Protein AF-A0A935KMX3-F1 (afdb_monomer_lite)

Sequence (953 aa):
MEAPGGARLGEPLRPPSVDHSTFFERPFADGPSVTRACLECHPDAAKELMATVHWRWQGDPVAVPGHPGRHRLGKKNTINNYCIGISSNWSACTSCHAGYGWDGPSFDFNNPTLVDCLVCHDRSGSYVKQPKGAGRPDPSVDLRAVARSVGRPQRSNCGTCHFAGGGGDAVKHGDLDRSLLFPSERVDVHMGRLNLQCVDCHRAQRHRLLGRAMSVGVESAGQVTCLDCHKAPPHRDSRLNAHLARVACQACHIPSMSVTEGTKLSWDWSQAGQDLPIKEPHAYLKIKGRFTWAKGALPEYRWYNGRSTRYLLGDKIDPAKVTAINTPLGDRRDPTAQLWPFKRHLGKQLYDQQHRHLLLPNTAGPQGYWTKFDWDLAARTGAKAAGLAYSGSYGFAETEMFWPLSHMVPPKDAALTCRDCHGERGRLDWKALGYPRDPLARPAIEHPRVALKDASGRAVVESGEPLSTTQTCGECHDLTEARFAATHRLHGDLALEALPPERRALLRWGPRPAGASGEESNCLLCHLAAADHAARGRALASAQPAWSIAATLAALGVVEPLGEGFGWRAAAFDGEGAVALPLDRTREASCGACHGLVDNGTAPLRVAFGGPQWVTETTGQVFSWQPVRLSALNLLRKDEQRQPWDLHAQRLVTCGDCHYTAGRPRQLEGRAPATLEAQSGERRRCQSCHSLKGLHRWLPAQATHFAQVACEACHVARVALAARSLVDRTVVRADGAPRVLYRGIAAGNVAQPAALFLAGYQPALVRLRGGDGATRLTPANLVADYGWVVGQQPVAAALVQRAFRDARGYHAEVLAALDSDGDGQLADRELRLDTPAKVALVAKRLAALGAPGATIRGELRPYPIHHGVGLGSAANQDCTRCHPSADATRPRFSVAPFLPGAVWPTLAATSGAEIIKLDGELVRAADGSLIYRSARPLARAEQRTPRPPSGKE

Foldseek 3Di:
DADPPRADPQADDDDFDDQLLPPDPDFDPWQLSLLVVVCVPVVLLLVLQLQECLLVQWDDWDDFPPDPDTDIWGLQFAADQQLGHCQLPQLQLQQSGQFADRPAPPDDSPDSSRGRPLLFFFPVLQWGADRSRNNITDPPDRVSNRSSRGDHGFQSSVLNRPQQDSHGGQAPDQLHGPCLNAPDLQQFVCCHVNVDGPCVQQPDDSNHTADDWQLTFFAQPRHGAPCVPQPDQNDPDVVSSVLVQAAGPQLQQVQFTQAPHKYWQEFEQQQACDPDPDPPVQQADNLTGGTDIDHRHGFDKDWALSGKHADGFLDADDLVDAAERMDHDDAPPRSSIHIFTKRKHKYKAKDAPPSRGGFNFNSDDCQHCSNVVDRLSRRVSRCVSSVHDHPSHMDIGMYMYIGTHDGRRHPPLSTDFPLCADDPPHPDPCVVRPHPDGPQDDDWDQDDFWQFADPVLDRCQVVQDATDPCSTVVVPDVLVPPLNCLQQVLLAVFPLVQDDPLLSLVSVQAAHRPDDPNHHHLPCLFFAPQFDPVQLSLCCVAPHNSNSSVSRCVVVVQKDDDPSRIGGDPVQADPVNTHDTSTGGGFQVSCCQNAAAEDSDPQAADDAAPDSRQLCQAFVQHHYLDQQLSHPAAEDVSVVSSWGLFVCSSLVNGPCQFSGDDDHDPSADDDQPPPPTDDRNDTDAPSSRDDLPPPPPLDPPSVVCVLAAGQCVQQVQWRRGKHWLEFALLFAAQVLGTQTDIPQWPDDDSVCRVGTYGHTGGFFWFFWQDPVRGTYTFGWRKYKYKAKDQPNHGDDSVLLSQLQDDPVTGDPVLCVQQVPPPPSHHDSVSRAQQDPVNQVSSQVSSVVSPRHPIDMAMAIEIGTDDGSGTDPVSGPSDPCLVQPDQPDDFDKDFSFQADHVLHDHYYDARRPMGRPGTQFDWDQDPSRTTMTTHHHPDDPPPPPDDDDDDDDD

pLDDT: mean 86.47, std 13.53, range [25.67, 98.62]

Structure (mmCIF, N/CA/C/O backbone):
data_AF-A0A935KMX3-F1
#
_entry.id   AF-A0A935KMX3-F1
#
loop_
_atom_site.group_PDB
_atom_site.id
_atom_site.type_symbol
_atom_site.label_atom_id
_atom_site.label_alt_id
_atom_site.label_comp_id
_atom_site.label_asym_id
_atom_site.label_entity_id
_atom_site.label_seq_id
_atom_site.pdbx_PDB_ins_code
_atom_site.Cartn_x
_atom_site.Cartn_y
_atom_site.Cartn_z
_atom_site.occupancy
_atom_site.B_iso_or_equiv
_atom_site.auth_seq_id
_atom_site.auth_comp_id
_atom_site.auth_asym_id
_atom_site.auth_atom_id
_atom_site.pdbx_PDB_model_num
ATOM 1 N N . MET A 1 1 ? -25.517 -4.727 -22.231 1.00 32.97 1 MET A N 1
ATOM 2 C CA . MET A 1 1 ? -25.770 -3.949 -23.459 1.00 32.97 1 MET A CA 1
ATOM 3 C C . MET A 1 1 ? -24.444 -3.827 -24.187 1.00 32.97 1 MET A C 1
ATOM 5 O O . MET A 1 1 ? -23.586 -3.080 -23.732 1.00 32.97 1 MET A O 1
ATOM 9 N N . GLU A 1 2 ? -24.230 -4.665 -25.199 1.00 25.67 2 GLU A N 1
ATOM 10 C CA . GLU A 1 2 ? -23.052 -4.614 -26.074 1.00 25.67 2 GLU A CA 1
ATOM 11 C C . GLU A 1 2 ? -23.234 -3.482 -27.092 1.00 25.67 2 GLU A C 1
ATOM 13 O O . GLU A 1 2 ? -24.335 -3.289 -27.608 1.00 25.67 2 GLU A O 1
ATOM 18 N N . ALA A 1 3 ? -22.183 -2.697 -27.336 1.00 30.08 3 ALA A N 1
ATOM 19 C CA . ALA A 1 3 ? -22.177 -1.721 -28.421 1.00 30.08 3 ALA A CA 1
ATOM 20 C C . ALA A 1 3 ? -22.013 -2.452 -29.773 1.00 30.08 3 ALA A C 1
ATOM 22 O O . ALA A 1 3 ? -21.441 -3.547 -29.801 1.00 30.08 3 ALA A O 1
ATOM 23 N N . PRO A 1 4 ? -22.466 -1.879 -30.904 1.00 30.69 4 PRO A N 1
ATOM 24 C CA . PRO A 1 4 ? -22.278 -2.500 -32.213 1.00 30.69 4 PRO A CA 1
ATOM 25 C C . PRO A 1 4 ? -20.775 -2.649 -32.501 1.00 30.69 4 PRO A C 1
ATOM 27 O O . PRO A 1 4 ? -20.029 -1.679 -32.377 1.00 30.69 4 PRO A O 1
ATOM 30 N N . GLY A 1 5 ? -20.326 -3.857 -32.861 1.00 45.50 5 GLY A N 1
ATOM 31 C CA . GLY A 1 5 ? -18.917 -4.153 -33.172 1.00 45.50 5 GLY A CA 1
ATOM 32 C C . GLY A 1 5 ? -18.128 -4.910 -32.093 1.00 45.50 5 GLY A C 1
ATOM 33 O O . GLY A 1 5 ? -16.904 -4.954 -32.170 1.00 45.50 5 GLY A O 1
ATOM 34 N N . GLY A 1 6 ? -18.789 -5.496 -31.086 1.00 47.84 6 GLY A N 1
ATOM 35 C CA . GLY A 1 6 ? -18.137 -6.349 -30.076 1.00 47.84 6 GLY A CA 1
ATOM 36 C C . GLY A 1 6 ? -17.276 -5.596 -29.051 1.00 47.84 6 GLY A C 1
ATOM 37 O O . GLY A 1 6 ? -16.625 -6.224 -28.217 1.00 47.84 6 GLY A O 1
ATOM 38 N N . ALA A 1 7 ? -17.280 -4.261 -29.088 1.00 48.69 7 ALA A N 1
ATOM 39 C CA . ALA A 1 7 ? -16.583 -3.426 -28.120 1.00 48.69 7 ALA A CA 1
ATOM 40 C C . ALA A 1 7 ? -17.378 -3.326 -26.809 1.00 48.69 7 ALA A C 1
ATOM 42 O O . ALA A 1 7 ? -18.591 -3.075 -26.801 1.00 48.69 7 ALA A O 1
ATOM 43 N N . ARG A 1 8 ? -16.694 -3.484 -25.673 1.00 53.84 8 ARG A N 1
ATOM 44 C CA . ARG A 1 8 ? -17.302 -3.255 -24.352 1.00 53.84 8 ARG A CA 1
ATOM 45 C C . ARG A 1 8 ? -17.543 -1.754 -24.147 1.00 53.84 8 ARG A C 1
ATOM 47 O O . ARG A 1 8 ? -16.762 -0.921 -24.602 1.00 53.84 8 ARG A O 1
ATOM 54 N N . LEU A 1 9 ? -18.608 -1.397 -23.421 1.00 46.75 9 LEU A N 1
ATOM 55 C CA . LEU A 1 9 ? -18.896 -0.009 -23.023 1.00 46.75 9 LEU A CA 1
ATOM 56 C C . LEU A 1 9 ? -17.653 0.646 -22.383 1.00 46.75 9 LEU A C 1
ATOM 58 O O . LEU A 1 9 ? -17.243 0.257 -21.289 1.00 46.75 9 LEU A O 1
ATOM 62 N N . GLY A 1 10 ? -17.078 1.648 -23.060 1.00 58.88 10 GLY A N 1
ATOM 63 C CA . GLY A 1 10 ? -15.906 2.406 -22.602 1.00 58.88 10 GLY A CA 1
ATOM 64 C C . GLY A 1 10 ? -14.570 2.059 -23.274 1.00 58.88 10 GLY A C 1
ATOM 65 O O . GLY A 1 10 ? -13.578 2.723 -22.976 1.00 58.88 10 GLY A O 1
ATOM 66 N N . GLU A 1 11 ? -14.516 1.071 -24.174 1.00 69.31 11 GLU A N 1
ATOM 67 C CA . GLU A 1 11 ? -13.326 0.830 -25.003 1.00 69.31 11 GLU A CA 1
ATOM 68 C C . GLU A 1 11 ? -13.145 1.939 -26.064 1.00 69.31 11 GLU A C 1
ATOM 70 O O . GLU A 1 11 ? -14.135 2.424 -26.621 1.00 69.31 11 GLU A O 1
ATOM 75 N N . PRO A 1 12 ? -11.903 2.357 -26.386 1.00 71.19 12 PRO A N 1
ATOM 76 C CA . PRO A 1 12 ? -11.669 3.318 -27.458 1.00 71.19 12 PRO A CA 1
ATOM 77 C C . PRO A 1 12 ? -12.077 2.742 -28.818 1.00 71.19 12 PRO A C 1
ATOM 79 O O . PRO A 1 12 ? -11.639 1.649 -29.186 1.00 71.19 12 PRO A O 1
ATOM 82 N N . LEU A 1 13 ? -12.837 3.510 -29.604 1.00 68.38 13 LEU A N 1
ATOM 83 C CA . LEU A 1 13 ? -13.061 3.207 -31.018 1.00 68.38 13 LEU A CA 1
ATOM 84 C C . LEU A 1 13 ? -11.729 3.324 -31.768 1.00 68.38 13 LEU A C 1
ATOM 86 O O . LEU A 1 13 ? -11.067 4.364 -31.726 1.00 68.38 13 LEU A O 1
ATOM 90 N N . ARG A 1 14 ? -11.320 2.244 -32.437 1.00 78.19 14 ARG A N 1
ATOM 91 C CA . ARG A 1 14 ? -10.078 2.188 -33.216 1.00 78.19 14 ARG A CA 1
ATOM 92 C C . ARG A 1 14 ? -10.429 2.230 -34.705 1.00 78.19 14 ARG A C 1
ATOM 94 O O . ARG A 1 14 ? -11.346 1.518 -35.107 1.00 78.19 14 ARG A O 1
ATOM 101 N N . PRO A 1 15 ? -9.728 3.037 -35.519 1.00 73.12 15 PRO A N 1
ATOM 102 C CA . PRO A 1 15 ? -9.980 3.070 -36.951 1.00 73.12 15 PRO A CA 1
ATOM 103 C C . PRO A 1 15 ? -9.688 1.693 -37.576 1.00 73.12 15 PRO A C 1
ATOM 105 O O . PRO A 1 15 ? -8.731 1.032 -37.150 1.00 73.12 15 PRO A O 1
ATOM 108 N N . PRO A 1 16 ? -10.496 1.253 -38.556 1.00 72.38 16 PRO A N 1
ATOM 109 C CA . PRO A 1 16 ? -10.274 -0.006 -39.257 1.00 72.38 16 PRO A CA 1
ATOM 110 C C . PRO A 1 16 ? -8.947 0.024 -40.031 1.00 72.38 16 PRO A C 1
ATOM 112 O O . PRO A 1 16 ? -8.552 1.061 -40.565 1.00 72.38 16 PRO A O 1
ATOM 115 N N . SER A 1 17 ? -8.249 -1.113 -40.071 1.00 80.94 17 SER A N 1
ATOM 116 C CA . SER A 1 17 ? -7.077 -1.331 -40.927 1.00 80.94 17 SER A CA 1
ATOM 117 C C . SER A 1 17 ? -7.477 -2.072 -42.201 1.00 80.94 17 SER A C 1
ATOM 119 O O . SER A 1 17 ? -8.491 -2.767 -42.209 1.00 80.94 17 SER A O 1
ATOM 121 N N . VAL A 1 18 ? -6.665 -1.953 -43.254 1.00 88.44 18 VAL A N 1
ATOM 122 C CA . VAL A 1 18 ? -6.796 -2.784 -44.462 1.00 88.44 18 VAL A CA 1
ATOM 123 C C . VAL A 1 18 ? -6.752 -4.263 -44.069 1.00 88.44 18 VAL A C 1
ATOM 125 O O . VAL A 1 18 ? -5.903 -4.662 -43.265 1.00 88.44 18 VAL A O 1
ATOM 128 N N . ASP A 1 19 ? -7.674 -5.054 -44.617 1.00 90.31 19 ASP A N 1
ATOM 129 C CA . ASP A 1 19 ? -7.683 -6.503 -44.442 1.00 90.31 19 ASP A CA 1
ATOM 130 C C . ASP A 1 19 ? -6.709 -7.154 -45.428 1.00 90.31 19 ASP A C 1
ATOM 132 O O . ASP A 1 19 ? -6.873 -7.035 -46.640 1.00 90.31 19 ASP A O 1
ATOM 136 N N . HIS A 1 20 ? -5.695 -7.836 -44.895 1.00 94.31 20 HIS A N 1
ATOM 137 C CA . HIS A 1 20 ? -4.661 -8.511 -45.678 1.00 94.31 20 HIS A CA 1
ATOM 138 C C . HIS A 1 20 ? -4.955 -10.005 -45.895 1.00 94.31 20 HIS A C 1
ATOM 140 O O . HIS A 1 20 ? -4.149 -10.700 -46.516 1.00 94.31 20 HIS A O 1
ATOM 146 N N . SER A 1 21 ? -6.100 -10.517 -45.423 1.00 92.69 21 SER A N 1
ATOM 147 C CA . SER A 1 21 ? -6.433 -11.950 -45.428 1.00 92.69 21 SER A CA 1
ATOM 148 C C . SER A 1 21 ? -6.390 -12.601 -46.819 1.00 92.69 21 SER A C 1
ATOM 150 O O . SER A 1 21 ? -6.044 -13.779 -46.952 1.00 92.69 21 SER A O 1
ATOM 152 N N . THR A 1 22 ? -6.681 -11.823 -47.863 1.00 91.62 22 THR A N 1
ATOM 153 C CA . THR A 1 22 ? -6.705 -12.250 -49.269 1.00 91.62 22 THR A CA 1
ATOM 154 C C . THR A 1 22 ? -5.389 -12.006 -50.018 1.00 91.62 22 THR A C 1
ATOM 156 O O . THR A 1 22 ? -5.227 -12.494 -51.134 1.00 91.62 22 THR A O 1
ATOM 159 N N . PHE A 1 23 ? -4.419 -11.311 -49.417 1.00 90.44 23 PHE A N 1
ATOM 160 C CA . PHE A 1 23 ? -3.152 -10.945 -50.058 1.00 90.44 23 PHE A CA 1
ATOM 161 C C . PHE A 1 23 ? -2.142 -12.107 -50.042 1.00 90.44 23 PHE A C 1
ATOM 163 O O . PHE A 1 23 ? -2.259 -13.042 -49.256 1.00 90.44 23 PHE A O 1
ATOM 170 N N . PHE A 1 24 ? -1.127 -12.066 -50.910 1.00 92.38 24 PHE A N 1
ATOM 171 C CA . PHE A 1 24 ? -0.004 -13.023 -50.981 1.00 92.38 24 PHE A CA 1
ATOM 172 C C . PHE A 1 24 ? -0.409 -14.492 -51.218 1.00 92.38 24 PHE A C 1
ATOM 174 O O . PHE A 1 24 ? -0.709 -15.251 -50.295 1.00 92.38 24 PHE A O 1
ATOM 181 N N . GLU A 1 25 ? -0.398 -14.939 -52.473 1.00 87.75 25 GLU A N 1
ATOM 182 C CA . GLU A 1 25 ? -0.767 -16.319 -52.827 1.00 87.75 25 GLU A CA 1
ATOM 183 C C . GLU A 1 25 ? 0.353 -17.339 -52.590 1.00 87.75 25 GLU A C 1
ATOM 185 O O . GLU A 1 25 ? 0.074 -18.492 -52.266 1.00 87.75 25 GLU A O 1
ATOM 190 N N . ARG A 1 26 ? 1.614 -16.910 -52.705 1.00 91.38 26 ARG A N 1
ATOM 191 C CA . ARG A 1 26 ? 2.805 -17.767 -52.604 1.00 91.38 26 ARG A CA 1
ATOM 192 C C . ARG A 1 26 ? 3.473 -17.657 -51.226 1.00 91.38 26 ARG A C 1
ATOM 194 O O . ARG A 1 26 ? 3.347 -16.615 -50.582 1.00 91.38 26 ARG A O 1
ATOM 201 N N . PRO A 1 27 ? 4.170 -18.709 -50.758 1.00 94.00 27 PRO A N 1
ATOM 202 C CA . PRO A 1 27 ? 4.943 -18.651 -49.521 1.00 94.00 27 PRO A CA 1
ATOM 203 C C . PRO A 1 27 ? 6.151 -17.711 -49.648 1.00 94.00 27 PRO A C 1
ATOM 205 O O . PRO A 1 27 ? 6.682 -17.502 -50.740 1.00 94.00 27 PRO A O 1
ATOM 208 N N . PHE A 1 28 ? 6.600 -17.181 -48.512 1.00 97.38 28 PHE A N 1
ATOM 209 C CA . PHE A 1 28 ? 7.797 -16.347 -48.405 1.00 97.38 28 PHE A CA 1
ATOM 210 C C . PHE A 1 28 ? 8.992 -17.179 -47.938 1.00 97.38 28 PHE A C 1
ATOM 212 O O . PHE A 1 28 ? 8.854 -18.001 -47.036 1.00 97.38 28 PHE A O 1
ATOM 219 N N . ALA A 1 29 ? 10.163 -16.954 -48.539 1.00 95.31 29 ALA A N 1
ATOM 220 C CA . ALA A 1 29 ? 11.379 -17.700 -48.208 1.00 95.31 29 ALA A CA 1
ATOM 221 C C . ALA A 1 29 ? 12.036 -17.217 -46.903 1.00 95.31 29 ALA A C 1
ATOM 223 O O . ALA A 1 29 ? 12.647 -18.002 -46.185 1.00 95.31 29 ALA A O 1
ATOM 224 N N . ASP A 1 30 ? 11.928 -15.920 -46.606 1.00 96.81 30 ASP A N 1
ATOM 225 C CA . ASP A 1 30 ? 12.535 -15.285 -45.437 1.00 96.81 30 ASP A CA 1
ATOM 226 C C . ASP A 1 30 ? 11.815 -13.985 -45.033 1.00 96.81 30 ASP A C 1
ATOM 228 O O . ASP A 1 30 ? 10.965 -13.462 -45.757 1.00 96.81 30 ASP A O 1
ATOM 232 N N . GLY A 1 31 ? 12.171 -13.433 -43.868 1.00 96.81 31 GLY A N 1
ATOM 233 C CA . GLY A 1 31 ? 11.640 -12.152 -43.388 1.00 96.81 31 GLY A CA 1
ATOM 234 C C . GLY A 1 31 ? 11.801 -10.992 -44.390 1.00 96.81 31 GLY A C 1
ATOM 235 O O . GLY A 1 31 ? 10.809 -10.325 -44.685 1.00 96.81 31 GLY A O 1
ATOM 236 N N . PRO A 1 32 ? 12.998 -10.758 -44.968 1.00 98.19 32 PRO A N 1
ATOM 237 C CA . PRO A 1 32 ? 13.199 -9.715 -45.976 1.00 98.19 32 PRO A CA 1
ATOM 238 C C . PRO A 1 32 ? 12.305 -9.834 -47.218 1.00 98.19 32 PRO A C 1
ATOM 240 O O . PRO A 1 32 ? 11.921 -8.812 -47.788 1.00 98.19 32 PRO A O 1
ATOM 243 N N . SER A 1 33 ? 11.954 -11.049 -47.653 1.00 97.88 33 SER A N 1
ATOM 244 C CA . SER A 1 33 ? 11.020 -11.264 -48.765 1.00 97.88 33 SER A CA 1
ATOM 245 C C . SER A 1 33 ? 9.605 -10.793 -48.444 1.00 97.88 33 SER A C 1
ATOM 247 O O . SER A 1 33 ? 8.967 -10.202 -49.313 1.00 97.88 33 SER A O 1
ATOM 249 N N . VAL A 1 34 ? 9.164 -10.941 -47.190 1.00 97.94 34 VAL A N 1
ATOM 250 C CA . VAL A 1 34 ? 7.898 -10.364 -46.718 1.00 97.94 34 VAL A CA 1
ATOM 251 C C . VAL A 1 34 ? 7.973 -8.841 -46.748 1.00 97.94 34 VAL A C 1
ATOM 253 O O . VAL A 1 34 ? 7.095 -8.189 -47.303 1.00 97.94 34 VAL A O 1
ATOM 256 N N . THR A 1 35 ? 9.046 -8.257 -46.207 1.00 98.25 35 THR A N 1
ATOM 257 C CA . THR A 1 35 ? 9.211 -6.798 -46.167 1.00 98.25 35 THR A CA 1
ATOM 258 C C . THR A 1 35 ? 9.228 -6.190 -47.564 1.00 98.25 35 THR A C 1
ATOM 260 O O . THR A 1 35 ? 8.579 -5.171 -47.776 1.00 98.25 35 THR A O 1
ATOM 263 N N . ARG A 1 36 ? 9.896 -6.818 -48.542 1.00 98.00 36 ARG A N 1
ATOM 264 C CA . ARG A 1 36 ? 9.846 -6.368 -49.944 1.00 98.00 36 ARG A CA 1
ATOM 265 C C . ARG A 1 36 ? 8.412 -6.300 -50.471 1.00 98.00 36 ARG A C 1
ATOM 267 O O . ARG A 1 36 ? 8.049 -5.269 -51.021 1.00 98.00 36 ARG A O 1
ATOM 274 N N . ALA A 1 37 ? 7.604 -7.331 -50.223 1.00 97.25 37 ALA A N 1
ATOM 275 C CA . ALA A 1 37 ? 6.202 -7.348 -50.635 1.00 97.25 37 ALA A CA 1
ATOM 276 C C . ALA A 1 37 ? 5.367 -6.267 -49.920 1.00 97.25 37 ALA A C 1
ATOM 278 O O . ALA A 1 37 ? 4.570 -5.581 -50.550 1.00 97.25 37 ALA A O 1
ATOM 279 N N . CYS A 1 38 ? 5.590 -6.034 -48.621 1.00 97.19 38 CYS A N 1
ATOM 280 C CA . CYS A 1 38 ? 4.923 -4.950 -47.889 1.00 97.19 38 CYS A CA 1
ATOM 281 C C . CYS A 1 38 ? 5.239 -3.561 -48.474 1.00 97.19 38 CYS A C 1
ATOM 283 O O . CYS A 1 38 ? 4.376 -2.681 -48.495 1.00 97.19 38 CYS A O 1
ATOM 285 N N . LEU A 1 39 ? 6.476 -3.345 -48.932 1.00 97.38 39 LEU A N 1
ATOM 286 C CA . LEU A 1 39 ? 6.936 -2.053 -49.450 1.00 97.38 39 LEU A CA 1
ATOM 287 C C . LEU A 1 39 ? 6.353 -1.695 -50.823 1.00 97.38 39 LEU A C 1
ATOM 289 O O . LEU A 1 39 ? 6.400 -0.523 -51.187 1.00 97.38 39 LEU A O 1
ATOM 293 N N . GLU A 1 40 ? 5.750 -2.646 -51.540 1.00 96.19 40 GLU A N 1
ATOM 294 C CA . GLU A 1 40 ? 5.018 -2.375 -52.787 1.00 96.19 40 GLU A CA 1
ATOM 295 C C . GLU A 1 40 ? 3.798 -1.470 -52.547 1.00 96.19 40 GLU A C 1
ATOM 297 O O . GLU A 1 40 ? 3.479 -0.624 -53.379 1.00 96.19 40 GLU A O 1
ATOM 302 N N . CYS A 1 41 ? 3.146 -1.596 -51.384 1.00 95.88 41 CYS A N 1
ATOM 303 C CA . CYS A 1 41 ? 1.990 -0.775 -51.000 1.00 95.88 41 CYS A CA 1
ATOM 304 C C . CYS A 1 41 ? 2.294 0.238 -49.883 1.00 95.88 41 CYS A C 1
ATOM 306 O O . CYS A 1 41 ? 1.575 1.227 -49.732 1.00 95.88 41 CYS A O 1
ATOM 308 N N . HIS A 1 42 ? 3.352 0.019 -49.095 1.00 95.56 42 HIS A N 1
ATOM 309 C CA . HIS A 1 42 ? 3.746 0.878 -47.972 1.00 95.56 42 HIS A CA 1
ATOM 310 C C . HIS A 1 42 ? 5.166 1.451 -48.135 1.00 95.56 42 HIS A C 1
ATOM 312 O O . HIS A 1 42 ? 6.010 1.249 -47.255 1.00 95.56 42 HIS A O 1
ATOM 318 N N . PRO A 1 43 ? 5.454 2.191 -49.222 1.00 94.69 43 PRO A N 1
ATOM 319 C CA . PRO A 1 43 ? 6.820 2.584 -49.582 1.00 94.69 43 PRO A CA 1
ATOM 320 C C . PRO A 1 43 ? 7.515 3.449 -48.517 1.00 94.69 43 PRO A C 1
ATOM 322 O O . PRO A 1 43 ? 8.733 3.374 -48.349 1.00 94.69 43 PRO A O 1
ATOM 325 N N . ASP A 1 44 ? 6.753 4.227 -47.744 1.00 96.44 44 ASP A N 1
ATOM 326 C CA . ASP A 1 44 ? 7.298 5.096 -46.698 1.00 96.44 44 ASP A CA 1
ATOM 327 C C . ASP A 1 44 ? 7.474 4.402 -45.338 1.00 96.44 44 ASP A C 1
ATOM 329 O O . ASP A 1 44 ? 8.249 4.877 -44.506 1.00 96.44 44 ASP A O 1
ATOM 333 N N . ALA A 1 45 ? 6.803 3.274 -45.084 1.00 96.06 45 ALA A N 1
ATOM 334 C CA . ALA A 1 45 ? 6.718 2.698 -43.738 1.00 96.06 45 ALA A CA 1
ATOM 335 C C . ALA A 1 45 ? 8.087 2.271 -43.183 1.00 96.06 45 ALA A C 1
ATOM 337 O O . ALA A 1 45 ? 8.413 2.571 -42.030 1.00 96.06 45 ALA A O 1
ATOM 338 N N . ALA A 1 46 ? 8.930 1.632 -44.006 1.00 97.00 46 ALA A N 1
ATOM 339 C CA . ALA A 1 46 ? 10.293 1.297 -43.591 1.00 97.00 46 ALA A CA 1
ATOM 340 C C . ALA A 1 46 ? 11.117 2.559 -43.321 1.00 97.00 46 ALA A C 1
ATOM 342 O O . ALA A 1 46 ? 11.753 2.656 -42.275 1.00 97.00 46 ALA A O 1
ATOM 343 N N . LYS A 1 47 ? 11.054 3.563 -44.204 1.00 97.00 47 LYS A N 1
ATOM 344 C CA . LYS A 1 47 ? 11.777 4.834 -44.039 1.00 97.00 47 LYS A CA 1
ATOM 345 C C . LYS A 1 47 ? 11.386 5.547 -42.742 1.00 97.00 47 LYS A C 1
ATOM 347 O O . LYS A 1 47 ? 12.257 6.036 -42.020 1.00 97.00 47 LYS A O 1
ATOM 352 N N . GLU A 1 48 ? 10.094 5.575 -42.429 1.00 97.12 48 GLU A N 1
ATOM 353 C CA . GLU A 1 48 ? 9.563 6.123 -41.184 1.00 97.12 48 GLU A CA 1
ATOM 354 C C . GLU A 1 48 ? 10.118 5.388 -39.959 1.00 97.12 48 GLU A C 1
ATOM 356 O O . GLU A 1 48 ? 10.688 6.026 -39.071 1.00 97.12 48 GLU A O 1
ATOM 361 N N . LEU A 1 49 ? 10.035 4.051 -39.921 1.00 97.06 49 LEU A N 1
ATOM 362 C CA . LEU A 1 49 ? 10.562 3.256 -38.808 1.00 97.06 49 LEU A CA 1
ATOM 363 C C . LEU A 1 49 ? 12.084 3.400 -38.668 1.00 97.06 49 LEU A C 1
ATOM 365 O O . LEU A 1 49 ? 12.591 3.520 -37.546 1.00 97.06 49 LEU A O 1
ATOM 369 N N . MET A 1 50 ? 12.811 3.440 -39.786 1.00 97.31 50 MET A N 1
ATOM 370 C CA . MET A 1 50 ? 14.270 3.573 -39.833 1.00 97.31 50 MET A CA 1
ATOM 371 C C . MET A 1 50 ? 14.777 4.911 -39.281 1.00 97.31 50 MET A C 1
ATOM 373 O O . MET A 1 50 ? 15.939 5.030 -38.875 1.00 97.31 50 MET A O 1
ATOM 377 N N . ALA A 1 51 ? 13.909 5.922 -39.203 1.00 95.44 51 ALA A N 1
ATOM 378 C CA . ALA A 1 51 ? 14.196 7.191 -38.542 1.00 95.44 51 ALA A CA 1
ATOM 379 C C . ALA A 1 51 ? 14.043 7.132 -37.007 1.00 95.44 51 ALA A C 1
ATOM 381 O O . ALA A 1 51 ? 14.381 8.095 -36.318 1.00 95.44 51 ALA A O 1
ATOM 382 N N . THR A 1 52 ? 13.549 6.023 -36.447 1.00 94.25 52 THR A N 1
ATOM 383 C CA . THR A 1 52 ? 13.223 5.905 -35.020 1.00 94.25 52 THR A CA 1
ATOM 384 C C . THR A 1 52 ? 14.275 5.152 -34.205 1.00 94.25 52 THR A C 1
ATOM 386 O O . THR A 1 52 ? 15.149 4.449 -34.719 1.00 94.25 52 THR A O 1
ATOM 389 N N . VAL A 1 53 ? 14.135 5.245 -32.880 1.00 93.00 53 VAL A N 1
ATOM 390 C CA . VAL A 1 53 ? 14.952 4.495 -31.919 1.00 93.00 53 VAL A CA 1
ATOM 391 C C . VAL A 1 53 ? 14.702 2.985 -31.955 1.00 93.00 53 VAL A C 1
ATOM 393 O O . VAL A 1 53 ? 15.581 2.250 -31.521 1.00 93.00 53 VAL A O 1
ATOM 396 N N . HIS A 1 54 ? 13.565 2.500 -32.469 1.00 94.88 54 HIS A N 1
ATOM 397 C CA . HIS A 1 54 ? 13.300 1.057 -32.570 1.00 94.88 54 HIS A CA 1
ATOM 398 C C . HIS A 1 54 ? 14.182 0.391 -33.633 1.00 94.88 54 HIS A C 1
ATOM 400 O O . HIS A 1 54 ? 14.637 -0.733 -33.423 1.00 94.88 54 HIS A O 1
ATOM 406 N N . TRP A 1 55 ? 14.494 1.118 -34.711 1.00 96.94 55 TRP A N 1
ATOM 407 C CA . TRP A 1 55 ? 15.447 0.692 -35.734 1.00 96.94 55 TRP A CA 1
ATOM 408 C C . TRP A 1 55 ? 16.891 1.008 -35.351 1.00 96.94 55 TRP A C 1
ATOM 410 O O . TRP A 1 55 ? 17.743 0.129 -35.320 1.00 96.94 55 TRP A O 1
ATOM 420 N N . ARG A 1 56 ? 17.194 2.265 -35.017 1.00 95.25 56 ARG A N 1
ATOM 421 C CA . ARG A 1 56 ? 18.586 2.692 -34.796 1.00 95.25 56 ARG A CA 1
ATOM 422 C C . ARG A 1 56 ? 19.161 2.202 -33.468 1.00 95.25 56 ARG A C 1
ATOM 424 O O . ARG A 1 56 ? 20.378 2.208 -33.289 1.00 95.25 56 ARG A O 1
ATOM 431 N N . TRP A 1 57 ? 18.289 1.860 -32.510 1.00 94.88 57 TRP A N 1
ATOM 432 C CA . TRP A 1 57 ? 18.631 1.661 -31.094 1.00 94.88 57 TRP A CA 1
ATOM 433 C C . TRP A 1 57 ? 19.460 2.808 -30.513 1.00 94.88 57 TRP A C 1
ATOM 435 O O . TRP A 1 57 ? 20.245 2.624 -29.583 1.00 94.88 57 TRP A O 1
ATOM 445 N N . GLN A 1 58 ? 19.275 3.999 -31.073 1.00 92.38 58 GLN A N 1
ATOM 446 C CA . GLN A 1 58 ? 20.028 5.202 -30.783 1.00 92.38 58 GLN A CA 1
ATOM 447 C C . GLN A 1 58 ? 19.177 6.411 -31.177 1.00 92.38 58 GLN A C 1
ATOM 449 O O . GLN A 1 58 ? 18.561 6.421 -32.244 1.00 92.38 58 GLN A O 1
ATOM 454 N N . GLY A 1 59 ? 19.105 7.401 -30.295 1.00 89.88 59 GLY A N 1
ATOM 455 C CA . GLY A 1 59 ? 18.372 8.641 -30.513 1.00 89.88 59 GLY A CA 1
ATOM 456 C C . GLY A 1 59 ? 19.204 9.749 -31.154 1.00 89.88 59 GLY A C 1
ATOM 457 O O . GLY A 1 59 ? 20.346 9.568 -31.600 1.00 89.88 59 GLY A O 1
ATOM 458 N N . ASP A 1 60 ? 18.599 10.931 -31.169 1.00 90.06 60 ASP A N 1
ATOM 459 C CA . ASP A 1 60 ? 19.263 12.177 -31.535 1.00 90.06 60 ASP A CA 1
ATOM 460 C C . ASP A 1 60 ? 20.355 12.536 -30.502 1.00 90.06 60 ASP A C 1
ATOM 462 O O . ASP A 1 60 ? 20.311 12.040 -29.372 1.00 90.06 60 ASP A O 1
ATOM 466 N N . PRO A 1 61 ? 21.370 13.348 -30.855 1.00 93.56 61 PRO A N 1
ATOM 467 C CA . PRO A 1 61 ? 22.394 13.769 -29.903 1.00 93.56 61 PRO A CA 1
ATOM 468 C C . PRO A 1 61 ? 21.793 14.655 -28.806 1.00 93.56 61 PRO A C 1
ATOM 470 O O . PRO A 1 61 ? 21.100 15.625 -29.110 1.00 93.56 61 PRO A O 1
ATOM 473 N N . VAL A 1 62 ? 22.117 14.388 -27.545 1.00 93.31 62 VAL A N 1
ATOM 474 C CA . VAL A 1 62 ? 21.585 15.094 -26.367 1.00 93.31 62 VAL A CA 1
ATOM 475 C C . VAL A 1 62 ? 22.711 15.530 -25.438 1.00 93.31 62 VAL A C 1
ATOM 477 O O . VAL A 1 62 ? 23.784 14.928 -25.433 1.00 93.31 62 VAL A O 1
ATOM 480 N N . ALA A 1 63 ? 22.487 16.580 -24.651 1.00 94.44 63 ALA A N 1
ATOM 481 C CA . ALA A 1 63 ? 23.424 16.955 -23.596 1.00 94.44 63 ALA A CA 1
ATOM 482 C C . ALA A 1 63 ? 23.286 15.973 -22.426 1.00 94.44 63 ALA A C 1
ATOM 484 O O . ALA A 1 63 ? 22.198 15.821 -21.864 1.00 94.44 63 ALA A O 1
ATOM 485 N N . VAL A 1 64 ? 24.381 15.307 -22.057 1.00 95.06 64 VAL A N 1
ATOM 486 C CA . VAL A 1 64 ? 24.395 14.365 -20.933 1.00 95.06 64 VAL A CA 1
ATOM 487 C C . VAL A 1 64 ? 24.920 15.100 -19.704 1.00 95.06 64 VAL A C 1
ATOM 489 O O . VAL A 1 64 ? 26.050 15.584 -19.736 1.00 95.06 64 VAL A O 1
ATOM 492 N N . PRO A 1 65 ? 24.133 15.215 -18.620 1.00 93.75 65 PRO A N 1
ATOM 493 C CA . PRO A 1 65 ? 24.594 15.857 -17.395 1.00 93.75 65 PRO A CA 1
ATOM 494 C C . PRO A 1 65 ? 25.937 15.279 -16.924 1.00 93.75 65 PRO A C 1
ATOM 496 O O . PRO A 1 65 ? 26.113 14.061 -16.901 1.00 93.75 65 PRO A O 1
ATOM 499 N N . GLY A 1 66 ? 26.881 16.160 -16.584 1.00 91.69 66 GLY A N 1
ATOM 500 C CA . GLY A 1 66 ? 28.240 15.784 -16.176 1.00 91.69 66 GLY A CA 1
ATOM 501 C C . GLY A 1 66 ? 29.234 15.544 -17.319 1.00 91.69 66 GLY A C 1
ATOM 502 O O . GLY A 1 66 ? 30.396 15.284 -17.032 1.00 91.69 66 GLY A O 1
ATOM 503 N N . HIS A 1 67 ? 28.823 15.666 -18.588 1.00 94.75 67 HIS A N 1
ATOM 504 C CA . HIS A 1 67 ? 29.683 15.397 -19.745 1.00 94.75 67 HIS A CA 1
ATOM 505 C C . HIS A 1 67 ? 29.728 16.582 -20.721 1.00 94.75 67 HIS A C 1
ATOM 507 O O . HIS A 1 67 ? 28.692 17.202 -20.980 1.00 94.75 67 HIS A O 1
ATOM 513 N N . PRO A 1 68 ? 30.898 16.893 -21.312 1.00 93.38 68 PRO A N 1
ATOM 514 C CA . PRO A 1 68 ? 31.003 17.910 -22.349 1.00 93.38 68 PRO A CA 1
ATOM 515 C C . PRO A 1 68 ? 30.381 17.426 -23.667 1.00 93.38 68 PRO A C 1
ATOM 517 O O . PRO A 1 68 ? 30.420 16.239 -23.994 1.00 93.38 68 PRO A O 1
ATOM 520 N N . GLY A 1 69 ? 29.847 18.358 -24.458 1.00 94.19 69 GLY A N 1
ATOM 521 C CA . GLY A 1 69 ? 29.309 18.076 -25.791 1.00 94.19 69 GLY A CA 1
ATOM 522 C C . GLY A 1 69 ? 27.952 17.358 -25.806 1.00 94.19 69 GLY A C 1
ATOM 523 O O . GLY A 1 69 ? 27.262 17.228 -24.794 1.00 94.19 69 GLY A O 1
ATOM 524 N N . ARG A 1 70 ? 27.539 16.922 -27.002 1.00 95.31 70 ARG A N 1
ATOM 525 C CA . ARG A 1 70 ? 26.288 16.180 -27.222 1.00 95.31 70 ARG A CA 1
ATOM 526 C C . ARG A 1 70 ? 26.596 14.736 -27.581 1.00 95.31 70 ARG A C 1
ATOM 528 O O . ARG A 1 70 ? 27.402 14.474 -28.467 1.00 95.31 70 ARG A O 1
ATOM 535 N N . HIS A 1 71 ? 25.878 13.814 -26.957 1.00 94.31 71 HIS A N 1
ATOM 536 C CA . HIS A 1 71 ? 26.075 12.377 -27.106 1.00 94.31 71 HIS A CA 1
ATOM 537 C C . HIS A 1 71 ? 24.808 11.739 -27.640 1.00 94.31 71 HIS A C 1
ATOM 539 O O . HIS A 1 71 ? 23.702 12.065 -27.214 1.00 94.31 71 HIS A O 1
ATOM 545 N N . ARG A 1 72 ? 24.943 10.803 -28.573 1.00 93.50 72 ARG A N 1
ATOM 546 C CA . ARG A 1 72 ? 23.811 9.963 -28.967 1.00 93.50 72 ARG A CA 1
ATOM 547 C C . ARG A 1 72 ? 23.647 8.873 -27.924 1.00 93.50 72 ARG A C 1
ATOM 549 O O . ARG A 1 72 ? 24.628 8.221 -27.603 1.00 93.50 72 ARG A O 1
ATOM 556 N N . LEU A 1 73 ? 22.440 8.634 -27.430 1.00 93.19 73 LEU A N 1
ATOM 557 C CA . LEU A 1 73 ? 22.178 7.573 -26.454 1.00 93.19 73 LEU A CA 1
ATOM 558 C C . LEU A 1 73 ? 21.185 6.556 -27.004 1.00 93.19 73 LEU A C 1
ATOM 560 O O . LEU A 1 73 ? 20.302 6.894 -27.792 1.00 93.19 73 LEU A O 1
ATOM 564 N N . GLY A 1 74 ? 21.324 5.308 -26.574 1.00 92.62 74 GLY A N 1
ATOM 565 C CA . GLY A 1 74 ? 20.364 4.251 -26.843 1.00 92.62 74 GLY A CA 1
ATOM 566 C C . GLY A 1 74 ? 20.897 2.872 -26.473 1.00 92.62 74 GLY A C 1
ATOM 567 O O . GLY A 1 74 ? 22.011 2.725 -25.968 1.00 92.62 74 GLY A O 1
ATOM 568 N N . LYS A 1 75 ? 20.106 1.825 -26.725 1.00 93.19 75 LYS A N 1
ATOM 569 C CA . LYS A 1 75 ? 20.518 0.435 -26.459 1.00 93.19 75 LYS A CA 1
ATOM 570 C C . LYS A 1 75 ? 21.780 0.035 -27.242 1.00 93.19 75 LYS A C 1
ATOM 572 O O . LYS A 1 75 ? 22.514 -0.830 -26.778 1.00 93.19 75 LYS A O 1
ATOM 577 N N . LYS A 1 76 ? 22.051 0.675 -28.389 1.00 92.69 76 LYS A N 1
ATOM 578 C CA . LYS A 1 76 ? 23.230 0.419 -29.230 1.00 92.69 76 LYS A CA 1
ATOM 579 C C . LYS A 1 76 ? 24.551 0.732 -28.521 1.00 92.69 76 LYS A C 1
ATOM 581 O O . LYS A 1 76 ? 25.541 0.065 -28.785 1.00 92.69 76 LYS A O 1
ATOM 586 N N . ASN A 1 77 ? 24.578 1.748 -27.661 1.00 88.81 77 ASN A N 1
ATOM 587 C CA . ASN A 1 77 ? 25.826 2.325 -27.160 1.00 88.81 77 ASN A CA 1
ATOM 588 C C . ASN A 1 77 ? 25.799 2.692 -25.670 1.00 88.81 77 ASN A C 1
ATOM 590 O O . ASN A 1 77 ? 26.626 3.472 -25.211 1.00 88.81 77 ASN A O 1
ATOM 594 N N . THR A 1 78 ? 24.851 2.144 -24.912 1.00 91.31 78 THR A N 1
ATOM 595 C CA . THR A 1 78 ? 24.808 2.305 -23.458 1.00 91.31 78 THR A CA 1
ATOM 596 C C . THR A 1 78 ? 24.928 0.962 -22.754 1.00 91.31 78 THR A C 1
ATOM 598 O O . THR A 1 78 ? 24.527 -0.074 -23.288 1.00 91.31 78 THR A O 1
ATOM 601 N N . ILE A 1 79 ? 25.456 1.001 -21.534 1.00 92.94 79 ILE A N 1
ATOM 602 C CA . ILE A 1 79 ? 25.589 -0.156 -20.650 1.00 92.94 79 ILE A CA 1
ATOM 603 C C . ILE A 1 79 ? 24.431 -0.196 -19.635 1.00 92.94 79 ILE A C 1
ATOM 605 O O . ILE A 1 79 ? 23.807 0.825 -19.338 1.00 92.94 79 ILE A O 1
ATOM 609 N N . ASN A 1 80 ? 24.115 -1.381 -19.119 1.00 94.50 80 ASN A N 1
ATOM 610 C CA . ASN A 1 80 ? 23.241 -1.598 -17.965 1.00 94.50 80 ASN A CA 1
ATOM 611 C C . ASN A 1 80 ? 23.906 -2.569 -16.980 1.00 94.50 80 ASN A C 1
ATOM 613 O O . ASN A 1 80 ? 24.928 -3.158 -17.302 1.00 94.50 80 ASN A O 1
ATOM 617 N N . ASN A 1 81 ? 23.299 -2.784 -15.817 1.00 95.62 81 ASN A N 1
ATOM 618 C CA . ASN A 1 81 ? 23.784 -3.745 -14.825 1.00 95.62 81 ASN A CA 1
ATOM 619 C C . ASN A 1 81 ? 23.015 -5.080 -14.823 1.00 95.62 81 ASN A C 1
ATOM 621 O O . ASN A 1 81 ? 22.944 -5.765 -13.810 1.00 95.62 81 ASN A O 1
ATOM 625 N N . TYR A 1 82 ? 22.444 -5.455 -15.973 1.00 94.69 82 TYR A N 1
ATOM 626 C CA . TYR A 1 82 ? 21.848 -6.770 -16.234 1.00 94.69 82 TYR A CA 1
ATOM 627 C C . TYR A 1 82 ? 22.777 -7.587 -17.145 1.00 94.69 82 TYR A C 1
ATOM 629 O O . TYR A 1 82 ? 23.760 -8.159 -16.690 1.00 94.69 82 TYR A O 1
ATOM 637 N N . CYS A 1 83 ? 22.497 -7.598 -18.455 1.00 92.62 83 CYS A N 1
ATOM 638 C CA . CYS A 1 83 ? 23.315 -8.250 -19.484 1.00 92.62 83 CYS A CA 1
ATOM 639 C C . CYS A 1 83 ? 24.451 -7.356 -20.007 1.00 92.62 83 CYS A C 1
ATOM 641 O O . CYS A 1 83 ? 25.059 -7.675 -21.022 1.00 92.62 83 CYS A O 1
ATOM 643 N N . ILE A 1 84 ? 24.718 -6.237 -19.334 1.00 94.44 84 ILE A N 1
ATOM 644 C CA . ILE A 1 84 ? 25.834 -5.331 -19.596 1.00 94.44 84 ILE A CA 1
ATOM 645 C C . ILE A 1 84 ? 25.654 -4.525 -20.888 1.00 94.44 84 ILE A C 1
ATOM 647 O O . ILE A 1 84 ? 25.200 -3.385 -20.812 1.00 94.44 84 ILE A O 1
ATOM 651 N N . GLY A 1 85 ? 25.908 -5.076 -22.074 1.00 92.50 85 GLY A N 1
ATOM 652 C CA . GLY A 1 85 ? 25.813 -4.311 -23.322 1.00 92.50 85 GLY A CA 1
ATOM 653 C C . GLY A 1 85 ? 25.753 -5.164 -24.589 1.00 92.50 85 GLY A C 1
ATOM 654 O O . GLY A 1 85 ? 25.966 -6.372 -24.559 1.00 92.50 85 GLY A O 1
ATOM 655 N N . ILE A 1 86 ? 25.422 -4.521 -25.713 1.00 93.44 86 ILE A N 1
ATOM 656 C CA . ILE A 1 86 ? 25.174 -5.206 -26.993 1.00 93.44 86 ILE A CA 1
ATOM 657 C C . ILE A 1 86 ? 26.451 -5.567 -27.760 1.00 93.44 86 ILE A C 1
ATOM 659 O O . ILE A 1 86 ? 26.461 -6.598 -28.425 1.00 93.44 86 ILE A O 1
ATOM 663 N N . SER A 1 87 ? 27.507 -4.748 -27.708 1.00 91.88 87 SER A N 1
ATOM 664 C CA . SER A 1 87 ? 28.724 -4.978 -28.499 1.00 91.88 87 SER A CA 1
ATOM 665 C C . SER A 1 87 ? 29.301 -6.360 -28.191 1.00 91.88 87 SER A C 1
ATOM 667 O O . SER A 1 87 ? 29.329 -6.755 -27.032 1.00 91.88 87 SER A O 1
ATOM 669 N N . SER A 1 88 ? 29.707 -7.120 -29.212 1.00 92.88 88 SER A N 1
ATOM 670 C CA . SER A 1 88 ? 30.061 -8.559 -29.164 1.00 92.88 88 SER A CA 1
ATOM 671 C C . SER A 1 88 ? 28.921 -9.548 -28.862 1.00 92.88 88 SER A C 1
ATOM 673 O O . SER A 1 88 ? 29.071 -10.735 -29.122 1.00 92.88 88 SER A O 1
ATOM 675 N N . ASN A 1 89 ? 27.750 -9.078 -28.421 1.00 93.62 89 ASN A N 1
ATOM 676 C CA . ASN A 1 89 ? 26.594 -9.889 -28.015 1.00 93.62 89 ASN A CA 1
ATOM 677 C C . ASN A 1 89 ? 25.365 -9.724 -28.945 1.00 93.62 89 ASN A C 1
ATOM 679 O O . ASN A 1 89 ? 24.235 -10.013 -28.527 1.00 93.62 89 ASN A O 1
ATOM 683 N N . TRP A 1 90 ? 25.550 -9.231 -30.179 1.00 93.25 90 TRP A N 1
ATOM 684 C CA . TRP A 1 90 ? 24.464 -8.810 -31.079 1.00 93.25 90 TRP A CA 1
ATOM 685 C C . TRP A 1 90 ? 23.392 -9.874 -31.271 1.00 93.25 90 TRP A C 1
ATOM 687 O O . TRP A 1 90 ? 22.258 -9.626 -30.875 1.00 93.25 90 TRP A O 1
ATOM 697 N N . SER A 1 91 ? 23.738 -11.063 -31.771 1.00 88.94 91 SER A N 1
ATOM 698 C CA . SER A 1 91 ? 22.749 -12.068 -32.186 1.00 88.94 91 SER A CA 1
ATOM 699 C C . SER A 1 91 ? 21.776 -12.462 -31.075 1.00 88.94 91 SER A C 1
ATOM 701 O O . SER A 1 91 ? 20.590 -12.654 -31.335 1.00 88.94 91 SER A O 1
ATOM 703 N N . ALA A 1 92 ? 22.243 -12.513 -29.821 1.00 87.81 92 ALA A N 1
ATOM 704 C CA . ALA A 1 92 ? 21.390 -12.737 -28.656 1.00 87.81 92 ALA A CA 1
ATOM 705 C C . ALA A 1 92 ? 20.463 -11.541 -28.390 1.00 87.81 92 ALA A C 1
ATOM 707 O O . ALA A 1 92 ? 19.255 -11.708 -28.213 1.00 87.81 92 ALA A O 1
ATOM 708 N N . CYS A 1 93 ? 21.018 -10.329 -28.389 1.00 90.25 93 CYS A N 1
ATOM 709 C CA . CYS A 1 93 ? 20.313 -9.100 -28.044 1.00 90.25 93 CYS A CA 1
ATOM 710 C C . CYS A 1 93 ? 19.288 -8.667 -29.103 1.00 90.25 93 CYS A C 1
ATOM 712 O O . CYS A 1 93 ? 18.210 -8.181 -28.745 1.00 90.25 93 CYS A O 1
ATOM 714 N N . THR A 1 94 ? 19.629 -8.807 -30.386 1.00 93.94 94 THR A N 1
ATOM 715 C CA . THR A 1 94 ? 18.857 -8.341 -31.551 1.00 93.94 94 THR A CA 1
ATOM 716 C C . THR A 1 94 ? 17.709 -9.273 -31.917 1.00 93.94 94 THR A C 1
ATOM 718 O O . THR A 1 94 ? 16.881 -8.913 -32.743 1.00 93.94 94 THR A O 1
ATOM 721 N N . SER A 1 95 ? 17.521 -10.365 -31.167 1.00 90.75 95 SER A N 1
ATOM 722 C CA . SER A 1 95 ? 16.232 -11.072 -31.085 1.00 90.75 95 SER A CA 1
ATOM 723 C C . SER A 1 95 ? 15.070 -10.127 -30.713 1.00 90.75 95 SER A C 1
ATOM 725 O O . SER A 1 95 ? 13.922 -10.415 -31.017 1.00 90.75 95 SER A O 1
ATOM 727 N N . CYS A 1 96 ? 15.360 -8.977 -30.085 1.00 91.88 96 CYS A N 1
ATOM 728 C CA . CYS A 1 96 ? 14.381 -7.924 -29.792 1.00 91.88 96 CYS A CA 1
ATOM 729 C C . CYS A 1 96 ? 14.496 -6.678 -30.696 1.00 91.88 96 CYS A C 1
ATOM 731 O O . CYS A 1 96 ? 13.896 -5.647 -30.391 1.00 91.88 96 CYS A O 1
ATOM 733 N N . HIS A 1 97 ? 15.340 -6.690 -31.731 1.00 95.88 97 HIS A N 1
ATOM 734 C CA . HIS A 1 97 ? 15.482 -5.567 -32.668 1.00 95.88 97 HIS A CA 1
ATOM 735 C C . HIS A 1 97 ? 14.370 -5.618 -33.719 1.00 95.88 97 HIS A C 1
ATOM 737 O O . HIS A 1 97 ? 13.917 -6.703 -34.073 1.00 95.88 97 HIS A O 1
ATOM 743 N N . ALA A 1 98 ? 13.906 -4.467 -34.207 1.00 96.50 98 ALA A N 1
ATOM 744 C CA . ALA A 1 98 ? 12.854 -4.382 -35.227 1.00 96.50 98 ALA A CA 1
ATOM 745 C C . ALA A 1 98 ? 13.409 -4.594 -36.653 1.00 96.50 98 ALA A C 1
ATOM 747 O O . ALA A 1 98 ? 13.054 -3.874 -37.585 1.00 96.50 98 ALA A O 1
ATOM 748 N N . GLY A 1 99 ? 14.322 -5.552 -36.806 1.00 97.19 99 GLY A N 1
ATOM 749 C CA . GLY A 1 99 ? 14.995 -5.846 -38.059 1.00 97.19 99 GLY A CA 1
ATOM 750 C C . GLY A 1 99 ? 15.578 -7.250 -38.116 1.00 97.19 99 GLY A C 1
ATOM 751 O O . GLY A 1 99 ? 15.639 -7.961 -37.110 1.00 97.19 99 GLY A O 1
ATOM 752 N N . TYR A 1 100 ? 16.009 -7.627 -39.316 1.00 97.94 100 TYR A N 1
ATOM 753 C CA . TYR A 1 100 ? 16.525 -8.947 -39.651 1.00 97.94 100 TYR A CA 1
ATOM 754 C C . TYR A 1 100 ? 18.032 -8.924 -39.881 1.00 97.94 100 TYR A C 1
ATOM 756 O O . TYR A 1 100 ? 18.511 -8.262 -40.793 1.00 97.94 100 TYR A O 1
ATOM 764 N N . GLY A 1 101 ? 18.778 -9.719 -39.118 1.00 96.12 101 GLY A N 1
ATOM 765 C CA . GLY A 1 101 ? 20.179 -10.021 -39.404 1.00 96.12 101 GLY A CA 1
ATOM 766 C C . GLY A 1 101 ? 21.207 -9.084 -38.782 1.00 96.12 101 GLY A C 1
ATOM 767 O O . GLY A 1 101 ? 22.333 -9.031 -39.261 1.00 96.12 101 GLY A O 1
ATOM 768 N N . TRP A 1 102 ? 20.870 -8.367 -37.707 1.00 96.06 102 TRP A N 1
ATOM 769 C CA . TRP A 1 102 ? 21.865 -7.577 -36.978 1.00 96.06 102 TRP A CA 1
ATOM 770 C C . TRP A 1 102 ? 22.703 -8.470 -36.049 1.00 96.06 102 TRP A C 1
ATOM 772 O O . TRP A 1 102 ? 22.396 -8.619 -34.865 1.00 96.06 102 TRP A O 1
ATOM 782 N N . ASP A 1 103 ? 23.751 -9.089 -36.593 1.00 93.38 103 ASP A N 1
ATOM 783 C CA . ASP A 1 103 ? 24.674 -10.006 -35.899 1.00 93.38 103 ASP A CA 1
ATOM 784 C C . ASP A 1 103 ? 26.068 -9.405 -35.626 1.00 93.38 103 ASP A C 1
ATOM 786 O O . ASP A 1 103 ? 26.855 -9.986 -34.876 1.00 93.38 103 ASP A O 1
ATOM 790 N N . GLY A 1 104 ? 26.351 -8.210 -36.150 1.00 92.44 104 GLY A N 1
ATOM 791 C CA . GLY A 1 104 ? 27.642 -7.548 -35.989 1.00 92.44 104 GLY A CA 1
ATOM 792 C C . GLY A 1 104 ? 27.629 -6.038 -36.262 1.00 92.44 104 GLY A C 1
ATOM 793 O O . GLY A 1 104 ? 26.571 -5.430 -36.452 1.00 92.44 104 GLY A O 1
ATOM 794 N N . PRO A 1 105 ? 28.810 -5.394 -36.273 1.00 90.19 105 PRO A N 1
ATOM 795 C CA . PRO A 1 105 ? 28.942 -3.958 -36.525 1.00 90.19 105 PRO A CA 1
ATOM 796 C C . PRO A 1 105 ? 28.687 -3.559 -37.990 1.00 90.19 105 PRO A C 1
ATOM 798 O O . PRO A 1 105 ? 28.410 -2.391 -38.244 1.00 90.19 105 PRO A O 1
ATOM 801 N N . SER A 1 106 ? 28.743 -4.506 -38.931 1.00 92.69 106 SER A N 1
ATOM 802 C CA . SER A 1 106 ? 28.554 -4.304 -40.377 1.00 92.69 106 SER A CA 1
ATOM 803 C C . SER A 1 106 ? 27.089 -4.304 -40.836 1.00 92.69 106 SER A C 1
ATOM 805 O O . SER A 1 106 ? 26.828 -4.329 -42.035 1.00 92.69 106 SER A O 1
ATOM 807 N N . PHE A 1 107 ? 26.125 -4.295 -39.911 1.00 96.00 107 PHE A N 1
ATOM 808 C CA . PHE A 1 107 ? 24.701 -4.267 -40.250 1.00 96.00 107 PHE A CA 1
ATOM 809 C C . PHE A 1 107 ? 24.315 -2.992 -41.013 1.00 96.00 107 PHE A C 1
ATOM 811 O O . PHE A 1 107 ? 24.585 -1.878 -40.552 1.00 96.00 107 PHE A O 1
ATOM 818 N N . ASP A 1 108 ? 23.640 -3.155 -42.152 1.00 96.56 108 ASP A N 1
ATOM 819 C CA . ASP A 1 108 ? 23.222 -2.040 -42.999 1.00 96.56 108 ASP A CA 1
ATOM 820 C C . ASP A 1 108 ? 21.921 -1.394 -42.495 1.00 96.56 108 ASP A C 1
ATOM 822 O O . ASP A 1 108 ? 20.807 -1.813 -42.812 1.00 96.56 108 ASP A O 1
ATOM 826 N N . PHE A 1 109 ? 22.068 -0.315 -41.724 1.00 96.44 109 PHE A N 1
ATOM 827 C CA . PHE A 1 109 ? 20.946 0.485 -41.225 1.00 96.44 109 PHE A CA 1
ATOM 828 C C . PHE A 1 109 ? 20.218 1.297 -42.311 1.00 96.44 109 PHE A C 1
ATOM 830 O O . PHE A 1 109 ? 19.213 1.936 -41.984 1.00 96.44 109 PHE A O 1
ATOM 837 N N . ASN A 1 110 ? 20.699 1.306 -43.558 1.00 97.19 110 ASN A N 1
ATOM 838 C CA . ASN A 1 110 ? 20.087 2.020 -44.678 1.00 97.19 110 ASN A CA 1
ATOM 839 C C . ASN A 1 110 ? 19.287 1.101 -45.611 1.00 97.19 110 ASN A C 1
ATOM 841 O O . ASN A 1 110 ? 18.593 1.614 -46.485 1.00 97.19 110 ASN A O 1
ATOM 845 N N . ASN A 1 111 ? 19.327 -0.221 -45.418 1.00 97.62 111 ASN A N 1
ATOM 846 C CA . ASN A 1 111 ? 18.558 -1.157 -46.231 1.00 97.62 111 ASN A CA 1
ATOM 847 C C . ASN A 1 111 ? 17.119 -1.321 -45.691 1.00 97.62 111 ASN A C 1
ATOM 849 O O . ASN A 1 111 ? 16.927 -1.961 -44.652 1.00 97.62 111 ASN A O 1
ATOM 853 N N . PRO A 1 112 ? 16.087 -0.812 -46.394 1.00 97.62 112 PRO A N 1
ATOM 854 C CA . PRO A 1 112 ? 14.703 -0.886 -45.926 1.00 97.62 112 PRO A CA 1
ATOM 855 C C . PRO A 1 112 ? 14.136 -2.308 -45.926 1.00 97.62 112 PRO A C 1
ATOM 857 O O . PRO A 1 112 ? 13.211 -2.594 -45.173 1.00 97.62 112 PRO A O 1
ATOM 860 N N . THR A 1 113 ? 14.704 -3.225 -46.715 1.00 97.75 113 THR A N 1
ATOM 861 C CA . THR A 1 113 ? 14.235 -4.620 -46.785 1.00 97.75 113 THR A CA 1
ATOM 862 C C . THR A 1 113 ? 14.565 -5.425 -45.527 1.00 97.75 113 THR A C 1
ATOM 864 O O . THR A 1 113 ? 13.995 -6.490 -45.313 1.00 97.75 113 THR A O 1
ATOM 867 N N . LEU A 1 114 ? 15.455 -4.911 -44.672 1.00 98.25 114 LEU A N 1
ATOM 868 C CA . LEU A 1 114 ? 15.824 -5.535 -43.403 1.00 98.25 114 LEU A CA 1
ATOM 869 C C . LEU A 1 114 ? 14.914 -5.115 -42.240 1.00 98.25 114 LEU A C 1
ATOM 871 O O . LEU A 1 114 ? 15.106 -5.604 -41.128 1.00 98.25 114 LEU A O 1
ATOM 875 N N . VAL A 1 115 ? 13.939 -4.227 -42.463 1.00 98.50 115 VAL A N 1
ATOM 876 C CA . VAL A 1 115 ? 12.915 -3.883 -41.466 1.00 98.50 115 VAL A CA 1
ATOM 877 C C . VAL A 1 115 ? 12.023 -5.087 -41.198 1.00 98.50 115 VAL A C 1
ATOM 879 O O . VAL A 1 115 ? 11.539 -5.720 -42.129 1.00 98.50 115 VAL A O 1
ATOM 882 N N . ASP A 1 116 ? 11.757 -5.376 -39.927 1.00 98.44 116 ASP A N 1
ATOM 883 C CA . ASP A 1 116 ? 10.768 -6.377 -39.539 1.00 98.44 116 ASP A CA 1
ATOM 884 C C . ASP A 1 116 ? 9.408 -5.714 -39.286 1.00 98.44 116 ASP A C 1
ATOM 886 O O . ASP A 1 116 ? 9.172 -5.124 -38.229 1.00 98.44 116 ASP A O 1
ATOM 890 N N . CYS A 1 117 ? 8.508 -5.825 -40.264 1.00 97.94 117 CYS A N 1
ATOM 891 C CA . CYS A 1 117 ? 7.127 -5.360 -40.140 1.00 97.94 117 CYS A CA 1
ATOM 892 C C . CYS A 1 117 ? 6.279 -6.271 -39.231 1.00 97.94 117 CYS A C 1
ATOM 894 O O . CYS A 1 117 ? 5.359 -5.800 -38.564 1.00 97.94 117 CYS A O 1
ATOM 896 N N . LEU A 1 118 ? 6.574 -7.572 -39.192 1.00 98.06 118 LEU A N 1
ATOM 897 C CA . LEU A 1 118 ? 5.708 -8.594 -38.605 1.00 98.06 118 LEU A CA 1
ATOM 898 C C . LEU A 1 118 ? 5.743 -8.580 -37.076 1.00 98.06 118 LEU A C 1
ATOM 900 O O . LEU A 1 118 ? 4.699 -8.733 -36.448 1.00 98.06 118 LEU A O 1
ATOM 904 N N . VAL A 1 119 ? 6.898 -8.300 -36.461 1.00 97.12 119 VAL A N 1
ATOM 905 C CA . VAL A 1 119 ? 7.038 -8.286 -34.989 1.00 97.12 119 VAL A CA 1
ATOM 906 C C . VAL A 1 119 ? 6.038 -7.358 -34.297 1.00 97.12 119 VAL A C 1
ATOM 908 O O . VAL A 1 119 ? 5.575 -7.653 -33.196 1.00 97.12 119 VAL A O 1
ATOM 911 N N . CYS A 1 120 ? 5.685 -6.247 -34.943 1.00 96.62 120 CYS A N 1
ATOM 912 C CA . CYS A 1 120 ? 4.739 -5.271 -34.411 1.00 96.62 120 CYS A CA 1
ATOM 913 C C . CYS A 1 120 ? 3.303 -5.501 -34.894 1.00 96.62 120 CYS A C 1
ATOM 915 O O . CYS A 1 120 ? 2.376 -5.092 -34.197 1.00 96.62 120 CYS A O 1
ATOM 917 N N . HIS A 1 121 ? 3.121 -6.103 -36.070 1.00 96.62 121 HIS A N 1
ATOM 918 C CA . HIS A 1 121 ? 1.837 -6.112 -36.772 1.00 96.62 121 HIS A CA 1
ATOM 919 C C . HIS A 1 121 ? 1.162 -7.480 -36.865 1.00 96.62 121 HIS A C 1
ATOM 921 O O . HIS A 1 121 ? -0.012 -7.512 -37.216 1.00 96.62 121 HIS A O 1
ATOM 927 N N . ASP A 1 122 ? 1.836 -8.582 -36.529 1.00 97.12 122 ASP A N 1
ATOM 928 C CA . ASP A 1 122 ? 1.231 -9.918 -36.504 1.00 97.12 122 ASP A CA 1
ATOM 929 C C . ASP A 1 122 ? -0.046 -9.964 -35.643 1.00 97.12 122 ASP A C 1
ATOM 931 O O . ASP A 1 122 ? -0.069 -9.462 -34.515 1.00 97.12 122 ASP A O 1
ATOM 935 N N . ARG A 1 123 ? -1.107 -10.596 -36.156 1.00 94.94 123 ARG A N 1
ATOM 936 C CA . ARG A 1 123 ? -2.353 -10.855 -35.413 1.00 94.94 123 ARG A CA 1
ATOM 937 C C . ARG A 1 123 ? -2.675 -12.334 -35.275 1.00 94.94 123 ARG A C 1
ATOM 939 O O . ARG A 1 123 ? -3.625 -12.663 -34.570 1.00 94.94 123 ARG A O 1
ATOM 946 N N . SER A 1 124 ? -1.913 -13.203 -35.929 1.00 94.69 124 SER A N 1
ATOM 947 C CA . SER A 1 124 ? -2.055 -14.651 -35.797 1.00 94.69 124 SER A CA 1
ATOM 948 C C . SER A 1 124 ? -1.595 -15.140 -34.422 1.00 94.69 124 SER A C 1
ATOM 950 O O . SER A 1 124 ? -2.137 -16.111 -33.900 1.00 94.69 124 SER A O 1
ATOM 952 N N . GLY A 1 125 ? -0.614 -14.454 -33.821 1.00 93.19 125 GLY A N 1
ATOM 953 C CA . GLY A 1 125 ? 0.035 -14.872 -32.583 1.00 93.19 125 GLY A CA 1
ATOM 954 C C . GLY A 1 125 ? 1.098 -15.954 -32.788 1.00 93.19 125 GLY A C 1
ATOM 955 O O . GLY A 1 125 ? 1.656 -16.429 -31.800 1.00 93.19 125 GLY A O 1
ATOM 956 N N . SER A 1 126 ? 1.389 -16.344 -34.035 1.00 95.50 126 SER A N 1
ATOM 957 C CA . SER A 1 126 ? 2.388 -17.367 -34.361 1.00 95.50 126 SER A CA 1
ATOM 958 C C . SER A 1 126 ? 3.740 -16.794 -34.784 1.00 95.50 126 SER A C 1
ATOM 960 O O . SER A 1 126 ? 4.683 -17.563 -34.961 1.00 95.50 126 SER A O 1
ATOM 962 N N . TYR A 1 127 ? 3.878 -15.473 -34.957 1.00 97.19 127 TYR A N 1
ATOM 963 C CA . TYR A 1 127 ? 5.168 -14.890 -35.315 1.00 97.19 127 TYR A CA 1
ATOM 964 C C . TYR A 1 127 ? 6.135 -14.897 -34.129 1.00 97.19 127 TYR A C 1
ATOM 966 O O . TYR A 1 127 ? 5.929 -14.218 -33.121 1.00 97.19 127 TYR A O 1
ATOM 974 N N . VAL A 1 128 ? 7.239 -15.627 -34.273 1.00 95.06 128 VAL A N 1
ATOM 975 C CA . VAL A 1 128 ? 8.304 -15.695 -33.272 1.00 95.06 128 VAL A CA 1
ATOM 976 C C . VAL A 1 128 ? 9.653 -15.516 -33.958 1.00 95.06 128 VAL A C 1
ATOM 978 O O . VAL A 1 128 ? 9.908 -16.050 -35.036 1.00 95.06 128 VAL A O 1
ATOM 981 N N . LYS A 1 129 ? 10.539 -14.754 -33.317 1.00 94.75 129 LYS A N 1
ATOM 982 C CA . LYS A 1 129 ? 11.937 -14.635 -33.734 1.00 94.75 129 LYS A CA 1
ATOM 983 C C . LYS A 1 129 ? 12.754 -15.787 -33.187 1.00 94.75 129 LYS A C 1
ATOM 985 O O . LYS A 1 129 ? 12.638 -16.119 -32.007 1.00 94.75 129 LYS A O 1
ATOM 990 N N . GLN A 1 130 ? 13.654 -16.307 -34.010 1.00 93.31 130 GLN A N 1
ATOM 991 C CA . GLN A 1 130 ? 14.599 -17.328 -33.597 1.00 93.31 130 GLN A CA 1
ATOM 992 C C . GLN A 1 130 ? 15.453 -16.800 -32.427 1.00 93.31 130 GLN A C 1
ATOM 994 O O . GLN A 1 130 ? 16.142 -15.777 -32.569 1.00 93.31 130 GLN A O 1
ATOM 999 N N . PRO A 1 131 ? 15.464 -17.477 -31.264 1.00 88.69 131 PRO A N 1
ATOM 1000 C CA . PRO A 1 131 ? 16.318 -17.089 -30.151 1.00 88.69 131 PRO A CA 1
ATOM 1001 C C . PRO A 1 131 ? 17.787 -17.070 -30.572 1.00 88.69 131 PRO A C 1
ATOM 1003 O O . PRO A 1 131 ? 18.305 -18.049 -31.101 1.00 88.69 131 PRO A O 1
ATOM 1006 N N . LYS A 1 132 ? 18.479 -15.955 -30.312 1.00 88.06 132 LYS A N 1
ATOM 1007 C CA . LYS A 1 132 ? 19.878 -15.742 -30.726 1.00 88.06 132 LYS A CA 1
ATOM 1008 C C . LYS A 1 132 ? 20.106 -15.751 -32.252 1.00 88.06 132 LYS A C 1
ATOM 1010 O O . LYS A 1 132 ? 21.257 -15.762 -32.674 1.00 88.06 132 LYS A O 1
ATOM 1015 N N . GLY A 1 133 ? 19.051 -15.684 -33.070 1.00 91.56 133 GLY A N 1
ATOM 1016 C CA . GLY A 1 133 ? 19.109 -15.689 -34.541 1.00 91.56 133 GLY A CA 1
ATOM 1017 C C . GLY A 1 133 ? 19.288 -14.308 -35.184 1.00 91.56 133 GLY A C 1
ATOM 1018 O O . GLY A 1 133 ? 19.020 -14.132 -36.373 1.00 91.56 133 GLY A O 1
ATOM 1019 N N . ALA A 1 134 ? 19.706 -13.305 -34.404 1.00 94.38 134 ALA A N 1
ATOM 1020 C CA . ALA A 1 134 ? 19.888 -11.925 -34.853 1.00 94.38 134 ALA A CA 1
ATOM 1021 C C . ALA A 1 134 ? 18.627 -11.283 -35.464 1.00 94.38 134 ALA A C 1
ATOM 1023 O O . ALA A 1 134 ? 18.689 -10.576 -36.468 1.00 94.38 134 ALA A O 1
ATOM 1024 N N . GLY A 1 135 ? 17.466 -11.560 -34.868 1.00 94.56 135 GLY A N 1
ATOM 1025 C CA . GLY A 1 135 ? 16.182 -10.993 -35.284 1.00 94.56 135 GLY A CA 1
ATOM 1026 C C . GLY A 1 135 ? 15.482 -11.742 -36.419 1.00 94.56 135 GLY A C 1
ATOM 1027 O O . GLY A 1 135 ? 14.360 -11.386 -36.754 1.00 94.56 135 GLY A O 1
ATOM 1028 N N . ARG A 1 136 ? 16.091 -12.786 -36.994 1.00 96.69 136 ARG A N 1
ATOM 1029 C CA . ARG A 1 136 ? 15.453 -13.600 -38.041 1.00 96.69 136 ARG A CA 1
ATOM 1030 C C . ARG A 1 136 ? 14.222 -14.352 -37.498 1.00 96.69 136 ARG A C 1
ATOM 1032 O O . ARG A 1 136 ? 14.230 -14.723 -36.319 1.00 96.69 136 ARG A O 1
ATOM 1039 N N . PRO A 1 137 ? 13.180 -14.577 -38.320 1.00 96.62 137 PRO A N 1
ATOM 1040 C CA . PRO A 1 137 ? 12.048 -15.412 -37.929 1.00 96.62 137 PRO A CA 1
ATOM 1041 C C . PRO A 1 137 ? 12.505 -16.834 -37.602 1.00 96.62 137 PRO A C 1
ATOM 1043 O O . PRO A 1 137 ? 13.488 -17.318 -38.167 1.00 96.62 137 PRO A O 1
ATOM 1046 N N . ASP A 1 138 ? 11.805 -17.497 -36.689 1.00 95.94 138 ASP A N 1
ATOM 1047 C CA . ASP A 1 138 ? 12.012 -18.924 -36.468 1.00 95.94 138 ASP A CA 1
ATOM 1048 C C . ASP A 1 138 ? 11.609 -19.723 -37.729 1.00 95.94 138 ASP A C 1
ATOM 1050 O O . ASP A 1 138 ? 10.581 -19.402 -38.331 1.00 95.94 138 ASP A O 1
ATOM 1054 N N . PRO A 1 139 ? 12.376 -20.749 -38.152 1.00 94.81 139 PRO A N 1
ATOM 1055 C CA . PRO A 1 139 ? 12.060 -21.530 -39.352 1.00 94.81 139 PRO A CA 1
ATOM 1056 C C . PRO A 1 139 ? 10.689 -22.219 -39.334 1.00 94.81 139 PRO A C 1
ATOM 1058 O O . PRO A 1 139 ? 10.181 -22.579 -40.391 1.00 94.81 139 PRO A O 1
ATOM 1061 N N . SER A 1 140 ? 10.093 -22.419 -38.154 1.00 95.25 140 SER A N 1
ATOM 1062 C CA . SER A 1 140 ? 8.753 -23.005 -38.011 1.00 95.25 140 SER A CA 1
ATOM 1063 C C . SER A 1 140 ? 7.604 -22.042 -38.338 1.00 95.25 140 SER A C 1
ATOM 1065 O O . SER A 1 140 ? 6.452 -22.468 -38.412 1.00 95.25 140 SER A O 1
ATOM 1067 N N . VAL A 1 141 ? 7.884 -20.749 -38.528 1.00 97.25 141 VAL A N 1
ATOM 1068 C CA . VAL A 1 141 ? 6.859 -19.729 -38.771 1.00 97.25 141 VAL A CA 1
ATOM 1069 C C . VAL A 1 141 ? 6.360 -19.790 -40.215 1.00 97.25 141 VAL A C 1
ATOM 1071 O O . VAL A 1 141 ? 7.121 -19.570 -41.156 1.00 97.25 141 VAL A O 1
ATOM 1074 N N . ASP A 1 142 ? 5.048 -19.966 -40.397 1.00 97.31 142 ASP A N 1
ATOM 1075 C CA . ASP A 1 142 ? 4.394 -19.713 -41.686 1.00 97.31 142 ASP A CA 1
ATOM 1076 C C . ASP A 1 142 ? 4.304 -18.198 -41.934 1.00 97.31 142 ASP A C 1
ATOM 1078 O O . ASP A 1 142 ? 3.363 -17.510 -41.526 1.00 97.31 142 ASP A O 1
ATOM 1082 N N . LEU A 1 143 ? 5.319 -17.665 -42.616 1.00 98.06 143 LEU A N 1
ATOM 1083 C CA . LEU A 1 143 ? 5.430 -16.238 -42.910 1.00 98.06 143 LEU A CA 1
ATOM 1084 C C . LEU A 1 143 ? 4.286 -15.712 -43.782 1.00 98.06 143 LEU A C 1
ATOM 1086 O O . LEU A 1 143 ? 3.940 -14.537 -43.669 1.00 98.06 143 LEU A O 1
ATOM 1090 N N . ARG A 1 144 ? 3.668 -16.551 -44.623 1.00 96.94 144 ARG A N 1
ATOM 1091 C CA . ARG A 1 144 ? 2.518 -16.141 -45.437 1.00 96.94 144 ARG A CA 1
ATOM 1092 C C . ARG A 1 144 ? 1.279 -15.989 -44.568 1.00 96.94 144 ARG A C 1
ATOM 1094 O O . ARG A 1 144 ? 0.586 -14.980 -44.686 1.00 96.94 144 ARG A O 1
ATOM 1101 N N . ALA A 1 145 ? 1.006 -16.957 -43.694 1.00 96.75 145 ALA A N 1
ATOM 1102 C CA . ALA A 1 145 ? -0.114 -16.870 -42.761 1.00 96.75 145 ALA A CA 1
ATOM 1103 C C . ALA A 1 145 ? 0.020 -15.646 -41.842 1.00 96.75 145 ALA A C 1
ATOM 1105 O O . ALA A 1 145 ? -0.935 -14.886 -41.678 1.00 96.75 145 ALA A O 1
ATOM 1106 N N . VAL A 1 146 ? 1.227 -15.395 -41.323 1.00 97.69 146 VAL A N 1
ATOM 1107 C CA . VAL A 1 146 ? 1.517 -14.203 -40.515 1.00 97.69 146 VAL A CA 1
ATOM 1108 C C . VAL A 1 146 ? 1.299 -12.920 -41.323 1.00 97.69 146 VAL A C 1
ATOM 1110 O O . VAL A 1 146 ? 0.585 -12.033 -40.852 1.00 97.69 146 VAL A O 1
ATOM 1113 N N . ALA A 1 147 ? 1.849 -12.824 -42.540 1.00 97.62 147 ALA A N 1
ATOM 1114 C CA . ALA A 1 147 ? 1.705 -11.646 -43.400 1.00 97.62 147 ALA A CA 1
ATOM 1115 C C . ALA A 1 147 ? 0.238 -11.340 -43.748 1.00 97.62 147 ALA A C 1
ATOM 1117 O O . ALA A 1 147 ? -0.154 -10.178 -43.779 1.00 97.62 147 ALA A O 1
ATOM 1118 N N . ARG A 1 148 ? -0.599 -12.366 -43.939 1.00 96.50 148 ARG A N 1
ATOM 1119 C CA . ARG A 1 148 ? -2.050 -12.214 -44.158 1.00 96.50 148 ARG A CA 1
ATOM 1120 C C . ARG A 1 148 ? -2.815 -11.745 -42.925 1.00 96.50 148 ARG A C 1
ATOM 1122 O O . ARG A 1 148 ? -3.906 -11.201 -43.053 1.00 96.50 148 ARG A O 1
ATOM 1129 N N . SER A 1 149 ? -2.262 -11.959 -41.734 1.00 96.38 149 SER A N 1
ATOM 1130 C CA . SER A 1 149 ? -2.907 -11.578 -40.477 1.00 96.38 149 SER A CA 1
ATOM 1131 C C . SER A 1 149 ? -2.621 -10.136 -40.053 1.00 96.38 149 SER A C 1
ATOM 1133 O O . SER A 1 149 ? -3.226 -9.667 -39.095 1.00 96.38 149 SER A O 1
ATOM 1135 N N . VAL A 1 150 ? -1.690 -9.430 -40.705 1.00 96.56 150 VAL A N 1
ATOM 1136 C CA . VAL A 1 150 ? -1.165 -8.162 -40.178 1.00 96.56 150 VAL A CA 1
ATOM 1137 C C . VAL A 1 150 ? -2.259 -7.130 -39.890 1.00 96.56 150 VAL A C 1
ATOM 1139 O O . VAL A 1 150 ? -3.224 -6.966 -40.634 1.00 96.56 150 VAL A O 1
ATOM 1142 N N . GLY A 1 151 ? -2.095 -6.394 -38.795 1.00 93.62 151 GLY A N 1
ATOM 1143 C CA . GLY A 1 151 ? -3.059 -5.389 -38.367 1.00 93.62 151 GLY A CA 1
ATOM 1144 C C . GLY A 1 151 ? -2.497 -4.419 -37.337 1.00 93.62 151 GLY A C 1
ATOM 1145 O O . GLY A 1 151 ? -1.286 -4.261 -37.173 1.00 93.62 151 GLY A O 1
ATOM 1146 N N . ARG A 1 152 ? -3.388 -3.723 -36.624 1.00 92.38 152 ARG A N 1
ATOM 1147 C CA . ARG A 1 152 ? -2.978 -2.789 -35.565 1.00 92.38 152 ARG A CA 1
ATOM 1148 C C . ARG A 1 152 ? -2.274 -3.547 -34.419 1.00 92.38 152 ARG A C 1
ATOM 1150 O O . ARG A 1 152 ? -2.853 -4.533 -33.941 1.00 92.38 152 ARG A O 1
ATOM 1157 N N . PRO A 1 153 ? -1.115 -3.055 -33.927 1.00 94.56 153 PRO A N 1
ATOM 1158 C CA . PRO A 1 153 ? -0.372 -3.703 -32.850 1.00 94.56 153 PRO A CA 1
ATOM 1159 C C . PRO A 1 153 ? -1.208 -3.932 -31.590 1.00 94.56 153 PRO A C 1
ATOM 1161 O O . PRO A 1 153 ? -1.971 -3.059 -31.158 1.00 94.56 153 PRO A O 1
ATOM 1164 N N . GLN A 1 154 ? -1.021 -5.096 -30.982 1.00 94.19 154 GLN A N 1
ATOM 1165 C CA . GLN A 1 154 ? -1.560 -5.484 -29.686 1.00 94.19 154 GLN A CA 1
ATOM 1166 C C . GLN A 1 154 ? -0.462 -5.537 -28.617 1.00 94.19 154 GLN A C 1
ATOM 1168 O O . GLN A 1 154 ? 0.735 -5.488 -28.904 1.00 94.19 154 GLN A O 1
ATOM 1173 N N . ARG A 1 155 ? -0.874 -5.698 -27.354 1.00 96.25 155 ARG A N 1
ATOM 1174 C CA . ARG A 1 155 ? 0.044 -5.929 -26.226 1.00 96.25 155 ARG A CA 1
ATOM 1175 C C . ARG A 1 155 ? 0.955 -7.143 -26.444 1.00 96.25 155 ARG A C 1
ATOM 1177 O O . ARG A 1 155 ? 2.103 -7.094 -26.019 1.00 96.25 155 ARG A O 1
ATOM 1184 N N . SER A 1 156 ? 0.488 -8.189 -27.128 1.00 95.00 156 SER A N 1
ATOM 1185 C CA . SER A 1 156 ? 1.289 -9.373 -27.490 1.00 95.00 156 SER A CA 1
ATOM 1186 C C . SER A 1 156 ? 2.488 -9.033 -28.375 1.00 95.00 156 SER A C 1
ATOM 1188 O O . SER A 1 156 ? 3.601 -9.489 -28.103 1.00 95.00 156 SER A O 1
ATOM 1190 N N . ASN A 1 157 ? 2.303 -8.158 -29.364 1.00 95.88 157 ASN A N 1
ATOM 1191 C CA . ASN A 1 157 ? 3.381 -7.705 -30.240 1.00 95.88 157 ASN A CA 1
ATOM 1192 C C . ASN A 1 157 ? 4.459 -6.955 -29.444 1.00 95.88 157 ASN A C 1
ATOM 1194 O O . ASN A 1 157 ? 5.631 -7.329 -29.450 1.00 95.88 157 ASN A O 1
ATOM 1198 N N . CYS A 1 158 ? 4.057 -5.935 -28.676 1.00 95.12 158 CYS A N 1
ATOM 1199 C CA . CYS A 1 158 ? 4.982 -5.144 -27.858 1.00 95.12 158 CYS A CA 1
ATOM 1200 C C . CYS A 1 158 ? 5.658 -6.002 -26.771 1.00 95.12 158 CYS A C 1
ATOM 1202 O O . CYS A 1 158 ? 6.863 -5.893 -26.520 1.00 95.12 158 CYS A O 1
ATOM 1204 N N . GLY A 1 159 ? 4.881 -6.885 -26.144 1.00 93.44 159 GLY A N 1
ATOM 1205 C CA . GLY A 1 159 ? 5.290 -7.748 -25.043 1.00 93.44 159 GLY A CA 1
ATOM 1206 C C . GLY A 1 159 ? 6.384 -8.748 -25.400 1.00 93.44 159 GLY A C 1
ATOM 1207 O O . GLY A 1 159 ? 7.204 -9.066 -24.539 1.00 93.44 159 GLY A O 1
ATOM 1208 N N . THR A 1 160 ? 6.473 -9.153 -26.672 1.00 90.25 160 THR A N 1
ATOM 1209 C CA . THR A 1 160 ? 7.543 -10.028 -27.189 1.00 90.25 160 THR A CA 1
ATOM 1210 C C . THR A 1 160 ? 8.937 -9.514 -26.818 1.00 90.25 160 THR A C 1
ATOM 1212 O O . THR A 1 160 ? 9.821 -10.301 -26.482 1.00 90.25 160 THR A O 1
ATOM 1215 N N . CYS A 1 161 ? 9.119 -8.190 -26.801 1.00 90.69 161 CYS A N 1
ATOM 1216 C CA . CYS A 1 161 ? 10.388 -7.545 -26.462 1.00 90.69 161 CYS A CA 1
ATOM 1217 C C . CYS A 1 161 ? 10.364 -6.818 -25.109 1.00 90.69 161 CYS A C 1
ATOM 1219 O O . CYS A 1 161 ? 11.394 -6.728 -24.441 1.00 90.69 161 CYS A O 1
ATOM 1221 N N . HIS A 1 162 ? 9.223 -6.240 -24.719 1.00 93.19 162 HIS A N 1
ATOM 1222 C CA . HIS A 1 162 ? 9.150 -5.356 -23.551 1.00 93.19 162 HIS A CA 1
ATOM 1223 C C . HIS A 1 162 ? 8.886 -6.090 -22.228 1.00 93.19 162 HIS A C 1
ATOM 1225 O O . HIS A 1 162 ? 9.324 -5.593 -21.187 1.00 93.19 162 HIS A O 1
ATOM 1231 N N . PHE A 1 163 ? 8.238 -7.262 -22.260 1.00 92.94 163 PHE A N 1
ATOM 1232 C CA . PHE A 1 163 ? 7.966 -8.069 -21.059 1.00 92.94 163 PHE A CA 1
ATOM 1233 C C . PHE A 1 163 ? 9.159 -8.973 -20.717 1.00 92.94 163 PHE A C 1
ATOM 1235 O O . PHE A 1 163 ? 9.524 -9.130 -19.556 1.00 92.94 163 PHE A O 1
ATOM 1242 N N . ALA A 1 164 ? 9.852 -9.479 -21.744 1.00 81.81 164 ALA A N 1
ATOM 1243 C CA . ALA A 1 164 ? 11.018 -10.343 -21.595 1.00 81.81 164 ALA A CA 1
ATOM 1244 C C . ALA A 1 164 ? 12.329 -9.595 -21.902 1.00 81.81 164 ALA A C 1
ATOM 1246 O O . ALA A 1 164 ? 12.740 -9.451 -23.052 1.00 81.81 164 ALA A O 1
ATOM 1247 N N . GLY A 1 165 ? 13.030 -9.133 -20.864 1.00 77.56 165 GLY A N 1
ATOM 1248 C CA . GLY A 1 165 ? 14.308 -8.427 -20.996 1.00 77.56 165 GLY A CA 1
ATOM 1249 C C . GLY A 1 165 ? 15.269 -8.790 -19.870 1.00 77.56 165 GLY A C 1
ATOM 1250 O O . GLY A 1 165 ? 14.856 -8.905 -18.730 1.00 77.56 165 GLY A O 1
ATOM 1251 N N . GLY A 1 166 ? 16.563 -8.965 -20.158 1.00 74.69 166 GLY A N 1
ATOM 1252 C CA . GLY A 1 166 ? 17.534 -9.427 -19.147 1.00 74.69 166 GLY A CA 1
ATOM 1253 C C . GLY A 1 166 ? 17.573 -10.952 -18.957 1.00 74.69 166 GLY A C 1
ATOM 1254 O O . GLY A 1 166 ? 18.150 -11.441 -17.987 1.00 74.69 166 GLY A O 1
ATOM 1255 N N . GLY A 1 167 ? 16.991 -11.706 -19.897 1.00 76.50 167 GLY A N 1
ATOM 1256 C CA . GLY A 1 167 ? 17.053 -13.169 -19.941 1.00 76.50 167 GLY A CA 1
ATOM 1257 C C . GLY A 1 167 ? 15.802 -13.900 -19.452 1.00 76.50 167 GLY A C 1
ATOM 1258 O O . GLY A 1 167 ? 15.901 -15.101 -19.227 1.00 76.50 167 GLY A O 1
ATOM 1259 N N . GLY A 1 168 ? 14.671 -13.207 -19.285 1.00 85.88 168 GLY A N 1
ATOM 1260 C CA . GLY A 1 168 ? 13.387 -13.798 -18.899 1.00 85.88 168 GLY A CA 1
ATOM 1261 C C . GLY A 1 168 ? 12.275 -12.754 -18.775 1.00 85.88 168 GLY A C 1
ATOM 1262 O O . GLY A 1 168 ? 12.547 -11.553 -18.868 1.00 85.88 168 GLY A O 1
ATOM 1263 N N . ASP A 1 169 ? 11.044 -13.231 -18.585 1.00 91.25 169 ASP A N 1
ATOM 1264 C CA . ASP A 1 169 ? 9.871 -12.403 -18.276 1.00 91.25 169 ASP A CA 1
ATOM 1265 C C . ASP A 1 169 ? 10.043 -11.692 -16.926 1.00 91.25 169 ASP A C 1
ATOM 1267 O O . ASP A 1 169 ? 10.691 -12.235 -16.032 1.00 91.25 169 ASP A O 1
ATOM 1271 N N . ALA A 1 170 ? 9.531 -10.465 -16.804 1.00 90.38 170 ALA A N 1
ATOM 1272 C CA . ALA A 1 170 ? 9.557 -9.626 -15.595 1.00 90.38 170 ALA A CA 1
ATOM 1273 C C . ALA A 1 170 ? 10.941 -9.343 -14.965 1.00 90.38 170 ALA A C 1
ATOM 1275 O O . ALA A 1 170 ? 11.044 -8.591 -13.997 1.00 90.38 170 ALA A O 1
ATOM 1276 N N . VAL A 1 171 ? 12.048 -9.874 -15.504 1.00 88.88 171 VAL A N 1
ATOM 1277 C CA . VAL A 1 171 ? 13.400 -9.734 -14.925 1.00 88.88 171 VAL A CA 1
ATOM 1278 C C . VAL A 1 171 ? 13.786 -8.262 -14.754 1.00 88.88 171 VAL A C 1
ATOM 1280 O O . VAL A 1 171 ? 14.387 -7.884 -13.747 1.00 88.88 171 VAL A O 1
ATOM 1283 N N . LYS A 1 172 ? 13.477 -7.431 -15.754 1.00 88.19 172 LYS A N 1
ATOM 1284 C CA . LYS A 1 172 ? 14.026 -6.079 -15.891 1.00 88.19 172 LYS A CA 1
ATOM 1285 C C . LYS A 1 172 ? 13.061 -4.975 -15.469 1.00 88.19 172 LYS A C 1
ATOM 1287 O O . LYS A 1 172 ? 13.428 -4.178 -14.608 1.00 88.19 172 LYS A O 1
ATOM 1292 N N . HIS A 1 173 ? 11.867 -4.922 -16.052 1.00 88.19 173 HIS A N 1
ATOM 1293 C CA . HIS A 1 173 ? 10.827 -3.985 -15.629 1.00 88.19 173 HIS A CA 1
ATOM 1294 C C . HIS A 1 173 ? 10.108 -4.545 -14.402 1.00 88.19 173 HIS A C 1
ATOM 1296 O O . HIS A 1 173 ? 9.841 -5.739 -14.341 1.00 88.19 173 HIS A O 1
ATOM 1302 N N . GLY A 1 174 ? 9.815 -3.688 -13.424 1.00 89.62 174 GLY A N 1
ATOM 1303 C CA . GLY A 1 174 ? 8.982 -4.064 -12.279 1.00 89.62 174 GLY A CA 1
ATOM 1304 C C . GLY A 1 174 ? 7.482 -3.962 -12.576 1.00 89.62 174 GLY A C 1
ATOM 1305 O O . GLY A 1 174 ? 6.677 -4.417 -11.781 1.00 89.62 174 GLY A O 1
ATOM 1306 N N . ASP A 1 175 ? 7.097 -3.351 -13.693 1.00 94.44 175 ASP A N 1
ATOM 1307 C CA . ASP A 1 175 ? 5.714 -3.012 -14.042 1.00 94.44 175 ASP A CA 1
ATOM 1308 C C . ASP A 1 175 ? 5.290 -3.538 -15.424 1.00 94.44 175 ASP A C 1
ATOM 1310 O O . ASP A 1 175 ? 4.218 -3.194 -15.907 1.00 94.44 175 ASP A O 1
ATOM 1314 N N . LEU A 1 176 ? 6.107 -4.368 -16.078 1.00 94.75 176 LEU A N 1
ATOM 1315 C CA . LEU A 1 176 ? 5.795 -4.959 -17.381 1.00 94.75 176 LEU A CA 1
ATOM 1316 C C . LEU A 1 176 ? 6.169 -6.445 -17.401 1.00 94.75 176 LEU A C 1
ATOM 1318 O O . LEU A 1 176 ? 7.353 -6.782 -17.381 1.00 94.75 176 LEU A O 1
ATOM 1322 N N . ASP A 1 177 ? 5.157 -7.309 -17.477 1.00 94.62 177 ASP A N 1
ATOM 1323 C CA . ASP A 1 177 ? 5.288 -8.766 -17.577 1.00 94.62 177 ASP A CA 1
ATOM 1324 C C . ASP A 1 177 ? 4.182 -9.363 -18.475 1.00 94.62 177 ASP A C 1
ATOM 1326 O O . ASP A 1 177 ? 3.276 -8.653 -18.932 1.00 94.62 177 ASP A O 1
ATOM 1330 N N . ARG A 1 178 ? 4.232 -10.675 -18.741 1.00 94.88 178 ARG A N 1
ATOM 1331 C CA . ARG A 1 178 ? 3.242 -11.352 -19.599 1.00 94.88 178 ARG A CA 1
ATOM 1332 C C . ARG A 1 178 ? 1.822 -11.399 -19.034 1.00 94.88 178 ARG A C 1
ATOM 1334 O O . ARG A 1 178 ? 0.897 -11.633 -19.813 1.00 94.88 178 ARG A O 1
ATOM 1341 N N . SER A 1 179 ? 1.591 -11.117 -17.751 1.00 94.62 179 SER A N 1
ATOM 1342 C CA . SER A 1 179 ? 0.224 -10.991 -17.221 1.00 94.62 179 SER A CA 1
ATOM 1343 C C . SER A 1 179 ? -0.548 -9.842 -17.884 1.00 94.62 179 SER A C 1
ATOM 1345 O O . SER A 1 179 ? -1.776 -9.874 -17.960 1.00 94.62 179 SER A O 1
ATOM 1347 N N . LEU A 1 180 ? 0.165 -8.860 -18.449 1.00 96.50 180 LEU A N 1
ATOM 1348 C CA . LEU A 1 180 ? -0.413 -7.728 -19.171 1.00 96.50 180 LEU A CA 1
ATOM 1349 C C . LEU A 1 180 ? -0.940 -8.085 -20.566 1.00 96.50 180 LEU A C 1
ATOM 1351 O O . LEU A 1 180 ? -1.536 -7.236 -21.227 1.00 96.50 180 LEU A O 1
ATOM 1355 N N . LEU A 1 181 ? -0.788 -9.329 -21.026 1.00 95.25 181 LEU A N 1
ATOM 1356 C CA . LEU A 1 181 ? -1.470 -9.792 -22.237 1.00 95.25 181 LEU A CA 1
ATOM 1357 C C . LEU A 1 181 ? -2.994 -9.758 -22.042 1.00 95.25 181 LEU A C 1
ATOM 1359 O O . LEU A 1 181 ? -3.709 -9.172 -22.862 1.00 95.25 181 LEU A O 1
ATOM 1363 N N . PHE A 1 182 ? -3.469 -10.285 -20.908 1.00 94.56 182 PHE A N 1
ATOM 1364 C CA . PHE A 1 182 ? -4.888 -10.370 -20.546 1.00 94.56 182 PHE A CA 1
ATOM 1365 C C . PHE A 1 182 ? -5.110 -10.054 -19.051 1.00 94.56 182 PHE A C 1
ATOM 1367 O O . PHE A 1 182 ? -5.553 -10.920 -18.294 1.00 94.56 182 PHE A O 1
ATOM 1374 N N . PRO A 1 183 ? -4.783 -8.832 -18.588 1.00 95.00 183 PRO A N 1
ATOM 1375 C CA . PRO A 1 183 ? -4.815 -8.518 -17.168 1.00 95.00 183 PRO A CA 1
ATOM 1376 C C . PRO A 1 183 ? -6.252 -8.330 -16.676 1.00 95.00 183 PRO A C 1
ATOM 1378 O O . PRO A 1 183 ? -7.128 -7.866 -17.405 1.00 95.00 183 PRO A O 1
ATOM 1381 N N . SER A 1 184 ? -6.493 -8.616 -15.397 1.00 93.50 184 SER A N 1
ATOM 1382 C CA . SER A 1 184 ? -7.679 -8.088 -14.713 1.00 93.50 184 SER A CA 1
ATOM 1383 C C . SER A 1 184 ? -7.457 -6.625 -14.319 1.00 93.50 184 SER A C 1
ATOM 1385 O O . SER A 1 184 ? -6.317 -6.167 -14.223 1.00 93.50 184 SER A O 1
ATOM 1387 N N . GLU A 1 185 ? -8.529 -5.898 -13.986 1.00 89.81 185 GLU A N 1
ATOM 1388 C CA . GLU A 1 185 ? -8.407 -4.521 -13.481 1.00 89.81 185 GLU A CA 1
ATOM 1389 C C . GLU A 1 185 ? -7.571 -4.411 -12.195 1.00 89.81 185 GLU A C 1
ATOM 1391 O O . GLU A 1 185 ? -7.097 -3.326 -11.879 1.00 89.81 185 GLU A O 1
ATOM 1396 N N . ARG A 1 186 ? -7.391 -5.518 -11.452 1.00 88.56 186 ARG A N 1
ATOM 1397 C CA . ARG A 1 186 ? -6.550 -5.565 -10.245 1.00 88.56 186 ARG A CA 1
ATOM 1398 C C . ARG A 1 186 ? -5.061 -5.431 -10.570 1.00 88.56 186 ARG A C 1
ATOM 1400 O O . ARG A 1 186 ? -4.321 -4.970 -9.709 1.00 88.56 186 ARG A O 1
ATOM 1407 N N . VAL A 1 187 ? -4.644 -5.853 -11.766 1.00 92.25 187 VAL A N 1
ATOM 1408 C CA . VAL A 1 187 ? -3.254 -5.755 -12.237 1.00 92.25 187 VAL A CA 1
ATOM 1409 C C . VAL A 1 187 ? -3.034 -4.413 -12.921 1.00 92.25 187 VAL A C 1
ATOM 1411 O O . VAL A 1 187 ? -2.107 -3.699 -12.566 1.00 92.25 187 VAL A O 1
ATOM 1414 N N . ASP A 1 188 ? -3.903 -4.044 -13.865 1.00 96.19 188 ASP A N 1
ATOM 1415 C CA . ASP A 1 188 ? -3.863 -2.738 -14.522 1.00 96.19 188 ASP A CA 1
ATOM 1416 C C . ASP A 1 188 ? -5.273 -2.323 -14.969 1.00 96.19 188 ASP A C 1
ATOM 1418 O O . ASP A 1 188 ? -5.934 -3.034 -15.727 1.00 96.19 188 ASP A O 1
ATOM 1422 N N . VAL A 1 189 ? -5.765 -1.168 -14.523 1.00 95.75 189 VAL A N 1
ATOM 1423 C CA . VAL A 1 189 ? -7.107 -0.684 -14.889 1.00 95.75 189 VAL A CA 1
ATOM 1424 C C . VAL A 1 189 ? -7.205 -0.264 -16.351 1.00 95.75 189 VAL A C 1
ATOM 1426 O O . VAL A 1 189 ? -8.257 -0.423 -16.968 1.00 95.75 189 VAL A O 1
ATOM 1429 N N . HIS A 1 190 ? -6.133 0.248 -16.942 1.00 96.44 190 HIS A N 1
ATOM 1430 C CA . HIS A 1 190 ? -6.149 0.720 -18.320 1.00 96.44 190 HIS A CA 1
ATOM 1431 C C . HIS A 1 190 ? -6.166 -0.469 -19.284 1.00 96.44 190 HIS A C 1
ATOM 1433 O O . HIS A 1 190 ? -6.999 -0.541 -20.185 1.00 96.44 190 HIS A O 1
ATOM 1439 N N . MET A 1 191 ? -5.296 -1.449 -19.065 1.00 96.62 191 MET A N 1
ATOM 1440 C CA . MET A 1 191 ? -5.210 -2.637 -19.913 1.00 96.62 191 MET A CA 1
ATOM 1441 C C . MET A 1 191 ? -6.253 -3.699 -19.555 1.00 96.62 191 MET A C 1
ATOM 1443 O O . MET A 1 191 ? -6.698 -4.414 -20.445 1.00 96.62 191 MET A O 1
ATOM 1447 N N . GLY A 1 192 ? -6.672 -3.802 -18.291 1.00 94.12 192 GLY A N 1
ATOM 1448 C CA . GLY A 1 192 ? -7.573 -4.861 -17.828 1.00 94.12 192 GLY A CA 1
ATOM 1449 C C . GLY A 1 192 ? -9.052 -4.487 -17.815 1.00 94.12 192 GLY A C 1
ATOM 1450 O O . GLY A 1 192 ? -9.897 -5.311 -18.158 1.00 94.12 192 GLY A O 1
ATOM 1451 N N . ARG A 1 193 ? -9.394 -3.238 -17.464 1.00 92.50 193 ARG A N 1
ATOM 1452 C CA . ARG A 1 193 ? -10.789 -2.759 -17.505 1.00 92.50 193 ARG A CA 1
ATOM 1453 C C . ARG A 1 193 ? -11.141 -2.111 -18.839 1.00 92.50 193 ARG A C 1
ATOM 1455 O O . ARG A 1 193 ? -12.210 -2.388 -19.371 1.00 92.50 193 ARG A O 1
ATOM 1462 N N . LEU A 1 194 ? -10.275 -1.231 -19.346 1.00 92.69 194 LEU A N 1
ATOM 1463 C CA . LEU A 1 194 ? -10.515 -0.471 -20.584 1.00 92.69 194 LEU A CA 1
ATOM 1464 C C . LEU A 1 194 ? -9.917 -1.141 -21.830 1.00 92.69 194 LEU A C 1
ATOM 1466 O O . LEU A 1 194 ? -10.059 -0.611 -22.931 1.00 92.69 194 LEU A O 1
ATOM 1470 N N . ASN A 1 195 ? -9.235 -2.280 -21.655 1.00 93.62 195 ASN A N 1
ATOM 1471 C CA . ASN A 1 195 ? -8.609 -3.050 -22.729 1.00 93.62 195 ASN A CA 1
ATOM 1472 C C . ASN A 1 195 ? -7.710 -2.203 -23.653 1.00 93.62 195 ASN A C 1
ATOM 1474 O O . ASN A 1 195 ? -7.657 -2.415 -24.873 1.00 93.62 195 ASN A O 1
ATOM 1478 N N . LEU A 1 196 ? -6.999 -1.223 -23.083 1.00 95.25 196 LEU A N 1
ATOM 1479 C CA . LEU A 1 196 ? -6.058 -0.406 -23.843 1.00 95.25 196 LEU A CA 1
ATOM 1480 C C . LEU A 1 196 ? -4.921 -1.272 -24.391 1.00 95.25 196 LEU A C 1
ATOM 1482 O O . LEU A 1 196 ? -4.352 -2.107 -23.685 1.00 95.25 196 LEU A O 1
ATOM 1486 N N . GLN A 1 197 ? -4.578 -1.067 -25.658 1.00 95.12 197 GLN A N 1
ATOM 1487 C CA . GLN A 1 197 ? -3.329 -1.551 -26.240 1.00 95.12 197 GLN A CA 1
ATOM 1488 C C . GLN A 1 197 ? -2.215 -0.541 -25.948 1.00 95.12 197 GLN A C 1
ATOM 1490 O O . GLN A 1 197 ? -2.488 0.635 -25.707 1.00 95.12 197 GLN A O 1
ATOM 1495 N N . CYS A 1 198 ? -0.948 -0.961 -26.029 1.00 95.38 198 CYS A N 1
ATOM 1496 C CA . CYS A 1 198 ? 0.195 -0.076 -25.767 1.00 95.38 198 CYS A CA 1
ATOM 1497 C C . CYS A 1 198 ? 0.123 1.213 -26.605 1.00 95.38 198 CYS A C 1
ATOM 1499 O O . CYS A 1 198 ? 0.323 2.307 -26.085 1.00 95.38 198 CYS A O 1
ATOM 1501 N N . VAL A 1 199 ? -0.254 1.082 -27.882 1.00 93.94 199 VAL A N 1
ATOM 1502 C CA . VAL A 1 199 ? -0.368 2.178 -28.863 1.00 93.94 199 VAL A CA 1
ATOM 1503 C C . VAL A 1 199 ? -1.540 3.139 -28.626 1.00 93.94 199 VAL A C 1
ATOM 1505 O O . VAL A 1 199 ? -1.629 4.165 -29.300 1.00 93.94 199 VAL A O 1
ATOM 1508 N N . ASP A 1 200 ? -2.444 2.838 -27.691 1.00 93.56 200 ASP A N 1
ATOM 1509 C CA . ASP A 1 200 ? -3.533 3.753 -27.333 1.00 93.56 200 ASP A CA 1
ATOM 1510 C C . ASP A 1 200 ? -3.013 4.899 -26.432 1.00 93.56 200 ASP A C 1
ATOM 1512 O O . ASP A 1 200 ? -3.460 6.045 -26.566 1.00 93.56 200 ASP A O 1
ATOM 1516 N N . CYS A 1 201 ? -1.994 4.612 -25.605 1.00 93.56 201 CYS A N 1
ATOM 1517 C CA . CYS A 1 201 ? -1.227 5.596 -24.826 1.00 93.56 201 CYS A CA 1
ATOM 1518 C C . CYS A 1 201 ? 0.053 6.032 -25.560 1.00 93.56 201 CYS A C 1
ATOM 1520 O O . CYS A 1 201 ? 0.278 7.221 -25.781 1.00 93.56 201 CYS A O 1
ATOM 1522 N N . HIS A 1 202 ? 0.868 5.072 -26.007 1.00 94.56 202 HIS A N 1
ATOM 1523 C CA . HIS A 1 202 ? 2.085 5.290 -26.798 1.00 94.56 202 HIS A CA 1
ATOM 1524 C C . HIS A 1 202 ? 1.744 5.539 -28.266 1.00 94.56 202 HIS A C 1
ATOM 1526 O O . HIS A 1 202 ? 2.123 4.779 -29.161 1.00 94.56 202 HIS A O 1
ATOM 1532 N N . ARG A 1 203 ? 0.978 6.604 -28.510 1.00 90.81 203 ARG A N 1
ATOM 1533 C CA . ARG A 1 203 ? 0.509 6.962 -29.847 1.00 90.81 203 ARG A CA 1
ATOM 1534 C C . ARG A 1 203 ? 1.698 7.155 -30.780 1.00 90.81 203 ARG A C 1
ATOM 1536 O O . ARG A 1 203 ? 2.717 7.731 -30.395 1.00 90.81 203 ARG A O 1
ATOM 1543 N N . ALA A 1 204 ? 1.547 6.668 -32.003 1.00 90.06 204 ALA A N 1
ATOM 1544 C CA . ALA A 1 204 ? 2.548 6.799 -33.045 1.00 90.06 204 ALA A CA 1
ATOM 1545 C C . ALA A 1 204 ? 2.074 7.789 -34.108 1.00 90.06 204 ALA A C 1
ATOM 1547 O O . ALA A 1 204 ? 0.910 7.767 -34.508 1.00 90.06 204 ALA A O 1
ATOM 1548 N N . GLN A 1 205 ? 2.990 8.618 -34.596 1.00 90.44 205 GLN A N 1
ATOM 1549 C CA . GLN A 1 205 ? 2.821 9.371 -35.838 1.00 90.44 205 GLN A CA 1
ATOM 1550 C C . GLN A 1 205 ? 4.015 9.059 -36.730 1.00 90.44 205 GLN A C 1
ATOM 1552 O O . GLN A 1 205 ? 5.151 9.178 -36.269 1.00 90.44 205 GLN A O 1
ATOM 1557 N N . ARG A 1 206 ? 3.768 8.630 -37.974 1.00 92.88 206 ARG A N 1
ATOM 1558 C CA . ARG A 1 206 ? 4.824 8.204 -38.912 1.00 92.88 206 ARG A CA 1
ATOM 1559 C C . ARG A 1 206 ? 5.806 7.215 -38.266 1.00 92.88 206 ARG A C 1
ATOM 1561 O O . ARG A 1 206 ? 6.996 7.494 -38.132 1.00 92.88 206 ARG A O 1
ATOM 1568 N N . HIS A 1 207 ? 5.257 6.143 -37.687 1.00 94.62 207 HIS A N 1
ATOM 1569 C CA . HIS A 1 207 ? 5.957 5.125 -36.882 1.00 94.62 207 HIS A CA 1
ATOM 1570 C C . HIS A 1 207 ? 6.786 5.628 -35.680 1.00 94.62 207 HIS A C 1
ATOM 1572 O O . HIS A 1 207 ? 7.408 4.827 -34.981 1.00 94.62 207 HIS A O 1
ATOM 1578 N N . ARG A 1 208 ? 6.769 6.925 -35.349 1.00 91.81 208 ARG A N 1
ATOM 1579 C CA . ARG A 1 208 ? 7.446 7.478 -34.172 1.00 91.81 208 ARG A CA 1
ATOM 1580 C C . ARG A 1 208 ? 6.547 7.358 -32.944 1.00 91.81 208 ARG A C 1
ATOM 1582 O O . ARG A 1 208 ? 5.639 8.164 -32.757 1.00 91.81 208 ARG A O 1
ATOM 1589 N N . LEU A 1 209 ? 6.813 6.350 -32.114 1.00 92.00 209 LEU A N 1
ATOM 1590 C CA . LEU A 1 209 ? 6.109 6.133 -30.847 1.00 92.00 209 LEU A CA 1
ATOM 1591 C C . LEU A 1 209 ? 6.534 7.154 -29.779 1.00 92.00 209 LEU A C 1
ATOM 1593 O O . LEU A 1 209 ? 7.722 7.462 -29.636 1.00 92.00 209 LEU A O 1
ATOM 1597 N N . LEU A 1 210 ? 5.559 7.636 -29.005 1.00 91.50 210 LEU A N 1
ATOM 1598 C CA . LEU A 1 210 ? 5.791 8.377 -27.762 1.00 91.50 210 LEU A CA 1
ATOM 1599 C C . LEU A 1 210 ? 6.273 7.455 -26.629 1.00 91.50 210 LEU A C 1
ATOM 1601 O O . LEU A 1 210 ? 6.132 6.234 -26.692 1.00 91.50 210 LEU A O 1
ATOM 1605 N N . GLY A 1 211 ? 6.799 8.047 -25.555 1.00 87.25 211 GLY A N 1
ATOM 1606 C CA . GLY A 1 211 ? 7.254 7.341 -24.355 1.00 87.25 211 GLY A CA 1
ATOM 1607 C C . GLY A 1 211 ? 8.740 6.999 -24.404 1.00 87.25 211 GLY A C 1
ATOM 1608 O O . GLY A 1 211 ? 9.131 5.869 -24.690 1.00 87.25 211 GLY A O 1
ATOM 1609 N N . ARG A 1 212 ? 9.591 7.986 -24.108 1.00 82.69 212 ARG A N 1
ATOM 1610 C CA . ARG A 1 212 ? 11.040 7.774 -23.983 1.00 82.69 212 ARG A CA 1
ATOM 1611 C C . ARG A 1 212 ? 11.394 7.170 -22.624 1.00 82.69 212 ARG A C 1
ATOM 1613 O O . ARG A 1 212 ? 11.049 7.728 -21.588 1.00 82.69 212 ARG A O 1
ATOM 1620 N N . ALA A 1 213 ? 12.140 6.067 -22.630 1.00 85.75 213 ALA A N 1
ATOM 1621 C CA . ALA A 1 213 ? 12.597 5.416 -21.406 1.00 85.75 213 ALA A CA 1
ATOM 1622 C C . ALA A 1 213 ? 13.897 6.044 -20.863 1.00 85.75 213 ALA A C 1
ATOM 1624 O O . ALA A 1 213 ? 14.907 6.114 -21.567 1.00 85.75 213 ALA A O 1
ATOM 1625 N N . MET A 1 214 ? 13.904 6.390 -19.569 1.00 90.62 214 MET A N 1
ATOM 1626 C CA . MET A 1 214 ? 15.083 6.868 -18.814 1.00 90.62 214 MET A CA 1
ATOM 1627 C C . MET A 1 214 ? 16.267 5.883 -18.850 1.00 90.62 214 MET A C 1
ATOM 1629 O O . MET A 1 214 ? 17.430 6.220 -18.638 1.00 90.62 214 MET A O 1
ATOM 1633 N N . SER A 1 215 ? 15.988 4.615 -19.123 1.00 85.25 215 SER A N 1
ATOM 1634 C CA . SER A 1 215 ? 17.008 3.583 -19.193 1.00 85.25 215 SER A CA 1
ATOM 1635 C C . SER A 1 215 ? 17.861 3.612 -20.454 1.00 85.25 215 SER A C 1
ATOM 1637 O O . SER A 1 215 ? 18.827 2.853 -20.513 1.00 85.25 215 SER A O 1
ATOM 1639 N N . VAL A 1 216 ? 17.521 4.434 -21.448 1.00 84.38 216 VAL A N 1
ATOM 1640 C CA . VAL A 1 216 ? 18.255 4.572 -22.718 1.00 84.38 216 VAL A CA 1
ATOM 1641 C C . VAL A 1 216 ? 18.354 6.029 -23.197 1.00 84.38 216 VAL A C 1
ATOM 1643 O O . VAL A 1 216 ? 18.893 6.277 -24.272 1.00 84.38 216 VAL A O 1
ATOM 1646 N N . GLY A 1 217 ? 17.867 6.991 -22.409 1.00 87.38 217 GLY A N 1
ATOM 1647 C CA . GLY A 1 217 ? 17.917 8.427 -22.690 1.00 87.38 217 GLY A CA 1
ATOM 1648 C C . GLY A 1 217 ? 17.888 9.255 -21.401 1.00 87.38 217 GLY A C 1
ATOM 1649 O O . GLY A 1 217 ? 17.653 8.708 -20.329 1.00 87.38 217 GLY A O 1
ATOM 1650 N N . VAL A 1 218 ? 18.144 10.563 -21.512 1.00 91.06 218 VAL A N 1
ATOM 1651 C CA . VAL A 1 218 ? 18.330 11.480 -20.361 1.00 91.06 218 VAL A CA 1
ATOM 1652 C C . VAL A 1 218 ? 17.404 12.700 -20.368 1.00 91.06 218 VAL A C 1
ATOM 1654 O O . VAL A 1 218 ? 17.488 13.545 -19.480 1.00 91.06 218 VAL A O 1
ATOM 1657 N N . GLU A 1 219 ? 16.537 12.815 -21.373 1.00 88.19 219 GLU A N 1
ATOM 1658 C CA . GLU A 1 219 ? 15.638 13.956 -21.575 1.00 88.19 219 GLU A CA 1
ATOM 1659 C C . GLU A 1 219 ? 14.169 13.550 -21.420 1.00 88.19 219 GLU A C 1
ATOM 1661 O O . GLU A 1 219 ? 13.801 12.399 -21.660 1.00 88.19 219 GLU A O 1
ATOM 1666 N N . SER A 1 220 ? 13.322 14.531 -21.108 1.00 83.69 220 SER A N 1
ATOM 1667 C CA . SER A 1 220 ? 11.884 14.359 -20.870 1.00 83.69 220 SER A CA 1
ATOM 1668 C C . SER A 1 220 ? 10.998 14.556 -22.108 1.00 83.69 220 SER A C 1
ATOM 1670 O O . SER A 1 220 ? 9.802 14.275 -22.064 1.00 83.69 220 SER A O 1
ATOM 1672 N N . ALA A 1 221 ? 11.550 15.030 -23.229 1.00 83.69 221 ALA A N 1
ATOM 1673 C CA . ALA A 1 221 ? 10.767 15.330 -24.427 1.00 83.69 221 ALA A CA 1
ATOM 1674 C C . ALA A 1 221 ? 10.088 14.076 -25.017 1.00 83.69 221 ALA A C 1
ATOM 1676 O O . ALA A 1 221 ? 10.738 13.056 -25.257 1.00 83.69 221 ALA A O 1
ATOM 1677 N N . GLY A 1 222 ? 8.787 14.168 -25.314 1.00 81.69 222 GLY A N 1
ATOM 1678 C CA . GLY A 1 222 ? 8.009 13.072 -25.908 1.00 81.69 222 GLY A CA 1
ATOM 1679 C C . GLY A 1 222 ? 7.617 11.960 -24.927 1.00 81.69 222 GLY A C 1
ATOM 1680 O O . GLY A 1 222 ? 7.422 10.819 -25.352 1.00 81.69 222 GLY A O 1
ATOM 1681 N N . GLN A 1 223 ? 7.545 12.256 -23.626 1.00 86.31 223 GLN A N 1
ATOM 1682 C CA . GLN A 1 223 ? 6.957 11.361 -22.624 1.00 86.31 223 GLN A CA 1
ATOM 1683 C C . GLN A 1 223 ? 5.429 11.271 -22.764 1.00 86.31 223 GLN A C 1
ATOM 1685 O O . GLN A 1 223 ? 4.784 12.198 -23.243 1.00 86.31 223 GLN A O 1
ATOM 1690 N N . VAL A 1 224 ? 4.875 10.136 -22.334 1.00 90.75 224 VAL A N 1
ATOM 1691 C CA . VAL A 1 224 ? 3.430 9.934 -22.155 1.00 90.75 224 VAL A CA 1
ATOM 1692 C C . VAL A 1 224 ? 3.097 10.272 -20.708 1.00 90.75 224 VAL A C 1
ATOM 1694 O O . VAL A 1 224 ? 3.828 9.862 -19.803 1.00 90.75 224 VAL A O 1
ATOM 1697 N N . THR A 1 225 ? 2.010 11.006 -20.477 1.00 89.38 225 THR A N 1
ATOM 1698 C CA . THR A 1 225 ? 1.622 11.439 -19.131 1.00 89.38 225 THR A CA 1
ATOM 1699 C C . THR A 1 225 ? 0.188 11.047 -18.800 1.00 89.38 225 THR A C 1
ATOM 1701 O O . THR A 1 225 ? -0.666 10.906 -19.673 1.00 89.38 225 THR A O 1
ATOM 1704 N N . CYS A 1 226 ? -0.121 10.921 -17.508 1.00 91.94 226 CYS A N 1
ATOM 1705 C CA . CYS A 1 226 ? -1.493 10.675 -17.057 1.00 91.94 226 CYS A CA 1
ATOM 1706 C C . CYS A 1 226 ? -2.449 11.804 -17.492 1.00 91.94 226 CYS A C 1
ATOM 1708 O O . CYS A 1 226 ? -3.634 11.566 -17.724 1.00 91.94 226 CYS A O 1
ATOM 1710 N N . LEU A 1 227 ? -1.930 13.028 -17.638 1.00 88.56 227 LEU A N 1
ATOM 1711 C CA . LEU A 1 227 ? -2.701 14.225 -17.977 1.00 88.56 227 LEU A CA 1
ATOM 1712 C C . LEU A 1 227 ? -3.151 14.262 -19.445 1.00 88.56 227 LEU A C 1
ATOM 1714 O O . LEU A 1 227 ? -4.062 15.021 -19.777 1.00 88.56 227 LEU A O 1
ATOM 1718 N N . ASP A 1 228 ? -2.594 13.399 -20.303 1.00 89.00 228 ASP A N 1
ATOM 1719 C CA . ASP A 1 228 ? -3.026 13.261 -21.699 1.00 89.00 228 ASP A CA 1
ATOM 1720 C C . ASP A 1 228 ? -4.499 12.806 -21.787 1.00 89.00 228 ASP A C 1
ATOM 1722 O O . ASP A 1 228 ? -5.215 13.163 -22.728 1.00 89.00 228 ASP A O 1
ATOM 1726 N N . CYS A 1 229 ? -4.971 12.063 -20.774 1.00 90.06 229 CYS A N 1
ATOM 1727 C CA . CYS A 1 229 ? -6.361 11.613 -20.640 1.00 90.06 229 CYS A CA 1
ATOM 1728 C C . CYS A 1 229 ? -7.074 12.191 -19.401 1.00 90.06 229 CYS A C 1
ATOM 1730 O O . CYS A 1 229 ? -8.259 12.521 -19.476 1.00 90.06 229 CYS A O 1
ATOM 1732 N N . HIS A 1 230 ? -6.384 12.343 -18.266 1.00 90.69 230 HIS A N 1
ATOM 1733 C CA . HIS A 1 230 ? -6.968 12.819 -17.006 1.00 90.69 230 HIS A CA 1
ATOM 1734 C C . HIS A 1 230 ? -6.855 14.346 -16.868 1.00 90.69 230 HIS A C 1
ATOM 1736 O O . HIS A 1 230 ? -5.952 14.862 -16.213 1.00 90.69 230 HIS A O 1
ATOM 1742 N N . LYS A 1 231 ? -7.785 15.071 -17.504 1.00 79.62 231 LYS A N 1
ATOM 1743 C CA . LYS A 1 231 ? -7.859 16.545 -17.488 1.00 79.62 231 LYS A CA 1
ATOM 1744 C C . LYS A 1 231 ? -8.595 17.069 -16.236 1.00 79.62 231 LYS A C 1
ATOM 1746 O O . LYS A 1 231 ? -9.514 16.410 -15.758 1.00 79.62 231 LYS A O 1
ATOM 1751 N N . ALA A 1 232 ? -8.243 18.281 -15.778 1.00 65.88 232 ALA A N 1
ATOM 1752 C CA . ALA A 1 232 ? -8.663 18.915 -14.507 1.00 65.88 232 ALA A CA 1
ATOM 1753 C C . ALA A 1 232 ? -8.149 18.184 -13.243 1.00 65.88 232 ALA A C 1
ATOM 1755 O O . ALA A 1 232 ? -7.782 17.015 -13.336 1.00 65.88 232 ALA A O 1
ATOM 1756 N N . PRO A 1 233 ? -8.080 18.833 -12.058 1.00 74.69 233 PRO A N 1
ATOM 1757 C CA . PRO A 1 233 ? -7.655 18.154 -10.835 1.00 74.69 233 PRO A CA 1
ATOM 1758 C C . PRO A 1 233 ? -8.578 16.948 -10.564 1.00 74.69 233 PRO A C 1
ATOM 1760 O O . PRO A 1 233 ? -9.766 17.145 -10.295 1.00 74.69 233 PRO A O 1
ATOM 1763 N N . PRO A 1 234 ? -8.085 15.699 -10.673 1.00 81.00 234 PRO A N 1
ATOM 1764 C CA . PRO A 1 234 ? -8.943 14.520 -10.800 1.00 81.00 234 PRO A CA 1
ATOM 1765 C C . PRO A 1 234 ? -9.566 14.089 -9.466 1.00 81.00 234 PRO A C 1
ATOM 1767 O O . PRO A 1 234 ? -10.449 13.227 -9.433 1.00 81.00 234 PRO A O 1
ATOM 1770 N N . HIS A 1 235 ? -9.122 14.674 -8.351 1.00 87.00 235 HIS A N 1
ATOM 1771 C CA . HIS A 1 235 ? -9.575 14.307 -7.019 1.00 87.00 235 HIS A CA 1
ATOM 1772 C C . HIS A 1 235 ? -10.637 15.276 -6.508 1.00 87.00 235 HIS A C 1
ATOM 1774 O O . HIS A 1 235 ? -10.530 16.491 -6.653 1.00 87.00 235 HIS A O 1
ATOM 1780 N N . ARG A 1 236 ? -11.641 14.735 -5.811 1.00 78.81 236 ARG A N 1
ATOM 1781 C CA . ARG A 1 236 ? -12.602 15.552 -5.049 1.00 78.81 236 ARG A CA 1
ATOM 1782 C C . ARG A 1 236 ? -11.969 16.227 -3.829 1.00 78.81 236 ARG A C 1
ATOM 1784 O O . ARG A 1 236 ? -12.507 17.210 -3.345 1.00 78.81 236 ARG A O 1
ATOM 1791 N N . ASP A 1 237 ? -10.870 15.664 -3.333 1.00 78.56 237 ASP A N 1
ATOM 1792 C CA . ASP A 1 237 ? -10.112 16.164 -2.190 1.00 78.56 237 ASP A CA 1
ATOM 1793 C C . ASP A 1 237 ? -9.006 17.096 -2.687 1.00 78.56 237 ASP A C 1
ATOM 1795 O O . ASP A 1 237 ? -8.090 16.660 -3.395 1.00 78.56 237 ASP A O 1
ATOM 1799 N N . SER A 1 238 ? -9.089 18.380 -2.355 1.00 82.44 238 SER A N 1
ATOM 1800 C CA . SER A 1 238 ? -8.116 19.361 -2.836 1.00 82.44 238 SER A CA 1
ATOM 1801 C C . SER A 1 238 ? -6.712 19.174 -2.242 1.00 82.44 238 SER A C 1
ATOM 1803 O O . SER A 1 238 ? -5.753 19.588 -2.883 1.00 82.44 238 SER A O 1
ATOM 1805 N N . ARG A 1 239 ? -6.536 18.464 -1.116 1.00 83.62 239 ARG A N 1
ATOM 1806 C CA . ARG A 1 239 ? -5.229 18.100 -0.551 1.00 83.62 239 ARG A CA 1
ATOM 1807 C C . ARG A 1 239 ? -4.534 17.134 -1.487 1.00 83.62 239 ARG A C 1
ATOM 1809 O O . ARG A 1 239 ? -3.356 17.321 -1.765 1.00 83.62 239 ARG A O 1
ATOM 1816 N N . LEU A 1 240 ? -5.250 16.141 -2.019 1.00 88.31 240 LEU A N 1
ATOM 1817 C CA . LEU A 1 240 ? -4.694 15.234 -3.029 1.00 88.31 240 LEU A CA 1
ATOM 1818 C C . LEU A 1 240 ? -4.332 16.000 -4.306 1.00 88.31 240 LEU A C 1
ATOM 1820 O O . LEU A 1 240 ? -3.275 15.767 -4.881 1.00 88.31 240 LEU A O 1
ATOM 1824 N N . ASN A 1 241 ? -5.149 16.978 -4.708 1.00 89.25 241 ASN A N 1
ATOM 1825 C CA . ASN A 1 241 ? -4.798 17.855 -5.828 1.00 89.25 241 ASN A CA 1
ATOM 1826 C C . ASN A 1 241 ? -3.570 18.732 -5.529 1.00 89.25 241 ASN A C 1
ATOM 1828 O O . ASN A 1 241 ? -2.746 18.926 -6.414 1.00 89.25 241 ASN A O 1
ATOM 1832 N N . ALA A 1 242 ? -3.392 19.207 -4.293 1.00 89.38 242 ALA A N 1
ATOM 1833 C CA . ALA A 1 242 ? -2.211 19.966 -3.884 1.00 89.38 242 ALA A CA 1
ATOM 1834 C C . ALA A 1 242 ? -0.929 19.116 -3.931 1.00 89.38 242 ALA A C 1
ATOM 1836 O O . ALA A 1 242 ? 0.140 19.638 -4.248 1.00 89.38 242 ALA A O 1
ATOM 1837 N N . HIS A 1 243 ? -1.025 17.801 -3.697 1.00 93.19 243 HIS A N 1
ATOM 1838 C CA . HIS A 1 243 ? 0.114 16.891 -3.854 1.00 93.19 243 HIS A CA 1
ATOM 1839 C C . HIS A 1 243 ? 0.606 16.816 -5.301 1.00 93.19 243 HIS A C 1
ATOM 1841 O O . HIS A 1 243 ? 1.801 16.621 -5.499 1.00 93.19 243 HIS A O 1
ATOM 1847 N N . LEU A 1 244 ? -0.249 17.047 -6.306 1.00 90.94 244 LEU A N 1
ATOM 1848 C CA . LEU A 1 244 ? 0.144 16.996 -7.722 1.00 90.94 244 LEU A CA 1
ATOM 1849 C C . LEU A 1 244 ? 1.245 18.002 -8.079 1.00 90.94 244 LEU A C 1
ATOM 1851 O O . LEU A 1 244 ? 1.944 17.813 -9.069 1.00 90.94 244 LEU A O 1
ATOM 1855 N N . ALA A 1 245 ? 1.458 19.039 -7.264 1.00 90.81 245 ALA A N 1
ATOM 1856 C CA . ALA A 1 245 ? 2.581 19.953 -7.447 1.00 90.81 245 ALA A CA 1
ATOM 1857 C C . ALA A 1 245 ? 3.945 19.277 -7.216 1.00 90.81 245 ALA A C 1
ATOM 1859 O O . ALA A 1 245 ? 4.937 19.692 -7.807 1.00 90.81 245 ALA A O 1
ATOM 1860 N N . ARG A 1 246 ? 4.016 18.256 -6.348 1.00 94.56 246 ARG A N 1
ATOM 1861 C CA . ARG A 1 246 ? 5.277 17.657 -5.868 1.00 94.56 246 ARG A CA 1
ATOM 1862 C C . ARG A 1 246 ? 5.313 16.128 -5.910 1.00 94.56 246 ARG A C 1
ATOM 1864 O O . ARG A 1 246 ? 6.369 15.556 -5.675 1.00 94.56 246 ARG A O 1
ATOM 1871 N N . VAL A 1 247 ? 4.204 15.454 -6.197 1.00 95.75 247 VAL A N 1
ATOM 1872 C CA . VAL A 1 247 ? 4.070 13.991 -6.201 1.00 95.75 247 VAL A CA 1
ATOM 1873 C C . VAL A 1 247 ? 3.459 13.560 -7.526 1.00 95.75 247 VAL A C 1
ATOM 1875 O O . VAL A 1 247 ? 2.388 14.033 -7.905 1.00 95.75 247 VAL A O 1
ATOM 1878 N N . ALA A 1 248 ? 4.144 12.667 -8.237 1.00 95.69 248 ALA A N 1
ATOM 1879 C CA . ALA A 1 248 ? 3.664 12.139 -9.504 1.00 95.69 248 ALA A CA 1
ATOM 1880 C C . ALA A 1 248 ? 2.454 11.224 -9.290 1.00 95.69 248 ALA A C 1
ATOM 1882 O O . ALA A 1 248 ? 2.368 10.525 -8.278 1.00 95.69 248 ALA A O 1
ATOM 1883 N N . CYS A 1 249 ? 1.550 11.162 -10.271 1.00 95.56 249 CYS A N 1
ATOM 1884 C CA . CYS A 1 249 ? 0.372 10.289 -10.213 1.00 95.56 249 CYS A CA 1
ATOM 1885 C C . CYS A 1 249 ? 0.781 8.838 -9.912 1.00 95.56 249 CYS A C 1
ATOM 1887 O O . CYS A 1 249 ? 0.200 8.183 -9.050 1.00 95.56 249 CYS A O 1
ATOM 1889 N N . GLN A 1 250 ? 1.844 8.381 -10.574 1.00 96.50 250 GLN A N 1
ATOM 1890 C CA . GLN A 1 250 ? 2.445 7.061 -10.438 1.00 96.50 250 GLN A CA 1
ATOM 1891 C C . GLN A 1 250 ? 2.822 6.737 -8.990 1.00 96.50 250 GLN A C 1
ATOM 1893 O O . GLN A 1 250 ? 2.621 5.609 -8.561 1.00 96.50 250 GLN A O 1
ATOM 1898 N N . ALA A 1 251 ? 3.325 7.703 -8.214 1.00 96.62 251 ALA A N 1
ATOM 1899 C CA . ALA A 1 251 ? 3.782 7.443 -6.850 1.00 96.62 251 ALA A CA 1
ATOM 1900 C C . ALA A 1 251 ? 2.640 6.971 -5.940 1.00 96.62 251 ALA A C 1
ATOM 1902 O O . ALA A 1 251 ? 2.843 6.090 -5.113 1.00 96.62 251 ALA A O 1
ATOM 1903 N N . CYS A 1 252 ? 1.431 7.512 -6.120 1.00 95.75 252 CYS A N 1
ATOM 1904 C CA . CYS A 1 252 ? 0.249 7.066 -5.381 1.00 95.75 252 CYS A CA 1
ATOM 1905 C C . CYS A 1 252 ? -0.482 5.912 -6.079 1.00 95.75 252 CYS A C 1
ATOM 1907 O O . CYS A 1 252 ? -1.086 5.074 -5.411 1.00 95.75 252 CYS A O 1
ATOM 1909 N N . HIS A 1 253 ? -0.457 5.878 -7.411 1.00 96.62 253 HIS A N 1
ATOM 1910 C CA . HIS A 1 253 ? -1.230 4.942 -8.224 1.00 96.62 253 HIS A CA 1
ATOM 1911 C C . HIS A 1 253 ? -0.455 3.698 -8.674 1.00 96.62 253 HIS A C 1
ATOM 1913 O O . HIS A 1 253 ? -1.012 2.897 -9.406 1.00 96.62 253 HIS A O 1
ATOM 1919 N N . ILE A 1 254 ? 0.788 3.495 -8.238 1.00 96.75 254 ILE A N 1
ATOM 1920 C CA . ILE A 1 254 ? 1.556 2.256 -8.440 1.00 96.75 254 ILE A CA 1
ATOM 1921 C C . ILE A 1 254 ? 2.160 1.874 -7.078 1.00 96.75 254 ILE A C 1
ATOM 1923 O O . ILE A 1 254 ? 3.328 2.150 -6.802 1.00 96.75 254 ILE A O 1
ATOM 1927 N N . PRO A 1 255 ? 1.343 1.315 -6.165 1.00 93.12 255 PRO A N 1
ATOM 1928 C CA . PRO A 1 255 ? 1.717 1.126 -4.761 1.00 93.12 255 PRO A CA 1
ATOM 1929 C C . PRO A 1 255 ? 2.757 0.015 -4.548 1.00 93.12 255 PRO A C 1
ATOM 1931 O O . PRO A 1 255 ? 3.397 -0.028 -3.494 1.00 93.12 255 PRO A O 1
ATOM 1934 N N . SER A 1 256 ? 2.898 -0.890 -5.514 1.00 93.00 256 SER A N 1
ATOM 1935 C CA . SER A 1 256 ? 3.869 -1.980 -5.543 1.00 93.00 256 SER A CA 1
ATOM 1936 C C . SER A 1 256 ? 4.250 -2.308 -6.986 1.00 93.00 256 SER A C 1
ATOM 1938 O O . SER A 1 256 ? 3.495 -2.040 -7.919 1.00 93.00 256 SER A O 1
ATOM 1940 N N . MET A 1 257 ? 5.430 -2.893 -7.156 1.00 93.25 257 MET A N 1
ATOM 1941 C CA . MET A 1 257 ? 5.891 -3.494 -8.406 1.00 93.25 257 MET A CA 1
ATOM 1942 C C . MET A 1 257 ? 5.823 -5.021 -8.323 1.00 93.25 257 MET A C 1
ATOM 1944 O O . MET A 1 257 ? 5.697 -5.592 -7.235 1.00 93.25 257 MET A O 1
ATOM 1948 N N . SER A 1 258 ? 5.946 -5.688 -9.468 1.00 92.00 258 SER A N 1
ATOM 1949 C CA . SER A 1 258 ? 5.965 -7.147 -9.582 1.00 92.00 258 SER A CA 1
ATOM 1950 C C . SER A 1 258 ? 4.706 -7.774 -8.997 1.00 92.00 258 SER A C 1
ATOM 1952 O O . SER A 1 258 ? 4.775 -8.658 -8.146 1.00 92.00 258 SER A O 1
ATOM 1954 N N . VAL A 1 259 ? 3.543 -7.247 -9.393 1.00 89.38 259 VAL A N 1
ATOM 1955 C CA . VAL A 1 259 ? 2.235 -7.627 -8.836 1.00 89.38 259 VAL A CA 1
ATOM 1956 C C . VAL A 1 259 ? 1.954 -9.116 -9.072 1.00 89.38 259 VAL A C 1
ATOM 1958 O O . VAL A 1 259 ? 1.490 -9.821 -8.175 1.00 89.38 259 VAL A O 1
ATOM 1961 N N . THR A 1 260 ? 2.277 -9.597 -10.268 1.00 89.31 260 THR A N 1
ATOM 1962 C CA . THR A 1 260 ? 1.986 -10.949 -10.763 1.00 89.31 260 THR A CA 1
ATOM 1963 C C . THR A 1 260 ? 3.238 -11.792 -10.912 1.00 89.31 260 THR A C 1
ATOM 1965 O O . THR A 1 260 ? 3.265 -12.898 -10.378 1.00 89.31 260 THR A O 1
ATOM 1968 N N . GLU A 1 261 ? 4.292 -11.269 -11.533 1.00 91.06 261 GLU A N 1
ATOM 1969 C CA . GLU A 1 261 ? 5.567 -11.971 -11.692 1.00 91.06 261 GLU A CA 1
ATOM 1970 C C . GLU A 1 261 ? 6.693 -11.278 -10.925 1.00 91.06 261 GLU A C 1
ATOM 1972 O O . GLU A 1 261 ? 6.732 -10.051 -10.803 1.00 91.06 261 GLU A O 1
ATOM 1977 N N . GLY A 1 262 ? 7.609 -12.074 -10.368 1.00 91.06 262 GLY A N 1
ATOM 1978 C CA . GLY A 1 262 ? 8.752 -11.558 -9.618 1.00 91.06 262 GLY A CA 1
ATOM 1979 C C . GLY A 1 262 ? 9.746 -10.826 -10.521 1.00 91.06 262 GLY A C 1
ATOM 1980 O O . GLY A 1 262 ? 9.925 -11.189 -11.678 1.00 91.06 262 GLY A O 1
ATOM 1981 N N . THR A 1 263 ? 10.441 -9.821 -9.989 1.00 93.69 263 THR A N 1
ATOM 1982 C CA . THR A 1 263 ? 11.513 -9.113 -10.702 1.00 93.69 263 THR A CA 1
ATOM 1983 C C . THR A 1 263 ? 12.845 -9.242 -9.980 1.00 93.69 263 THR A C 1
ATOM 1985 O O . THR A 1 263 ? 12.899 -9.362 -8.753 1.00 93.69 263 THR A O 1
ATOM 1988 N N . LYS A 1 264 ? 13.941 -9.182 -10.740 1.00 94.94 264 LYS A N 1
ATOM 1989 C CA . LYS A 1 264 ? 15.295 -9.200 -10.186 1.00 94.94 264 LYS A CA 1
ATOM 1990 C C . LYS A 1 264 ? 15.621 -7.839 -9.577 1.00 94.94 264 LYS A C 1
ATOM 1992 O O . LYS A 1 264 ? 15.454 -6.824 -10.253 1.00 94.94 264 LYS A O 1
ATOM 1997 N N . LEU A 1 265 ? 16.094 -7.811 -8.334 1.00 95.94 265 LEU A N 1
ATOM 1998 C CA . LEU A 1 265 ? 16.524 -6.595 -7.631 1.00 95.94 265 LEU A CA 1
ATOM 1999 C C . LEU A 1 265 ? 18.043 -6.450 -7.585 1.00 95.94 265 LEU A C 1
ATOM 2001 O O . LEU A 1 265 ? 18.541 -5.325 -7.526 1.00 95.94 265 LEU A O 1
ATOM 2005 N N . SER A 1 266 ? 18.777 -7.561 -7.662 1.00 97.19 266 SER A N 1
ATOM 2006 C CA . SER A 1 266 ? 20.224 -7.512 -7.819 1.00 97.19 266 SER A CA 1
ATOM 2007 C C . SER A 1 266 ? 20.798 -8.601 -8.713 1.00 97.19 266 SER A C 1
ATOM 2009 O O . SER A 1 266 ? 20.224 -9.686 -8.843 1.00 97.19 266 SER A O 1
ATOM 2011 N N . TRP A 1 267 ? 21.959 -8.309 -9.302 1.00 97.88 267 TRP A N 1
ATOM 2012 C CA . TRP A 1 267 ? 22.740 -9.250 -10.099 1.00 97.88 267 TRP A CA 1
ATOM 2013 C C . TRP A 1 267 ? 24.245 -9.123 -9.812 1.00 97.88 267 TRP A C 1
ATOM 2015 O O . TRP A 1 267 ? 24.895 -8.166 -10.229 1.00 97.88 267 TRP A O 1
ATOM 2025 N N . ASP A 1 268 ? 24.816 -10.121 -9.138 1.00 98.12 268 ASP A N 1
ATOM 2026 C CA . ASP A 1 268 ? 26.246 -10.216 -8.832 1.00 98.12 268 ASP A CA 1
ATOM 2027 C C . ASP A 1 268 ? 26.959 -11.168 -9.808 1.00 98.12 268 ASP A C 1
ATOM 2029 O O . ASP A 1 268 ? 26.894 -12.392 -9.659 1.00 98.12 268 ASP A O 1
ATOM 2033 N N . TRP A 1 269 ? 27.650 -10.600 -10.803 1.00 98.19 269 TRP A N 1
ATOM 2034 C CA . TRP A 1 269 ? 28.440 -11.350 -11.784 1.00 98.19 269 TRP A CA 1
ATOM 2035 C C . TRP A 1 269 ? 29.755 -11.898 -11.220 1.00 98.19 269 TRP A C 1
ATOM 2037 O O . TRP A 1 269 ? 30.326 -12.801 -11.828 1.00 98.19 269 TRP A O 1
ATOM 2047 N N . SER A 1 270 ? 30.230 -11.416 -10.065 1.00 97.44 270 SER A N 1
ATOM 2048 C CA . SER A 1 270 ? 31.498 -11.878 -9.472 1.00 97.44 270 SER A CA 1
ATOM 2049 C C . SER A 1 270 ? 31.452 -13.335 -9.011 1.00 97.44 270 SER A C 1
ATOM 2051 O O . SER A 1 270 ? 32.485 -13.987 -8.886 1.00 97.44 270 SER A O 1
ATOM 2053 N N . GLN A 1 271 ? 30.242 -13.869 -8.827 1.00 97.62 271 GLN A N 1
ATOM 2054 C CA . GLN A 1 271 ? 30.001 -15.267 -8.473 1.00 97.62 271 GLN A CA 1
ATOM 2055 C C . GLN A 1 271 ? 29.762 -16.180 -9.684 1.00 97.62 271 GLN A C 1
ATOM 2057 O O . GLN A 1 271 ? 29.521 -17.378 -9.518 1.00 97.62 271 GLN A O 1
ATOM 2062 N N . ALA A 1 272 ? 29.765 -15.642 -10.905 1.00 97.50 272 ALA A N 1
ATOM 2063 C CA . ALA A 1 272 ? 29.597 -16.459 -12.100 1.00 97.50 272 ALA A CA 1
ATOM 2064 C C . ALA A 1 272 ? 30.804 -17.400 -12.296 1.00 97.50 272 ALA A C 1
ATOM 2066 O O . ALA A 1 272 ? 31.919 -17.098 -11.874 1.00 97.50 272 ALA A O 1
ATOM 2067 N N . GLY A 1 273 ? 30.566 -18.559 -12.908 1.00 96.50 273 GLY A N 1
ATOM 2068 C CA . GLY A 1 273 ? 31.569 -19.595 -13.175 1.00 96.50 273 GLY A CA 1
ATOM 2069 C C . GLY A 1 273 ? 31.847 -20.546 -12.009 1.00 96.50 273 GLY A C 1
ATOM 2070 O O . GLY A 1 273 ? 32.445 -21.594 -12.230 1.00 96.50 273 GLY A O 1
ATOM 2071 N N . GLN A 1 274 ? 31.371 -20.236 -10.803 1.00 95.56 274 GLN A N 1
ATOM 2072 C CA . GLN A 1 274 ? 31.570 -21.060 -9.609 1.00 95.56 274 GLN A CA 1
ATOM 2073 C C . GLN A 1 274 ? 30.587 -22.244 -9.551 1.00 95.56 274 GLN A C 1
ATOM 2075 O O . GLN A 1 274 ? 29.431 -22.141 -9.954 1.00 95.56 274 GLN A O 1
ATOM 2080 N N . ASP A 1 275 ? 31.018 -23.374 -8.998 1.00 95.38 275 ASP A N 1
ATOM 2081 C CA . ASP A 1 275 ? 30.146 -24.526 -8.744 1.00 95.38 275 ASP A CA 1
ATOM 2082 C C . ASP A 1 275 ? 29.545 -24.434 -7.333 1.00 95.38 275 ASP A C 1
ATOM 2084 O O . ASP A 1 275 ? 29.962 -25.113 -6.398 1.00 95.38 275 ASP A O 1
ATOM 2088 N N . LEU A 1 276 ? 28.576 -23.527 -7.164 1.00 92.75 276 LEU A N 1
ATOM 2089 C CA . LEU A 1 276 ? 27.881 -23.324 -5.890 1.00 92.75 276 LEU A CA 1
ATOM 2090 C C . LEU A 1 276 ? 26.729 -24.332 -5.709 1.00 92.75 276 LEU A C 1
ATOM 2092 O O . LEU A 1 276 ? 25.989 -24.582 -6.663 1.00 92.75 276 LEU A O 1
ATOM 2096 N N . PRO A 1 277 ? 26.473 -24.839 -4.485 1.00 92.88 277 PRO A N 1
ATOM 2097 C CA . PRO A 1 277 ? 25.381 -25.777 -4.200 1.00 92.88 277 PRO A CA 1
ATOM 2098 C C . PRO A 1 277 ? 24.002 -25.084 -4.121 1.00 92.88 277 PRO A C 1
ATOM 2100 O O . PRO A 1 277 ? 23.200 -25.358 -3.231 1.00 92.88 277 PRO A O 1
ATOM 2103 N N . ILE A 1 278 ? 23.707 -24.160 -5.040 1.00 92.19 278 ILE A N 1
ATOM 2104 C CA . ILE A 1 278 ? 22.449 -23.406 -5.110 1.00 92.19 278 ILE A CA 1
ATOM 2105 C C . ILE A 1 278 ? 21.686 -23.860 -6.354 1.00 92.19 278 ILE A C 1
ATOM 2107 O O . ILE A 1 278 ? 22.107 -23.592 -7.477 1.00 92.19 278 ILE A O 1
ATOM 2111 N N . LYS A 1 279 ? 20.557 -24.547 -6.149 1.00 91.25 279 LYS A N 1
ATOM 2112 C CA . LYS A 1 279 ? 19.740 -25.112 -7.239 1.00 91.25 279 LYS A CA 1
ATOM 2113 C C . LYS A 1 279 ? 18.612 -24.197 -7.717 1.00 91.25 279 LYS A C 1
ATOM 2115 O O . LYS A 1 279 ? 18.113 -24.407 -8.814 1.00 91.25 279 LYS A O 1
ATOM 2120 N N . GLU A 1 280 ? 18.210 -23.215 -6.908 1.00 92.62 280 GLU A N 1
ATOM 2121 C CA . GLU A 1 280 ? 17.141 -22.264 -7.239 1.00 92.62 280 GLU A CA 1
ATOM 2122 C C . GLU A 1 280 ? 17.605 -21.309 -8.360 1.00 92.62 280 GLU A C 1
ATOM 2124 O O . GLU A 1 280 ? 18.478 -20.468 -8.107 1.00 92.62 280 GLU A O 1
ATOM 2129 N N . PRO A 1 281 ? 17.046 -21.392 -9.586 1.00 87.31 281 PRO A N 1
ATOM 2130 C CA . PRO A 1 281 ? 17.494 -20.589 -10.729 1.00 87.31 281 PRO A CA 1
ATOM 2131 C C . PRO A 1 281 ? 17.293 -19.080 -10.548 1.00 87.31 281 PRO A C 1
ATOM 2133 O O . PRO A 1 281 ? 17.979 -18.276 -11.189 1.00 87.31 281 PRO A O 1
ATOM 2136 N N . HIS A 1 282 ? 16.372 -18.669 -9.670 1.00 89.25 282 HIS A N 1
ATOM 2137 C CA . HIS A 1 282 ? 16.225 -17.271 -9.279 1.00 89.25 282 HIS A CA 1
ATOM 2138 C C . HIS A 1 282 ? 17.263 -16.830 -8.244 1.00 89.25 282 HIS A C 1
ATOM 2140 O O . HIS A 1 282 ? 17.501 -15.639 -8.117 1.00 89.25 282 HIS A O 1
ATOM 2146 N N . ALA A 1 283 ? 17.957 -17.727 -7.553 1.00 93.69 283 ALA A N 1
ATOM 2147 C CA . ALA A 1 283 ? 19.028 -17.354 -6.633 1.00 93.69 283 ALA A CA 1
ATOM 2148 C C . ALA A 1 283 ? 20.400 -17.354 -7.320 1.00 93.69 283 ALA A C 1
ATOM 2150 O O . ALA A 1 283 ? 21.220 -16.474 -7.051 1.00 93.69 283 ALA A O 1
ATOM 2151 N N . TYR A 1 284 ? 20.661 -18.313 -8.212 1.00 96.12 284 TYR A N 1
ATOM 2152 C CA . TYR A 1 284 ? 21.967 -18.474 -8.846 1.00 96.12 284 TYR A CA 1
ATOM 2153 C C . TYR A 1 284 ? 21.880 -19.160 -10.211 1.00 96.12 284 TYR A C 1
ATOM 2155 O O . TYR A 1 284 ? 21.120 -20.104 -10.406 1.00 96.12 284 TYR A O 1
ATOM 2163 N N . LEU A 1 285 ? 22.724 -18.729 -11.147 1.00 95.56 285 LEU A N 1
ATOM 2164 C CA . LEU A 1 285 ? 23.012 -19.459 -12.380 1.00 95.56 285 LEU A CA 1
ATOM 2165 C C . LEU A 1 285 ? 24.515 -19.405 -12.644 1.00 95.56 285 LEU A C 1
ATOM 2167 O O . LEU A 1 285 ? 25.055 -18.307 -12.744 1.00 95.56 285 LEU A O 1
ATOM 2171 N N . LYS A 1 286 ? 25.179 -20.548 -12.872 1.00 95.94 286 LYS A N 1
ATOM 2172 C CA . LYS A 1 286 ? 26.636 -20.599 -13.131 1.00 95.94 286 LYS A CA 1
ATOM 2173 C C . LYS A 1 286 ? 27.078 -19.609 -14.211 1.00 95.94 286 LYS A C 1
ATOM 2175 O O . LYS A 1 286 ? 28.040 -18.875 -14.043 1.00 95.94 286 LYS A O 1
ATOM 2180 N N . ILE A 1 287 ? 26.313 -19.504 -15.293 1.00 94.88 287 ILE A N 1
ATOM 2181 C CA . ILE A 1 287 ? 26.585 -18.593 -16.418 1.00 94.88 287 ILE A CA 1
ATOM 2182 C C . ILE A 1 287 ? 26.406 -17.097 -16.108 1.00 94.88 287 ILE A C 1
ATOM 2184 O O . ILE A 1 287 ? 26.738 -16.261 -16.943 1.00 94.88 287 ILE A O 1
ATOM 2188 N N . LYS A 1 288 ? 25.826 -16.728 -14.965 1.00 95.06 288 LYS A N 1
ATOM 2189 C CA . LYS A 1 288 ? 25.382 -15.354 -14.687 1.00 95.06 288 LYS A CA 1
ATOM 2190 C C . LYS A 1 288 ? 25.721 -14.866 -13.274 1.00 95.06 288 LYS A C 1
ATOM 2192 O O . LYS A 1 288 ? 25.766 -13.662 -13.074 1.00 95.06 288 LYS A O 1
ATOM 2197 N N . GLY A 1 289 ? 25.976 -15.749 -12.317 1.00 96.75 289 GLY A N 1
ATOM 2198 C CA . GLY A 1 289 ? 26.222 -15.401 -10.921 1.00 96.75 289 GLY A CA 1
ATOM 2199 C C . GLY A 1 289 ? 24.949 -15.406 -10.071 1.00 96.75 289 GLY A C 1
ATOM 2200 O O . GLY A 1 289 ? 24.002 -16.143 -10.361 1.00 96.75 289 GLY A O 1
ATOM 2201 N N . ARG A 1 290 ? 24.945 -14.616 -8.993 1.00 97.38 290 ARG A N 1
ATOM 2202 C CA . ARG A 1 290 ? 23.896 -14.617 -7.957 1.00 97.38 290 ARG A CA 1
ATOM 2203 C C . ARG A 1 290 ? 22.878 -13.503 -8.181 1.00 97.38 290 ARG A C 1
ATOM 2205 O O . ARG A 1 290 ? 23.234 -12.419 -8.644 1.00 97.38 290 ARG A O 1
ATOM 2212 N N . PHE A 1 291 ? 21.623 -13.741 -7.804 1.00 96.25 291 PHE A N 1
ATOM 2213 C CA . PHE A 1 291 ? 20.555 -12.747 -7.874 1.00 96.25 291 PHE A CA 1
ATOM 2214 C C . PHE A 1 291 ? 19.780 -12.612 -6.564 1.00 96.25 291 PHE A C 1
ATOM 2216 O O . PHE A 1 291 ? 19.750 -13.522 -5.738 1.00 96.25 291 PHE A O 1
ATOM 2223 N N . THR A 1 292 ? 19.077 -11.491 -6.428 1.00 95.62 292 THR A N 1
ATOM 2224 C CA . THR A 1 292 ? 17.934 -11.357 -5.515 1.00 95.62 292 THR A CA 1
ATOM 2225 C C . THR A 1 292 ? 16.680 -11.063 -6.325 1.00 95.62 292 THR A C 1
ATOM 2227 O O . THR A 1 292 ? 16.742 -10.376 -7.348 1.00 95.62 292 THR A O 1
ATOM 2230 N N . TRP A 1 293 ? 15.543 -11.589 -5.877 1.00 92.81 293 TRP A N 1
ATOM 2231 C CA . TRP A 1 293 ? 14.251 -11.426 -6.537 1.00 92.81 293 TRP A CA 1
ATOM 2232 C C . TRP A 1 293 ? 13.178 -11.055 -5.534 1.00 92.81 293 TRP A C 1
ATOM 2234 O O . TRP A 1 293 ? 13.237 -11.460 -4.374 1.00 92.81 293 TRP A O 1
ATOM 2244 N N . ALA A 1 294 ? 12.182 -10.310 -5.998 1.00 91.25 294 ALA A N 1
ATOM 2245 C CA . ALA A 1 294 ? 11.019 -9.985 -5.196 1.00 91.25 294 ALA A CA 1
ATOM 2246 C C . ALA A 1 294 ? 9.747 -9.950 -6.045 1.00 91.25 294 ALA A C 1
ATOM 2248 O O . ALA A 1 294 ? 9.767 -9.551 -7.209 1.00 91.25 294 ALA A O 1
ATOM 2249 N N . LYS A 1 295 ? 8.634 -10.340 -5.424 1.00 92.56 295 LYS A N 1
ATOM 2250 C CA . LYS A 1 295 ? 7.271 -10.218 -5.947 1.00 92.56 295 LYS A CA 1
ATOM 2251 C C . LYS A 1 295 ? 6.470 -9.345 -4.980 1.00 92.56 295 LYS A C 1
ATOM 2253 O O . LYS A 1 295 ? 6.618 -9.494 -3.770 1.00 92.56 295 LYS A O 1
ATOM 2258 N N . GLY A 1 296 ? 5.671 -8.416 -5.500 1.00 90.44 296 GLY A N 1
ATOM 2259 C CA . GLY A 1 296 ? 4.921 -7.441 -4.701 1.00 90.44 296 GLY A CA 1
ATOM 2260 C C . GLY A 1 296 ? 5.800 -6.437 -3.946 1.00 90.44 296 GLY A C 1
ATOM 2261 O O . GLY A 1 296 ? 5.418 -5.981 -2.870 1.00 90.44 296 GLY A O 1
ATOM 2262 N N . ALA A 1 297 ? 6.988 -6.118 -4.467 1.00 90.50 297 ALA A N 1
ATOM 2263 C CA . ALA A 1 297 ? 7.949 -5.244 -3.797 1.00 90.50 297 ALA A CA 1
ATOM 2264 C C . ALA A 1 297 ? 7.499 -3.775 -3.787 1.00 90.50 297 ALA A C 1
ATOM 2266 O O . ALA A 1 297 ? 6.832 -3.303 -4.710 1.00 90.50 297 ALA A O 1
ATOM 2267 N N . LEU A 1 298 ? 7.903 -3.032 -2.755 1.00 92.50 298 LEU A N 1
ATOM 2268 C CA . LEU A 1 298 ? 7.678 -1.589 -2.690 1.00 92.50 298 LEU A CA 1
ATOM 2269 C C . LEU A 1 298 ? 8.632 -0.849 -3.644 1.00 92.50 298 LEU A C 1
ATOM 2271 O O . LEU A 1 298 ? 9.812 -1.205 -3.704 1.00 92.50 298 LEU A O 1
ATOM 2275 N N . PRO A 1 299 ? 8.164 0.187 -4.360 1.00 95.12 299 PRO A N 1
ATOM 2276 C CA . PRO A 1 299 ? 9.043 1.055 -5.130 1.00 95.12 299 PRO A CA 1
ATOM 2277 C C . PRO A 1 299 ? 9.925 1.914 -4.222 1.00 95.12 299 PRO A C 1
ATOM 2279 O O . PRO A 1 299 ? 9.554 2.248 -3.096 1.00 95.12 299 PRO A O 1
ATOM 2282 N N . GLU A 1 300 ? 11.059 2.348 -4.758 1.00 95.25 300 GLU A N 1
ATOM 2283 C CA . GLU A 1 300 ? 11.872 3.408 -4.174 1.00 95.25 300 GLU A CA 1
ATOM 2284 C C . GLU A 1 300 ? 11.396 4.770 -4.686 1.00 95.25 300 GLU A C 1
ATOM 2286 O O . GLU A 1 300 ? 11.200 4.951 -5.888 1.00 95.25 300 GLU A O 1
ATOM 2291 N N . TYR A 1 301 ? 11.225 5.745 -3.794 1.00 96.69 301 TYR A N 1
ATOM 2292 C CA . TYR A 1 301 ? 10.775 7.085 -4.172 1.00 96.69 301 TYR A CA 1
ATOM 2293 C C . TYR A 1 301 ? 11.960 8.043 -4.307 1.00 96.69 301 TYR A C 1
ATOM 2295 O O . TYR A 1 301 ? 12.795 8.165 -3.403 1.00 96.69 301 TYR A O 1
ATOM 2303 N N . ARG A 1 302 ? 12.035 8.741 -5.443 1.00 97.19 302 ARG A N 1
ATOM 2304 C CA . ARG A 1 302 ? 13.080 9.731 -5.745 1.00 97.19 302 ARG A CA 1
ATOM 2305 C C . ARG A 1 302 ? 12.477 10.970 -6.395 1.00 97.19 302 ARG A C 1
ATOM 2307 O O . ARG A 1 302 ? 11.473 10.876 -7.101 1.00 97.19 302 ARG A O 1
ATOM 2314 N N . TRP A 1 303 ? 13.107 12.120 -6.169 1.00 97.88 303 TRP A N 1
ATOM 2315 C CA . TRP A 1 303 ? 12.821 13.324 -6.943 1.00 97.88 303 TRP A CA 1
ATOM 2316 C C . TRP A 1 303 ? 13.227 13.105 -8.401 1.00 97.88 303 TRP A C 1
ATOM 2318 O O . TRP A 1 303 ? 14.314 12.604 -8.681 1.00 97.88 303 TRP A O 1
ATOM 2328 N N . TYR A 1 304 ? 12.336 13.464 -9.319 1.00 96.75 304 TYR A N 1
ATOM 2329 C CA . TYR A 1 304 ? 12.550 13.315 -10.748 1.00 96.75 304 TYR A CA 1
ATOM 2330 C C . TYR A 1 304 ? 11.898 14.468 -11.512 1.00 96.75 304 TYR A C 1
ATOM 2332 O O . TYR A 1 304 ? 10.686 14.666 -11.436 1.00 96.75 304 TYR A O 1
ATOM 2340 N N . ASN A 1 305 ? 12.706 15.220 -12.257 1.00 94.25 305 ASN A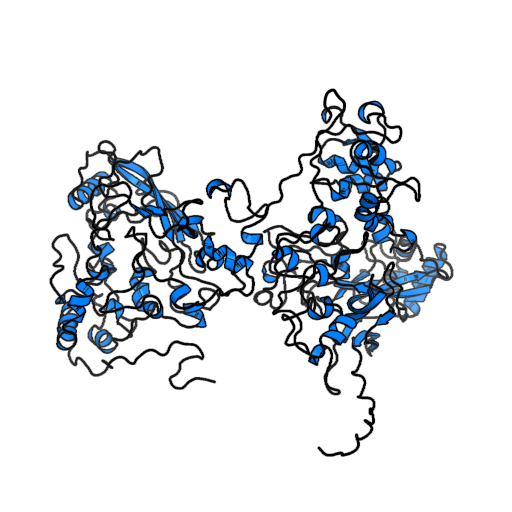 N 1
ATOM 2341 C CA . ASN A 1 305 ? 12.282 16.312 -13.143 1.00 94.25 305 ASN A CA 1
ATOM 2342 C C . ASN A 1 305 ? 12.174 15.880 -14.618 1.00 94.25 305 ASN A C 1
ATOM 2344 O O . ASN A 1 305 ? 12.183 16.706 -15.531 1.00 94.25 305 ASN A O 1
ATOM 2348 N N . GLY A 1 306 ? 12.129 14.569 -14.871 1.00 92.44 306 GLY A N 1
ATOM 2349 C CA . GLY A 1 306 ? 12.105 14.014 -16.221 1.00 92.44 306 GLY A CA 1
ATOM 2350 C C . GLY A 1 306 ? 13.491 13.816 -16.852 1.00 92.44 306 GLY A C 1
ATOM 2351 O O . GLY A 1 306 ? 13.581 13.206 -17.918 1.00 92.44 306 GLY A O 1
ATOM 2352 N N . ARG A 1 307 ? 14.577 14.270 -16.211 1.00 93.94 307 ARG A N 1
ATOM 2353 C CA . ARG A 1 307 ? 15.961 14.107 -16.692 1.00 93.94 307 ARG A CA 1
ATOM 2354 C C . ARG A 1 307 ? 16.764 13.154 -15.815 1.00 93.94 307 ARG A C 1
ATOM 2356 O O . ARG A 1 307 ? 16.448 12.944 -14.646 1.00 93.94 307 ARG A O 1
ATOM 2363 N N . SER A 1 308 ? 17.830 12.584 -16.365 1.00 95.19 308 SER A N 1
ATOM 2364 C CA . SER A 1 308 ? 18.714 11.679 -15.624 1.00 95.19 308 SER A CA 1
ATOM 2365 C C . SER A 1 308 ? 20.182 11.861 -15.983 1.00 95.19 308 SER A C 1
ATOM 2367 O O . SER A 1 308 ? 20.515 12.364 -17.055 1.00 95.19 308 SER A O 1
ATOM 2369 N N . THR A 1 309 ? 21.073 11.406 -15.108 1.00 95.50 309 THR A N 1
ATOM 2370 C CA . THR A 1 309 ? 22.473 11.157 -15.478 1.00 95.50 309 THR A CA 1
ATOM 2371 C C . THR A 1 309 ? 22.591 9.863 -16.283 1.00 95.50 309 THR A C 1
ATOM 2373 O O . THR A 1 309 ? 21.648 9.060 -16.356 1.00 95.50 309 THR A O 1
ATOM 2376 N N . ARG A 1 310 ? 23.757 9.649 -16.896 1.00 95.88 310 ARG A N 1
ATOM 2377 C CA . ARG A 1 310 ? 24.093 8.396 -17.566 1.00 95.88 310 ARG A CA 1
ATOM 2378 C C . ARG A 1 310 ? 25.597 8.153 -17.522 1.00 95.88 310 ARG A C 1
ATOM 2380 O O . ARG A 1 310 ? 26.343 9.058 -17.867 1.00 95.88 310 ARG A O 1
ATOM 2387 N N . TYR A 1 311 ? 25.991 6.932 -17.171 1.00 96.31 311 TYR A N 1
ATOM 2388 C CA . TYR A 1 311 ? 27.337 6.419 -17.412 1.00 96.31 311 TYR A CA 1
ATOM 2389 C C . TYR A 1 311 ? 27.544 6.195 -18.916 1.00 96.31 311 TYR A C 1
ATOM 2391 O O . TYR A 1 311 ? 26.765 5.471 -19.558 1.00 96.31 311 TYR A O 1
ATOM 2399 N N . LEU A 1 312 ? 28.581 6.805 -19.479 1.00 95.00 312 LEU A N 1
ATOM 2400 C CA . LEU A 1 312 ? 29.042 6.603 -20.846 1.00 95.00 312 LEU A CA 1
ATOM 2401 C C . LEU A 1 312 ? 30.195 5.591 -20.859 1.00 95.00 312 LEU A C 1
ATOM 2403 O O . LEU A 1 312 ? 30.992 5.497 -19.929 1.00 95.00 312 LEU A O 1
ATOM 2407 N N . LEU A 1 313 ? 30.273 4.781 -21.917 1.00 93.19 313 LEU A N 1
ATOM 2408 C CA . LEU A 1 313 ? 31.351 3.798 -22.049 1.00 93.19 313 LEU A CA 1
ATOM 2409 C C . LEU A 1 313 ? 32.715 4.502 -22.013 1.00 93.19 313 LEU A C 1
ATOM 2411 O O . LEU A 1 313 ? 32.960 5.407 -22.807 1.00 93.19 313 LEU A O 1
ATOM 2415 N N . GLY A 1 314 ? 33.591 4.051 -21.113 1.00 93.75 314 GLY A N 1
ATOM 2416 C CA . GLY A 1 314 ? 34.918 4.630 -20.899 1.00 93.75 314 GLY A CA 1
ATOM 2417 C C . GLY A 1 314 ? 35.002 5.621 -19.735 1.00 93.75 314 GLY A C 1
ATOM 2418 O O . GLY A 1 314 ? 36.117 5.972 -19.345 1.00 93.75 314 GLY A O 1
ATOM 2419 N N . ASP A 1 315 ? 33.875 6.021 -19.136 1.00 96.38 315 ASP A N 1
ATOM 2420 C CA . ASP A 1 315 ? 33.880 6.851 -17.931 1.00 96.38 315 ASP A CA 1
ATOM 2421 C C . ASP A 1 315 ? 34.638 6.157 -16.797 1.00 96.38 315 ASP A C 1
ATOM 2423 O O . ASP A 1 315 ? 34.494 4.948 -16.561 1.00 96.38 315 ASP A O 1
ATOM 2427 N N . LYS A 1 316 ? 35.427 6.948 -16.065 1.00 96.81 316 LYS A N 1
ATOM 2428 C CA . LYS A 1 316 ? 36.161 6.461 -14.900 1.00 96.81 316 LYS A CA 1
ATOM 2429 C C . LYS A 1 316 ? 35.220 6.212 -13.723 1.00 96.81 316 LYS A C 1
ATOM 2431 O O . LYS A 1 316 ? 34.302 6.990 -13.476 1.00 96.81 316 LYS A O 1
ATOM 2436 N N . ILE A 1 317 ? 35.508 5.165 -12.962 1.00 97.75 317 ILE A N 1
ATOM 2437 C CA . ILE A 1 317 ? 34.796 4.776 -11.748 1.00 97.75 317 ILE A CA 1
ATOM 2438 C C . ILE A 1 317 ? 35.737 4.734 -10.543 1.00 97.75 317 ILE A C 1
ATOM 2440 O O . ILE A 1 317 ? 36.955 4.592 -10.674 1.00 97.75 317 ILE A O 1
ATOM 2444 N N . ASP A 1 318 ? 35.138 4.802 -9.360 1.00 97.50 318 ASP A N 1
ATOM 2445 C CA . ASP A 1 318 ? 35.769 4.465 -8.088 1.00 97.50 318 ASP A CA 1
ATOM 2446 C C . ASP A 1 318 ? 35.200 3.108 -7.631 1.00 97.50 318 ASP A C 1
ATOM 2448 O O . ASP A 1 318 ? 34.036 3.061 -7.233 1.00 97.50 318 ASP A O 1
ATOM 2452 N N . PRO A 1 319 ? 35.960 1.996 -7.707 1.00 95.94 319 PRO A N 1
ATOM 2453 C CA . PRO A 1 319 ? 35.441 0.667 -7.379 1.00 95.94 319 PRO A CA 1
ATOM 2454 C C . PRO A 1 319 ? 35.119 0.487 -5.887 1.00 95.94 319 PRO A C 1
ATOM 2456 O O . PRO A 1 319 ? 34.471 -0.496 -5.534 1.00 95.94 319 PRO A O 1
ATOM 2459 N N . ALA A 1 320 ? 35.538 1.417 -5.018 1.00 96.69 320 ALA A N 1
ATOM 2460 C CA . ALA A 1 320 ? 35.157 1.436 -3.606 1.00 96.69 320 ALA A CA 1
ATOM 2461 C C . ALA A 1 320 ? 33.769 2.062 -3.362 1.00 96.69 320 ALA A C 1
ATOM 2463 O O . ALA A 1 320 ? 33.285 2.065 -2.230 1.00 96.69 320 ALA A O 1
ATOM 2464 N N . LYS A 1 321 ? 33.124 2.609 -4.402 1.00 97.25 321 LYS A N 1
ATOM 2465 C CA . LYS A 1 321 ? 31.793 3.223 -4.339 1.00 97.25 321 LYS A CA 1
ATOM 2466 C C . LYS A 1 321 ? 30.851 2.571 -5.343 1.00 97.25 321 LYS A C 1
ATOM 2468 O O . LYS A 1 321 ? 31.260 2.091 -6.398 1.00 97.25 321 LYS A O 1
ATOM 2473 N N . VAL A 1 322 ? 29.556 2.626 -5.043 1.00 98.25 322 VAL A N 1
ATOM 2474 C CA . VAL A 1 322 ? 28.522 2.210 -5.994 1.00 98.25 322 VAL A CA 1
ATOM 2475 C C . VAL A 1 322 ? 28.522 3.173 -7.183 1.00 98.25 322 VAL A C 1
ATOM 2477 O O . VAL A 1 322 ? 28.302 4.374 -7.032 1.00 98.25 322 VAL A O 1
ATOM 2480 N N . THR A 1 323 ? 28.758 2.647 -8.383 1.00 98.19 323 THR A N 1
ATOM 2481 C CA . THR A 1 323 ? 28.725 3.422 -9.628 1.00 98.19 323 THR A CA 1
ATOM 2482 C C . THR A 1 323 ? 27.290 3.532 -10.145 1.00 98.19 323 THR A C 1
ATOM 2484 O O . THR A 1 323 ? 26.666 2.536 -10.519 1.00 98.19 323 THR A O 1
ATOM 2487 N N . ALA A 1 324 ? 26.756 4.747 -10.227 1.00 96.69 324 ALA A N 1
ATOM 2488 C CA . ALA A 1 324 ? 25.432 4.966 -10.798 1.00 96.69 324 ALA A CA 1
ATOM 2489 C C . ALA A 1 324 ? 25.460 4.859 -12.332 1.00 96.69 324 ALA A C 1
ATOM 2491 O O . ALA A 1 324 ? 26.024 5.708 -13.022 1.00 96.69 324 ALA A O 1
ATOM 2492 N N . ILE A 1 325 ? 24.800 3.838 -12.887 1.00 97.38 325 ILE A N 1
ATOM 2493 C CA . ILE A 1 325 ? 24.622 3.698 -14.341 1.00 97.38 325 ILE A CA 1
ATOM 2494 C C . ILE A 1 325 ? 23.695 4.797 -14.867 1.00 97.38 325 ILE A C 1
ATOM 2496 O O . ILE A 1 325 ? 23.911 5.349 -15.946 1.00 97.38 325 ILE A O 1
ATOM 2500 N N . ASN A 1 326 ? 22.645 5.111 -14.114 1.00 96.06 326 ASN A N 1
ATOM 2501 C CA . ASN A 1 326 ? 21.803 6.287 -14.289 1.00 96.06 326 ASN A CA 1
ATOM 2502 C C . ASN A 1 326 ? 21.253 6.718 -12.925 1.00 96.06 326 ASN A C 1
ATOM 2504 O O . ASN A 1 326 ? 21.105 5.895 -12.028 1.00 96.06 326 ASN A O 1
ATOM 2508 N N . THR A 1 327 ? 20.902 7.992 -12.787 1.00 95.56 327 THR A N 1
ATOM 2509 C CA . THR A 1 327 ? 20.271 8.538 -11.575 1.00 95.56 327 THR A CA 1
ATOM 2510 C C . THR A 1 327 ? 19.168 9.505 -11.990 1.00 95.56 327 THR A C 1
ATOM 2512 O O . THR A 1 327 ? 19.414 10.327 -12.880 1.00 95.56 327 THR A O 1
ATOM 2515 N N . PRO A 1 328 ? 17.956 9.431 -11.408 1.00 96.38 328 PRO A N 1
ATOM 2516 C CA . PRO A 1 328 ? 16.939 10.449 -11.649 1.00 96.38 328 PRO A CA 1
ATOM 2517 C C . PRO A 1 328 ? 17.425 11.793 -11.092 1.00 96.38 328 PRO A C 1
ATOM 2519 O O . PRO A 1 328 ? 17.973 11.848 -9.993 1.00 96.38 328 PRO A O 1
ATOM 2522 N N . LEU A 1 329 ? 17.270 12.869 -11.864 1.00 96.06 329 LEU A N 1
ATOM 2523 C CA . LEU A 1 329 ? 17.667 14.213 -11.446 1.00 96.06 329 LEU A CA 1
ATOM 2524 C C . LEU A 1 329 ? 16.493 14.984 -10.850 1.00 96.06 329 LEU A C 1
ATOM 2526 O O . LEU A 1 329 ? 15.352 14.835 -11.281 1.00 96.06 329 LEU A O 1
ATOM 2530 N N . GLY A 1 330 ? 16.814 15.864 -9.908 1.00 95.25 330 GLY A N 1
ATOM 2531 C CA . GLY A 1 330 ? 15.864 16.702 -9.188 1.00 95.25 330 GLY A CA 1
ATOM 2532 C C . GLY A 1 330 ? 16.083 16.596 -7.684 1.00 95.25 330 GLY A C 1
ATOM 2533 O O . GLY A 1 330 ? 16.663 15.632 -7.187 1.00 95.25 330 GLY A O 1
ATOM 2534 N N . ASP A 1 331 ? 15.614 17.595 -6.949 1.00 95.94 331 ASP A N 1
ATOM 2535 C CA . ASP A 1 331 ? 15.594 17.578 -5.491 1.00 95.94 331 ASP A CA 1
ATOM 2536 C C . ASP A 1 331 ? 14.343 18.299 -4.959 1.00 95.94 331 ASP A C 1
ATOM 2538 O O . ASP A 1 331 ? 13.480 18.749 -5.719 1.00 95.94 331 ASP A O 1
ATOM 2542 N N . ARG A 1 332 ? 14.229 18.426 -3.631 1.00 95.19 332 ARG A N 1
ATOM 2543 C CA . ARG A 1 332 ? 13.089 19.104 -2.995 1.00 95.19 332 ARG A CA 1
ATOM 2544 C C . ARG A 1 332 ? 12.951 20.574 -3.407 1.00 95.19 332 ARG A C 1
ATOM 2546 O O . ARG A 1 332 ? 11.841 21.098 -3.328 1.00 95.19 332 ARG A O 1
ATOM 2553 N N . ARG A 1 333 ? 14.042 21.236 -3.792 1.00 95.44 333 ARG A N 1
ATOM 2554 C CA . ARG A 1 333 ? 14.089 22.657 -4.165 1.00 95.44 333 ARG A CA 1
ATOM 2555 C C . ARG A 1 333 ? 13.862 22.869 -5.661 1.00 95.44 333 ARG A C 1
ATOM 2557 O O . ARG A 1 333 ? 13.443 23.956 -6.034 1.00 95.44 333 ARG A O 1
ATOM 2564 N N . ASP A 1 334 ? 14.078 21.851 -6.491 1.00 96.31 334 ASP A N 1
ATOM 2565 C CA . ASP A 1 334 ? 13.749 21.882 -7.916 1.00 96.31 334 ASP A CA 1
ATOM 2566 C C . ASP A 1 334 ? 12.218 21.952 -8.111 1.00 96.31 334 ASP A C 1
ATOM 2568 O O . ASP A 1 334 ? 11.515 20.978 -7.803 1.00 96.31 334 ASP A O 1
ATOM 2572 N N . PRO A 1 335 ? 11.668 23.071 -8.628 1.00 94.31 335 PRO A N 1
ATOM 2573 C CA . PRO A 1 335 ? 10.226 23.250 -8.795 1.00 94.31 335 PRO A CA 1
ATOM 2574 C C . PRO A 1 335 ? 9.631 22.339 -9.876 1.00 94.31 335 PRO A C 1
ATOM 2576 O O . PRO A 1 335 ? 8.425 22.106 -9.873 1.00 94.31 335 PRO A O 1
ATOM 2579 N N . THR A 1 336 ? 10.459 21.800 -10.774 1.00 93.00 336 THR A N 1
ATOM 2580 C CA . THR A 1 336 ? 10.039 20.897 -11.855 1.00 93.00 336 THR A CA 1
ATOM 2581 C C . THR A 1 336 ? 10.093 19.422 -11.456 1.00 93.00 336 THR A C 1
ATOM 2583 O O . THR A 1 336 ? 9.522 18.577 -12.144 1.00 93.00 336 THR A O 1
ATOM 2586 N N . ALA A 1 337 ? 10.751 19.097 -10.338 1.00 96.31 337 ALA A N 1
ATOM 2587 C CA . ALA A 1 337 ? 10.846 17.733 -9.841 1.00 96.31 337 ALA A CA 1
ATOM 2588 C C . ALA A 1 337 ? 9.584 17.301 -9.084 1.00 96.31 337 ALA A C 1
ATOM 2590 O O . ALA A 1 337 ? 9.045 18.034 -8.258 1.00 96.31 337 ALA A O 1
ATOM 2591 N N . GLN A 1 338 ? 9.160 16.060 -9.294 1.00 96.44 338 GLN A N 1
ATOM 2592 C CA . GLN A 1 338 ? 8.136 15.400 -8.484 1.00 96.44 338 GLN A CA 1
ATOM 2593 C C . GLN A 1 338 ? 8.708 14.129 -7.853 1.00 96.44 338 GLN A C 1
ATOM 2595 O O . GLN A 1 338 ? 9.675 13.561 -8.357 1.00 96.44 338 GLN A O 1
ATOM 2600 N N . LEU A 1 339 ? 8.105 13.654 -6.765 1.00 97.56 339 LEU A N 1
ATOM 2601 C CA . LEU A 1 339 ? 8.375 12.324 -6.230 1.00 97.56 339 LEU A CA 1
ATOM 2602 C C . LEU A 1 339 ? 7.788 11.269 -7.169 1.00 97.56 339 LEU A C 1
ATOM 2604 O O . LEU A 1 339 ? 6.579 11.252 -7.404 1.00 97.56 339 LEU A O 1
ATOM 2608 N N . TRP A 1 340 ? 8.649 10.394 -7.679 1.00 97.19 340 TRP A N 1
ATOM 2609 C CA . TRP A 1 340 ? 8.314 9.305 -8.595 1.00 97.19 340 TRP A CA 1
ATOM 2610 C C . TRP A 1 340 ? 8.696 7.943 -8.001 1.00 97.19 340 TRP A C 1
ATOM 2612 O O . TRP A 1 340 ? 9.691 7.865 -7.275 1.00 97.19 340 TRP A O 1
ATOM 2622 N N . PRO A 1 341 ? 7.942 6.872 -8.314 1.00 97.12 341 PRO A N 1
ATOM 2623 C CA . PRO A 1 341 ? 8.288 5.514 -7.925 1.00 97.12 341 PRO A CA 1
ATOM 2624 C C . PRO A 1 341 ? 9.265 4.890 -8.932 1.00 97.12 341 PRO A C 1
ATOM 2626 O O . PRO A 1 341 ? 9.059 4.934 -10.149 1.00 97.12 341 PRO A O 1
ATOM 2629 N N . PHE A 1 342 ? 10.313 4.257 -8.418 1.00 96.88 342 PHE A N 1
ATOM 2630 C CA . PHE A 1 342 ? 11.336 3.580 -9.200 1.00 96.88 342 PHE A CA 1
ATOM 2631 C C . PHE A 1 342 ? 11.555 2.155 -8.707 1.00 96.88 342 PHE A C 1
ATOM 2633 O O . PHE A 1 342 ? 11.582 1.880 -7.509 1.00 96.88 342 PHE A O 1
ATOM 2640 N N . LYS A 1 343 ? 11.842 1.256 -9.643 1.00 96.44 343 LYS A N 1
ATOM 2641 C CA . LYS A 1 343 ? 12.630 0.066 -9.347 1.00 96.44 343 LYS A CA 1
ATOM 2642 C C . LYS A 1 343 ? 14.109 0.462 -9.330 1.00 96.44 343 LYS A C 1
ATOM 2644 O O . LYS A 1 343 ? 14.637 0.899 -10.358 1.00 96.44 343 LYS A O 1
ATOM 2649 N N . ARG A 1 344 ? 14.788 0.257 -8.198 1.00 96.31 344 ARG A N 1
ATOM 2650 C CA . ARG A 1 344 ? 16.256 0.277 -8.119 1.00 96.31 344 ARG A CA 1
ATOM 2651 C C . ARG A 1 344 ? 16.789 -1.137 -8.330 1.00 96.31 344 ARG A C 1
ATOM 2653 O O . ARG A 1 344 ? 16.343 -2.071 -7.671 1.00 96.31 344 ARG A O 1
ATOM 2660 N N . HIS A 1 345 ? 17.722 -1.296 -9.262 1.00 97.56 345 HIS A N 1
ATOM 2661 C CA . HIS A 1 345 ? 18.436 -2.547 -9.497 1.00 97.56 345 HIS A CA 1
ATOM 2662 C C . HIS A 1 345 ? 19.910 -2.370 -9.145 1.00 97.56 345 HIS A C 1
ATOM 2664 O O . HIS A 1 345 ? 20.577 -1.495 -9.704 1.00 97.56 345 HIS A O 1
ATOM 2670 N N . LEU A 1 346 ? 20.412 -3.210 -8.245 1.00 98.25 346 LEU A N 1
ATOM 2671 C CA . LEU A 1 346 ? 21.819 -3.253 -7.860 1.00 98.25 346 LEU A CA 1
ATOM 2672 C C . LEU A 1 346 ? 22.568 -4.278 -8.713 1.00 98.25 346 LEU A C 1
ATOM 2674 O O . LEU A 1 346 ? 22.027 -5.310 -9.093 1.00 98.25 346 LEU A O 1
ATOM 2678 N N . GLY A 1 347 ? 23.832 -4.039 -9.008 1.00 97.62 347 GLY A N 1
ATOM 2679 C CA . GLY A 1 347 ? 24.644 -5.009 -9.727 1.00 97.62 347 GLY A CA 1
ATOM 2680 C C . GLY A 1 347 ? 26.081 -4.996 -9.261 1.00 97.62 347 GLY A C 1
ATOM 2681 O O . GLY A 1 347 ? 26.550 -3.996 -8.732 1.00 97.62 347 GLY A O 1
ATOM 2682 N N . LYS A 1 348 ? 26.795 -6.089 -9.503 1.00 98.44 348 LYS A N 1
ATOM 2683 C CA . LYS A 1 348 ? 28.248 -6.145 -9.372 1.00 98.44 348 LYS A CA 1
ATOM 2684 C C . LYS A 1 348 ? 28.806 -6.700 -10.675 1.00 98.44 348 LYS A C 1
ATOM 2686 O O . LYS A 1 348 ? 28.488 -7.832 -11.031 1.00 98.44 348 LYS A O 1
ATOM 2691 N N . GLN A 1 349 ? 29.541 -5.887 -11.430 1.00 97.44 349 GLN A N 1
ATOM 2692 C CA . GLN A 1 349 ? 29.926 -6.192 -12.816 1.00 97.44 349 GLN A CA 1
ATOM 2693 C C . GLN A 1 349 ? 31.386 -5.839 -13.103 1.00 97.44 349 GLN A C 1
ATOM 2695 O O . GLN A 1 349 ? 32.024 -5.141 -12.315 1.00 97.44 349 GLN A O 1
ATOM 2700 N N . LEU A 1 350 ? 31.909 -6.344 -14.223 1.00 97.75 350 LEU A N 1
ATOM 2701 C CA . LEU A 1 350 ? 33.323 -6.219 -14.559 1.00 97.75 350 LEU A CA 1
ATOM 2702 C C . LEU A 1 350 ? 33.744 -4.764 -14.766 1.00 97.75 350 LEU A C 1
ATOM 2704 O O . LEU A 1 350 ? 33.029 -3.971 -15.385 1.00 97.75 350 LEU A O 1
ATOM 2708 N N . TYR A 1 351 ? 34.953 -4.459 -14.315 1.00 98.44 351 TYR A N 1
ATOM 2709 C CA . TYR A 1 351 ? 35.660 -3.219 -14.606 1.00 98.44 351 TYR A CA 1
ATOM 2710 C C . TYR A 1 351 ? 37.151 -3.500 -14.823 1.00 98.44 351 TYR A C 1
ATOM 2712 O O . TYR A 1 351 ? 37.672 -4.506 -14.340 1.00 98.44 351 TYR A O 1
ATOM 2720 N N . ASP A 1 352 ? 37.830 -2.617 -15.548 1.00 98.56 352 ASP A N 1
ATOM 2721 C CA . ASP A 1 352 ? 39.276 -2.681 -15.759 1.00 98.56 352 ASP A CA 1
ATOM 2722 C C . ASP A 1 352 ? 40.019 -2.066 -14.565 1.00 98.56 352 ASP A C 1
ATOM 2724 O O . ASP A 1 352 ? 39.757 -0.919 -14.196 1.00 98.56 352 ASP A O 1
ATOM 2728 N N . GLN A 1 353 ? 40.961 -2.794 -13.962 1.00 98.19 353 GLN A N 1
ATOM 2729 C CA . GLN A 1 353 ? 41.623 -2.338 -12.734 1.00 98.19 353 GLN A CA 1
ATOM 2730 C C . GLN A 1 353 ? 42.595 -1.172 -12.943 1.00 98.19 353 GLN A C 1
ATOM 2732 O O . GLN A 1 353 ? 42.792 -0.384 -12.017 1.00 98.19 353 GLN A O 1
ATOM 2737 N N . GLN A 1 354 ? 43.174 -1.027 -14.136 1.00 97.75 354 GLN A N 1
ATOM 2738 C CA . GLN A 1 354 ? 44.149 0.023 -14.433 1.00 97.75 354 GLN A CA 1
ATOM 2739 C C . GLN A 1 354 ? 43.471 1.255 -15.040 1.00 97.75 354 GLN A C 1
ATOM 2741 O O . GLN A 1 354 ? 43.644 2.377 -14.558 1.00 97.75 354 GLN A O 1
ATOM 2746 N N . HIS A 1 355 ? 42.647 1.058 -16.069 1.00 97.56 355 HIS A N 1
ATOM 2747 C CA . HIS A 1 355 ? 41.910 2.132 -16.735 1.00 97.56 355 HIS A CA 1
ATOM 2748 C C . HIS A 1 355 ? 40.736 2.649 -15.898 1.00 97.56 355 HIS A C 1
ATOM 2750 O O . HIS A 1 355 ? 40.308 3.789 -16.092 1.00 97.56 355 HIS A O 1
ATOM 2756 N N . ARG A 1 356 ? 40.259 1.847 -14.935 1.00 97.50 356 ARG A N 1
ATOM 2757 C CA . ARG A 1 356 ? 39.165 2.169 -14.011 1.00 97.50 356 ARG A CA 1
ATOM 2758 C C . ARG A 1 356 ? 37.870 2.551 -14.721 1.00 97.50 356 ARG A C 1
ATOM 2760 O O . ARG A 1 356 ? 37.219 3.492 -14.301 1.00 97.50 356 ARG A O 1
ATOM 2767 N N . HIS A 1 357 ? 37.475 1.833 -15.767 1.00 97.62 357 HIS A N 1
ATOM 2768 C CA . HIS A 1 357 ? 36.143 1.951 -16.378 1.00 97.62 357 HIS A CA 1
ATOM 2769 C C . HIS A 1 357 ? 35.409 0.608 -16.333 1.00 97.62 357 HIS A C 1
ATOM 2771 O O . HIS A 1 357 ? 36.041 -0.441 -16.200 1.00 97.62 357 HIS A O 1
ATOM 2777 N N . LEU A 1 358 ? 34.081 0.617 -16.466 1.00 97.94 358 LEU A N 1
ATOM 2778 C CA . LEU A 1 358 ? 33.299 -0.613 -16.594 1.00 97.94 358 LEU A CA 1
ATOM 2779 C C . LEU A 1 358 ? 33.613 -1.307 -17.924 1.00 97.94 358 LEU A C 1
ATOM 2781 O O . LEU A 1 358 ? 33.718 -0.660 -18.966 1.00 97.94 358 LEU A O 1
ATOM 2785 N N . LEU A 1 359 ? 33.721 -2.633 -17.889 1.00 97.06 359 LEU A N 1
ATOM 2786 C CA . LEU A 1 359 ? 33.968 -3.456 -19.068 1.00 97.06 359 LEU A CA 1
ATOM 2787 C C . LEU A 1 359 ? 32.652 -3.994 -19.631 1.00 97.06 359 LEU A C 1
ATOM 2789 O O . LEU A 1 359 ? 31.721 -4.329 -18.897 1.00 97.06 359 LEU A O 1
ATOM 2793 N N . LEU A 1 360 ? 32.595 -4.115 -20.956 1.00 95.44 360 LEU A N 1
ATOM 2794 C CA . LEU A 1 360 ? 31.518 -4.790 -21.673 1.00 95.44 360 LEU A CA 1
ATOM 2795 C C . LEU A 1 360 ? 32.061 -6.145 -22.144 1.00 95.44 360 LEU A C 1
ATOM 2797 O O . LEU A 1 360 ? 32.779 -6.168 -23.138 1.00 95.44 360 LEU A O 1
ATOM 2801 N N . PRO A 1 361 ? 31.774 -7.262 -21.452 1.00 96.31 361 PRO A N 1
ATOM 2802 C CA . PRO A 1 361 ? 32.294 -8.567 -21.832 1.00 96.31 361 PRO A CA 1
ATOM 2803 C C . PRO A 1 361 ? 31.470 -9.209 -22.955 1.00 96.31 361 PRO A C 1
ATOM 2805 O O . PRO A 1 361 ? 30.249 -9.033 -23.049 1.00 96.31 361 PRO A O 1
ATOM 2808 N N . ASN A 1 362 ? 32.127 -10.038 -23.764 1.00 96.56 362 ASN A N 1
ATOM 2809 C CA . ASN A 1 362 ? 31.439 -10.990 -24.624 1.00 96.56 362 ASN A CA 1
ATOM 2810 C C . ASN A 1 362 ? 30.864 -12.129 -23.771 1.00 96.56 362 ASN A C 1
ATOM 2812 O O . ASN A 1 362 ? 31.591 -12.966 -23.240 1.00 96.56 362 ASN A O 1
ATOM 2816 N N . THR A 1 363 ? 29.546 -12.164 -23.625 1.00 94.75 363 THR A N 1
ATOM 2817 C CA . THR A 1 363 ? 28.846 -13.157 -22.802 1.00 94.75 363 THR A CA 1
ATOM 2818 C C . THR A 1 363 ? 28.321 -14.332 -23.616 1.00 94.75 363 THR A C 1
ATOM 2820 O O . THR A 1 363 ? 28.289 -15.450 -23.108 1.00 94.75 363 THR A O 1
ATOM 2823 N N . ALA A 1 364 ? 27.939 -14.116 -24.876 1.00 90.50 364 ALA A N 1
ATOM 2824 C CA . ALA A 1 364 ? 27.229 -15.096 -25.692 1.00 90.50 364 ALA A CA 1
ATOM 2825 C C . ALA A 1 364 ? 28.083 -15.663 -26.843 1.00 90.50 364 ALA A C 1
ATOM 2827 O O . ALA A 1 364 ? 29.094 -15.102 -27.249 1.00 90.50 364 ALA A O 1
ATOM 2828 N N . GLY A 1 365 ? 27.639 -16.790 -27.404 1.00 88.25 365 GLY A N 1
ATOM 2829 C CA . GLY A 1 365 ? 28.300 -17.443 -28.537 1.00 88.25 365 GLY A CA 1
ATOM 2830 C C . GLY A 1 365 ? 29.467 -18.360 -28.138 1.00 88.25 365 GLY A C 1
ATOM 2831 O O . GLY A 1 365 ? 29.744 -18.533 -26.948 1.00 88.25 365 GLY A O 1
ATOM 2832 N N . PRO A 1 366 ? 30.152 -18.974 -29.121 1.00 89.12 366 PRO A N 1
ATOM 2833 C CA . PRO A 1 366 ? 31.166 -20.004 -28.864 1.00 89.12 366 PRO A CA 1
ATOM 2834 C C . PRO A 1 366 ? 32.361 -19.519 -28.036 1.00 89.12 366 PRO A C 1
ATOM 2836 O O . PRO A 1 366 ? 32.925 -20.295 -27.274 1.00 89.12 366 PRO A O 1
ATOM 2839 N N . GLN A 1 367 ? 32.722 -18.240 -28.167 1.00 89.50 367 GLN A N 1
ATOM 2840 C CA . GLN A 1 367 ? 33.810 -17.591 -27.418 1.00 89.50 367 GLN A CA 1
ATOM 2841 C C . GLN A 1 367 ? 33.302 -16.712 -26.264 1.00 89.50 367 GLN A C 1
ATOM 2843 O O . GLN A 1 367 ? 34.072 -15.974 -25.658 1.00 89.50 367 GLN A O 1
ATOM 2848 N N . GLY A 1 368 ? 31.996 -16.737 -25.990 1.00 94.19 368 GLY A N 1
ATOM 2849 C CA . GLY A 1 368 ? 31.395 -15.953 -24.920 1.00 94.19 368 GLY A CA 1
ATOM 2850 C C . GLY A 1 368 ? 31.576 -16.602 -23.551 1.00 94.19 368 GLY A C 1
ATOM 2851 O O . GLY A 1 368 ? 31.719 -17.824 -23.430 1.00 94.19 368 GLY A O 1
ATOM 2852 N N . TYR A 1 369 ? 31.488 -15.782 -22.506 1.00 97.12 369 TYR A N 1
ATOM 2853 C CA . TYR A 1 369 ? 31.604 -16.224 -21.118 1.00 97.12 369 TYR A CA 1
ATOM 2854 C C . TYR A 1 369 ? 30.649 -17.375 -20.752 1.00 97.12 369 TYR A C 1
ATOM 2856 O O . TYR A 1 369 ? 31.049 -18.296 -20.052 1.00 97.12 369 TYR A O 1
ATOM 2864 N N . TRP A 1 370 ? 29.411 -17.391 -21.263 1.00 94.81 370 TRP A N 1
ATOM 2865 C CA . TRP A 1 370 ? 28.442 -18.463 -20.978 1.00 94.81 370 TRP A CA 1
ATOM 2866 C C . TRP A 1 370 ? 28.868 -19.846 -21.485 1.00 94.81 370 TRP A C 1
ATOM 2868 O O . TRP A 1 370 ? 28.294 -20.843 -21.056 1.00 94.81 370 TRP A O 1
ATOM 2878 N N . THR A 1 371 ? 29.839 -19.894 -22.399 1.00 95.31 371 THR A N 1
ATOM 2879 C CA . THR A 1 371 ? 30.381 -21.126 -22.981 1.00 95.31 371 THR A CA 1
ATOM 2880 C C . THR A 1 371 ? 31.756 -21.450 -22.404 1.00 95.31 371 THR A C 1
ATOM 2882 O O . THR A 1 371 ? 32.039 -22.604 -22.098 1.00 95.31 371 THR A O 1
ATOM 2885 N N . LYS A 1 372 ? 32.625 -20.438 -22.282 1.00 96.88 372 LYS A N 1
ATOM 2886 C CA . LYS A 1 372 ? 34.036 -20.618 -21.911 1.00 96.88 372 LYS A CA 1
ATOM 2887 C C . LYS A 1 372 ? 34.324 -20.437 -20.424 1.00 96.88 372 LYS A C 1
ATOM 2889 O O . LYS A 1 372 ? 35.332 -20.947 -19.962 1.00 96.88 372 LYS A O 1
ATOM 2894 N N . PHE A 1 373 ? 33.464 -19.721 -19.698 1.00 97.06 373 PHE A N 1
ATOM 2895 C CA . PHE A 1 373 ? 33.673 -19.331 -18.299 1.00 97.06 373 PHE A CA 1
ATOM 2896 C C . PHE A 1 373 ? 35.015 -18.620 -18.037 1.00 97.06 373 PHE A C 1
ATOM 2898 O O . PHE A 1 373 ? 35.529 -18.645 -16.923 1.00 97.06 373 PHE A O 1
ATOM 2905 N N . ASP A 1 374 ? 35.550 -17.938 -19.054 1.00 97.75 374 ASP A N 1
ATOM 2906 C CA . ASP A 1 374 ? 36.802 -17.181 -19.004 1.00 97.75 374 ASP A CA 1
ATOM 2907 C C . ASP A 1 374 ? 36.506 -15.678 -19.090 1.00 97.75 374 ASP A C 1
ATOM 2909 O O . ASP A 1 374 ? 36.037 -15.170 -20.116 1.00 97.75 374 ASP A O 1
ATOM 2913 N N . TRP A 1 375 ? 36.742 -14.968 -17.985 1.00 98.12 375 TRP A N 1
ATOM 2914 C CA . TRP A 1 375 ? 36.493 -13.532 -17.897 1.00 98.12 375 TRP A CA 1
ATOM 2915 C C . TRP A 1 375 ? 37.513 -12.687 -18.660 1.00 98.12 375 TRP A C 1
ATOM 2917 O O . TRP A 1 375 ? 37.113 -11.654 -19.198 1.00 98.12 375 TRP A O 1
ATOM 2927 N N . ASP A 1 376 ? 38.778 -13.106 -18.754 1.00 97.94 376 ASP A N 1
ATOM 2928 C CA . ASP A 1 376 ? 39.794 -12.356 -19.501 1.00 97.94 376 ASP A CA 1
ATOM 2929 C C . ASP A 1 376 ? 39.479 -12.389 -20.998 1.00 97.94 376 ASP A C 1
ATOM 2931 O O . ASP A 1 376 ? 39.397 -11.341 -21.645 1.00 97.94 376 ASP A O 1
ATOM 2935 N N . LEU A 1 377 ? 39.187 -13.580 -21.532 1.00 97.88 377 LEU A N 1
ATOM 2936 C CA . LEU A 1 377 ? 38.770 -13.753 -22.923 1.00 97.88 377 LEU A CA 1
ATOM 2937 C C . LEU A 1 377 ? 37.506 -12.942 -23.238 1.00 97.88 377 LEU A C 1
ATOM 2939 O O . LEU A 1 377 ? 37.435 -12.250 -24.264 1.00 97.88 377 LEU A O 1
ATOM 2943 N N . ALA A 1 378 ? 36.509 -13.007 -22.352 1.00 97.88 378 ALA A N 1
ATOM 2944 C CA . ALA A 1 378 ? 35.257 -12.279 -22.502 1.00 97.88 378 ALA A CA 1
ATOM 2945 C C . ALA A 1 378 ? 35.475 -10.757 -22.484 1.00 97.88 378 ALA A C 1
ATOM 2947 O O . ALA A 1 378 ? 34.957 -10.058 -23.360 1.00 97.88 378 ALA A O 1
ATOM 2948 N N . ALA A 1 379 ? 36.259 -10.246 -21.529 1.00 97.88 379 ALA A N 1
ATOM 2949 C CA . ALA A 1 379 ? 36.601 -8.831 -21.411 1.00 97.88 379 ALA A CA 1
ATOM 2950 C C . ALA A 1 379 ? 37.378 -8.334 -22.633 1.00 97.88 379 ALA A C 1
ATOM 2952 O O . ALA A 1 379 ? 36.989 -7.341 -23.240 1.00 97.88 379 ALA A O 1
ATOM 2953 N N . ARG A 1 380 ? 38.415 -9.061 -23.059 1.00 97.56 380 ARG A N 1
ATOM 2954 C CA . ARG A 1 380 ? 39.260 -8.712 -24.209 1.00 97.56 380 ARG A CA 1
ATOM 2955 C C . ARG A 1 380 ? 38.465 -8.641 -25.508 1.00 97.56 380 ARG A C 1
ATOM 2957 O O . ARG A 1 380 ? 38.594 -7.681 -26.268 1.00 97.56 380 ARG A O 1
ATOM 2964 N N . THR A 1 381 ? 37.610 -9.635 -25.746 1.00 96.38 381 THR A N 1
ATOM 2965 C CA . THR A 1 381 ? 36.759 -9.691 -26.943 1.00 96.38 381 THR A CA 1
ATOM 2966 C C . THR A 1 381 ? 35.752 -8.544 -26.958 1.00 96.38 381 THR A C 1
ATOM 2968 O O . THR A 1 381 ? 35.597 -7.856 -27.970 1.00 96.38 381 THR A O 1
ATOM 2971 N N . GLY A 1 382 ? 35.074 -8.320 -25.833 1.00 95.25 382 GLY A N 1
ATOM 2972 C CA . GLY A 1 382 ? 34.036 -7.305 -25.736 1.00 95.25 382 GLY A CA 1
ATOM 2973 C C . GLY A 1 382 ? 34.581 -5.872 -25.715 1.00 95.25 382 GLY A C 1
ATOM 2974 O O . GLY A 1 382 ? 34.032 -5.014 -26.406 1.00 95.25 382 GLY A O 1
ATOM 2975 N N . ALA A 1 383 ? 35.710 -5.620 -25.043 1.00 95.00 383 ALA A N 1
ATOM 2976 C CA . ALA A 1 383 ? 36.395 -4.325 -25.044 1.00 95.00 383 ALA A CA 1
ATOM 2977 C C . ALA A 1 383 ? 36.857 -3.937 -26.455 1.00 95.00 383 ALA A C 1
ATOM 2979 O O . ALA A 1 383 ? 36.546 -2.838 -26.916 1.00 95.00 383 ALA A O 1
ATOM 2980 N N . LYS A 1 384 ? 37.473 -4.873 -27.197 1.00 95.00 384 LYS A N 1
ATOM 2981 C CA . LYS A 1 384 ? 37.833 -4.665 -28.609 1.00 95.00 384 LYS A CA 1
ATOM 2982 C C . LYS A 1 384 ? 36.609 -4.305 -29.455 1.00 95.00 384 LYS A C 1
ATOM 2984 O O . LYS A 1 384 ? 36.658 -3.352 -30.225 1.00 95.00 384 LYS A O 1
ATOM 2989 N N . ALA A 1 385 ? 35.502 -5.031 -29.293 1.00 93.00 385 ALA A N 1
ATOM 2990 C CA . ALA A 1 385 ? 34.261 -4.763 -30.023 1.00 93.00 385 ALA A CA 1
ATOM 2991 C C . ALA A 1 385 ? 33.593 -3.430 -29.631 1.00 93.00 385 ALA A C 1
ATOM 2993 O O . ALA A 1 385 ? 32.873 -2.844 -30.437 1.00 93.00 385 ALA A O 1
ATOM 2994 N N . ALA A 1 386 ? 33.799 -2.962 -28.399 1.00 92.00 386 ALA A N 1
ATOM 2995 C CA . ALA A 1 386 ? 33.284 -1.692 -27.893 1.00 92.00 386 ALA A CA 1
ATOM 2996 C C . ALA A 1 386 ? 34.214 -0.495 -28.169 1.00 92.00 386 ALA A C 1
ATOM 2998 O O . ALA A 1 386 ? 33.810 0.636 -27.912 1.00 92.00 386 ALA A O 1
ATOM 2999 N N . GLY A 1 387 ? 35.430 -0.726 -28.680 1.00 93.06 387 GLY A N 1
ATOM 3000 C CA . GLY A 1 387 ? 36.443 0.317 -28.861 1.00 93.06 387 GLY A CA 1
ATOM 3001 C C . GLY A 1 387 ? 37.045 0.823 -27.545 1.00 93.06 387 GLY A C 1
ATOM 3002 O O . GLY A 1 387 ? 37.461 1.974 -27.470 1.00 93.06 387 GLY A O 1
ATOM 3003 N N . LEU A 1 388 ? 37.061 -0.012 -26.501 1.00 93.81 388 LEU A N 1
ATOM 3004 C CA . LEU A 1 388 ? 37.629 0.302 -25.190 1.00 93.81 388 LEU A CA 1
ATOM 3005 C C . LEU A 1 388 ? 38.997 -0.364 -25.015 1.00 93.81 388 LEU A C 1
ATOM 3007 O O . LEU A 1 388 ? 39.216 -1.490 -25.465 1.00 93.81 388 LEU A O 1
ATOM 3011 N N . ALA A 1 389 ? 39.906 0.325 -24.325 1.00 95.00 389 ALA A N 1
ATOM 3012 C CA . ALA A 1 389 ? 41.168 -0.264 -23.891 1.00 95.00 389 ALA A CA 1
ATOM 3013 C C . ALA A 1 389 ? 40.920 -1.279 -22.766 1.00 95.00 389 ALA A C 1
ATOM 3015 O O . ALA A 1 389 ? 40.135 -1.012 -21.863 1.00 95.00 389 ALA A O 1
ATOM 3016 N N . TYR A 1 390 ? 41.606 -2.420 -22.810 1.00 98.00 390 TYR A N 1
ATOM 3017 C CA . TYR A 1 390 ? 41.614 -3.407 -21.734 1.00 98.00 390 TYR A CA 1
ATOM 3018 C C . TYR A 1 390 ? 43.062 -3.724 -21.373 1.00 98.00 390 TYR A C 1
ATOM 3020 O O . TYR A 1 390 ? 43.843 -4.137 -22.231 1.00 98.00 390 TYR A O 1
ATOM 3028 N N . SER A 1 391 ? 43.406 -3.535 -20.104 1.00 97.69 391 SER A N 1
ATOM 3029 C CA . SER A 1 391 ? 44.756 -3.689 -19.563 1.00 97.69 391 SER A CA 1
ATOM 3030 C C . SER A 1 391 ? 45.201 -5.145 -19.426 1.00 97.69 391 SER A C 1
ATOM 3032 O O . SER A 1 391 ? 46.383 -5.406 -19.222 1.00 97.69 391 SER A O 1
ATOM 3034 N N . GLY A 1 392 ? 44.271 -6.101 -19.526 1.00 97.38 392 GLY A N 1
ATOM 3035 C CA . GLY A 1 392 ? 44.511 -7.496 -19.149 1.00 97.38 392 GLY A CA 1
ATOM 3036 C C . GLY A 1 392 ? 44.215 -7.795 -17.677 1.00 97.38 392 GLY A C 1
ATOM 3037 O O . GLY A 1 392 ? 44.379 -8.936 -17.261 1.00 97.38 392 GLY A O 1
ATOM 3038 N N . SER A 1 393 ? 43.771 -6.802 -16.896 1.00 98.00 393 SER A N 1
ATOM 3039 C CA . SER A 1 393 ? 43.411 -6.970 -15.485 1.00 98.00 393 SER A CA 1
ATOM 3040 C C . SER A 1 393 ? 41.993 -6.478 -15.220 1.00 98.00 393 SER A C 1
ATOM 3042 O O . SER A 1 393 ? 41.655 -5.326 -15.510 1.00 98.00 393 SER A O 1
ATOM 3044 N N . TYR A 1 394 ? 41.158 -7.331 -14.629 1.00 98.19 394 TYR A N 1
ATOM 3045 C CA . TYR A 1 394 ? 39.767 -7.012 -14.314 1.00 98.19 394 TYR A CA 1
ATOM 3046 C C . TYR A 1 394 ? 39.453 -7.213 -12.829 1.00 98.19 394 TYR A C 1
ATOM 3048 O O . TYR A 1 394 ? 40.084 -7.993 -12.122 1.00 98.19 394 TYR A O 1
ATOM 3056 N N . GLY A 1 395 ? 38.437 -6.499 -12.361 1.00 98.12 395 GLY A N 1
ATOM 3057 C CA . GLY A 1 395 ? 37.795 -6.720 -11.072 1.00 98.12 395 GLY A CA 1
ATOM 3058 C C . GLY A 1 395 ? 36.281 -6.600 -11.207 1.00 98.12 395 GLY A C 1
ATOM 3059 O O . GLY A 1 395 ? 35.754 -6.487 -12.314 1.00 98.12 395 GLY A O 1
ATOM 3060 N N . PHE A 1 396 ? 35.573 -6.583 -10.079 1.00 98.50 396 PHE A N 1
ATOM 3061 C CA . PHE A 1 396 ? 34.124 -6.385 -10.051 1.00 98.50 396 PHE A CA 1
ATOM 3062 C C . PHE A 1 396 ? 33.750 -5.204 -9.161 1.00 98.50 396 PHE A C 1
ATOM 3064 O O . PHE A 1 396 ? 34.110 -5.186 -7.986 1.00 98.50 396 PHE A O 1
ATOM 3071 N N . ALA A 1 397 ? 32.999 -4.254 -9.713 1.00 98.44 397 ALA A N 1
ATOM 3072 C CA . ALA A 1 397 ? 32.555 -3.047 -9.024 1.00 98.44 397 ALA A CA 1
ATOM 3073 C C . ALA A 1 397 ? 31.033 -3.042 -8.853 1.00 98.44 397 ALA A C 1
ATOM 3075 O O . ALA A 1 397 ? 30.296 -3.564 -9.699 1.00 98.44 397 ALA A O 1
ATOM 3076 N N . GLU A 1 398 ? 30.568 -2.454 -7.753 1.00 98.56 398 GLU A N 1
ATOM 3077 C CA . GLU A 1 398 ? 29.144 -2.286 -7.481 1.00 98.56 398 GLU A CA 1
ATOM 3078 C C . GLU A 1 398 ? 28.541 -1.178 -8.346 1.00 98.56 398 GLU A C 1
ATOM 3080 O O . GLU A 1 398 ? 29.166 -0.159 -8.638 1.00 98.56 398 GLU A O 1
ATOM 3085 N N . THR A 1 399 ? 27.296 -1.380 -8.759 1.00 98.62 399 THR A N 1
ATOM 3086 C CA . THR A 1 399 ? 26.556 -0.485 -9.642 1.00 98.62 399 THR A CA 1
ATOM 3087 C C . THR A 1 399 ? 25.098 -0.393 -9.226 1.00 98.62 399 THR A C 1
ATOM 3089 O O . THR A 1 399 ? 24.533 -1.334 -8.667 1.00 98.62 399 THR A O 1
ATOM 3092 N N . GLU A 1 400 ? 24.449 0.707 -9.582 1.00 98.12 400 GLU A N 1
ATOM 3093 C CA . GLU A 1 400 ? 23.004 0.857 -9.437 1.00 98.12 400 GLU A CA 1
ATOM 3094 C C . GLU A 1 400 ? 22.358 1.433 -10.696 1.00 98.12 400 GLU A C 1
ATOM 3096 O O . GLU A 1 400 ? 22.981 2.165 -11.469 1.00 98.12 400 GLU A O 1
ATOM 3101 N N . MET A 1 401 ? 21.097 1.072 -10.922 1.00 97.25 401 MET A N 1
ATOM 3102 C CA . MET A 1 401 ? 20.314 1.536 -12.059 1.00 97.25 401 MET A CA 1
ATOM 3103 C C . MET A 1 401 ? 18.849 1.714 -11.662 1.00 97.25 401 MET A C 1
ATOM 3105 O O . MET A 1 401 ? 18.248 0.828 -11.053 1.00 97.25 401 MET A O 1
ATOM 3109 N N . PHE A 1 402 ? 18.255 2.832 -12.068 1.00 96.69 402 PHE A N 1
ATOM 3110 C CA . PHE A 1 402 ? 16.870 3.191 -11.784 1.00 96.69 402 PHE A CA 1
ATOM 3111 C C . PHE A 1 402 ? 15.974 3.027 -13.014 1.00 96.69 402 PHE A C 1
ATOM 3113 O O . PHE A 1 402 ? 16.334 3.402 -14.138 1.00 96.69 402 PHE A O 1
ATOM 3120 N N . TRP A 1 403 ? 14.782 2.487 -12.767 1.00 95.06 403 TRP A N 1
ATOM 3121 C CA . TRP A 1 403 ? 13.720 2.247 -13.740 1.00 95.06 403 TRP A CA 1
ATOM 3122 C C . TRP A 1 403 ? 12.417 2.875 -13.235 1.00 95.06 403 TRP A C 1
ATOM 3124 O O . TRP A 1 403 ? 11.903 2.404 -12.220 1.00 95.06 403 TRP A O 1
ATOM 3134 N N . PRO A 1 404 ? 11.892 3.935 -13.876 1.00 94.62 404 PRO A N 1
ATOM 3135 C CA . PRO A 1 404 ? 10.621 4.522 -13.463 1.00 94.62 404 PRO A CA 1
ATOM 3136 C C . PRO A 1 404 ? 9.486 3.522 -13.691 1.00 94.62 404 PRO A C 1
ATOM 3138 O O . PRO A 1 404 ? 9.485 2.815 -14.699 1.00 94.62 404 PRO A O 1
ATOM 3141 N N . LEU A 1 405 ? 8.527 3.484 -12.769 1.00 95.50 405 LEU A N 1
ATOM 3142 C CA . LEU A 1 405 ? 7.320 2.667 -12.900 1.00 95.50 405 LEU A CA 1
ATOM 3143 C C . LEU A 1 405 ? 6.190 3.520 -13.482 1.00 95.50 405 LEU A C 1
ATOM 3145 O O . LEU A 1 405 ? 6.002 4.670 -13.081 1.00 95.50 405 LEU A O 1
ATOM 3149 N N . SER A 1 406 ? 5.461 3.002 -14.467 1.00 94.81 406 SER A N 1
ATOM 3150 C CA . SER A 1 406 ? 4.393 3.735 -15.171 1.00 94.81 406 SER A CA 1
ATOM 3151 C C . SER A 1 406 ? 3.206 2.872 -15.611 1.00 94.81 406 SER A C 1
ATOM 3153 O O . SER A 1 406 ? 2.218 3.421 -16.094 1.00 94.81 406 SER A O 1
ATOM 3155 N N . HIS A 1 407 ? 3.272 1.558 -15.415 1.00 95.62 407 HIS A N 1
ATOM 3156 C CA . HIS A 1 407 ? 2.205 0.600 -15.706 1.00 95.62 407 HIS A CA 1
ATOM 3157 C C . HIS A 1 407 ? 1.770 -0.128 -14.425 1.00 95.62 407 HIS A C 1
ATOM 3159 O O . HIS A 1 407 ? 2.264 0.167 -13.338 1.00 95.62 407 HIS A O 1
ATOM 3165 N N . MET A 1 408 ? 0.839 -1.077 -14.553 1.00 96.00 408 MET A N 1
ATOM 3166 C CA . MET A 1 408 ? 0.233 -1.808 -13.435 1.00 96.00 408 MET A CA 1
ATOM 3167 C C . MET A 1 408 ? -0.494 -0.883 -12.450 1.00 96.00 408 MET A C 1
ATOM 3169 O O . MET A 1 408 ? -0.410 -1.038 -11.232 1.00 96.00 408 MET A O 1
ATOM 3173 N N . VAL A 1 409 ? -1.214 0.110 -12.986 1.00 96.69 409 VAL A N 1
ATOM 3174 C CA . VAL A 1 409 ? -2.037 1.014 -12.171 1.00 96.69 409 VAL A CA 1
ATOM 3175 C C . VAL A 1 409 ? -3.267 0.242 -11.676 1.00 96.69 409 VAL A C 1
ATOM 3177 O O . VAL A 1 409 ? -4.117 -0.100 -12.501 1.00 96.69 409 VAL A O 1
ATOM 3180 N N . PRO A 1 410 ? -3.422 -0.031 -10.366 1.00 92.50 410 PRO A N 1
ATOM 3181 C CA . PRO A 1 410 ? -4.554 -0.778 -9.848 1.00 92.50 410 PRO A CA 1
ATOM 3182 C C . PRO A 1 410 ? -5.782 0.142 -9.692 1.00 92.50 410 PRO A C 1
ATOM 3184 O O . PRO A 1 410 ? -5.712 1.355 -9.932 1.00 92.50 410 PRO A O 1
ATOM 3187 N N . PRO A 1 411 ? -6.942 -0.393 -9.269 1.00 90.88 411 PRO A N 1
ATOM 3188 C CA . PRO A 1 411 ? -8.127 0.416 -9.023 1.00 90.88 411 PRO A CA 1
ATOM 3189 C C . PRO A 1 411 ? -7.859 1.505 -7.980 1.00 90.88 411 PRO A C 1
ATOM 3191 O O . PRO A 1 411 ? -7.059 1.335 -7.065 1.00 90.88 411 PRO A O 1
ATOM 3194 N N . LYS A 1 412 ? -8.567 2.635 -8.094 1.00 87.75 412 LYS A N 1
ATOM 3195 C CA . LYS A 1 412 ? -8.354 3.841 -7.266 1.00 87.75 412 LYS A CA 1
ATOM 3196 C C . LYS A 1 412 ? -8.400 3.622 -5.746 1.00 87.75 412 LYS A C 1
ATOM 3198 O O . LYS A 1 412 ? -7.897 4.450 -5.004 1.00 87.75 412 LYS A O 1
ATOM 3203 N N . ASP A 1 413 ? -9.031 2.550 -5.282 1.00 81.88 413 ASP A N 1
ATOM 3204 C CA . ASP A 1 413 ? -9.123 2.174 -3.863 1.00 81.88 413 ASP A CA 1
ATOM 3205 C C . ASP A 1 413 ? -7.926 1.352 -3.357 1.00 81.88 413 ASP A C 1
ATOM 3207 O O . ASP A 1 413 ? -7.827 1.074 -2.164 1.00 81.88 413 ASP A O 1
ATOM 3211 N N . ALA A 1 414 ? -7.018 0.965 -4.251 1.00 85.69 414 ALA A N 1
ATOM 3212 C CA . ALA A 1 414 ? -5.706 0.423 -3.929 1.00 85.69 414 ALA A CA 1
ATOM 3213 C C . ALA A 1 414 ? -4.597 1.489 -4.007 1.00 85.69 414 ALA A C 1
ATOM 3215 O O . ALA A 1 414 ? -3.446 1.179 -3.712 1.00 85.69 414 ALA A O 1
ATOM 3216 N N . ALA A 1 415 ? -4.928 2.723 -4.407 1.00 91.25 415 ALA A N 1
ATOM 3217 C CA . ALA A 1 415 ? -3.984 3.833 -4.397 1.00 91.25 415 ALA A CA 1
ATOM 3218 C C . ALA A 1 415 ? -3.529 4.152 -2.966 1.00 91.25 415 ALA A C 1
ATOM 3220 O O . ALA A 1 415 ? -4.278 3.947 -2.006 1.00 91.25 415 ALA A O 1
ATOM 3221 N N . LEU A 1 416 ? -2.315 4.689 -2.836 1.00 91.69 416 LEU A N 1
ATOM 3222 C CA . LEU A 1 416 ? -1.781 5.108 -1.546 1.00 91.69 416 LEU A CA 1
ATOM 3223 C C . LEU A 1 416 ? -2.678 6.162 -0.896 1.00 91.69 416 LEU A C 1
ATOM 3225 O O . LEU A 1 416 ? -3.156 7.105 -1.531 1.00 91.69 416 LEU A O 1
ATOM 3229 N N . THR A 1 417 ? -2.871 6.000 0.402 1.00 88.25 417 THR A N 1
ATOM 3230 C CA . THR A 1 417 ? -3.627 6.893 1.273 1.00 88.25 417 THR A CA 1
ATOM 3231 C C . THR A 1 417 ? -2.678 7.703 2.152 1.00 88.25 417 THR A C 1
ATOM 3233 O O . THR A 1 417 ? -1.468 7.496 2.147 1.00 88.25 417 THR A O 1
ATOM 3236 N N . CYS A 1 418 ? -3.207 8.645 2.938 1.00 88.50 418 CYS A N 1
ATOM 3237 C CA . CYS A 1 418 ? -2.378 9.534 3.756 1.00 88.50 418 CYS A CA 1
ATOM 3238 C C . CYS A 1 418 ? -1.426 8.750 4.681 1.00 88.50 418 CYS A C 1
ATOM 3240 O O . CYS A 1 418 ? -0.247 9.080 4.756 1.00 88.50 418 CYS A O 1
ATOM 3242 N N . ARG A 1 419 ? -1.922 7.687 5.329 1.00 87.06 419 ARG A N 1
ATOM 3243 C CA . ARG A 1 419 ? -1.162 6.836 6.264 1.00 87.06 419 ARG A CA 1
ATOM 3244 C C . ARG A 1 419 ? -0.133 5.922 5.591 1.00 87.06 419 ARG A C 1
ATOM 3246 O O . ARG A 1 419 ? 0.754 5.429 6.277 1.00 87.06 419 ARG A O 1
ATOM 3253 N N . ASP A 1 420 ? -0.199 5.729 4.272 1.00 89.12 420 ASP A N 1
ATOM 3254 C CA . ASP A 1 420 ? 0.863 5.019 3.551 1.00 89.12 420 ASP A CA 1
ATOM 3255 C C . ASP A 1 420 ? 2.163 5.835 3.512 1.00 89.12 420 ASP A C 1
ATOM 3257 O O . ASP A 1 420 ? 3.243 5.255 3.469 1.00 89.12 420 ASP A O 1
ATOM 3261 N N . CYS A 1 421 ? 2.082 7.168 3.545 1.00 91.06 421 CYS A N 1
ATOM 3262 C CA . CYS A 1 421 ? 3.251 8.054 3.481 1.00 91.06 421 CYS A CA 1
ATOM 3263 C C . CYS A 1 421 ? 3.542 8.760 4.811 1.00 91.06 421 CYS A C 1
ATOM 3265 O O . CYS A 1 421 ? 4.706 8.958 5.152 1.00 91.06 421 CYS A O 1
ATOM 3267 N N . HIS A 1 422 ? 2.498 9.145 5.547 1.00 89.44 422 HIS A N 1
ATOM 3268 C CA . HIS A 1 422 ? 2.590 9.964 6.752 1.00 89.44 422 HIS A CA 1
ATOM 3269 C C . HIS A 1 422 ? 2.362 9.148 8.032 1.00 89.44 422 HIS A C 1
ATOM 3271 O O . HIS A 1 422 ? 1.485 8.284 8.095 1.00 89.44 422 HIS A O 1
ATOM 3277 N N . GLY A 1 423 ? 3.101 9.491 9.085 1.00 80.31 423 GLY A N 1
ATOM 3278 C CA . GLY A 1 423 ? 3.140 8.799 10.370 1.00 80.31 423 GLY A CA 1
ATOM 3279 C C . GLY A 1 423 ? 4.407 7.962 10.569 1.00 80.31 423 GLY A C 1
ATOM 3280 O O . GLY A 1 423 ? 5.251 7.843 9.685 1.00 80.31 423 GLY A O 1
ATOM 3281 N N . GLU A 1 424 ? 4.527 7.358 11.751 1.00 70.12 424 GLU A N 1
ATOM 3282 C CA . GLU A 1 424 ? 5.744 6.675 12.229 1.00 70.12 424 GLU A CA 1
ATOM 3283 C C . GLU A 1 424 ? 6.234 5.523 11.337 1.00 70.12 424 GLU A C 1
ATOM 3285 O O . GLU A 1 424 ? 7.406 5.163 11.387 1.00 70.12 424 GLU A O 1
ATOM 3290 N N . ARG A 1 425 ? 5.351 4.934 10.521 1.00 71.25 425 ARG A N 1
ATOM 3291 C CA . ARG A 1 425 ? 5.658 3.794 9.638 1.00 71.25 425 ARG A CA 1
ATOM 3292 C C . ARG A 1 425 ? 5.357 4.087 8.166 1.00 71.25 425 ARG A C 1
ATOM 3294 O O . ARG A 1 425 ? 5.014 3.177 7.413 1.00 71.25 425 ARG A O 1
ATOM 3301 N N . GLY A 1 426 ? 5.430 5.360 7.777 1.00 82.12 426 GLY A N 1
ATOM 3302 C CA . GLY A 1 426 ? 5.254 5.786 6.392 1.00 82.12 426 GLY A CA 1
ATOM 3303 C C . GLY A 1 426 ? 6.314 5.192 5.458 1.00 82.12 426 GLY A C 1
ATOM 3304 O O . GLY A 1 426 ? 7.442 4.919 5.857 1.00 82.12 426 GLY A O 1
ATOM 3305 N N . ARG A 1 427 ? 5.958 5.009 4.185 1.00 87.25 427 ARG A N 1
ATOM 3306 C CA . ARG A 1 427 ? 6.832 4.442 3.139 1.00 87.25 427 ARG A CA 1
ATOM 3307 C C . ARG A 1 427 ? 7.943 5.392 2.671 1.00 87.25 427 ARG A C 1
ATOM 3309 O O . ARG A 1 427 ? 8.800 4.974 1.897 1.00 87.25 427 ARG A O 1
ATOM 3316 N N . LEU A 1 428 ? 7.899 6.668 3.060 1.00 91.88 428 LEU A N 1
ATOM 3317 C CA . LEU A 1 428 ? 8.825 7.697 2.587 1.00 91.88 428 LEU A CA 1
ATOM 3318 C C . LEU A 1 428 ? 9.954 7.938 3.589 1.00 91.88 428 LEU A C 1
ATOM 3320 O O . LEU A 1 428 ? 9.713 8.302 4.738 1.00 91.88 428 LEU A O 1
ATOM 3324 N N . ASP A 1 429 ? 11.196 7.832 3.117 1.00 91.94 429 ASP A N 1
ATOM 3325 C CA . ASP A 1 429 ? 12.358 8.343 3.842 1.00 91.94 429 ASP A CA 1
ATOM 3326 C C . ASP A 1 429 ? 12.425 9.867 3.676 1.00 91.94 429 ASP A C 1
ATOM 3328 O O . ASP A 1 429 ? 13.047 10.409 2.757 1.00 91.94 429 ASP A O 1
ATOM 3332 N N . TRP A 1 430 ? 11.722 10.575 4.559 1.00 93.25 430 TRP A N 1
ATOM 3333 C CA . TRP A 1 430 ? 11.617 12.031 4.524 1.00 93.25 430 TRP A CA 1
ATOM 3334 C C . TRP A 1 430 ? 12.983 12.723 4.562 1.00 93.25 430 TRP A C 1
ATOM 3336 O O . TRP A 1 430 ? 13.184 13.697 3.833 1.00 93.25 430 TRP A O 1
ATOM 3346 N N . LYS A 1 431 ? 13.931 12.195 5.349 1.00 92.50 431 LYS A N 1
ATOM 3347 C CA . LYS A 1 431 ? 15.276 12.765 5.486 1.00 92.50 431 LYS A CA 1
ATOM 3348 C C . LYS A 1 431 ? 16.071 12.608 4.195 1.00 92.50 431 LYS A C 1
ATOM 3350 O O . LYS A 1 431 ? 16.623 13.597 3.712 1.00 92.50 431 LYS A O 1
ATOM 3355 N N . ALA A 1 432 ? 16.063 11.420 3.587 1.00 93.31 432 ALA A N 1
ATOM 3356 C CA . ALA A 1 432 ? 16.697 11.200 2.286 1.00 93.31 432 ALA A CA 1
ATOM 3357 C C . ALA A 1 432 ? 16.057 12.036 1.163 1.00 93.31 432 ALA A C 1
ATOM 3359 O O . ALA A 1 432 ? 16.735 12.428 0.217 1.00 93.31 432 ALA A O 1
ATOM 3360 N N . LEU A 1 433 ? 14.765 12.364 1.276 1.00 95.56 433 LEU A N 1
ATOM 3361 C CA . LEU A 1 433 ? 14.055 13.249 0.345 1.00 95.56 433 LEU A CA 1
ATOM 3362 C C . LEU A 1 433 ? 14.276 14.750 0.617 1.00 95.56 433 LEU A C 1
ATOM 3364 O O . LEU A 1 433 ? 13.708 15.589 -0.088 1.00 95.56 433 LEU A O 1
ATOM 3368 N N . GLY A 1 434 ? 15.096 15.105 1.611 1.00 94.88 434 GLY A N 1
ATOM 3369 C CA . GLY A 1 434 ? 15.460 16.484 1.938 1.00 94.88 434 GLY A CA 1
ATOM 3370 C C . GLY A 1 434 ? 14.462 17.221 2.836 1.00 94.88 434 GLY A C 1
ATOM 3371 O O . GLY A 1 434 ? 14.518 18.452 2.919 1.00 94.88 434 GLY A O 1
ATOM 3372 N N . TYR A 1 435 ? 13.539 16.510 3.488 1.00 92.88 435 TYR A N 1
ATOM 3373 C CA . TYR A 1 435 ? 12.688 17.043 4.552 1.00 92.88 435 TYR A CA 1
ATOM 3374 C C . TYR A 1 435 ? 13.320 16.785 5.930 1.00 92.88 435 TYR A C 1
ATOM 3376 O O . TYR A 1 435 ? 13.949 15.752 6.129 1.00 92.88 435 TYR A O 1
ATOM 3384 N N . PRO A 1 436 ? 13.136 17.674 6.921 1.00 89.62 436 PRO A N 1
ATOM 3385 C CA . PRO A 1 436 ? 13.649 17.435 8.274 1.00 89.62 436 PRO A CA 1
ATOM 3386 C C . PRO A 1 436 ? 12.914 16.295 9.000 1.00 89.62 436 PRO A C 1
ATOM 3388 O O . PRO A 1 436 ? 13.479 15.652 9.878 1.00 89.62 436 PRO A O 1
ATOM 3391 N N . ARG A 1 437 ? 11.644 16.067 8.646 1.00 87.31 437 ARG A N 1
ATOM 3392 C CA . ARG A 1 437 ? 10.739 15.031 9.162 1.00 87.31 437 ARG A CA 1
ATOM 3393 C C . ARG A 1 437 ? 9.521 14.928 8.242 1.00 87.31 437 ARG A C 1
ATOM 3395 O O . ARG A 1 437 ? 9.412 15.707 7.294 1.00 87.31 437 ARG A O 1
ATOM 3402 N N . ASP A 1 438 ? 8.596 14.026 8.555 1.00 90.31 438 ASP A N 1
ATOM 3403 C CA . ASP A 1 438 ? 7.271 14.000 7.929 1.00 90.31 438 ASP A CA 1
ATOM 3404 C C . ASP A 1 438 ? 6.631 15.413 7.944 1.00 90.31 438 ASP A C 1
ATOM 3406 O O . ASP A 1 438 ? 6.478 16.000 9.022 1.00 90.31 438 ASP A O 1
ATOM 3410 N N . PRO A 1 439 ? 6.242 15.975 6.780 1.00 88.06 439 PRO A N 1
ATOM 3411 C CA . PRO A 1 439 ? 5.619 17.296 6.679 1.00 88.06 439 PRO A CA 1
ATOM 3412 C C . PRO A 1 439 ? 4.317 17.465 7.473 1.00 88.06 439 PRO A C 1
ATOM 3414 O O . PRO A 1 439 ? 3.936 18.597 7.774 1.00 88.06 439 PRO A O 1
ATOM 3417 N N . LEU A 1 440 ? 3.619 16.370 7.792 1.00 83.00 440 LEU A N 1
ATOM 3418 C CA . LEU A 1 440 ? 2.399 16.371 8.601 1.00 83.00 440 LEU A CA 1
ATOM 3419 C C . LEU A 1 440 ? 2.635 15.993 10.067 1.00 83.00 440 LEU A C 1
ATOM 3421 O O . LEU A 1 440 ? 1.707 16.137 10.870 1.00 83.00 440 LEU A O 1
ATOM 3425 N N . ALA A 1 441 ? 3.841 15.548 10.438 1.00 77.06 441 ALA A N 1
ATOM 3426 C CA . ALA A 1 441 ? 4.147 15.251 11.829 1.00 77.06 441 ALA A CA 1
ATOM 3427 C C . ALA A 1 441 ? 4.126 16.528 12.672 1.00 77.06 441 ALA A C 1
ATOM 3429 O O . ALA A 1 441 ? 4.714 17.562 12.328 1.00 77.06 441 ALA A O 1
ATOM 3430 N N . ARG A 1 442 ? 3.452 16.439 13.820 1.00 70.50 442 ARG A N 1
ATOM 3431 C CA . ARG A 1 442 ? 3.516 17.483 14.840 1.00 70.50 442 ARG A CA 1
ATOM 3432 C C . ARG A 1 442 ? 4.921 17.472 15.451 1.00 70.50 442 ARG A C 1
ATOM 3434 O O . ARG A 1 442 ? 5.494 16.395 15.606 1.00 70.50 442 ARG A O 1
ATOM 3441 N N . PRO A 1 443 ? 5.493 18.640 15.785 1.00 68.12 443 PRO A N 1
ATOM 3442 C CA . PRO A 1 443 ? 6.681 18.661 16.622 1.00 68.12 443 PRO A CA 1
ATOM 3443 C C . PRO A 1 443 ? 6.397 17.908 17.922 1.00 68.12 443 PRO A C 1
ATOM 3445 O O . PRO A 1 443 ? 5.332 18.117 18.510 1.00 68.12 443 PRO A O 1
ATOM 3448 N N . ALA A 1 444 ? 7.333 17.051 18.335 1.00 68.62 444 ALA A N 1
ATOM 3449 C CA . ALA A 1 444 ? 7.315 16.485 19.675 1.00 68.62 444 ALA A CA 1
ATOM 3450 C C . ALA A 1 444 ? 7.321 17.634 20.690 1.00 68.62 444 ALA A C 1
ATOM 3452 O O . ALA A 1 444 ? 7.955 18.667 20.457 1.00 68.62 444 ALA A O 1
ATOM 3453 N N . ILE A 1 445 ? 6.575 17.468 21.778 1.00 73.25 445 ILE A N 1
ATOM 3454 C CA . ILE A 1 445 ? 6.669 18.379 22.913 1.00 73.25 445 ILE A CA 1
ATOM 3455 C C . ILE A 1 445 ? 7.896 17.939 23.707 1.00 73.25 445 ILE A C 1
ATOM 3457 O O . ILE A 1 445 ? 7.941 16.816 24.197 1.00 73.25 445 ILE A O 1
ATOM 3461 N N . GLU A 1 446 ? 8.903 18.802 23.799 1.00 76.62 446 GLU A N 1
ATOM 3462 C CA . GLU A 1 446 ? 10.015 18.581 24.720 1.00 76.62 446 GLU A CA 1
ATOM 3463 C C . GLU A 1 446 ? 9.536 18.950 26.126 1.00 76.62 446 GLU A C 1
ATOM 3465 O O . GLU A 1 446 ? 9.232 20.111 26.399 1.00 76.62 446 GLU A O 1
ATOM 3470 N N . HIS A 1 447 ? 9.399 17.945 26.994 1.00 85.69 447 HIS A N 1
ATOM 3471 C CA . HIS A 1 447 ? 9.075 18.145 28.403 1.00 85.69 447 HIS A CA 1
ATOM 3472 C C . HIS A 1 447 ? 10.377 18.168 29.218 1.00 85.69 447 HIS A C 1
ATOM 3474 O O . HIS A 1 447 ? 11.202 17.266 29.037 1.00 85.69 447 HIS A O 1
ATOM 3480 N N . PRO A 1 448 ? 10.591 19.151 30.113 1.00 86.00 448 PRO A N 1
ATOM 3481 C CA . PRO A 1 448 ? 11.741 19.130 31.011 1.00 86.00 448 PRO A CA 1
ATOM 3482 C C . PRO A 1 448 ? 11.684 17.918 31.951 1.00 86.00 448 PRO A C 1
ATOM 3484 O O . PRO A 1 448 ? 10.638 17.278 32.109 1.00 86.00 448 PRO A O 1
ATOM 3487 N N . ARG A 1 449 ? 12.812 17.604 32.595 1.00 90.12 449 ARG A N 1
ATOM 3488 C CA . ARG A 1 449 ? 12.818 16.644 33.704 1.00 90.12 449 ARG A CA 1
ATOM 3489 C C . ARG A 1 449 ? 11.904 17.153 34.819 1.00 90.12 449 ARG A C 1
ATOM 3491 O O . ARG A 1 449 ? 11.835 18.355 35.053 1.00 90.12 449 ARG A O 1
ATOM 3498 N N . VAL A 1 450 ? 11.184 16.241 35.464 1.00 90.38 450 VAL A N 1
ATOM 3499 C CA . VAL A 1 450 ? 10.142 16.570 36.444 1.00 90.38 450 VAL A CA 1
ATOM 3500 C C . VAL A 1 450 ? 10.543 16.036 37.806 1.00 90.38 450 VAL A C 1
ATOM 3502 O O . VAL A 1 450 ? 10.838 14.846 37.927 1.00 90.38 450 VAL A O 1
ATOM 3505 N N . ALA A 1 451 ? 10.525 16.894 38.823 1.00 91.88 451 ALA A N 1
ATOM 3506 C CA . ALA A 1 451 ? 10.626 16.467 40.211 1.00 91.88 451 ALA A CA 1
ATOM 3507 C C . ALA A 1 451 ? 9.306 15.799 40.612 1.00 91.88 451 ALA A C 1
ATOM 3509 O O . ALA A 1 451 ? 8.263 16.445 40.677 1.00 91.88 451 ALA A O 1
ATOM 3510 N N . LEU A 1 452 ? 9.331 14.485 40.832 1.00 93.25 452 LEU A N 1
ATOM 3511 C CA . LEU A 1 452 ? 8.139 13.753 41.255 1.00 93.25 452 LEU A CA 1
ATOM 3512 C C . LEU A 1 452 ? 7.893 13.990 42.745 1.00 93.25 452 LEU A C 1
ATOM 3514 O O . LEU A 1 452 ? 8.792 13.773 43.560 1.00 93.25 452 LEU A O 1
ATOM 3518 N N . LYS A 1 453 ? 6.673 14.399 43.099 1.00 92.62 453 LYS A N 1
ATOM 3519 C CA . LYS A 1 453 ? 6.280 14.779 44.459 1.00 92.62 453 LYS A CA 1
ATOM 3520 C C . LYS A 1 453 ? 5.121 13.951 44.995 1.00 92.62 453 LYS A C 1
ATOM 3522 O O . LYS A 1 453 ? 4.221 13.572 44.248 1.00 92.62 453 LYS A O 1
ATOM 3527 N N . ASP A 1 454 ? 5.137 13.680 46.292 1.00 92.56 454 ASP A N 1
ATOM 3528 C CA . ASP A 1 454 ? 4.020 13.057 47.002 1.00 92.56 454 ASP A CA 1
ATOM 3529 C C . ASP A 1 454 ? 2.925 14.078 47.364 1.00 92.56 454 ASP A C 1
ATOM 3531 O O . ASP A 1 454 ? 3.024 15.267 47.055 1.00 92.56 454 ASP A O 1
ATOM 3535 N N . ALA A 1 455 ? 1.858 13.620 48.025 1.00 89.25 455 ALA A N 1
ATOM 3536 C CA . ALA A 1 455 ? 0.726 14.468 48.413 1.00 89.25 455 ALA A CA 1
ATOM 3537 C C . ALA A 1 455 ? 1.090 15.599 49.399 1.00 89.25 455 ALA A C 1
ATOM 3539 O O . ALA A 1 455 ? 0.350 16.578 49.497 1.00 89.25 455 ALA A O 1
ATOM 3540 N N . SER A 1 456 ? 2.221 15.486 50.106 1.00 90.31 456 SER A N 1
ATOM 3541 C CA . SER A 1 456 ? 2.755 16.519 51.004 1.00 90.31 456 SER A CA 1
ATOM 3542 C C . SER A 1 456 ? 3.675 17.523 50.297 1.00 90.31 456 SER A C 1
ATOM 3544 O O . SER A 1 456 ? 4.138 18.475 50.923 1.00 90.31 456 SER A O 1
ATOM 3546 N N . GLY A 1 457 ? 3.938 17.331 48.999 1.00 88.88 457 GLY A N 1
ATOM 3547 C CA . GLY A 1 457 ? 4.819 18.181 48.199 1.00 88.88 457 GLY A CA 1
ATOM 3548 C C . GLY A 1 457 ? 6.310 17.849 48.336 1.00 88.88 457 GLY A C 1
ATOM 3549 O O . GLY A 1 457 ? 7.145 18.596 47.818 1.00 88.88 457 GLY A O 1
ATOM 3550 N N . ARG A 1 458 ? 6.659 16.743 49.007 1.00 92.12 458 ARG A N 1
ATOM 3551 C CA . ARG A 1 458 ? 8.041 16.259 49.149 1.00 92.12 458 ARG A CA 1
ATOM 3552 C C . ARG A 1 458 ? 8.452 15.396 47.960 1.00 92.12 458 ARG A C 1
ATOM 3554 O O . ARG A 1 458 ? 7.609 14.732 47.362 1.00 92.12 458 ARG A O 1
ATOM 3561 N N . ALA A 1 459 ? 9.747 15.373 47.641 1.00 91.38 459 ALA A N 1
ATOM 3562 C CA . ALA A 1 459 ? 10.279 14.522 46.582 1.00 91.38 459 ALA A CA 1
ATOM 3563 C C . ALA A 1 459 ? 10.062 13.036 46.914 1.00 91.38 459 ALA A C 1
ATOM 3565 O O . ALA A 1 459 ? 10.426 12.566 47.994 1.00 91.38 459 ALA A O 1
ATOM 3566 N N . VAL A 1 460 ? 9.507 12.277 45.967 1.00 92.69 460 VAL A N 1
ATOM 3567 C CA . VAL A 1 460 ? 9.130 10.869 46.192 1.00 92.69 460 VAL A CA 1
ATOM 3568 C C . VAL A 1 460 ? 10.329 9.958 46.470 1.00 92.69 460 VAL A C 1
ATOM 3570 O O . VAL A 1 460 ? 10.200 8.955 47.166 1.00 92.69 460 VAL A O 1
ATOM 3573 N N . VAL A 1 461 ? 11.512 10.319 45.963 1.00 90.06 461 VAL A N 1
ATOM 3574 C CA . VAL A 1 461 ? 12.768 9.601 46.233 1.00 90.06 461 VAL A CA 1
ATOM 3575 C C . VAL A 1 461 ? 13.254 9.764 47.672 1.00 90.06 461 VAL A C 1
ATOM 3577 O O . VAL A 1 461 ? 13.993 8.914 48.157 1.00 90.06 461 VAL A O 1
ATOM 3580 N N . GLU A 1 462 ? 12.827 10.825 48.358 1.00 89.06 462 GLU A N 1
ATOM 3581 C CA . GLU A 1 462 ? 13.169 11.092 49.757 1.00 89.06 462 GLU A CA 1
ATOM 3582 C C . GLU A 1 462 ? 12.089 10.586 50.714 1.00 89.06 462 GLU A C 1
ATOM 3584 O O . GLU A 1 462 ? 12.392 10.160 51.827 1.00 89.06 462 GLU A O 1
ATOM 3589 N N . SER A 1 463 ? 10.814 10.671 50.324 1.00 91.31 463 SER A N 1
ATOM 3590 C CA . SER A 1 463 ? 9.707 10.215 51.166 1.00 91.31 463 SER A CA 1
ATOM 3591 C C . SER A 1 463 ? 9.412 8.730 51.053 1.00 91.31 463 SER A C 1
ATOM 3593 O O . SER A 1 463 ? 8.956 8.142 52.026 1.00 91.31 463 SER A O 1
ATOM 3595 N N . GLY A 1 464 ? 9.675 8.117 49.898 1.00 90.00 464 GLY A N 1
ATOM 3596 C CA . GLY A 1 464 ? 9.241 6.751 49.616 1.00 90.00 464 GLY A CA 1
ATOM 3597 C C . GLY A 1 464 ? 7.729 6.623 49.396 1.00 90.00 464 GLY A C 1
ATOM 3598 O O . GLY A 1 464 ? 7.246 5.515 49.183 1.00 90.00 464 GLY A O 1
ATOM 3599 N N . GLU A 1 465 ? 6.987 7.733 49.421 1.00 92.69 465 GLU A N 1
ATOM 3600 C CA . GLU A 1 465 ? 5.526 7.758 49.358 1.00 92.69 465 GLU A CA 1
ATOM 3601 C C . GLU A 1 465 ? 4.996 7.738 47.906 1.00 92.69 465 GLU A C 1
ATOM 3603 O O . GLU A 1 465 ? 5.738 8.025 46.955 1.00 92.69 465 GLU A O 1
ATOM 3608 N N . PRO A 1 466 ? 3.706 7.404 47.692 1.00 90.94 466 PRO A N 1
ATOM 3609 C CA . PRO A 1 466 ? 3.082 7.435 46.372 1.00 90.94 466 PRO A CA 1
ATOM 3610 C C . PRO A 1 466 ? 3.070 8.826 45.715 1.00 90.94 466 PRO A C 1
ATOM 3612 O O . PRO A 1 466 ? 2.926 9.857 46.368 1.00 90.94 466 PRO A O 1
ATOM 3615 N N . LEU A 1 467 ? 3.130 8.832 44.380 1.00 91.75 467 LEU A N 1
ATOM 3616 C CA . LEU A 1 467 ? 3.086 10.036 43.543 1.00 91.75 467 LEU A CA 1
ATOM 3617 C C . LEU A 1 467 ? 1.759 10.797 43.666 1.00 91.75 467 LEU A C 1
ATOM 3619 O O . LEU A 1 467 ? 0.698 10.227 43.407 1.00 91.75 467 LEU A O 1
ATOM 3623 N N . SER A 1 468 ? 1.844 12.107 43.903 1.00 89.12 468 SER A N 1
ATOM 3624 C CA . SER A 1 468 ? 0.764 13.067 43.671 1.00 89.12 468 SER A CA 1
ATOM 3625 C C . SER A 1 468 ? 0.969 13.765 42.330 1.00 89.12 468 SER A C 1
ATOM 3627 O O . SER A 1 468 ? 1.904 14.541 42.131 1.00 89.12 468 SER A O 1
ATOM 3629 N N . THR A 1 469 ? 0.064 13.518 41.391 1.00 86.56 469 THR A N 1
ATOM 3630 C CA . THR A 1 469 ? -0.013 14.279 40.137 1.00 86.56 469 THR A CA 1
ATOM 3631 C C . THR A 1 469 ? -0.369 15.740 40.356 1.00 86.56 469 THR A C 1
ATOM 3633 O O . THR A 1 469 ? 0.097 16.585 39.596 1.00 86.56 469 THR A O 1
ATOM 3636 N N . THR A 1 470 ? -1.163 16.047 41.385 1.00 84.31 470 THR A N 1
ATOM 3637 C CA . THR A 1 470 ? -1.555 17.427 41.685 1.00 84.31 470 THR A CA 1
ATOM 3638 C C . THR A 1 470 ? -0.337 18.236 42.106 1.00 84.31 470 THR A C 1
ATOM 3640 O O . THR A 1 470 ? -0.104 19.300 41.546 1.00 84.31 470 THR A O 1
ATOM 3643 N N . GLN A 1 471 ? 0.476 17.708 43.025 1.00 89.25 471 GLN A N 1
ATOM 3644 C CA . GLN A 1 471 ? 1.692 18.384 43.481 1.00 89.25 471 GLN A CA 1
ATOM 3645 C C . GLN A 1 471 ? 2.798 18.353 42.428 1.00 89.25 471 GLN A C 1
ATOM 3647 O O . GLN A 1 471 ? 3.507 19.332 42.267 1.00 89.25 471 GLN A O 1
ATOM 3652 N N . THR A 1 472 ? 2.932 17.256 41.680 1.00 90.31 472 THR A N 1
ATOM 3653 C CA . THR A 1 472 ? 3.987 17.112 40.664 1.00 90.31 472 THR A CA 1
ATOM 3654 C C . THR A 1 472 ? 3.722 17.971 39.430 1.00 90.31 472 THR A C 1
ATOM 3656 O O . THR A 1 472 ? 4.571 18.736 38.991 1.00 90.31 472 THR A O 1
ATOM 3659 N N . CYS A 1 473 ? 2.544 17.833 38.818 1.00 88.00 473 CYS A N 1
ATOM 3660 C CA . CYS A 1 473 ? 2.225 18.538 37.578 1.00 88.00 473 CYS A CA 1
ATOM 3661 C C . CYS A 1 473 ? 1.741 19.971 37.844 1.00 88.00 473 CYS A C 1
ATOM 3663 O O . CYS A 1 473 ? 1.887 20.823 36.968 1.00 88.00 473 CYS A O 1
ATOM 3665 N N . GLY A 1 474 ? 1.193 20.240 39.035 1.00 86.31 474 GLY A N 1
ATOM 3666 C CA . GLY A 1 474 ? 0.685 21.551 39.446 1.00 86.31 474 GLY A CA 1
ATOM 3667 C C . GLY A 1 474 ? 1.745 22.646 39.558 1.00 86.31 474 GLY A C 1
ATOM 3668 O O . GLY A 1 474 ? 1.402 23.821 39.512 1.00 86.31 474 GLY A O 1
ATOM 3669 N N . GLU A 1 475 ? 3.032 22.291 39.633 1.00 85.00 475 GLU A N 1
ATOM 3670 C CA . GLU A 1 475 ? 4.126 23.276 39.639 1.00 85.00 475 GLU A CA 1
ATOM 3671 C C . GLU A 1 475 ? 4.257 24.030 38.316 1.00 85.00 475 GLU A C 1
ATOM 3673 O O . GLU A 1 475 ? 4.710 25.171 38.286 1.00 85.00 475 GLU A O 1
ATOM 3678 N N . CYS A 1 476 ? 3.886 23.380 37.211 1.00 85.88 476 CYS A N 1
ATOM 3679 C CA . CYS A 1 476 ? 4.014 23.930 35.861 1.00 85.88 476 CYS A CA 1
ATOM 3680 C C . CYS A 1 476 ? 2.662 24.101 35.156 1.00 85.88 476 CYS A C 1
ATOM 3682 O O . CYS A 1 476 ? 2.558 24.885 34.212 1.00 85.88 476 CYS A O 1
ATOM 3684 N N . HIS A 1 477 ? 1.629 23.373 35.582 1.00 84.38 477 HIS A N 1
ATOM 36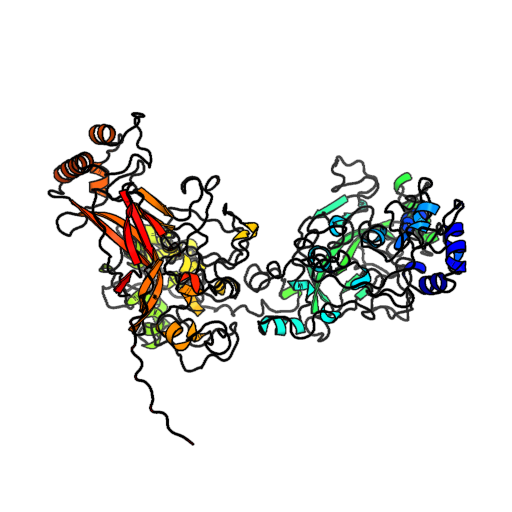85 C CA . HIS A 1 477 ? 0.288 23.432 35.012 1.00 84.38 477 HIS A CA 1
ATOM 3686 C C . HIS A 1 477 ? -0.706 23.977 36.034 1.00 84.38 477 HIS A C 1
ATOM 3688 O O . HIS A 1 477 ? -0.874 23.395 37.099 1.00 84.38 477 HIS A O 1
ATOM 3694 N N . ASP A 1 478 ? -1.437 25.036 35.684 1.00 82.25 478 ASP A N 1
ATOM 3695 C CA . ASP A 1 478 ? -2.548 25.503 36.515 1.00 82.25 478 ASP A CA 1
ATOM 3696 C C . ASP A 1 478 ? -3.743 24.543 36.387 1.00 82.25 478 ASP A C 1
ATOM 3698 O O . ASP A 1 478 ? -4.610 24.676 35.520 1.00 82.25 478 ASP A O 1
ATOM 3702 N N . LEU A 1 479 ? -3.768 23.538 37.266 1.00 76.56 479 LEU A N 1
ATOM 3703 C CA . LEU A 1 479 ? -4.816 22.516 37.312 1.00 76.56 479 LEU A CA 1
ATOM 3704 C C . LEU A 1 479 ? -6.165 23.076 37.792 1.00 76.56 479 LEU A C 1
ATOM 3706 O O . LEU A 1 479 ? -7.194 22.406 37.664 1.00 76.56 479 LEU A O 1
ATOM 3710 N N . THR A 1 480 ? -6.164 24.293 38.343 1.00 71.75 480 THR A N 1
ATOM 3711 C CA . THR A 1 480 ? -7.351 24.992 38.843 1.00 71.75 480 THR A CA 1
ATOM 3712 C C . THR A 1 480 ? -7.958 25.936 37.807 1.00 71.75 480 THR A C 1
ATOM 3714 O O . THR A 1 480 ? -9.122 26.324 37.940 1.00 71.75 480 THR A O 1
ATOM 3717 N N . GLU A 1 481 ? -7.222 26.248 36.733 1.00 75.19 481 GLU A N 1
ATOM 3718 C CA . GLU A 1 481 ? -7.698 27.092 35.644 1.00 75.19 481 GLU A CA 1
ATOM 3719 C C . GLU A 1 481 ? -8.994 26.515 35.052 1.00 75.19 481 GLU A C 1
ATOM 3721 O O . GLU A 1 481 ? -9.076 25.346 34.655 1.00 75.19 481 GLU A O 1
ATOM 3726 N N . ALA A 1 482 ? -10.021 27.357 34.905 1.00 67.19 482 ALA A N 1
ATOM 3727 C CA . ALA A 1 482 ? -11.306 26.949 34.336 1.00 67.19 482 ALA A CA 1
ATOM 3728 C C . ALA A 1 482 ? -11.159 26.307 32.942 1.00 67.19 482 ALA A C 1
ATOM 3730 O O . ALA A 1 482 ? -11.917 25.399 32.589 1.00 67.19 482 ALA A O 1
ATOM 3731 N N . ARG A 1 483 ? -10.164 26.744 32.158 1.00 66.56 483 ARG A N 1
ATOM 3732 C CA . ARG A 1 483 ? -9.833 26.188 30.841 1.00 66.56 483 ARG A CA 1
ATOM 3733 C C . ARG A 1 483 ? -9.178 24.806 30.930 1.00 66.56 483 ARG A C 1
ATOM 3735 O O . ARG A 1 483 ? -9.519 23.926 30.132 1.00 66.56 483 ARG A O 1
ATOM 3742 N N . PHE A 1 484 ? -8.277 24.594 31.888 1.00 71.44 484 PHE A N 1
ATOM 3743 C CA . PHE A 1 484 ? -7.686 23.284 32.154 1.00 71.44 484 PHE A CA 1
ATOM 3744 C C . PHE A 1 484 ? -8.769 22.291 32.585 1.00 71.44 484 PHE A C 1
ATOM 3746 O O . PHE A 1 484 ? -8.944 21.251 31.943 1.00 71.44 484 PHE A O 1
ATOM 3753 N N . ALA A 1 485 ? -9.587 22.669 33.573 1.00 65.38 485 ALA A N 1
ATOM 3754 C CA . ALA A 1 485 ? -10.721 21.872 34.024 1.00 65.38 485 ALA A CA 1
ATOM 3755 C C . ALA A 1 485 ? -11.667 21.546 32.855 1.00 65.38 485 ALA A C 1
ATOM 3757 O O . ALA A 1 485 ? -11.986 20.386 32.615 1.00 65.38 485 ALA A O 1
ATOM 3758 N N . ALA A 1 486 ? -12.048 22.535 32.045 1.00 62.62 486 ALA A N 1
ATOM 3759 C CA . ALA A 1 486 ? -12.917 22.342 30.883 1.00 62.62 486 ALA A CA 1
ATOM 3760 C C . ALA A 1 486 ? -12.380 21.351 29.832 1.00 62.62 486 ALA A C 1
ATOM 3762 O O . ALA A 1 486 ? -13.164 20.651 29.188 1.00 62.62 486 ALA A O 1
ATOM 3763 N N . THR A 1 487 ? -11.063 21.295 29.632 1.00 64.62 487 THR A N 1
ATOM 3764 C CA . THR A 1 487 ? -10.428 20.399 28.650 1.00 64.62 487 THR A CA 1
ATOM 3765 C C . THR A 1 487 ? -10.168 18.993 29.191 1.00 64.62 487 THR A C 1
ATOM 3767 O O . THR A 1 487 ? -10.002 18.070 28.400 1.00 64.62 487 THR A O 1
ATOM 3770 N N . HIS A 1 488 ? -10.217 18.807 30.513 1.00 73.12 488 HIS A N 1
ATOM 3771 C CA . HIS A 1 488 ? -9.985 17.520 31.180 1.00 73.12 488 HIS A CA 1
ATOM 3772 C C . HIS A 1 488 ? -11.252 16.940 31.855 1.00 73.12 488 HIS A C 1
ATOM 3774 O O . HIS A 1 488 ? -11.228 15.821 32.368 1.00 73.12 488 HIS A O 1
ATOM 3780 N N . ARG A 1 489 ? -12.395 17.646 31.789 1.00 61.47 489 ARG A N 1
ATOM 3781 C CA . ARG A 1 489 ? -13.680 17.280 32.424 1.00 61.47 489 ARG A CA 1
ATOM 3782 C C . ARG A 1 489 ? -14.384 16.021 31.884 1.00 61.47 489 ARG A C 1
ATOM 3784 O O . ARG A 1 489 ? -15.157 15.448 32.645 1.00 61.47 489 ARG A O 1
ATOM 3791 N N . LEU A 1 490 ? -14.120 15.513 30.659 1.00 61.31 490 LEU A N 1
ATOM 3792 C CA . LEU A 1 490 ? -14.877 14.352 30.093 1.00 61.31 490 LEU A CA 1
ATOM 3793 C C . LEU A 1 490 ? -14.934 13.157 31.029 1.00 61.31 490 LEU A C 1
ATOM 3795 O O . LEU A 1 490 ? -15.923 12.431 31.066 1.00 61.31 490 LEU A O 1
ATOM 3799 N N . HIS A 1 491 ? -13.789 12.886 31.651 1.00 64.94 491 HIS A N 1
ATOM 3800 C CA . HIS A 1 491 ? -13.578 11.733 32.508 1.00 64.94 491 HIS A CA 1
ATOM 3801 C C . HIS A 1 491 ? -13.845 12.084 33.971 1.00 64.94 491 HIS A C 1
ATOM 3803 O O . HIS A 1 491 ? -14.197 11.202 34.751 1.00 64.94 491 HIS A O 1
ATOM 3809 N N . GLY A 1 492 ? -13.749 13.374 34.295 1.00 56.94 492 GLY A N 1
ATOM 3810 C CA . GLY A 1 492 ? -13.934 13.933 35.618 1.00 56.94 492 GLY A CA 1
ATOM 3811 C C . GLY A 1 492 ? -15.367 14.010 36.111 1.00 56.94 492 GLY A C 1
ATOM 3812 O O . GLY A 1 492 ? -15.610 13.714 37.275 1.00 56.94 492 GLY A O 1
ATOM 3813 N N . ASP A 1 493 ? -16.306 14.328 35.222 1.00 57.38 493 ASP A N 1
ATOM 3814 C CA . ASP A 1 493 ? -17.718 14.527 35.580 1.00 57.38 493 ASP A CA 1
ATOM 3815 C C . ASP A 1 493 ? -18.536 13.218 35.508 1.00 57.38 493 ASP A C 1
ATOM 3817 O O . ASP A 1 493 ? -19.759 13.205 35.666 1.00 57.38 493 ASP A O 1
ATOM 3821 N N . LEU A 1 494 ? -17.878 12.080 35.249 1.00 60.50 494 LEU A N 1
ATOM 3822 C CA . LEU A 1 494 ? -18.540 10.778 35.181 1.00 60.50 494 LEU A CA 1
ATOM 3823 C C . LEU A 1 494 ? -18.877 10.269 36.586 1.00 60.50 494 LEU A C 1
ATOM 3825 O O . LEU A 1 494 ? -17.999 9.833 37.330 1.00 60.50 494 LEU A O 1
ATOM 3829 N N . ALA A 1 495 ? -20.171 10.215 36.908 1.00 61.56 495 ALA A N 1
ATOM 3830 C CA . ALA A 1 495 ? -20.665 9.519 38.091 1.00 61.56 495 ALA A CA 1
ATOM 3831 C C . ALA A 1 495 ? -20.363 8.011 37.984 1.00 61.56 495 ALA A C 1
ATOM 3833 O O . ALA A 1 495 ? -21.056 7.277 37.276 1.00 61.56 495 ALA A O 1
ATOM 3834 N N . LEU A 1 496 ? -19.327 7.540 38.689 1.00 62.22 496 LEU A N 1
ATOM 3835 C CA . LEU A 1 496 ? -18.888 6.137 38.682 1.00 62.22 496 LEU A CA 1
ATOM 3836 C C . LEU A 1 496 ? -20.017 5.143 38.957 1.00 62.22 496 LEU A C 1
ATOM 3838 O O . LEU A 1 496 ? -20.069 4.074 38.345 1.00 62.22 496 LEU A O 1
ATOM 3842 N N . GLU A 1 497 ? -20.907 5.492 39.882 1.00 62.34 497 GLU A N 1
ATOM 3843 C CA . GLU A 1 497 ? -22.012 4.629 40.293 1.00 62.34 497 GLU A CA 1
ATOM 3844 C C . GLU A 1 497 ? -23.074 4.471 39.202 1.00 62.34 497 GLU A C 1
ATOM 3846 O O . GLU A 1 49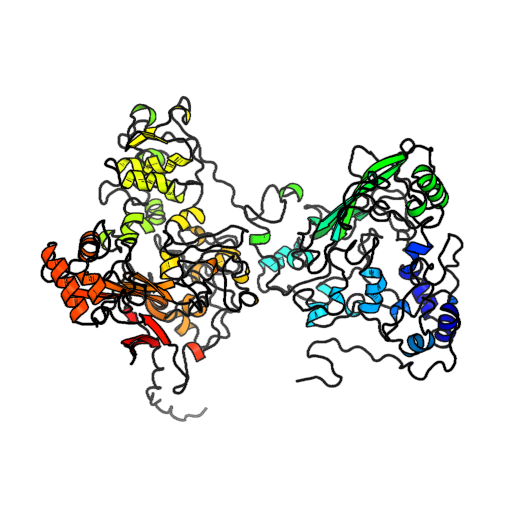7 ? -23.732 3.437 39.130 1.00 62.34 497 GLU A O 1
ATOM 3851 N N . ALA A 1 498 ? -23.161 5.432 38.278 1.00 56.78 498 ALA A N 1
ATOM 3852 C CA . ALA A 1 498 ? -24.008 5.332 37.096 1.00 56.78 498 ALA A CA 1
ATOM 3853 C C . ALA A 1 498 ? -23.376 4.480 35.980 1.00 56.78 498 ALA A C 1
ATOM 3855 O O . ALA A 1 498 ? -24.053 4.134 35.013 1.00 56.78 498 ALA A O 1
ATOM 3856 N N . LEU A 1 499 ? -22.084 4.143 36.073 1.00 60.53 499 LEU A N 1
ATOM 3857 C CA . LEU A 1 499 ? -21.414 3.320 35.072 1.00 60.53 499 LEU A CA 1
ATOM 3858 C C . LEU A 1 499 ? -21.649 1.824 35.332 1.00 60.53 499 LEU A C 1
ATOM 3860 O O . LEU A 1 499 ? -21.640 1.395 36.493 1.00 60.53 499 LEU A O 1
ATOM 3864 N N . PRO A 1 500 ? -21.750 1.006 34.263 1.00 56.62 500 PRO A N 1
ATOM 3865 C CA . PRO A 1 500 ? -21.697 -0.446 34.384 1.00 56.62 500 PRO A CA 1
ATOM 3866 C C . PRO A 1 500 ? -20.448 -0.890 35.167 1.00 56.62 500 PRO A C 1
ATOM 3868 O O . PRO A 1 500 ? -19.391 -0.264 34.996 1.00 56.62 500 PRO A O 1
ATOM 3871 N N . PRO A 1 501 ? -20.528 -1.956 35.987 1.00 60.22 501 PRO A N 1
ATOM 3872 C CA . PRO A 1 501 ? -19.424 -2.413 36.837 1.00 60.22 501 PRO A CA 1
ATOM 3873 C C . PRO A 1 501 ? -18.087 -2.560 36.098 1.00 60.22 501 PRO A C 1
ATOM 3875 O O . PRO A 1 501 ? -17.039 -2.154 36.600 1.00 60.22 501 PRO A O 1
ATOM 3878 N N . GLU A 1 502 ? -18.122 -3.055 34.861 1.00 58.78 502 GLU A N 1
ATOM 3879 C CA . GLU A 1 502 ? -16.945 -3.255 34.016 1.00 58.78 502 GLU A CA 1
ATOM 3880 C C . GLU A 1 502 ? -16.266 -1.931 33.634 1.00 58.78 502 GLU A C 1
ATOM 3882 O O . GLU A 1 502 ? -15.041 -1.840 33.576 1.00 58.78 502 GLU A O 1
ATOM 3887 N N . ARG A 1 503 ? -17.052 -0.872 33.407 1.00 64.06 503 ARG A N 1
ATOM 3888 C CA . ARG A 1 503 ? -16.543 0.462 33.058 1.00 64.06 503 ARG A CA 1
ATOM 3889 C C . ARG A 1 503 ? -16.074 1.226 34.295 1.00 64.06 503 ARG A C 1
ATOM 3891 O O . ARG A 1 503 ? -15.129 2.011 34.211 1.00 64.06 503 ARG A O 1
ATOM 3898 N N . ARG A 1 504 ? -16.702 0.967 35.444 1.00 67.56 504 ARG A N 1
ATOM 3899 C CA . ARG A 1 504 ? -16.305 1.523 36.738 1.00 67.56 504 ARG A CA 1
ATOM 3900 C C . ARG A 1 504 ? -14.881 1.118 37.102 1.00 67.56 504 ARG A C 1
ATOM 3902 O O . ARG A 1 504 ? -14.109 1.982 37.489 1.00 67.56 504 ARG A O 1
ATOM 3909 N N . ALA A 1 505 ? -14.506 -0.146 36.905 1.00 62.41 505 ALA A N 1
ATOM 3910 C CA . ALA A 1 505 ? -13.153 -0.631 37.195 1.00 62.41 505 ALA A CA 1
ATOM 3911 C C . ALA A 1 505 ? -12.056 0.125 36.415 1.00 62.41 505 ALA A C 1
ATOM 3913 O O . ALA A 1 505 ? -11.005 0.442 36.967 1.00 62.41 505 ALA A O 1
ATOM 3914 N N . LEU A 1 506 ? -12.318 0.480 35.152 1.00 62.56 506 LEU A N 1
ATOM 3915 C CA . LEU A 1 506 ? -11.374 1.230 34.315 1.00 62.56 506 LEU A CA 1
ATOM 3916 C C . LEU A 1 506 ? -11.247 2.700 34.750 1.00 62.56 506 LEU A C 1
ATOM 3918 O O . LEU A 1 506 ? -10.143 3.250 34.782 1.00 62.56 506 LEU A O 1
ATOM 3922 N N . LEU A 1 507 ? -12.376 3.325 35.105 1.00 63.84 507 LEU A N 1
ATOM 3923 C CA . LEU A 1 507 ? -12.485 4.766 35.360 1.00 63.84 507 LEU A CA 1
ATOM 3924 C C . LEU A 1 507 ? -12.431 5.160 36.844 1.00 63.84 507 LEU A C 1
ATOM 3926 O O . LEU A 1 507 ? -12.389 6.355 37.143 1.00 63.84 507 LEU A O 1
ATOM 3930 N N . ARG A 1 508 ? -12.392 4.191 37.773 1.00 59.97 508 ARG A N 1
ATOM 3931 C CA . ARG A 1 508 ? -12.344 4.444 39.225 1.00 59.97 508 ARG A CA 1
ATOM 3932 C C . ARG A 1 508 ? -11.173 5.347 39.624 1.00 59.97 508 ARG A C 1
ATOM 3934 O O . ARG A 1 508 ? -11.366 6.197 40.474 1.00 59.97 508 ARG A O 1
ATOM 3941 N N . TRP A 1 509 ? -10.044 5.243 38.925 1.00 54.28 509 TRP A N 1
ATOM 3942 C CA . TRP A 1 509 ? -8.833 6.051 39.145 1.00 54.28 509 TRP A CA 1
ATOM 3943 C C . TRP A 1 509 ? -8.293 6.630 37.826 1.00 54.28 509 TRP A C 1
ATOM 3945 O O . TRP A 1 509 ? -7.093 6.581 37.545 1.00 54.28 509 TRP A O 1
ATOM 3955 N N . GLY A 1 510 ? -9.203 6.986 36.912 1.00 56.16 510 GLY A N 1
ATOM 3956 C CA . GLY A 1 510 ? -8.883 7.727 35.684 1.00 56.16 510 GLY A CA 1
ATOM 3957 C C . GLY A 1 510 ? -8.750 9.233 35.960 1.00 56.16 510 GLY A C 1
ATOM 3958 O O . GLY A 1 510 ? -8.883 9.641 37.110 1.00 56.16 510 GLY A O 1
ATOM 3959 N N . PRO A 1 511 ? -8.510 10.078 34.941 1.00 51.56 511 PRO A N 1
ATOM 3960 C CA . PRO A 1 511 ? -8.410 11.522 35.143 1.00 51.56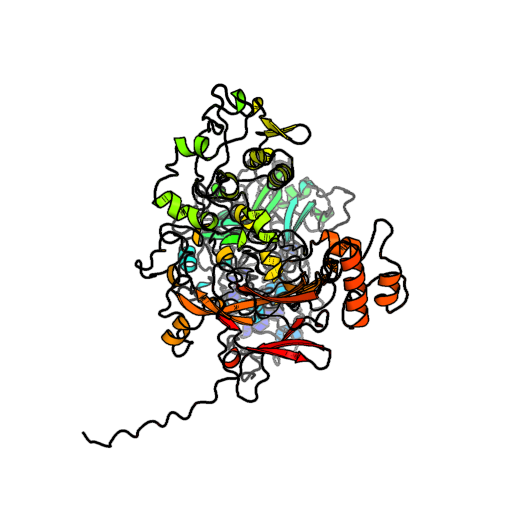 511 PRO A CA 1
ATOM 3961 C C . PRO A 1 511 ? -9.716 12.084 35.742 1.00 51.56 511 PRO A C 1
ATOM 3963 O O . PRO A 1 511 ? -10.760 12.030 35.089 1.00 51.56 511 PRO A O 1
ATOM 3966 N N . ARG A 1 512 ? -9.665 12.606 36.976 1.00 53.78 512 ARG A N 1
ATOM 3967 C CA . ARG A 1 512 ? -10.711 13.415 37.619 1.00 53.78 512 ARG A CA 1
ATOM 3968 C C . ARG A 1 512 ? -10.190 14.755 38.149 1.00 53.78 512 ARG A C 1
ATOM 3970 O O . ARG A 1 512 ? -9.082 14.794 38.683 1.00 53.78 512 ARG A O 1
ATOM 3977 N N . PRO A 1 513 ? -10.964 15.848 38.069 1.00 45.09 513 PRO A N 1
ATOM 3978 C CA . PRO A 1 513 ? -10.625 17.065 38.784 1.00 45.09 513 PRO A CA 1
ATOM 3979 C C . PRO A 1 513 ? -10.555 16.757 40.282 1.00 45.09 513 PRO A C 1
ATOM 3981 O O . PRO A 1 513 ? -11.388 16.019 40.816 1.00 45.09 513 PRO A O 1
ATOM 3984 N N . ALA A 1 514 ? -9.536 17.304 40.939 1.00 47.09 514 ALA A N 1
ATOM 3985 C CA . ALA A 1 514 ? -9.387 17.208 42.381 1.00 47.09 514 ALA A CA 1
ATOM 3986 C C . ALA A 1 514 ? -10.655 17.763 43.054 1.00 47.09 514 ALA A C 1
ATOM 3988 O O . ALA A 1 514 ? -11.056 18.891 42.767 1.00 47.09 514 ALA A O 1
ATOM 3989 N N . GLY A 1 515 ? -11.304 16.974 43.919 1.00 47.19 515 GLY A N 1
ATOM 3990 C CA . GLY A 1 515 ? -12.324 17.516 44.828 1.00 47.19 515 GLY A CA 1
ATOM 3991 C C . GLY A 1 515 ? -13.597 16.706 45.087 1.00 47.19 515 GLY A C 1
ATOM 3992 O O . GLY A 1 515 ? -14.357 17.115 45.954 1.00 47.19 515 GLY A O 1
ATOM 3993 N N . ALA A 1 516 ? -13.859 15.574 44.422 1.00 42.22 516 ALA A N 1
ATOM 3994 C CA . ALA A 1 516 ? -15.108 14.827 44.679 1.00 42.22 516 ALA A CA 1
ATOM 3995 C C . ALA A 1 516 ? -14.984 13.662 45.689 1.00 42.22 516 ALA A C 1
ATOM 3997 O O . ALA A 1 516 ? -15.997 13.223 46.228 1.00 42.22 516 ALA A O 1
ATOM 3998 N N . SER A 1 517 ? -13.775 13.152 45.960 1.00 49.22 517 SER A N 1
ATOM 3999 C CA . SER A 1 517 ? -13.575 11.979 46.841 1.00 49.22 517 SER A CA 1
ATOM 4000 C C . SER A 1 517 ? -12.186 11.858 47.498 1.00 49.22 517 SER A C 1
ATOM 4002 O O . SER A 1 517 ? -11.900 10.835 48.109 1.00 49.22 517 SER A O 1
ATOM 4004 N N . GLY A 1 518 ? -11.303 12.861 47.374 1.00 53.78 518 GLY A N 1
ATOM 4005 C CA . GLY A 1 518 ? -9.892 12.747 47.796 1.00 53.78 518 GLY A CA 1
ATOM 4006 C C . GLY A 1 518 ? -8.994 11.943 46.835 1.00 53.78 518 GLY A C 1
ATOM 4007 O O . GLY A 1 518 ? -7.824 11.732 47.131 1.00 53.78 518 GLY A O 1
ATOM 4008 N N . GLU A 1 519 ? -9.517 11.508 45.682 1.00 62.38 519 GLU A N 1
ATOM 4009 C CA . GLU A 1 519 ? -8.784 10.753 44.651 1.00 62.38 519 GLU A CA 1
ATOM 4010 C C . GLU A 1 519 ? -8.203 11.690 43.564 1.00 62.38 519 GLU A C 1
ATOM 4012 O O . GLU A 1 519 ? -8.900 12.588 43.084 1.00 62.38 519 GLU A O 1
ATOM 4017 N N . GLU A 1 520 ? -6.947 11.478 43.144 1.00 69.75 520 GLU A N 1
ATOM 4018 C CA . GLU A 1 520 ? -6.254 12.312 42.141 1.00 69.75 520 GLU A CA 1
ATOM 4019 C C . GLU A 1 520 ? -6.376 11.823 40.681 1.00 69.75 520 GLU A C 1
ATOM 4021 O O . GLU A 1 520 ? -6.534 10.632 40.399 1.00 69.75 520 GLU A O 1
ATOM 4026 N N . SER A 1 521 ? -6.227 12.756 39.728 1.00 74.38 521 SER A N 1
ATOM 4027 C CA . SER A 1 521 ? -6.147 12.484 38.284 1.00 74.38 521 SER A CA 1
ATOM 4028 C C . SER A 1 521 ? -4.870 11.758 37.883 1.00 74.38 521 SER A C 1
ATOM 4030 O O . SER A 1 521 ? -3.794 12.336 37.901 1.00 74.38 521 SER A O 1
ATOM 4032 N N . ASN A 1 522 ? -4.967 10.562 37.309 1.00 81.88 522 ASN A N 1
ATOM 4033 C CA . ASN A 1 522 ? -3.796 9.968 36.662 1.00 81.88 522 ASN A CA 1
ATOM 4034 C C . ASN A 1 522 ? -3.580 10.515 35.230 1.00 81.88 522 ASN A C 1
ATOM 4036 O O . ASN A 1 522 ? -3.980 9.887 34.245 1.00 81.88 522 ASN A O 1
ATOM 4040 N N . CYS A 1 523 ? -2.926 11.677 35.110 1.00 82.38 523 CYS A N 1
ATOM 4041 C CA . CYS A 1 523 ? -2.570 12.315 33.829 1.00 82.38 523 CYS A CA 1
ATOM 4042 C C . CYS A 1 523 ? -1.660 11.439 32.946 1.00 82.38 523 CYS A C 1
ATOM 4044 O O . CYS A 1 523 ? -1.716 11.508 31.713 1.00 82.38 523 CYS A O 1
ATOM 4046 N N . LEU A 1 524 ? -0.846 10.578 33.566 1.00 87.44 524 LEU A N 1
ATOM 4047 C CA . LEU A 1 524 ? 0.136 9.731 32.884 1.00 87.44 524 LEU A CA 1
ATOM 4048 C C . LEU A 1 524 ? -0.527 8.690 31.972 1.00 87.44 524 LEU A C 1
ATOM 4050 O O . LEU A 1 524 ? 0.064 8.295 30.973 1.00 87.44 524 LEU A O 1
ATOM 4054 N N . LEU A 1 525 ? -1.778 8.300 32.241 1.00 83.50 525 LEU A N 1
ATOM 4055 C CA . LEU A 1 525 ? -2.528 7.379 31.376 1.00 83.50 525 LEU A CA 1
ATOM 4056 C C . LEU A 1 525 ? -2.697 7.895 29.944 1.00 83.50 525 LEU A C 1
ATOM 4058 O O . LEU A 1 525 ? -2.762 7.104 29.007 1.00 83.50 525 LEU A O 1
ATOM 4062 N N . CYS A 1 526 ? -2.798 9.214 29.783 1.00 81.25 526 CYS A N 1
ATOM 4063 C CA . CYS A 1 526 ? -3.089 9.851 28.503 1.00 81.25 526 CYS A CA 1
ATOM 4064 C C . CYS A 1 526 ? -1.843 10.469 27.860 1.00 81.25 526 CYS A C 1
ATOM 4066 O O . CYS A 1 526 ? -1.760 10.517 26.633 1.00 81.25 526 CYS A O 1
ATOM 4068 N N . HIS A 1 527 ? -0.906 10.947 28.683 1.00 85.81 527 HIS A N 1
ATOM 4069 C CA . HIS A 1 527 ? 0.252 11.719 28.234 1.00 85.81 527 HIS A CA 1
ATOM 4070 C C . HIS A 1 527 ? 1.546 10.915 28.148 1.00 85.81 527 HIS A C 1
ATOM 4072 O O . HIS A 1 527 ? 2.461 11.336 27.446 1.00 85.81 527 HIS A O 1
ATOM 4078 N N . LEU A 1 528 ? 1.642 9.760 28.811 1.00 87.88 528 LEU A N 1
ATOM 4079 C CA . LEU A 1 528 ? 2.832 8.925 28.712 1.00 87.88 528 LEU A CA 1
ATOM 4080 C C . LEU A 1 528 ? 2.835 8.149 27.393 1.00 87.88 528 LEU A C 1
ATOM 4082 O O . LEU A 1 528 ? 1.833 7.540 27.014 1.00 87.88 528 LEU A O 1
ATOM 4086 N N . ALA A 1 529 ? 3.989 8.111 26.725 1.00 78.94 529 ALA A N 1
ATOM 4087 C CA . ALA A 1 529 ? 4.162 7.335 25.498 1.00 78.94 529 ALA A CA 1
ATOM 4088 C C . ALA A 1 529 ? 3.822 5.837 25.666 1.00 78.94 529 ALA A C 1
ATOM 4090 O O . ALA A 1 529 ? 3.349 5.216 24.715 1.00 78.94 529 ALA A O 1
ATOM 4091 N N . ALA A 1 530 ? 4.057 5.273 26.858 1.00 80.88 530 ALA A N 1
ATOM 4092 C CA . ALA A 1 530 ? 3.789 3.875 27.190 1.00 80.88 530 ALA A CA 1
ATOM 4093 C C . ALA A 1 530 ? 3.415 3.713 28.677 1.00 80.88 530 ALA A C 1
ATOM 4095 O O . ALA A 1 530 ? 4.251 3.369 29.508 1.00 80.88 530 ALA A O 1
ATOM 4096 N N . ALA A 1 531 ? 2.154 3.986 29.017 1.00 89.00 531 ALA A N 1
ATOM 4097 C CA . ALA A 1 531 ? 1.608 3.766 30.358 1.00 89.00 531 ALA A CA 1
ATOM 4098 C C . ALA A 1 531 ? 1.509 2.266 30.703 1.00 89.00 531 ALA A C 1
ATOM 4100 O O . ALA A 1 531 ? 0.921 1.488 29.947 1.00 89.00 531 ALA A O 1
ATOM 4101 N N . ASP A 1 532 ? 2.024 1.856 31.868 1.00 90.56 532 ASP A N 1
ATOM 4102 C CA . ASP A 1 532 ? 1.894 0.472 32.342 1.00 90.56 532 ASP A CA 1
ATOM 4103 C C . ASP A 1 532 ? 0.530 0.234 33.011 1.00 90.56 532 ASP A C 1
ATOM 4105 O O . ASP A 1 532 ? 0.348 0.323 34.230 1.00 90.56 532 ASP A O 1
ATOM 4109 N N . HIS A 1 533 ? -0.466 -0.087 32.184 1.00 84.75 533 HIS A N 1
ATOM 4110 C CA . HIS A 1 533 ? -1.816 -0.397 32.652 1.00 84.75 533 HIS A CA 1
ATOM 4111 C C . HIS A 1 533 ? -1.883 -1.670 33.511 1.00 84.75 533 HIS A C 1
ATOM 4113 O O . HIS A 1 533 ? -2.770 -1.775 34.361 1.00 84.75 533 HIS A O 1
ATOM 4119 N N . ALA A 1 534 ? -0.968 -2.626 33.318 1.00 86.00 534 ALA A N 1
ATOM 4120 C CA . ALA A 1 534 ? -0.956 -3.879 34.068 1.00 86.00 534 ALA A CA 1
ATOM 4121 C C . ALA A 1 534 ? -0.424 -3.665 35.490 1.00 86.00 534 ALA A C 1
ATOM 4123 O O . ALA A 1 534 ? -1.044 -4.126 36.449 1.00 86.00 534 ALA A O 1
ATOM 4124 N N . ALA A 1 535 ? 0.679 -2.927 35.642 1.00 88.75 535 ALA A N 1
ATOM 4125 C CA . ALA A 1 535 ? 1.204 -2.525 36.944 1.00 88.75 535 ALA A CA 1
ATOM 4126 C C . ALA A 1 535 ? 0.195 -1.669 37.714 1.00 88.75 535 ALA A C 1
ATOM 4128 O O . ALA A 1 535 ? -0.089 -1.962 38.876 1.00 88.75 535 ALA A O 1
ATOM 4129 N N . ARG A 1 536 ? -0.446 -0.701 37.044 1.00 86.62 536 ARG A N 1
ATOM 4130 C CA . ARG A 1 536 ? -1.566 0.049 37.627 1.00 86.62 536 ARG A CA 1
ATOM 4131 C C . ARG A 1 536 ? -2.691 -0.874 38.098 1.00 86.62 536 ARG A C 1
ATOM 4133 O O . ARG A 1 536 ? -3.187 -0.705 39.205 1.00 86.62 536 ARG A O 1
ATOM 4140 N N . GLY A 1 537 ? -3.105 -1.837 37.274 1.00 81.69 537 GLY A N 1
ATOM 4141 C CA . GLY A 1 537 ? -4.154 -2.797 37.625 1.00 81.69 537 GLY A CA 1
ATOM 4142 C C . GLY A 1 537 ? -3.818 -3.621 38.871 1.00 81.69 537 GLY A C 1
ATOM 4143 O O . GLY A 1 537 ? -4.680 -3.788 39.729 1.00 81.69 537 GLY A O 1
ATOM 4144 N N . ARG A 1 538 ? -2.561 -4.067 39.010 1.00 84.38 538 ARG A N 1
ATOM 4145 C CA . ARG A 1 538 ? -2.080 -4.766 40.215 1.00 84.38 538 ARG A CA 1
ATOM 4146 C C . ARG A 1 538 ? -2.125 -3.874 41.452 1.00 84.38 538 ARG A C 1
ATOM 4148 O O . ARG A 1 538 ? -2.646 -4.307 42.470 1.00 84.38 538 ARG A O 1
ATOM 4155 N N . ALA A 1 539 ? -1.660 -2.628 41.347 1.00 86.00 539 ALA A N 1
ATOM 4156 C CA . ALA A 1 539 ? -1.729 -1.667 42.450 1.00 86.00 539 ALA A CA 1
ATOM 4157 C C . ALA A 1 539 ? -3.173 -1.431 42.919 1.00 86.00 539 ALA A C 1
ATOM 4159 O O . ALA A 1 539 ? -3.447 -1.406 44.109 1.00 86.00 539 ALA A O 1
ATOM 4160 N N . LEU A 1 540 ? -4.118 -1.314 41.981 1.00 80.50 540 LEU A N 1
ATOM 4161 C CA . LEU A 1 540 ? -5.537 -1.129 42.300 1.00 80.50 540 LEU A CA 1
ATOM 4162 C C . LEU A 1 540 ? -6.191 -2.331 42.986 1.00 80.50 540 LEU A C 1
ATOM 4164 O O . LEU A 1 540 ? -7.207 -2.158 43.655 1.00 80.50 540 LEU A O 1
ATOM 4168 N N . ALA A 1 541 ? -5.647 -3.529 42.778 1.00 78.94 541 ALA A N 1
ATOM 4169 C CA . ALA A 1 541 ? -6.132 -4.762 43.383 1.00 78.94 541 ALA A CA 1
ATOM 4170 C C . ALA A 1 541 ? -5.415 -5.112 44.699 1.00 78.94 541 ALA A C 1
ATOM 4172 O O . ALA A 1 541 ? -5.845 -6.043 45.378 1.00 78.94 541 ALA A O 1
ATOM 4173 N N . SER A 1 542 ? -4.338 -4.402 45.053 1.00 82.62 542 SER A N 1
ATOM 4174 C CA . SER A 1 542 ? -3.566 -4.661 46.268 1.00 82.62 542 SER A CA 1
ATOM 4175 C C . SER A 1 542 ? -4.115 -3.895 47.475 1.00 82.62 542 SER A C 1
ATOM 4177 O O . SER A 1 542 ? -5.037 -3.083 47.370 1.00 82.62 542 SER A O 1
ATOM 4179 N N . ALA A 1 543 ? -3.512 -4.124 48.643 1.00 82.31 543 ALA A N 1
ATOM 4180 C CA . ALA A 1 543 ? -3.801 -3.359 49.855 1.00 82.31 543 ALA A CA 1
ATOM 4181 C C . ALA A 1 543 ? -3.327 -1.888 49.785 1.00 82.31 543 ALA A C 1
ATOM 4183 O O . ALA A 1 543 ? -3.584 -1.129 50.716 1.00 82.31 543 ALA A O 1
ATOM 4184 N N . GLN A 1 544 ? -2.644 -1.472 48.706 1.00 82.81 544 GLN A N 1
ATOM 4185 C CA . GLN A 1 544 ? -2.068 -0.131 48.552 1.00 82.81 544 GLN A CA 1
ATOM 4186 C C . GLN A 1 544 ? -2.494 0.560 47.233 1.00 82.81 544 GLN A C 1
ATOM 4188 O O . GLN A 1 544 ? -1.649 0.898 46.397 1.00 82.81 544 GLN A O 1
ATOM 4193 N N . PRO A 1 545 ? -3.795 0.842 47.029 1.00 81.56 545 PRO A N 1
ATOM 4194 C CA . PRO A 1 545 ? -4.313 1.416 45.780 1.00 81.56 545 PRO A CA 1
ATOM 4195 C C . PRO A 1 545 ? -3.767 2.816 45.444 1.00 81.56 545 PRO A C 1
ATOM 4197 O O . PRO A 1 545 ? -3.790 3.218 44.275 1.00 81.56 545 PRO A O 1
ATOM 4200 N N . ALA A 1 546 ? -3.225 3.536 46.432 1.00 84.31 546 ALA A N 1
ATOM 4201 C CA . ALA A 1 546 ? -2.577 4.837 46.248 1.00 84.31 546 ALA A CA 1
ATOM 4202 C C . ALA A 1 546 ? -1.370 4.780 45.288 1.00 84.31 546 ALA A C 1
ATOM 4204 O O . ALA A 1 546 ? -1.117 5.733 44.555 1.00 84.31 546 ALA A O 1
ATOM 4205 N N . TRP A 1 547 ? -0.679 3.637 45.191 1.00 89.12 547 TRP A N 1
ATOM 4206 C CA . TRP A 1 547 ? 0.445 3.450 44.263 1.00 89.12 547 TRP A CA 1
ATOM 4207 C C . TRP A 1 547 ? 0.036 3.352 42.793 1.00 89.12 547 TRP A C 1
ATOM 4209 O O . TRP A 1 547 ? 0.895 3.346 41.917 1.00 89.12 547 TRP A O 1
ATOM 4219 N N . SER A 1 548 ? -1.258 3.287 42.480 1.00 86.69 548 SER A N 1
ATOM 4220 C CA . SER A 1 548 ? -1.741 3.079 41.110 1.00 86.69 548 SER A CA 1
ATOM 4221 C C . SER A 1 548 ? -1.288 4.146 40.109 1.00 86.69 548 SER A C 1
ATOM 4223 O O . SER A 1 548 ? -1.090 3.834 38.930 1.00 86.69 548 SER A O 1
ATOM 4225 N N . ILE A 1 549 ? -1.071 5.384 40.560 1.00 89.00 549 ILE A N 1
ATOM 4226 C CA . ILE A 1 549 ? -0.516 6.460 39.733 1.00 89.00 549 ILE A CA 1
ATOM 4227 C C . ILE A 1 549 ? 0.960 6.181 39.439 1.00 89.00 549 ILE A C 1
ATOM 4229 O O . ILE A 1 549 ? 1.330 6.026 38.276 1.00 89.00 549 ILE A O 1
ATOM 4233 N N . ALA A 1 550 ? 1.781 6.026 40.479 1.00 92.00 550 ALA A N 1
ATOM 4234 C CA . ALA A 1 550 ? 3.213 5.748 40.360 1.00 92.00 550 ALA A CA 1
ATOM 4235 C C . ALA A 1 550 ? 3.501 4.451 39.580 1.00 92.00 550 ALA A C 1
ATOM 4237 O O . ALA A 1 550 ? 4.350 4.434 38.692 1.00 92.00 550 ALA A O 1
ATOM 4238 N N . ALA A 1 551 ? 2.727 3.387 39.812 1.00 92.06 551 ALA A N 1
ATOM 4239 C CA . ALA A 1 551 ? 2.841 2.107 39.112 1.00 92.06 551 ALA A CA 1
ATOM 4240 C C . ALA A 1 551 ? 2.668 2.232 37.587 1.00 92.06 551 ALA A C 1
ATOM 4242 O O . ALA A 1 551 ? 3.175 1.398 36.842 1.00 92.06 551 ALA A O 1
ATOM 4243 N N . THR A 1 552 ? 2.019 3.296 37.100 1.00 91.44 552 THR A N 1
ATOM 4244 C CA . THR A 1 552 ? 1.903 3.588 35.659 1.00 91.44 552 THR A CA 1
ATOM 4245 C C . THR A 1 552 ? 3.274 3.839 35.008 1.00 91.44 552 THR A C 1
ATOM 4247 O O . THR A 1 552 ? 3.428 3.635 33.804 1.00 91.44 552 THR A O 1
ATOM 4250 N N . LEU A 1 553 ? 4.278 4.240 35.798 1.00 93.81 553 LEU A N 1
ATOM 4251 C CA . LEU A 1 553 ? 5.657 4.498 35.372 1.00 93.81 553 LEU A CA 1
ATOM 4252 C C . LEU A 1 553 ? 6.554 3.246 35.395 1.00 93.81 553 LEU A C 1
ATOM 4254 O O . LEU A 1 553 ? 7.730 3.339 35.044 1.00 93.81 553 LEU A O 1
ATOM 4258 N N . ALA A 1 554 ? 6.039 2.078 35.797 1.00 92.88 554 ALA A N 1
ATOM 4259 C CA . ALA A 1 554 ? 6.848 0.868 35.968 1.00 92.88 554 ALA A CA 1
ATOM 4260 C C . ALA A 1 554 ? 7.571 0.442 34.676 1.00 92.88 554 ALA A C 1
ATOM 4262 O O . ALA A 1 554 ? 8.752 0.100 34.715 1.00 92.88 554 ALA A O 1
ATOM 4263 N N . ALA A 1 555 ? 6.911 0.557 33.517 1.00 91.12 555 ALA A N 1
ATOM 4264 C CA . ALA A 1 555 ? 7.503 0.236 32.214 1.00 91.12 555 ALA A CA 1
ATOM 4265 C C . ALA A 1 555 ? 8.689 1.140 31.823 1.00 91.12 555 ALA A C 1
ATOM 4267 O O . ALA A 1 555 ? 9.485 0.765 30.966 1.00 91.12 555 ALA A O 1
ATOM 4268 N N . LEU A 1 556 ? 8.822 2.315 32.447 1.00 91.69 556 LEU A N 1
ATOM 4269 C CA . LEU A 1 556 ? 9.956 3.221 32.247 1.00 91.69 556 LEU A CA 1
ATOM 4270 C C . LEU A 1 556 ? 11.123 2.934 33.198 1.00 91.69 556 LEU A C 1
ATOM 4272 O O . LEU A 1 556 ? 12.143 3.610 33.121 1.00 91.69 556 LEU A O 1
ATOM 4276 N N . GLY A 1 557 ? 10.980 1.968 34.111 1.00 92.12 557 GLY A N 1
ATOM 4277 C CA . GLY A 1 557 ? 11.995 1.689 35.122 1.00 92.12 557 GLY A CA 1
ATOM 4278 C C . GLY A 1 557 ? 12.140 2.807 36.157 1.00 92.12 557 GLY A C 1
ATOM 4279 O O . GLY A 1 557 ? 13.210 2.955 36.732 1.00 92.12 557 GLY A O 1
ATOM 4280 N N . VAL A 1 558 ? 11.086 3.592 36.402 1.00 93.81 558 VAL A N 1
ATOM 4281 C CA . VAL A 1 558 ? 11.067 4.613 37.471 1.00 93.81 558 VAL A CA 1
ATOM 4282 C C . VAL A 1 558 ? 10.581 4.015 38.798 1.00 93.81 558 VAL A C 1
ATOM 4284 O O . VAL A 1 558 ? 11.015 4.421 39.875 1.00 93.81 558 VAL A O 1
ATOM 4287 N N . VAL A 1 559 ? 9.706 3.010 38.719 1.00 93.56 559 VAL A N 1
ATOM 4288 C CA . VAL A 1 559 ? 9.107 2.302 39.860 1.00 93.56 559 VAL A CA 1
ATOM 4289 C C . VAL A 1 559 ? 9.329 0.801 39.686 1.00 93.56 559 VAL A C 1
ATOM 4291 O O . VAL A 1 559 ? 9.339 0.300 38.560 1.00 93.56 559 VAL A O 1
ATOM 4294 N N . GLU A 1 560 ? 9.491 0.070 40.785 1.00 90.50 560 GLU A N 1
ATOM 4295 C CA . GLU A 1 560 ? 9.602 -1.388 40.796 1.00 90.50 560 GLU A CA 1
ATOM 4296 C C . GLU A 1 560 ? 8.616 -2.068 41.752 1.00 90.50 560 GLU A C 1
ATOM 4298 O O . GLU A 1 560 ? 8.168 -1.441 42.711 1.00 90.50 560 GLU A O 1
ATOM 4303 N N . PRO A 1 561 ? 8.248 -3.339 41.503 1.00 86.56 561 PRO A N 1
ATOM 4304 C CA . PRO A 1 561 ? 7.459 -4.119 42.451 1.00 86.56 561 PRO A CA 1
ATOM 4305 C C . PRO A 1 561 ? 8.280 -4.438 43.709 1.00 86.56 561 PRO A C 1
ATOM 4307 O O . PRO A 1 561 ? 9.414 -4.902 43.596 1.00 86.56 561 PRO A O 1
ATOM 4310 N N . LEU A 1 562 ? 7.687 -4.264 44.891 1.00 85.44 562 LEU A N 1
ATOM 4311 C CA . LEU A 1 562 ? 8.264 -4.625 46.190 1.00 85.44 562 LEU A CA 1
ATOM 4312 C C . LEU A 1 562 ? 7.242 -5.449 46.988 1.00 85.44 562 LEU A C 1
ATOM 4314 O O . LEU A 1 562 ? 6.336 -4.900 47.615 1.00 85.44 562 LEU A O 1
ATOM 4318 N N . GLY A 1 563 ? 7.360 -6.780 46.945 1.00 79.12 563 GLY A N 1
ATOM 4319 C CA . GLY A 1 563 ? 6.356 -7.680 47.528 1.00 79.12 563 GLY A CA 1
ATOM 4320 C C . GLY A 1 563 ? 4.971 -7.472 46.896 1.00 79.12 563 GLY A C 1
ATOM 4321 O O . GLY A 1 563 ? 4.839 -7.512 45.676 1.00 79.12 563 GLY A O 1
ATOM 4322 N N . GLU A 1 564 ? 3.955 -7.212 47.725 1.00 69.69 564 GLU A N 1
ATOM 4323 C CA . GLU A 1 564 ? 2.581 -6.862 47.301 1.00 69.69 564 GLU A CA 1
ATOM 4324 C C . GLU A 1 564 ? 2.413 -5.364 46.928 1.00 69.69 564 GLU A C 1
ATOM 4326 O O . GLU A 1 564 ? 1.314 -4.916 46.586 1.00 69.69 564 GLU A O 1
ATOM 4331 N N . GLY A 1 565 ? 3.487 -4.568 47.021 1.00 80.31 565 GLY A N 1
ATOM 4332 C CA . GLY A 1 565 ? 3.506 -3.119 46.799 1.00 80.31 565 GLY A CA 1
ATOM 4333 C C . GLY A 1 565 ? 4.491 -2.669 45.714 1.00 80.31 565 GLY A C 1
ATOM 4334 O O . GLY A 1 565 ? 4.911 -3.443 44.852 1.00 80.31 565 GLY A O 1
ATOM 4335 N N . PHE A 1 566 ? 4.848 -1.386 45.746 1.00 89.88 566 PHE A N 1
ATOM 4336 C CA . PHE A 1 566 ? 5.744 -0.742 44.783 1.00 89.88 566 PHE A CA 1
ATOM 4337 C C . PHE A 1 566 ? 6.754 0.157 45.505 1.00 89.88 566 PHE A C 1
ATOM 4339 O O . PHE A 1 566 ? 6.508 0.573 46.633 1.00 89.88 566 PHE A O 1
ATOM 4346 N N . GLY A 1 567 ? 7.879 0.457 44.854 1.00 91.56 567 GLY A N 1
ATOM 4347 C CA . GLY A 1 567 ? 8.878 1.402 45.353 1.00 91.56 567 GLY A CA 1
ATOM 4348 C C . GLY A 1 567 ? 9.635 2.125 44.244 1.00 91.56 567 GLY A C 1
ATOM 4349 O O . GLY A 1 567 ? 9.629 1.709 43.085 1.00 91.56 567 GLY A O 1
ATOM 4350 N N . TRP A 1 568 ? 10.276 3.234 44.603 1.00 94.25 568 TRP A N 1
ATOM 4351 C CA . TRP A 1 568 ? 11.001 4.102 43.675 1.00 94.25 568 TRP A CA 1
ATOM 4352 C C . TRP A 1 568 ? 12.401 3.572 43.363 1.00 94.25 568 TRP A C 1
ATOM 4354 O O . TRP A 1 568 ? 13.160 3.222 44.264 1.00 94.25 568 TRP A O 1
ATOM 4364 N N . ARG A 1 569 ? 12.784 3.577 42.081 1.00 93.06 569 ARG A N 1
ATOM 4365 C CA . ARG A 1 569 ? 14.153 3.262 41.656 1.00 93.06 569 ARG A CA 1
ATOM 4366 C C . ARG A 1 569 ? 15.002 4.530 41.680 1.00 93.06 569 ARG A C 1
ATOM 4368 O O . ARG A 1 569 ? 14.947 5.313 40.737 1.00 93.06 569 ARG A O 1
ATOM 4375 N N . ALA A 1 570 ? 15.835 4.703 42.706 1.00 88.25 570 ALA A N 1
ATOM 4376 C CA . ALA A 1 570 ? 16.691 5.889 42.859 1.00 88.25 570 ALA A CA 1
ATOM 4377 C C . ALA A 1 570 ? 17.542 6.208 41.610 1.00 88.25 570 ALA A C 1
ATOM 4379 O O . ALA A 1 570 ? 17.680 7.366 41.237 1.00 88.25 570 ALA A O 1
ATOM 4380 N N . ALA A 1 571 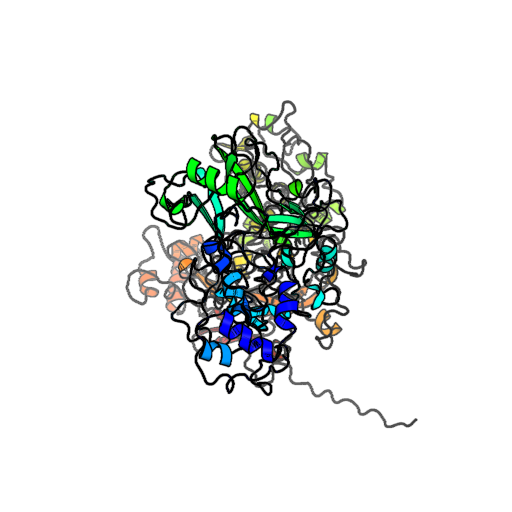? 18.036 5.185 40.902 1.00 91.44 571 ALA A N 1
ATOM 4381 C CA . ALA A 1 571 ? 18.839 5.351 39.686 1.00 91.44 571 ALA A CA 1
ATOM 4382 C C . ALA A 1 571 ? 18.089 5.985 38.492 1.00 91.44 571 ALA A C 1
ATOM 4384 O O . ALA A 1 571 ? 18.723 6.366 37.510 1.00 91.44 571 ALA A O 1
ATOM 4385 N N . ALA A 1 572 ? 16.755 6.076 38.541 1.00 91.31 572 ALA A N 1
ATOM 4386 C CA . ALA A 1 572 ? 15.957 6.727 37.503 1.00 91.31 572 ALA A CA 1
ATOM 4387 C C . ALA A 1 572 ? 15.960 8.264 37.614 1.00 91.31 572 ALA A C 1
ATOM 4389 O O . ALA A 1 572 ? 15.547 8.944 36.672 1.00 91.31 572 ALA A O 1
ATOM 4390 N N . PHE A 1 573 ? 16.417 8.802 38.744 1.00 93.69 573 PHE A N 1
ATOM 4391 C CA . PHE A 1 573 ? 16.410 10.226 39.056 1.00 93.69 573 PHE A CA 1
ATOM 4392 C C . PHE A 1 573 ? 17.822 10.815 38.935 1.00 93.69 573 PHE A C 1
ATOM 4394 O O . PHE A 1 573 ? 18.818 10.105 39.078 1.00 93.69 573 PHE A O 1
ATOM 4401 N N . ASP A 1 574 ? 17.928 12.107 38.625 1.00 89.94 574 ASP A N 1
ATOM 4402 C CA . ASP A 1 574 ? 19.199 12.837 38.729 1.00 89.94 574 ASP A CA 1
ATOM 4403 C C . ASP A 1 574 ? 19.503 13.299 40.161 1.00 89.94 574 ASP A C 1
ATOM 4405 O O . ASP A 1 574 ? 18.756 13.032 41.101 1.00 89.94 574 ASP A O 1
ATOM 4409 N N . GLY A 1 575 ? 20.633 13.999 40.317 1.00 78.69 575 GLY A N 1
ATOM 4410 C CA . GLY A 1 575 ? 21.089 14.555 41.592 1.00 78.69 575 GLY A CA 1
ATOM 4411 C C . GLY A 1 575 ? 20.171 15.620 42.200 1.00 78.69 575 GLY A C 1
ATOM 4412 O O . GLY A 1 575 ? 20.398 15.995 43.344 1.00 78.69 575 GLY A O 1
ATOM 4413 N N . GLU A 1 576 ? 19.144 16.078 41.476 1.00 77.94 576 GLU A N 1
ATOM 4414 C CA . GLU A 1 576 ? 18.104 16.988 41.975 1.00 77.94 576 GLU A CA 1
ATOM 4415 C C . GLU A 1 576 ? 16.772 16.255 42.234 1.00 77.94 576 GLU A C 1
ATOM 4417 O O . GLU A 1 576 ? 15.761 16.880 42.549 1.00 77.94 576 GLU A O 1
ATOM 4422 N N . GLY A 1 577 ? 16.742 14.921 42.107 1.00 81.38 577 GLY A N 1
ATOM 4423 C CA . GLY A 1 577 ? 15.533 14.123 42.312 1.00 81.38 577 GLY A CA 1
ATOM 4424 C C . GLY A 1 577 ? 14.511 14.252 41.177 1.00 81.38 577 GLY A C 1
ATOM 4425 O O . GLY A 1 577 ? 13.334 13.938 41.377 1.00 81.38 577 GLY A O 1
ATOM 4426 N N . ALA A 1 578 ? 14.930 14.694 39.986 1.00 90.62 578 ALA A N 1
ATOM 4427 C CA . ALA A 1 578 ? 14.080 14.828 38.809 1.00 90.62 578 ALA A CA 1
ATOM 4428 C C . ALA A 1 578 ? 14.269 13.668 37.819 1.00 90.62 578 ALA A C 1
ATOM 4430 O O . ALA A 1 578 ? 15.335 13.061 37.703 1.00 90.62 578 ALA A O 1
ATOM 4431 N N . VAL A 1 579 ? 13.212 13.351 37.068 1.00 92.38 579 VAL A N 1
ATOM 4432 C CA . VAL A 1 579 ? 13.194 12.252 36.091 1.00 92.38 579 VAL A CA 1
ATOM 4433 C C . VAL A 1 579 ? 12.734 12.733 34.720 1.00 92.38 579 VAL A C 1
ATOM 4435 O O . VAL A 1 579 ? 11.837 13.567 34.587 1.00 92.38 579 VAL A O 1
ATOM 4438 N N . ALA A 1 580 ? 13.345 12.191 33.668 1.00 90.81 580 ALA A N 1
ATOM 4439 C CA . ALA A 1 580 ? 12.898 12.415 32.300 1.00 90.81 580 ALA A CA 1
ATOM 4440 C C . ALA A 1 580 ? 11.688 11.521 31.994 1.00 90.81 580 ALA A C 1
ATOM 4442 O O . ALA A 1 580 ? 11.810 10.296 31.946 1.00 90.81 580 ALA A O 1
ATOM 4443 N N . LEU A 1 581 ? 10.527 12.129 31.750 1.00 89.75 581 LEU A N 1
ATOM 4444 C CA . LEU A 1 581 ? 9.322 11.411 31.339 1.00 89.75 581 LEU A CA 1
ATOM 4445 C C . LEU A 1 581 ? 9.025 11.675 29.855 1.00 89.75 581 LEU A C 1
ATOM 4447 O O . LEU A 1 581 ? 8.981 12.837 29.447 1.00 89.75 581 LEU A O 1
ATOM 4451 N N . PRO A 1 582 ? 8.771 10.637 29.034 1.00 88.00 582 PRO A N 1
ATOM 4452 C CA . PRO A 1 582 ? 8.387 10.794 27.633 1.00 88.00 582 PRO A CA 1
ATOM 4453 C C . PRO A 1 582 ? 6.910 11.210 27.527 1.00 88.00 582 PRO A C 1
ATOM 4455 O O . PRO A 1 582 ? 6.049 10.417 27.129 1.00 88.00 582 PRO A O 1
ATOM 4458 N N . LEU A 1 583 ? 6.621 12.443 27.947 1.00 87.31 583 LEU A N 1
ATOM 4459 C CA . LEU A 1 583 ? 5.292 13.048 27.927 1.00 87.31 583 LEU A CA 1
ATOM 4460 C C . LEU A 1 583 ? 5.008 13.687 26.567 1.00 87.31 583 LEU A C 1
ATOM 4462 O O . LEU A 1 583 ? 5.853 14.365 25.990 1.00 87.31 583 LEU A O 1
ATOM 4466 N N . ASP A 1 584 ? 3.798 13.483 26.057 1.00 82.19 584 ASP A N 1
ATOM 4467 C CA . ASP A 1 584 ? 3.358 14.027 24.775 1.00 82.19 584 ASP A CA 1
ATOM 4468 C C . ASP A 1 584 ? 1.847 14.313 24.795 1.00 82.19 584 ASP A C 1
ATOM 4470 O O . ASP A 1 584 ? 1.138 14.093 25.781 1.00 82.19 584 ASP A O 1
ATOM 4474 N N . ARG A 1 585 ? 1.322 14.819 23.681 1.00 78.56 585 ARG A N 1
ATOM 4475 C CA . ARG A 1 585 ? -0.119 14.893 23.429 1.00 78.56 585 ARG A CA 1
ATOM 4476 C C . ARG A 1 585 ? -0.736 13.497 23.470 1.00 78.56 585 ARG A C 1
ATOM 4478 O O . ARG A 1 585 ? -0.066 12.500 23.209 1.00 78.56 585 ARG A O 1
ATOM 4485 N N . THR A 1 586 ? -2.043 13.448 23.710 1.00 78.75 586 THR A N 1
ATOM 4486 C CA . THR A 1 586 ? -2.792 12.190 23.737 1.00 78.75 586 THR A CA 1
ATOM 4487 C C . THR A 1 586 ? -2.628 11.403 22.438 1.00 78.75 586 THR A C 1
ATOM 4489 O O . THR A 1 586 ? -2.833 11.923 21.335 1.00 78.75 586 THR A O 1
ATOM 4492 N N . ARG A 1 587 ? -2.240 10.133 22.581 1.00 77.81 587 ARG A N 1
ATOM 4493 C CA . ARG A 1 587 ? -2.026 9.204 21.468 1.00 77.81 587 ARG A CA 1
ATOM 4494 C C . ARG A 1 587 ? -3.190 8.236 21.344 1.00 77.81 587 ARG A C 1
ATOM 4496 O O . ARG A 1 587 ? -3.854 7.889 22.319 1.00 77.81 587 ARG A O 1
ATOM 4503 N N . GLU A 1 588 ? -3.396 7.751 20.130 1.00 83.31 588 GLU A N 1
ATOM 4504 C CA . GLU A 1 588 ? -4.439 6.784 19.800 1.00 83.31 588 GLU A CA 1
ATOM 4505 C C . GLU A 1 588 ? -4.339 5.505 20.648 1.00 83.31 588 GLU A C 1
ATOM 4507 O O . GLU A 1 588 ? -5.352 5.012 21.143 1.00 83.31 588 GLU A O 1
ATOM 4512 N N . ALA A 1 589 ? -3.118 5.013 20.879 1.00 80.69 589 ALA A N 1
ATOM 4513 C CA . ALA A 1 589 ? -2.867 3.837 21.712 1.00 80.69 589 ALA A CA 1
ATOM 4514 C C . ALA A 1 589 ? -3.284 4.053 23.179 1.00 80.69 589 ALA A C 1
ATOM 4516 O O . ALA A 1 589 ? -3.913 3.173 23.767 1.00 80.69 589 ALA A O 1
ATOM 4517 N N . SER A 1 590 ? -3.010 5.236 23.741 1.00 82.88 590 SER A N 1
ATOM 4518 C CA . SER A 1 590 ? -3.399 5.602 25.109 1.00 82.88 590 SER A CA 1
ATOM 4519 C C . SER A 1 590 ? -4.922 5.600 25.268 1.00 82.88 590 SER A C 1
ATOM 4521 O O . SER A 1 590 ? -5.459 5.050 26.226 1.00 82.88 590 SER A O 1
ATOM 4523 N N . CYS A 1 591 ? -5.649 6.138 24.282 1.00 82.88 591 CYS A N 1
ATOM 4524 C CA . CYS A 1 591 ? -7.112 6.082 24.270 1.00 82.88 591 CYS A CA 1
ATOM 4525 C C . CYS A 1 591 ? -7.630 4.639 24.113 1.00 82.88 591 CYS A C 1
ATOM 4527 O O . CYS A 1 591 ? -8.588 4.247 24.786 1.00 82.88 591 CYS A O 1
ATOM 4529 N N . GLY A 1 592 ? -6.991 3.839 23.254 1.00 84.75 592 GLY A N 1
ATOM 4530 C CA . GLY A 1 592 ? -7.371 2.453 22.969 1.00 84.75 592 GLY A CA 1
ATOM 4531 C C . GLY A 1 592 ? -7.229 1.483 24.145 1.00 84.75 592 GLY A C 1
ATOM 4532 O O . GLY A 1 592 ? -7.855 0.427 24.149 1.00 84.75 592 GLY A O 1
ATOM 4533 N N . ALA A 1 593 ? -6.482 1.841 25.192 1.00 79.88 593 ALA A N 1
ATOM 4534 C CA . ALA A 1 593 ? -6.421 1.041 26.415 1.00 79.88 593 ALA A CA 1
ATOM 4535 C C . ALA A 1 593 ? -7.781 0.938 27.136 1.00 79.88 593 ALA A C 1
ATOM 4537 O O . ALA A 1 593 ? -8.047 -0.051 27.817 1.00 79.88 593 ALA A O 1
ATOM 4538 N N . CYS A 1 594 ? -8.655 1.940 26.964 1.00 78.19 594 CYS A N 1
ATOM 4539 C CA . CYS A 1 594 ? -9.958 2.018 27.635 1.00 78.19 594 CYS A CA 1
ATOM 4540 C C . CYS A 1 594 ? -11.147 2.111 26.663 1.00 78.19 594 CYS A C 1
ATOM 4542 O O . CYS A 1 594 ? -12.255 1.691 26.999 1.00 78.19 594 CYS A O 1
ATOM 4544 N N . HIS A 1 595 ? -10.951 2.688 25.472 1.00 80.69 595 HIS A N 1
ATOM 4545 C CA . HIS A 1 595 ? -12.033 3.039 24.544 1.00 80.69 595 HIS A CA 1
ATOM 4546 C C . HIS A 1 595 ? -12.277 2.030 23.420 1.00 80.69 595 HIS A C 1
ATOM 4548 O O . HIS A 1 595 ? -13.135 2.278 22.574 1.00 80.69 595 HIS A O 1
ATOM 4554 N N . GLY A 1 596 ? -11.589 0.890 23.427 1.00 87.69 596 GLY A N 1
ATOM 4555 C CA . GLY A 1 596 ? -11.715 -0.141 22.403 1.00 87.69 596 GLY A CA 1
ATOM 4556 C C . GLY A 1 596 ? -10.478 -0.240 21.520 1.00 87.69 596 GLY A C 1
ATOM 4557 O O . GLY A 1 596 ? -9.485 0.455 21.706 1.00 87.69 596 GLY A O 1
ATOM 4558 N N . LEU A 1 597 ? -10.545 -1.140 20.547 1.00 91.44 597 LEU A N 1
ATOM 4559 C CA . LEU A 1 597 ? -9.435 -1.460 19.675 1.00 91.44 597 LEU A CA 1
ATOM 4560 C C . LEU A 1 597 ? -9.094 -0.268 18.785 1.00 91.44 597 LEU A C 1
ATOM 4562 O O . LEU A 1 597 ? -9.861 0.134 17.902 1.00 91.44 597 LEU A O 1
ATOM 4566 N N . VAL A 1 598 ? -7.890 0.238 19.007 1.00 91.06 598 VAL A N 1
ATOM 4567 C CA . VAL A 1 598 ? -7.261 1.273 18.209 1.00 91.06 598 VAL A CA 1
ATOM 4568 C C . VAL A 1 598 ? -5.981 0.697 17.619 1.00 91.06 598 VAL A C 1
ATOM 4570 O O . VAL A 1 598 ? -5.141 0.179 18.351 1.00 91.06 598 VAL A O 1
ATOM 4573 N N . ASP A 1 599 ? -5.834 0.777 16.300 1.00 88.94 599 ASP A N 1
ATOM 4574 C CA . ASP A 1 599 ? -4.653 0.279 15.597 1.00 88.94 599 ASP A CA 1
ATOM 4575 C C . ASP A 1 599 ? -4.188 1.291 14.550 1.00 88.94 599 ASP A C 1
ATOM 4577 O O . ASP A 1 599 ? -4.882 1.601 13.575 1.00 88.94 599 ASP A O 1
ATOM 4581 N N . ASN A 1 600 ? -2.977 1.796 14.757 1.00 81.56 600 ASN A N 1
ATOM 4582 C CA . ASN A 1 600 ? -2.281 2.691 13.842 1.00 81.56 600 ASN A CA 1
ATOM 4583 C C . ASN A 1 600 ? -1.149 1.979 13.071 1.00 81.56 600 ASN A C 1
ATOM 4585 O O . ASN A 1 600 ? -0.371 2.639 12.382 1.00 81.56 600 ASN A O 1
ATOM 4589 N N . GLY A 1 601 ? -1.048 0.650 13.178 1.00 81.50 601 GLY A N 1
ATOM 4590 C CA . GLY A 1 601 ? 0.019 -0.154 12.596 1.00 81.50 601 GLY A CA 1
ATOM 4591 C C . GLY A 1 601 ? -0.205 -0.486 11.121 1.00 81.50 601 GLY A C 1
ATOM 4592 O O . GLY A 1 601 ? -1.259 -0.229 10.550 1.00 81.50 601 GLY A O 1
ATOM 4593 N N . THR A 1 602 ? 0.822 -1.063 10.497 1.00 78.12 602 THR A N 1
ATOM 4594 C CA . THR A 1 602 ? 0.799 -1.583 9.115 1.00 78.12 602 THR A CA 1
ATOM 4595 C C . THR A 1 602 ? 0.647 -3.103 9.057 1.00 78.12 602 THR A C 1
ATOM 4597 O O . THR A 1 602 ? 0.413 -3.661 7.987 1.00 78.12 602 THR A O 1
ATOM 4600 N N . ALA A 1 603 ? 0.800 -3.786 10.196 1.00 87.25 603 ALA A N 1
ATOM 4601 C CA . ALA A 1 603 ? 0.587 -5.222 10.283 1.00 87.25 603 ALA A CA 1
ATOM 4602 C C . ALA A 1 603 ? -0.910 -5.528 10.124 1.00 87.25 603 ALA A C 1
ATOM 4604 O O . ALA A 1 603 ? -1.716 -4.800 10.705 1.00 87.25 603 ALA A O 1
ATOM 4605 N N . PRO A 1 604 ? -1.292 -6.603 9.406 1.00 90.56 604 PRO A N 1
ATOM 4606 C CA . PRO A 1 604 ? -2.689 -6.998 9.262 1.00 90.56 604 PRO A CA 1
ATOM 4607 C C . PRO A 1 604 ? -3.421 -7.013 10.606 1.00 90.56 604 PRO A C 1
ATOM 4609 O O . PRO A 1 604 ? -3.047 -7.775 11.502 1.00 90.56 604 PRO A O 1
ATOM 4612 N N . LEU A 1 605 ? -4.460 -6.181 10.737 1.00 91.31 605 LEU A N 1
ATOM 4613 C CA . LEU A 1 605 ? -5.215 -6.043 11.982 1.00 91.31 605 LEU A CA 1
ATOM 4614 C C . LEU A 1 605 ? -5.709 -7.404 12.490 1.00 91.31 605 LEU A C 1
ATOM 4616 O O . LEU A 1 605 ? -6.423 -8.120 11.782 1.00 91.31 605 LEU A O 1
ATOM 4620 N N . ARG A 1 606 ? -5.377 -7.726 13.739 1.00 90.25 606 ARG A N 1
ATOM 4621 C CA . ARG A 1 606 ? -5.889 -8.890 14.469 1.00 90.25 606 ARG A CA 1
ATOM 4622 C C . ARG A 1 606 ? -6.876 -8.421 15.528 1.00 90.25 606 ARG A C 1
ATOM 4624 O O . ARG A 1 606 ? -6.689 -7.368 16.127 1.00 90.25 606 ARG A O 1
ATOM 4631 N N . VAL A 1 607 ? -7.906 -9.223 15.770 1.00 88.19 607 VAL A N 1
ATOM 4632 C CA . VAL A 1 607 ? -8.896 -8.963 16.818 1.00 88.19 607 VAL A CA 1
ATOM 4633 C C . VAL A 1 607 ? -9.044 -10.223 17.653 1.00 88.19 607 VAL A C 1
ATOM 4635 O O . VAL A 1 607 ? -9.280 -11.299 17.106 1.00 88.19 607 VAL A O 1
ATOM 4638 N N . ALA A 1 608 ? -8.890 -10.077 18.965 1.00 84.25 608 ALA A N 1
ATOM 4639 C CA . ALA A 1 608 ? -9.196 -11.116 19.935 1.00 84.25 608 ALA A CA 1
ATOM 4640 C C . ALA A 1 608 ? -10.515 -10.769 20.623 1.00 84.25 608 ALA A C 1
ATOM 4642 O O . ALA A 1 608 ? -10.690 -9.637 21.078 1.00 84.25 608 ALA A O 1
ATOM 4643 N N . PHE A 1 609 ? -11.420 -11.742 20.690 1.00 86.25 609 PHE A N 1
ATOM 4644 C CA . PHE A 1 609 ? -12.691 -11.590 21.385 1.00 86.25 609 PHE A CA 1
ATOM 4645 C C . PHE A 1 609 ? -12.579 -12.022 22.848 1.00 86.25 609 PHE A C 1
ATOM 4647 O O . PHE A 1 609 ? -11.730 -12.844 23.190 1.00 86.25 609 PHE A O 1
ATOM 4654 N N . GLY A 1 610 ? -13.431 -11.475 23.717 1.00 78.88 610 GLY A N 1
ATOM 4655 C CA . GLY A 1 610 ? -13.404 -11.778 25.156 1.00 78.88 610 GLY A CA 1
ATOM 4656 C C . GLY A 1 610 ? -12.264 -11.099 25.930 1.00 78.88 610 GLY A C 1
ATOM 4657 O O . GLY A 1 610 ? -12.070 -11.388 27.107 1.00 78.88 610 GLY A O 1
ATOM 4658 N N . GLY A 1 611 ? -11.529 -10.187 25.286 1.00 75.06 611 GLY A N 1
ATOM 4659 C CA . GLY A 1 611 ? -10.480 -9.379 25.908 1.00 75.06 611 GLY A CA 1
ATOM 4660 C C . GLY A 1 611 ? -10.990 -8.078 26.557 1.00 75.06 611 GLY A C 1
ATOM 4661 O O . GLY A 1 611 ? -12.198 -7.842 26.640 1.00 75.06 611 GLY A O 1
ATOM 4662 N N . PRO A 1 612 ? -10.075 -7.179 26.970 1.00 71.75 612 PRO A N 1
ATOM 4663 C CA . PRO A 1 612 ? -10.413 -5.923 27.652 1.00 71.75 612 PRO A CA 1
ATOM 4664 C C . PRO A 1 612 ? -11.031 -4.854 26.730 1.00 71.75 612 PRO A C 1
ATOM 4666 O O . PRO A 1 612 ? -11.445 -3.797 27.201 1.00 71.75 612 PRO A O 1
ATOM 4669 N N . GLN A 1 613 ? -11.119 -5.113 25.419 1.00 82.44 613 GLN A N 1
ATOM 4670 C CA . GLN A 1 613 ? -11.550 -4.159 24.391 1.00 82.44 613 GLN A CA 1
ATOM 4671 C C . GLN A 1 613 ? -13.076 -3.984 24.332 1.00 82.44 613 GLN A C 1
ATOM 4673 O O . GLN A 1 613 ? -13.720 -4.173 23.302 1.00 82.44 613 GLN A O 1
ATOM 4678 N N . TRP A 1 614 ? -13.670 -3.604 25.459 1.00 79.31 614 TRP A N 1
ATOM 4679 C CA . TRP A 1 614 ? -15.113 -3.583 25.700 1.00 79.31 614 TRP A CA 1
ATOM 4680 C C . TRP A 1 614 ? -15.945 -2.830 24.653 1.00 79.31 614 TRP A C 1
ATOM 4682 O O . TRP A 1 614 ? -17.007 -3.305 24.246 1.00 79.31 614 TRP A O 1
ATOM 4692 N N . VAL A 1 615 ? -15.509 -1.642 24.224 1.00 86.62 615 VAL A N 1
ATOM 4693 C CA . VAL A 1 615 ? -16.280 -0.860 23.244 1.00 86.62 615 VAL A CA 1
ATOM 4694 C C . VAL A 1 615 ? -16.327 -1.611 21.919 1.00 86.62 615 VAL A C 1
ATOM 4696 O O . VAL A 1 615 ? -17.400 -1.768 21.341 1.00 86.62 615 VAL A O 1
ATOM 4699 N N . THR A 1 616 ? -15.196 -2.156 21.472 1.00 92.25 616 THR A N 1
ATOM 4700 C CA . THR A 1 616 ? -15.129 -3.012 20.281 1.00 92.25 616 THR A CA 1
ATOM 4701 C C . THR A 1 616 ? -15.977 -4.263 20.449 1.00 92.25 616 THR A C 1
ATOM 4703 O O . THR A 1 616 ? -16.743 -4.599 19.558 1.00 92.25 616 THR A O 1
ATOM 4706 N N . GLU A 1 617 ? -15.943 -4.900 21.613 1.00 90.81 617 GLU A N 1
ATOM 4707 C CA . GLU A 1 617 ? -16.766 -6.069 21.922 1.00 90.81 617 GLU A CA 1
ATOM 4708 C C . GLU A 1 617 ? -18.269 -5.778 21.837 1.00 90.81 617 GLU A C 1
ATOM 4710 O O . GLU A 1 617 ? -19.035 -6.571 21.298 1.00 90.81 617 GLU A O 1
ATOM 4715 N N . THR A 1 618 ? -18.717 -4.635 22.353 1.00 91.06 618 THR A N 1
ATOM 4716 C CA . THR A 1 618 ? -20.146 -4.287 22.424 1.00 91.06 618 THR A CA 1
ATOM 4717 C C . THR A 1 618 ? -20.683 -3.583 21.199 1.00 91.06 618 THR A C 1
ATOM 4719 O O . THR A 1 618 ? -21.896 -3.503 21.049 1.00 91.06 618 THR A O 1
ATOM 4722 N N . THR A 1 619 ? -19.829 -3.084 20.312 1.00 93.31 619 THR A N 1
ATOM 4723 C CA . THR A 1 619 ? -20.271 -2.303 19.146 1.00 93.31 619 THR A CA 1
ATOM 4724 C C . THR A 1 619 ? -19.649 -2.746 17.832 1.00 93.31 619 THR A C 1
ATOM 4726 O O . THR A 1 619 ? -20.114 -2.343 16.772 1.00 93.31 619 THR A O 1
ATOM 4729 N N . GLY A 1 620 ? -18.596 -3.555 17.858 1.00 94.12 620 GLY A N 1
ATOM 4730 C CA . GLY A 1 620 ? -17.796 -3.891 16.684 1.00 94.12 620 GLY A CA 1
ATOM 4731 C C . GLY A 1 620 ? -16.970 -2.717 16.137 1.00 94.12 620 GLY A C 1
ATOM 4732 O O . GLY A 1 620 ? -16.380 -2.842 15.066 1.00 94.12 620 GLY A O 1
ATOM 4733 N N . GLN A 1 621 ? -16.934 -1.572 16.832 1.00 93.56 621 GLN A N 1
ATOM 4734 C CA . GLN A 1 621 ? -16.152 -0.406 16.418 1.00 93.56 621 GLN A CA 1
ATOM 4735 C C . GLN A 1 621 ? -14.655 -0.684 16.538 1.00 93.56 621 GLN A C 1
ATOM 4737 O O . GLN A 1 621 ? -14.184 -1.172 17.566 1.00 93.56 621 GLN A O 1
ATOM 4742 N N . VAL A 1 622 ? -13.914 -0.312 15.500 1.00 94.38 622 VAL A N 1
ATOM 4743 C CA . VAL A 1 622 ? -12.453 -0.373 15.446 1.00 94.38 622 VAL A CA 1
ATOM 4744 C C . VAL A 1 622 ? -11.964 0.947 14.873 1.00 94.38 622 VAL A C 1
ATOM 4746 O O . VAL A 1 622 ? -12.398 1.344 13.791 1.00 94.38 622 VAL A O 1
ATOM 4749 N N . PHE A 1 623 ? -11.046 1.613 15.568 1.00 93.38 623 PHE A N 1
ATOM 4750 C CA . PHE A 1 623 ? -10.400 2.813 15.048 1.00 93.38 623 PHE A CA 1
ATOM 4751 C C . PHE A 1 623 ? -9.075 2.428 14.390 1.00 93.38 623 PHE A C 1
ATOM 4753 O O . PHE A 1 623 ? -8.044 2.303 15.049 1.00 93.38 623 PHE A O 1
ATOM 4760 N N . SER A 1 624 ? -9.110 2.191 13.080 1.00 92.75 624 SER A N 1
ATOM 4761 C CA . SER A 1 624 ? -7.911 1.872 12.306 1.00 92.75 624 SER A CA 1
ATOM 4762 C C . SER A 1 624 ? -7.993 2.430 10.894 1.00 92.75 624 SER A C 1
ATOM 4764 O O . SER A 1 624 ? -9.052 2.474 10.269 1.00 92.75 624 SER A O 1
ATOM 4766 N N . TRP A 1 625 ? -6.848 2.859 10.374 1.00 90.50 625 TRP A N 1
ATOM 4767 C CA . TRP A 1 625 ? -6.742 3.375 9.013 1.00 90.50 625 TRP A CA 1
ATOM 4768 C C . TRP A 1 625 ? -6.733 2.271 7.952 1.00 90.50 625 TRP A C 1
ATOM 4770 O O . TRP A 1 625 ? -6.975 2.553 6.774 1.00 90.50 625 TRP A O 1
ATOM 4780 N N . GLN A 1 626 ? -6.420 1.035 8.356 1.00 90.44 626 GLN A N 1
ATOM 4781 C CA . GLN A 1 626 ? -6.235 -0.077 7.436 1.00 90.44 626 GLN A CA 1
ATOM 4782 C C . GLN A 1 626 ? -7.545 -0.383 6.695 1.00 90.44 626 GLN A C 1
ATOM 4784 O O . GLN A 1 626 ? -8.610 -0.410 7.321 1.00 90.44 626 GLN A O 1
ATOM 4789 N N . PRO A 1 627 ? -7.502 -0.668 5.382 1.00 90.06 627 PRO A N 1
ATOM 4790 C CA . PRO A 1 627 ? -8.622 -1.278 4.682 1.00 90.06 627 PRO A CA 1
ATOM 4791 C C . PRO A 1 627 ? -9.051 -2.577 5.370 1.00 90.06 627 PRO A C 1
ATOM 4793 O O . PRO A 1 627 ? -8.215 -3.431 5.665 1.00 90.06 627 PRO A O 1
ATOM 4796 N N . VAL A 1 628 ? -10.356 -2.767 5.561 1.00 92.56 628 VAL A N 1
ATOM 4797 C CA . VAL A 1 628 ? -10.921 -3.942 6.245 1.00 92.56 628 VAL A CA 1
ATOM 4798 C C . VAL A 1 628 ? -10.435 -5.255 5.612 1.00 92.56 628 VAL A C 1
ATOM 4800 O O . VAL A 1 628 ? -10.061 -6.197 6.319 1.00 92.56 628 VAL A O 1
ATOM 4803 N N . ARG A 1 629 ? -10.335 -5.294 4.276 1.00 90.81 629 ARG A N 1
ATOM 4804 C CA . ARG A 1 629 ? -9.812 -6.437 3.510 1.00 90.81 629 ARG A CA 1
ATOM 4805 C C . ARG A 1 629 ? -8.373 -6.843 3.843 1.00 90.81 629 ARG A C 1
ATOM 4807 O O . ARG A 1 629 ? -8.014 -7.982 3.577 1.00 90.81 629 ARG A O 1
ATOM 4814 N N . LEU A 1 630 ? -7.550 -5.942 4.384 1.00 89.62 630 LEU A N 1
ATOM 4815 C CA . LEU A 1 630 ? -6.147 -6.222 4.724 1.00 89.62 630 LEU A CA 1
ATOM 4816 C C . LEU A 1 630 ? -5.974 -6.754 6.152 1.00 89.62 630 LEU A C 1
ATOM 4818 O O . LEU A 1 630 ? -4.863 -7.096 6.542 1.00 89.62 630 LEU A O 1
ATOM 4822 N N . SER A 1 631 ? -7.057 -6.859 6.926 1.00 92.69 631 SER A N 1
ATOM 4823 C CA . SER A 1 631 ? -7.015 -7.463 8.258 1.00 92.69 631 SER A CA 1
ATOM 4824 C C . SER A 1 631 ? -6.637 -8.949 8.212 1.00 92.69 631 SER A C 1
ATOM 4826 O O . SER A 1 631 ? -6.814 -9.634 7.203 1.00 92.69 631 SER A O 1
ATOM 4828 N N . ALA A 1 632 ? -6.179 -9.487 9.338 1.00 93.06 632 ALA A N 1
ATOM 4829 C CA . ALA A 1 632 ? -5.922 -10.914 9.526 1.00 93.06 632 ALA A CA 1
ATOM 4830 C C . ALA A 1 632 ? -7.206 -11.737 9.780 1.00 93.06 632 ALA A C 1
ATOM 4832 O O . ALA A 1 632 ? -7.121 -12.910 10.127 1.00 93.06 632 ALA A O 1
ATOM 4833 N N . LEU A 1 633 ? -8.391 -11.135 9.636 1.00 92.75 633 LEU A N 1
ATOM 4834 C CA . LEU A 1 633 ? -9.679 -11.764 9.939 1.00 92.75 633 LEU A CA 1
ATOM 4835 C C . LEU A 1 633 ? -10.229 -12.534 8.731 1.00 92.75 633 LEU A C 1
ATOM 4837 O O . LEU A 1 633 ? -10.048 -12.105 7.584 1.00 92.75 633 LEU A O 1
ATOM 4841 N N . ASN A 1 634 ? -10.966 -13.622 8.971 1.00 93.44 634 ASN A N 1
ATOM 4842 C CA . ASN A 1 634 ? -11.745 -14.277 7.920 1.00 93.44 634 ASN A CA 1
ATOM 4843 C C . ASN A 1 634 ? -13.083 -13.547 7.770 1.00 93.44 634 ASN A C 1
ATOM 4845 O O . ASN A 1 634 ? -13.959 -13.619 8.633 1.00 93.44 634 ASN A O 1
ATOM 4849 N N . LEU A 1 635 ? -13.227 -12.808 6.673 1.00 93.88 635 LEU A N 1
ATOM 4850 C CA . LEU A 1 635 ? -14.395 -11.976 6.401 1.00 93.88 635 LEU A CA 1
ATOM 4851 C C . LEU A 1 635 ? -15.144 -12.512 5.184 1.00 93.88 635 LEU A C 1
ATOM 4853 O O . LEU A 1 635 ? -14.541 -12.820 4.154 1.00 93.88 635 LEU A O 1
ATOM 4857 N N . LEU A 1 636 ? -16.471 -12.549 5.264 1.00 92.19 636 LEU A N 1
ATOM 4858 C CA . LEU A 1 636 ? -17.308 -12.810 4.101 1.00 92.19 636 LEU A CA 1
ATOM 4859 C C . LEU A 1 636 ? -17.052 -11.724 3.040 1.00 92.19 636 LEU A C 1
ATOM 4861 O O . LEU A 1 636 ? -17.097 -10.529 3.348 1.00 92.19 636 LEU A O 1
ATOM 4865 N N . ARG A 1 637 ? -16.793 -12.136 1.791 1.00 88.12 637 ARG A N 1
ATOM 4866 C CA . ARG A 1 637 ? -16.477 -11.234 0.663 1.00 88.12 637 ARG A CA 1
ATOM 4867 C C . ARG A 1 637 ? -15.338 -10.251 0.975 1.00 88.12 637 ARG A C 1
ATOM 4869 O O . ARG A 1 637 ? -15.411 -9.073 0.634 1.00 88.12 637 ARG A O 1
ATOM 4876 N N . LYS A 1 638 ? -14.283 -10.730 1.648 1.00 90.50 638 LYS A N 1
ATOM 4877 C CA . LYS A 1 638 ? -13.140 -9.923 2.113 1.00 90.50 638 LYS A CA 1
ATOM 4878 C C . LYS A 1 638 ? -12.584 -8.978 1.043 1.00 90.50 638 LYS A C 1
ATOM 4880 O O . LYS A 1 638 ? -12.408 -7.799 1.323 1.00 90.50 638 LYS A O 1
ATOM 4885 N N . ASP A 1 639 ? -12.400 -9.456 -0.186 1.00 82.81 639 ASP A N 1
ATOM 4886 C CA . ASP A 1 639 ? -11.866 -8.678 -1.315 1.00 82.81 639 ASP A CA 1
ATOM 4887 C C . ASP A 1 639 ? -12.687 -7.427 -1.687 1.00 82.81 639 ASP A C 1
ATOM 4889 O O . ASP A 1 639 ? -12.146 -6.459 -2.237 1.00 82.81 639 ASP A O 1
ATOM 4893 N N . GLU A 1 640 ? -13.990 -7.431 -1.394 1.00 84.56 640 GLU A N 1
ATOM 4894 C CA . GLU A 1 640 ? -14.904 -6.313 -1.650 1.00 84.56 640 GLU A CA 1
ATOM 4895 C C . GLU A 1 640 ? -14.845 -5.251 -0.537 1.00 84.56 640 GLU A C 1
ATOM 4897 O O . GLU A 1 640 ? -15.241 -4.105 -0.755 1.00 84.56 640 GLU A O 1
ATOM 4902 N N . GLN A 1 641 ? -14.305 -5.580 0.644 1.00 87.69 641 GLN A N 1
ATOM 4903 C CA . GLN A 1 641 ? -14.289 -4.702 1.822 1.00 87.69 641 GLN A CA 1
ATOM 4904 C C . GLN A 1 641 ? -13.132 -3.692 1.781 1.00 87.69 641 GLN A C 1
ATOM 4906 O O . GLN A 1 641 ? -12.189 -3.724 2.574 1.00 87.69 641 GLN A O 1
ATOM 4911 N N . ARG A 1 642 ? -13.198 -2.788 0.802 1.00 83.62 642 ARG A N 1
ATOM 4912 C CA . ARG A 1 642 ? -12.135 -1.831 0.454 1.00 83.62 642 ARG A CA 1
ATOM 4913 C C . ARG A 1 642 ? -12.092 -0.582 1.343 1.00 83.62 642 ARG A C 1
ATOM 4915 O O . ARG A 1 642 ? -11.098 0.135 1.319 1.00 83.62 642 ARG A O 1
ATOM 4922 N N . GLN A 1 643 ? -13.144 -0.310 2.116 1.00 87.38 643 GLN A N 1
ATOM 4923 C CA . GLN A 1 643 ? -13.161 0.814 3.058 1.00 87.38 643 GLN A CA 1
ATOM 4924 C C . GLN A 1 643 ? -12.163 0.612 4.212 1.00 87.38 643 GLN A C 1
ATOM 4926 O O . GLN A 1 643 ? -11.907 -0.536 4.589 1.00 87.38 643 GLN A O 1
ATOM 4931 N N . PRO A 1 644 ? -11.613 1.697 4.787 1.00 92.06 644 PRO A N 1
ATOM 4932 C CA . PRO A 1 644 ? -10.897 1.604 6.053 1.00 92.06 644 PRO A CA 1
ATOM 4933 C C . PRO A 1 644 ? -11.838 1.154 7.175 1.00 92.06 644 PRO A C 1
ATOM 4935 O O . PRO A 1 644 ? -13.057 1.301 7.053 1.00 92.06 644 PRO A O 1
ATOM 4938 N N . TRP A 1 645 ? -11.276 0.646 8.273 1.00 93.88 645 TRP A N 1
ATOM 4939 C CA . TRP A 1 645 ? -12.044 0.452 9.506 1.00 93.88 645 TRP A CA 1
ATOM 4940 C C . TRP A 1 645 ? -12.635 1.778 9.995 1.00 93.88 645 TRP A C 1
ATOM 4942 O O . TRP A 1 645 ? -13.812 1.814 10.321 1.00 93.88 645 TRP A O 1
ATOM 4952 N N . ASP A 1 646 ? -11.864 2.869 9.954 1.00 94.00 646 ASP A N 1
ATOM 4953 C CA . ASP A 1 646 ? -12.352 4.231 10.171 1.00 94.00 646 ASP A CA 1
ATOM 4954 C C . ASP A 1 646 ? -11.659 5.235 9.231 1.00 94.00 646 ASP A C 1
ATOM 4956 O O . ASP A 1 646 ? -10.427 5.324 9.154 1.00 94.00 646 ASP A O 1
ATOM 4960 N N . LEU A 1 647 ? -12.451 6.019 8.495 1.00 90.94 647 LEU A N 1
ATOM 4961 C CA . LEU A 1 647 ? -11.946 7.020 7.557 1.00 90.94 647 LEU A CA 1
ATOM 4962 C C . LEU A 1 647 ? -11.139 8.120 8.255 1.00 90.94 647 LEU A C 1
ATOM 4964 O O . LEU A 1 647 ? -10.172 8.613 7.676 1.00 90.94 647 LEU A O 1
ATOM 4968 N N . HIS A 1 648 ? -11.493 8.510 9.477 1.00 90.19 648 HIS A N 1
ATOM 4969 C CA . HIS A 1 648 ? -10.785 9.561 10.208 1.00 90.19 648 HIS A CA 1
ATOM 4970 C C . HIS A 1 648 ? -9.358 9.120 10.539 1.00 90.19 648 HIS A C 1
ATOM 4972 O O . HIS A 1 648 ? -8.414 9.865 10.267 1.00 90.19 648 HIS A O 1
ATOM 4978 N N . ALA A 1 649 ? -9.184 7.868 10.977 1.00 89.94 649 ALA A N 1
ATOM 4979 C CA . ALA A 1 649 ? -7.867 7.273 11.188 1.00 89.94 649 ALA A CA 1
ATOM 4980 C C . ALA A 1 649 ? -7.024 7.279 9.895 1.00 89.94 649 ALA A C 1
ATOM 4982 O O . ALA A 1 649 ? -5.840 7.641 9.918 1.00 89.94 649 ALA A O 1
ATOM 4983 N N . GLN A 1 650 ? -7.642 6.951 8.750 1.00 89.00 650 GLN A N 1
ATOM 4984 C CA . GLN A 1 650 ? -7.005 7.012 7.425 1.00 89.00 650 GLN A CA 1
ATOM 4985 C C . GLN A 1 650 ? -6.616 8.434 7.013 1.00 89.00 650 GLN A C 1
ATOM 4987 O O . GLN A 1 650 ? -5.615 8.622 6.320 1.00 89.00 650 GLN A O 1
ATOM 4992 N N . ARG A 1 651 ? -7.367 9.447 7.453 1.00 86.38 651 ARG A N 1
ATOM 4993 C CA . ARG A 1 651 ? -7.086 10.866 7.187 1.00 86.38 651 ARG A CA 1
ATOM 4994 C C . ARG A 1 651 ? -6.216 11.537 8.250 1.00 86.38 651 ARG A C 1
ATOM 4996 O O . ARG A 1 651 ? -6.149 12.764 8.254 1.00 86.38 651 ARG A O 1
ATOM 5003 N N . LEU A 1 652 ? -5.521 10.753 9.082 1.00 84.94 652 LEU A N 1
ATOM 5004 C CA . LEU A 1 652 ? -4.604 11.234 10.127 1.00 84.94 652 LEU A CA 1
ATOM 5005 C C . LEU A 1 652 ? -5.294 12.102 11.194 1.00 84.94 652 LEU A C 1
ATOM 5007 O O . LEU A 1 652 ? -4.632 12.906 11.844 1.00 84.94 652 LEU A O 1
ATOM 5011 N N . VAL A 1 653 ? -6.609 11.956 11.363 1.00 85.00 653 VAL A N 1
ATOM 5012 C CA . VAL A 1 653 ? -7.337 12.560 12.482 1.00 85.00 653 VAL A CA 1
ATOM 5013 C C . VAL A 1 653 ? -7.078 11.687 13.701 1.00 85.00 653 VAL A C 1
ATOM 5015 O O . VAL A 1 653 ? -7.347 10.484 13.659 1.00 85.00 653 VAL A O 1
ATOM 5018 N N . THR A 1 654 ? -6.529 12.272 14.760 1.00 83.44 654 THR A N 1
ATOM 5019 C CA . THR A 1 654 ? -6.232 11.546 16.002 1.00 83.44 654 THR A CA 1
ATOM 5020 C C . THR A 1 654 ? -7.422 11.595 16.959 1.00 83.44 654 THR A C 1
ATOM 5022 O O . THR A 1 654 ? -8.345 12.394 16.785 1.00 83.44 654 THR A O 1
ATOM 5025 N N . CYS A 1 655 ? -7.411 10.777 18.015 1.00 84.06 655 CYS A N 1
ATOM 5026 C CA . CYS A 1 655 ? -8.456 10.832 19.039 1.00 84.06 655 CYS A CA 1
ATOM 5027 C C . CYS A 1 655 ? -8.592 12.247 19.629 1.00 84.06 655 CYS A C 1
ATOM 5029 O O . CYS A 1 655 ? -9.709 12.748 19.727 1.00 84.06 655 CYS A O 1
ATOM 5031 N N . GLY A 1 656 ? -7.472 12.923 19.920 1.00 78.12 656 GLY A N 1
ATOM 5032 C CA . GLY A 1 656 ? -7.441 14.293 20.451 1.00 78.12 656 GLY A CA 1
ATOM 5033 C C . GLY A 1 656 ? -7.961 15.373 19.492 1.00 78.12 656 GLY A C 1
ATOM 5034 O O . GLY A 1 656 ? -8.358 16.447 19.931 1.00 78.12 656 GLY A O 1
ATOM 5035 N N . ASP A 1 657 ? -8.016 15.103 18.185 1.00 79.75 657 ASP A N 1
ATOM 5036 C CA . ASP A 1 657 ? -8.567 16.039 17.193 1.00 79.75 657 ASP A CA 1
ATOM 5037 C C . ASP A 1 657 ? -10.106 16.106 17.222 1.00 79.75 657 ASP A C 1
ATOM 5039 O O . ASP A 1 657 ? -10.707 17.073 16.744 1.00 79.75 657 ASP A O 1
ATOM 5043 N N . CYS A 1 658 ? -10.753 15.080 17.787 1.00 79.31 658 CYS A N 1
ATOM 5044 C CA . CYS A 1 658 ? -12.202 15.017 18.000 1.00 79.31 658 CYS A CA 1
ATOM 5045 C C . CYS A 1 658 ? -12.568 15.132 19.489 1.00 79.31 658 CYS A C 1
ATOM 5047 O O . CYS A 1 658 ? -13.516 15.835 19.854 1.00 79.31 658 CYS A O 1
ATOM 5049 N N . HIS A 1 659 ? -11.799 14.458 20.343 1.00 77.94 659 HIS A N 1
ATOM 5050 C CA . HIS A 1 659 ? -11.921 14.424 21.794 1.00 77.94 659 HIS A CA 1
ATOM 5051 C C . HIS A 1 659 ? -10.895 15.384 22.418 1.00 77.94 659 HIS A C 1
ATOM 5053 O O . HIS A 1 659 ? -9.838 14.947 22.862 1.00 77.94 659 HIS A O 1
ATOM 5059 N N . TYR A 1 660 ? -11.268 16.672 22.459 1.00 67.81 660 TYR A N 1
ATOM 5060 C CA . TYR A 1 660 ? -10.553 17.837 23.028 1.00 67.81 660 TYR A CA 1
ATOM 5061 C C . TYR A 1 660 ? -9.542 18.567 22.137 1.00 67.81 660 TYR A C 1
ATOM 5063 O O . TYR A 1 660 ? -8.337 18.341 22.197 1.00 67.81 660 TYR A O 1
ATOM 5071 N N . THR A 1 661 ? -10.018 19.586 21.406 1.00 60.31 661 THR A N 1
ATOM 5072 C CA . THR A 1 661 ? -9.140 20.525 20.680 1.00 60.31 661 THR A CA 1
ATOM 5073 C C . THR A 1 661 ? -9.688 21.949 20.672 1.00 60.31 661 THR A C 1
ATOM 5075 O O . THR A 1 661 ? -10.855 22.162 20.331 1.00 60.31 661 THR A O 1
ATOM 5078 N N . ALA A 1 662 ? -8.823 22.933 20.926 1.00 53.47 662 ALA A N 1
ATOM 5079 C CA . ALA A 1 662 ? -9.055 24.330 20.565 1.00 53.47 662 ALA A CA 1
ATOM 5080 C C . ALA A 1 662 ? -8.758 24.515 19.064 1.00 53.47 662 ALA A C 1
ATOM 5082 O O . ALA A 1 662 ? -7.639 24.280 18.613 1.00 53.47 662 ALA A O 1
ATOM 5083 N N . GLY A 1 663 ? -9.762 24.904 18.277 1.00 57.34 663 GLY A N 1
ATOM 5084 C CA . GLY A 1 663 ? -9.618 25.089 16.827 1.00 57.34 663 GLY A CA 1
ATOM 5085 C C . GLY A 1 663 ? -9.625 23.804 15.979 1.00 57.34 663 GLY A C 1
ATOM 5086 O O . GLY A 1 663 ? -9.637 22.678 16.471 1.00 57.34 663 GLY A O 1
ATOM 5087 N N . ARG A 1 664 ? -9.698 23.982 14.658 1.00 62.06 664 ARG A N 1
ATOM 5088 C CA . ARG A 1 664 ? -9.838 22.895 13.678 1.00 62.06 664 ARG A CA 1
ATOM 5089 C C . ARG A 1 664 ? -8.481 22.250 13.335 1.00 62.06 664 ARG A C 1
ATOM 5091 O O . ARG A 1 664 ? -7.518 22.992 13.135 1.00 62.06 664 ARG A O 1
ATOM 5098 N N . PRO A 1 665 ? -8.392 20.912 13.160 1.00 67.88 665 PRO A N 1
ATOM 5099 C CA . PRO A 1 665 ? -7.168 20.262 12.690 1.00 67.88 665 PRO A CA 1
ATOM 5100 C C . PRO A 1 665 ? -6.705 20.820 11.341 1.00 67.88 665 PRO A C 1
ATOM 5102 O O . PRO A 1 665 ? -7.482 20.858 10.381 1.00 67.88 665 PRO A O 1
ATOM 5105 N N . ARG A 1 666 ? -5.423 21.205 11.246 1.00 63.78 666 ARG A N 1
ATOM 5106 C CA . ARG A 1 666 ? -4.816 21.727 10.004 1.00 63.78 666 ARG A CA 1
ATOM 5107 C C . ARG A 1 666 ? -4.937 20.749 8.838 1.00 63.78 666 ARG A C 1
ATOM 5109 O O . ARG A 1 666 ? -4.982 21.177 7.692 1.00 63.78 666 ARG A O 1
ATOM 5116 N N . GLN A 1 667 ? -4.992 19.447 9.122 1.00 65.06 667 GLN A N 1
ATOM 5117 C CA . GLN A 1 667 ? -5.083 18.430 8.087 1.00 65.06 667 GLN A CA 1
ATOM 5118 C C . GLN A 1 667 ? -6.474 18.331 7.441 1.00 65.06 667 GLN A C 1
ATOM 5120 O O . GLN A 1 667 ? -6.572 17.643 6.437 1.00 65.06 667 GLN A O 1
ATOM 5125 N N . LEU A 1 668 ? -7.541 18.974 7.946 1.00 63.03 668 LEU A N 1
ATOM 5126 C CA . LEU A 1 668 ? -8.909 18.867 7.401 1.00 63.03 668 LEU A CA 1
ATOM 5127 C C . LEU A 1 668 ? -9.267 20.013 6.436 1.00 63.03 668 LEU A C 1
ATOM 5129 O O . LEU A 1 668 ? -8.964 21.172 6.685 1.00 63.03 668 LEU A O 1
ATOM 5133 N N . GLU A 1 669 ? -10.013 19.705 5.373 1.00 53.81 669 GLU A N 1
ATOM 5134 C CA . GLU A 1 669 ? -10.240 20.599 4.225 1.00 53.81 669 GLU A CA 1
ATOM 5135 C C . GLU A 1 669 ? -11.578 21.379 4.242 1.00 53.81 669 GLU A C 1
ATOM 5137 O O . GLU A 1 669 ? -12.623 20.807 4.554 1.00 53.81 669 GLU A O 1
ATOM 5142 N N . GLY A 1 670 ? -11.586 22.665 3.855 1.00 53.41 670 GLY A N 1
ATOM 5143 C CA . GLY A 1 670 ? -12.800 23.426 3.483 1.00 53.41 670 GLY A CA 1
ATOM 5144 C C . GLY A 1 670 ? -13.260 24.527 4.457 1.00 53.41 670 GLY A C 1
ATOM 5145 O O . GLY A 1 670 ? -12.777 24.624 5.578 1.00 53.41 670 GLY A O 1
ATOM 5146 N N . ARG A 1 671 ? -14.220 25.370 4.043 1.00 49.94 671 ARG A N 1
ATOM 5147 C CA . ARG A 1 671 ? -14.856 26.419 4.873 1.00 49.94 671 ARG A CA 1
ATOM 5148 C C . ARG A 1 671 ? -15.986 25.813 5.723 1.00 49.94 671 ARG A C 1
ATOM 5150 O O . ARG A 1 671 ? -17.141 25.836 5.310 1.00 49.94 671 ARG A O 1
ATOM 5157 N N . ALA A 1 672 ? -15.667 25.224 6.875 1.00 54.12 672 ALA A N 1
ATOM 5158 C CA . ALA A 1 672 ? -16.684 25.045 7.918 1.00 54.12 672 ALA A CA 1
ATOM 5159 C C . ALA A 1 672 ? -16.922 26.422 8.570 1.00 54.12 672 ALA A C 1
ATOM 5161 O O . ALA A 1 672 ? -15.954 27.181 8.679 1.00 54.12 672 ALA A O 1
ATOM 5162 N N . PRO A 1 673 ? -18.156 26.795 8.954 1.00 51.34 673 PRO A N 1
ATOM 5163 C CA . PRO A 1 673 ? -18.377 28.054 9.654 1.00 51.34 673 PRO A CA 1
ATOM 5164 C C . PRO A 1 673 ? -17.545 28.066 10.941 1.00 51.34 673 PRO A C 1
ATOM 5166 O O . PRO A 1 673 ? -17.640 27.146 11.751 1.00 51.34 673 PRO A O 1
ATOM 5169 N N . ALA A 1 674 ? -16.716 29.101 11.109 1.00 50.53 674 ALA A N 1
ATOM 5170 C CA . ALA A 1 674 ? -15.818 29.268 12.256 1.00 50.53 674 ALA A CA 1
ATOM 5171 C C . ALA A 1 674 ? -16.559 29.366 13.607 1.00 50.53 674 ALA A C 1
ATOM 5173 O O . ALA A 1 674 ? -15.925 29.328 14.651 1.00 50.53 674 ALA A O 1
ATOM 5174 N N . THR A 1 675 ? -17.890 29.475 13.579 1.00 49.28 675 THR A N 1
ATOM 5175 C CA . THR A 1 675 ? -18.755 29.808 14.715 1.00 49.28 675 THR A CA 1
ATOM 5176 C C . THR A 1 675 ? -19.282 28.610 15.505 1.00 49.28 675 THR A C 1
ATOM 5178 O O . THR A 1 675 ? -19.866 28.811 16.564 1.00 49.28 675 THR A O 1
ATOM 5181 N N . LEU A 1 676 ? -19.094 27.365 15.045 1.00 52.50 676 LEU A N 1
ATOM 5182 C CA . LEU A 1 676 ? -19.396 26.175 15.856 1.00 52.50 676 LEU A CA 1
ATOM 5183 C C . LEU A 1 676 ? -18.164 25.794 16.682 1.00 52.50 676 LEU A C 1
ATOM 5185 O O . LEU A 1 676 ? -17.521 24.765 16.444 1.00 52.50 676 LEU A O 1
ATOM 5189 N N . GLU A 1 677 ? -17.812 26.660 17.630 1.00 52.53 677 GLU A N 1
ATOM 5190 C CA . GLU A 1 677 ? -16.843 26.321 18.666 1.00 52.53 677 GLU A CA 1
ATOM 5191 C C . GLU A 1 677 ? -17.403 25.171 19.509 1.00 52.53 677 GLU A C 1
ATOM 5193 O O . GLU A 1 677 ? -18.596 25.121 19.818 1.00 52.53 677 GLU A O 1
ATOM 5198 N N . ALA A 1 678 ? -16.552 24.197 19.835 1.00 51.66 678 ALA A N 1
ATOM 5199 C CA . ALA A 1 678 ? -16.916 23.228 20.856 1.00 51.66 678 ALA A CA 1
ATOM 5200 C C . ALA A 1 678 ? -17.131 24.017 22.151 1.00 51.66 678 ALA A C 1
ATOM 5202 O O . ALA A 1 678 ? -16.212 24.711 22.588 1.00 51.66 678 ALA A O 1
ATOM 5203 N N . GLN A 1 679 ? -18.325 23.936 22.742 1.00 47.75 679 GLN A N 1
ATOM 5204 C CA . GLN A 1 679 ? -18.491 24.415 24.107 1.00 47.75 679 GLN A CA 1
ATOM 5205 C C . GLN A 1 679 ? -17.561 23.583 24.995 1.00 47.75 679 GLN A C 1
ATOM 5207 O O . GLN A 1 679 ? -17.401 22.374 24.797 1.00 47.75 679 GLN A O 1
ATOM 5212 N N . SER A 1 680 ? -16.873 24.256 25.912 1.00 47.94 680 SER A N 1
ATOM 5213 C CA . SER A 1 680 ? -15.949 23.657 26.871 1.00 47.94 680 SER A CA 1
ATOM 5214 C C . SER A 1 680 ? -16.565 22.408 27.513 1.00 47.94 680 SER A C 1
ATOM 5216 O O . SER A 1 680 ? -17.571 22.501 28.205 1.00 47.94 680 SER A O 1
ATOM 5218 N N . GLY A 1 681 ? -15.960 21.237 27.285 1.00 48.44 681 GLY A N 1
ATOM 5219 C CA . GLY A 1 681 ? -16.431 19.964 27.844 1.00 48.44 681 GLY A CA 1
ATOM 5220 C C . GLY A 1 681 ? -17.250 19.071 26.899 1.00 48.44 681 GLY A C 1
ATOM 5221 O O . GLY A 1 681 ? -17.456 17.906 27.233 1.00 48.44 681 GLY A O 1
ATOM 5222 N N . GLU A 1 682 ? -17.647 19.532 25.704 1.00 54.53 682 GLU A N 1
ATOM 5223 C CA . GLU A 1 682 ? -18.371 18.711 24.716 1.00 54.53 682 GLU A CA 1
ATOM 5224 C C . GLU A 1 682 ? -17.461 18.088 23.638 1.00 54.53 682 GLU A C 1
ATOM 5226 O O . GLU A 1 682 ? -16.477 18.677 23.183 1.00 54.53 682 GLU A O 1
ATOM 5231 N N . ARG A 1 683 ? -17.821 16.884 23.161 1.00 64.75 683 ARG A N 1
ATOM 5232 C CA . ARG A 1 683 ? -17.178 16.248 21.994 1.00 64.75 683 ARG A CA 1
ATOM 5233 C C . ARG A 1 683 ? -17.455 17.071 20.730 1.00 64.75 683 ARG A C 1
ATOM 5235 O O . ARG A 1 683 ? -18.597 17.478 20.503 1.00 64.75 683 ARG A O 1
ATOM 5242 N N . ARG A 1 684 ? -16.449 17.257 19.858 1.00 71.12 684 ARG A N 1
ATOM 5243 C CA . ARG A 1 684 ? -16.680 17.867 18.535 1.00 71.12 684 ARG A CA 1
ATOM 5244 C C . ARG A 1 684 ? -17.716 17.051 17.765 1.00 71.12 684 ARG A C 1
ATOM 5246 O O . ARG A 1 684 ? -17.677 15.823 17.757 1.00 71.12 684 ARG A O 1
ATOM 5253 N N . ARG A 1 685 ? -18.623 17.752 17.087 1.00 76.62 685 ARG A N 1
ATOM 5254 C CA . ARG A 1 685 ? -19.639 17.146 16.220 1.00 76.62 685 ARG A CA 1
ATOM 5255 C C . ARG A 1 685 ? -19.117 17.068 14.789 1.00 76.62 685 ARG A C 1
ATOM 5257 O O . ARG A 1 685 ? -18.189 17.789 14.420 1.00 76.62 685 ARG A O 1
ATOM 5264 N N . CYS A 1 686 ? -19.745 16.252 13.944 1.00 81.81 686 CYS A N 1
ATOM 5265 C CA . CYS A 1 686 ? -19.387 16.166 12.525 1.00 81.81 686 CYS A CA 1
ATOM 5266 C C . CYS A 1 686 ? -19.378 17.557 11.860 1.00 81.81 686 CYS A C 1
ATOM 5268 O O . CYS A 1 686 ? -18.458 17.893 11.116 1.00 81.81 686 CYS A O 1
ATOM 5270 N N . GLN A 1 687 ? -20.344 18.414 12.198 1.00 78.50 687 GLN A N 1
ATOM 5271 C CA . GLN A 1 687 ? -20.479 19.777 11.674 1.00 78.50 687 GLN A CA 1
ATOM 5272 C C . GLN A 1 687 ? -19.340 20.721 12.094 1.00 78.50 687 GLN A C 1
ATOM 5274 O O . GLN A 1 687 ? -19.115 21.726 11.425 1.00 78.50 687 GLN A O 1
ATOM 5279 N N . SER A 1 688 ? -18.585 20.397 13.152 1.00 76.19 688 SER A N 1
ATOM 5280 C CA . SER A 1 688 ? -17.410 21.176 13.567 1.00 76.19 688 SER A CA 1
ATOM 5281 C C . SER A 1 688 ? -16.273 21.116 12.537 1.00 76.19 688 SER A C 1
ATOM 5283 O O . SER A 1 688 ? -15.374 21.954 12.568 1.00 76.19 688 SER A O 1
ATOM 5285 N N . CYS A 1 689 ? -16.290 20.129 11.631 1.00 77.75 689 CYS A N 1
ATOM 5286 C CA . CYS A 1 689 ? -15.287 19.971 10.573 1.00 77.75 689 CYS A CA 1
ATOM 5287 C C . CYS A 1 689 ? -15.885 19.806 9.166 1.00 77.75 689 CYS A C 1
ATOM 5289 O O . CYS A 1 689 ? -15.218 20.130 8.182 1.00 77.75 689 CYS A O 1
ATOM 5291 N N . HIS A 1 690 ? -17.120 19.313 9.052 1.00 80.56 690 HIS A N 1
ATOM 5292 C CA . HIS A 1 690 ? -17.775 19.010 7.782 1.00 80.56 690 HIS A CA 1
ATOM 5293 C C . HIS A 1 690 ? -18.861 20.034 7.439 1.00 80.56 690 HIS A C 1
ATOM 5295 O O . HIS A 1 690 ? -19.739 20.334 8.245 1.00 80.56 690 HIS A O 1
ATOM 5301 N N . SER A 1 691 ? -18.842 20.528 6.199 1.00 76.19 691 SER A N 1
ATOM 5302 C CA . SER A 1 691 ? -19.927 21.359 5.670 1.00 76.19 691 SER A CA 1
ATOM 5303 C C . SER A 1 691 ? -21.154 20.504 5.353 1.00 76.19 691 SER A C 1
ATOM 5305 O O . SER A 1 691 ? -21.059 19.507 4.638 1.00 76.19 691 SER A O 1
ATOM 5307 N N . LEU A 1 692 ? -22.328 20.942 5.806 1.00 77.94 692 LEU A N 1
ATOM 5308 C CA . LEU A 1 692 ? -23.602 20.361 5.373 1.00 77.94 692 LEU A CA 1
ATOM 5309 C C . LEU A 1 692 ? -23.968 20.801 3.945 1.00 77.94 692 LEU A C 1
ATOM 5311 O O . LEU A 1 692 ? -24.606 20.055 3.202 1.00 77.94 692 LEU A O 1
ATOM 5315 N N . LYS A 1 693 ? -23.519 21.994 3.530 1.00 72.50 693 LYS A N 1
ATOM 5316 C CA . LYS A 1 693 ? -23.888 22.626 2.259 1.00 72.50 693 LYS A CA 1
ATOM 5317 C C . LYS A 1 693 ? -23.069 22.065 1.096 1.00 72.50 693 LYS A C 1
ATOM 5319 O O . LYS A 1 693 ? -21.843 21.998 1.154 1.00 72.50 693 LYS A O 1
ATOM 5324 N N . GLY A 1 694 ? -23.756 21.719 0.007 1.00 71.06 694 GLY A N 1
ATOM 5325 C CA . GLY A 1 694 ? -23.157 21.376 -1.287 1.00 71.06 694 GLY A CA 1
ATOM 5326 C C . GLY A 1 694 ? -22.693 19.924 -1.450 1.00 71.06 694 GLY A C 1
ATOM 5327 O O . GLY A 1 694 ? -22.642 19.467 -2.589 1.00 71.06 694 GLY A O 1
ATOM 5328 N N . LEU A 1 695 ? -22.431 19.196 -0.357 1.00 73.94 695 LEU A N 1
ATOM 5329 C CA . LEU A 1 695 ? -21.952 17.804 -0.382 1.00 73.94 695 LEU A CA 1
ATOM 5330 C C . LEU A 1 695 ? -23.081 16.755 -0.416 1.00 73.94 695 LEU A C 1
ATOM 5332 O O . LEU A 1 695 ? -22.897 15.682 -0.984 1.00 73.94 695 LEU A O 1
ATOM 5336 N N . HIS A 1 696 ? -24.261 17.074 0.124 1.00 86.50 696 HIS A N 1
ATOM 5337 C CA . HIS A 1 696 ? -25.388 16.138 0.272 1.00 86.50 696 HIS A CA 1
ATOM 5338 C C . HIS A 1 696 ? -26.531 16.390 -0.721 1.00 86.50 696 HIS A C 1
ATOM 5340 O O . HIS A 1 696 ? -27.686 16.140 -0.406 1.00 86.50 696 HIS A O 1
ATOM 5346 N N . ARG A 1 697 ? -26.239 16.892 -1.931 1.00 84.50 697 ARG A N 1
ATOM 5347 C CA . ARG A 1 697 ? -27.272 17.261 -2.931 1.00 84.50 697 ARG A CA 1
ATOM 5348 C C . ARG A 1 697 ? -28.235 16.123 -3.295 1.00 84.50 697 ARG A C 1
ATOM 5350 O O . ARG A 1 697 ? -29.340 16.403 -3.730 1.00 84.50 697 ARG A O 1
ATOM 5357 N N . TRP A 1 698 ? -27.811 14.874 -3.113 1.00 86.94 698 TRP A N 1
ATOM 5358 C CA . TRP A 1 698 ? -28.624 13.678 -3.337 1.00 86.94 698 TRP A CA 1
ATOM 5359 C C . TRP A 1 698 ? -29.719 13.477 -2.276 1.00 86.94 698 TRP A C 1
ATOM 5361 O O . TRP A 1 698 ? -30.699 12.796 -2.552 1.00 86.94 698 TRP A O 1
ATOM 5371 N N . LEU A 1 699 ? -29.553 14.039 -1.072 1.00 89.44 699 LEU A N 1
ATOM 5372 C CA . LEU A 1 699 ? -30.443 13.822 0.065 1.00 89.44 699 LEU A CA 1
ATOM 5373 C C . LEU A 1 699 ? -31.629 14.803 0.006 1.00 89.44 699 LEU A C 1
ATOM 5375 O O . LEU A 1 699 ? -31.406 16.018 0.082 1.00 89.44 699 LEU A O 1
ATOM 5379 N N . PRO A 1 700 ? -32.881 14.321 -0.090 1.00 88.81 700 PRO A N 1
ATOM 5380 C CA . PRO A 1 700 ? -34.067 15.174 -0.021 1.00 88.81 700 PRO A CA 1
ATOM 5381 C C . PRO A 1 700 ? -34.251 15.779 1.376 1.00 88.81 700 PRO A C 1
ATOM 5383 O O . PRO A 1 700 ? -33.825 15.194 2.367 1.00 88.81 700 PRO A O 1
ATOM 5386 N N . ALA A 1 701 ? -34.921 16.934 1.478 1.00 89.75 701 ALA A N 1
ATOM 5387 C CA . ALA A 1 701 ? -35.268 17.569 2.760 1.00 89.75 701 ALA A CA 1
ATOM 5388 C C . ALA A 1 701 ? -34.094 17.606 3.772 1.00 89.75 701 ALA A C 1
ATOM 5390 O O . ALA A 1 701 ? -34.215 17.159 4.915 1.00 89.75 701 ALA A O 1
ATOM 5391 N N . GLN A 1 702 ? -32.932 18.108 3.332 1.00 89.44 702 GLN A N 1
ATOM 5392 C CA . GLN A 1 702 ? -31.673 18.061 4.093 1.00 89.44 702 GLN A CA 1
ATOM 5393 C C . GLN A 1 702 ? -31.800 18.631 5.511 1.00 89.44 702 GLN A C 1
ATOM 5395 O O . GLN A 1 702 ? -31.281 18.040 6.452 1.00 89.44 702 GLN A O 1
ATOM 5400 N N . ALA A 1 703 ? -32.517 19.748 5.678 1.00 86.88 703 ALA A N 1
ATOM 5401 C CA . ALA A 1 703 ? -32.712 20.378 6.984 1.00 86.88 703 ALA A CA 1
ATOM 5402 C C . ALA A 1 703 ? -33.413 19.439 7.982 1.00 86.88 703 ALA A C 1
ATOM 5404 O O . ALA A 1 703 ? -32.943 19.272 9.106 1.00 86.88 703 ALA A O 1
ATOM 5405 N N . THR A 1 704 ? -34.486 18.769 7.554 1.00 90.00 704 THR A N 1
ATOM 5406 C CA . THR A 1 704 ? -35.212 17.794 8.379 1.00 90.00 704 THR A CA 1
ATOM 5407 C C . THR A 1 704 ? -34.335 16.594 8.717 1.00 90.00 704 THR A C 1
ATOM 5409 O O . THR A 1 704 ? -34.287 16.182 9.874 1.00 90.00 704 THR A O 1
ATOM 5412 N N . HIS A 1 705 ? -33.591 16.065 7.741 1.00 91.06 705 HIS A N 1
ATOM 5413 C CA . HIS A 1 705 ? -32.676 14.950 7.982 1.00 91.06 705 HIS A CA 1
ATOM 5414 C C . HIS A 1 705 ? -31.592 15.309 8.997 1.00 91.06 705 HIS A C 1
ATOM 5416 O O . HIS A 1 705 ? -31.414 14.584 9.965 1.00 91.06 705 HIS A O 1
ATOM 5422 N N . PHE A 1 706 ? -30.911 16.445 8.849 1.00 87.38 706 PHE A N 1
ATOM 5423 C CA . PHE A 1 706 ? -29.855 16.841 9.789 1.00 87.38 706 PHE A CA 1
ATOM 5424 C C . PHE A 1 706 ? -30.384 17.196 11.189 1.00 87.38 706 PHE A C 1
ATOM 5426 O O . PHE A 1 706 ? -29.641 17.112 12.171 1.00 87.38 706 PHE A O 1
ATOM 5433 N N . ALA A 1 707 ? -31.667 17.553 11.305 1.00 86.25 707 ALA A N 1
ATOM 5434 C CA . ALA A 1 707 ? -32.326 17.752 12.592 1.00 86.25 707 ALA A CA 1
ATOM 5435 C C . ALA A 1 707 ? -32.700 16.431 13.288 1.00 86.25 707 ALA A C 1
ATOM 5437 O O . ALA A 1 707 ? -32.673 16.377 14.513 1.00 86.25 707 ALA A O 1
ATOM 5438 N N . GLN A 1 708 ? -33.043 15.381 12.531 1.00 88.88 708 GLN A N 1
ATOM 5439 C CA . GLN A 1 708 ? -33.653 14.150 13.061 1.00 88.88 708 GLN A CA 1
ATOM 5440 C C . GLN A 1 708 ? -32.763 12.904 12.972 1.00 88.88 708 GLN A C 1
ATOM 5442 O O . GLN A 1 708 ? -33.041 11.912 13.640 1.00 88.88 708 GLN A O 1
ATOM 5447 N N . VAL A 1 709 ? -31.709 12.920 12.161 1.00 89.88 709 VAL A N 1
ATOM 5448 C CA . VAL A 1 709 ? -30.862 11.760 11.857 1.00 89.88 709 VAL A CA 1
ATOM 5449 C C . VAL A 1 709 ? -29.410 12.121 12.144 1.00 89.88 709 VAL A C 1
ATOM 5451 O O . VAL A 1 709 ? -28.893 13.118 11.638 1.00 89.88 709 VAL A O 1
ATOM 5454 N N . ALA A 1 710 ? -28.747 11.321 12.978 1.00 90.00 710 ALA A N 1
ATOM 5455 C CA . ALA A 1 710 ? -27.323 11.474 13.240 1.00 90.00 710 ALA A CA 1
ATOM 5456 C C . ALA A 1 710 ? -26.521 11.130 11.976 1.00 90.00 710 ALA A C 1
ATOM 5458 O O . ALA A 1 710 ? -26.896 10.232 11.219 1.00 90.00 710 ALA A O 1
ATOM 5459 N N . CYS A 1 711 ? -25.401 11.817 11.742 1.00 90.44 711 CYS A N 1
ATOM 5460 C CA . CYS A 1 711 ? -24.564 11.581 10.563 1.00 90.44 711 CYS A CA 1
ATOM 5461 C C . CYS A 1 711 ? -24.131 10.106 10.476 1.00 90.44 711 CYS A C 1
ATOM 5463 O O . CYS A 1 711 ? -24.139 9.500 9.403 1.00 90.44 711 CYS A O 1
ATOM 5465 N N . GLU A 1 712 ? -23.827 9.504 11.621 1.00 92.00 712 GLU A N 1
ATOM 5466 C CA . GLU A 1 712 ? -23.398 8.118 11.761 1.00 92.00 712 GLU A CA 1
ATOM 5467 C C . GLU A 1 712 ? -24.450 7.116 11.276 1.00 92.00 712 GLU A C 1
ATOM 5469 O O . GLU A 1 712 ? -24.080 6.062 10.770 1.00 92.00 712 GLU A O 1
ATOM 5474 N N . ALA A 1 713 ? -25.747 7.440 11.322 1.00 91.12 713 ALA A N 1
ATOM 5475 C CA . ALA A 1 713 ? -26.791 6.544 10.814 1.00 91.12 713 ALA A CA 1
ATOM 5476 C C . ALA A 1 713 ? -26.635 6.270 9.306 1.00 91.12 713 ALA A C 1
ATOM 5478 O O . ALA A 1 713 ? -26.929 5.170 8.837 1.00 91.12 713 ALA A O 1
ATOM 5479 N N . CYS A 1 714 ? -26.122 7.248 8.550 1.00 90.94 714 CYS A N 1
ATOM 5480 C CA . CYS A 1 714 ? -25.806 7.086 7.131 1.00 90.94 714 CYS A CA 1
ATOM 5481 C C . CYS A 1 714 ? -24.355 6.645 6.908 1.00 90.94 714 CYS A C 1
ATOM 5483 O O . CYS A 1 714 ? -24.078 5.874 5.990 1.00 90.94 714 CYS A O 1
ATOM 5485 N N . HIS A 1 715 ? -23.422 7.136 7.726 1.00 92.88 715 HIS A N 1
ATOM 5486 C CA . HIS A 1 715 ? -21.983 6.955 7.523 1.00 92.88 715 HIS A CA 1
ATOM 5487 C C . HIS A 1 715 ? -21.387 5.700 8.191 1.00 92.88 715 HIS A C 1
ATOM 5489 O O . HIS A 1 715 ? -20.277 5.305 7.834 1.00 92.88 715 HIS A O 1
ATOM 5495 N N . VAL A 1 716 ? -22.137 5.043 9.082 1.00 92.62 716 VAL A N 1
ATOM 5496 C CA . VAL A 1 716 ? -21.819 3.759 9.736 1.00 92.62 716 VAL A CA 1
ATOM 5497 C C . VAL A 1 716 ? -22.954 2.754 9.485 1.00 92.62 716 VAL A C 1
ATOM 5499 O O . VAL A 1 716 ? -23.479 2.093 10.379 1.00 92.62 716 VAL A O 1
ATOM 5502 N N . ALA A 1 717 ? -23.377 2.645 8.223 1.00 84.88 717 ALA A N 1
ATOM 5503 C CA . ALA A 1 717 ? -24.523 1.822 7.828 1.00 84.88 717 ALA A CA 1
ATOM 5504 C C . ALA A 1 717 ? -24.308 0.305 8.021 1.00 84.88 717 ALA A C 1
ATOM 5506 O O . ALA A 1 717 ? -25.267 -0.468 8.025 1.00 84.88 717 ALA A O 1
ATOM 5507 N N . ARG A 1 718 ? -23.053 -0.140 8.147 1.00 89.50 718 ARG A N 1
ATOM 5508 C CA . ARG A 1 718 ? -22.677 -1.530 8.420 1.00 89.50 718 ARG A CA 1
ATOM 5509 C C . ARG A 1 718 ? -21.382 -1.556 9.221 1.00 89.50 718 ARG A C 1
ATOM 5511 O O . ARG A 1 718 ? -20.447 -0.833 8.895 1.00 89.50 718 ARG A O 1
ATOM 5518 N N . VAL A 1 719 ? -21.313 -2.445 10.203 1.00 93.56 719 VAL A N 1
ATOM 5519 C CA . VAL A 1 719 ? -20.104 -2.726 10.979 1.00 93.56 719 VAL A CA 1
ATOM 5520 C C . VAL A 1 719 ? -19.506 -4.041 10.490 1.00 93.56 719 VAL A C 1
ATOM 5522 O O . VAL A 1 719 ? -20.225 -5.029 10.345 1.00 93.56 719 VAL A O 1
ATOM 5525 N N . ALA A 1 720 ? -18.205 -4.053 10.191 1.00 94.44 720 ALA A N 1
ATOM 5526 C CA . ALA A 1 720 ? -17.530 -5.229 9.637 1.00 94.44 720 ALA A CA 1
ATOM 5527 C C . ALA A 1 720 ? -17.210 -6.303 10.692 1.00 94.44 720 ALA A C 1
ATOM 5529 O O . ALA A 1 720 ? -17.204 -7.491 10.371 1.00 94.44 720 ALA A O 1
ATOM 5530 N N . LEU A 1 721 ? -16.966 -5.897 11.941 1.00 95.31 721 LEU A N 1
ATOM 5531 C CA . LEU A 1 721 ? -16.681 -6.811 13.045 1.00 95.31 721 LEU A CA 1
ATOM 5532 C C . LEU A 1 721 ? -17.975 -7.369 13.659 1.00 95.31 721 LEU A C 1
ATOM 5534 O O . LEU A 1 721 ? -19.035 -6.740 13.600 1.00 95.31 721 LEU A O 1
ATOM 5538 N N . ALA A 1 722 ? -17.878 -8.548 14.276 1.00 94.75 722 ALA A N 1
ATOM 5539 C CA . ALA A 1 722 ? -18.906 -9.036 15.186 1.00 94.75 722 ALA A CA 1
ATOM 5540 C C . ALA A 1 722 ? -18.979 -8.177 16.461 1.00 94.75 722 ALA A C 1
ATOM 5542 O O . ALA A 1 722 ? -18.012 -7.521 16.847 1.00 94.75 722 ALA A O 1
ATOM 5543 N N . ALA A 1 723 ? -20.132 -8.204 17.120 1.00 94.69 723 ALA A N 1
ATOM 5544 C CA . ALA A 1 723 ? -20.358 -7.531 18.395 1.00 94.69 723 ALA A CA 1
ATOM 5545 C C . ALA A 1 723 ? -21.243 -8.398 19.288 1.00 94.69 723 ALA A C 1
ATOM 5547 O O . ALA A 1 723 ? -22.040 -9.192 18.784 1.00 94.69 723 ALA A O 1
ATOM 5548 N N . ARG A 1 724 ? -21.132 -8.245 20.607 1.00 94.12 724 ARG A N 1
ATOM 5549 C CA . ARG A 1 724 ? -21.977 -8.948 21.577 1.00 94.12 724 ARG A CA 1
ATOM 5550 C C . ARG A 1 724 ? -23.452 -8.697 21.270 1.00 94.12 724 ARG A C 1
ATOM 5552 O O . ARG A 1 724 ? -23.836 -7.612 20.847 1.00 94.12 724 ARG A O 1
ATOM 5559 N N . SER A 1 725 ? -24.287 -9.703 21.463 1.00 94.38 725 SER A N 1
ATOM 5560 C CA . SER A 1 725 ? -25.739 -9.607 21.302 1.00 94.38 725 SER A CA 1
ATOM 5561 C C . SER A 1 725 ? -26.477 -10.047 22.564 1.00 94.38 725 SER A C 1
ATOM 5563 O O . SER A 1 725 ? -27.522 -9.483 22.878 1.00 94.38 725 SER A O 1
ATOM 5565 N N . LEU A 1 726 ? -25.893 -10.988 23.311 1.00 93.56 726 LEU A N 1
ATOM 5566 C CA . LEU A 1 726 ? -26.382 -11.480 24.594 1.00 93.56 726 LEU A CA 1
ATOM 5567 C C . LEU A 1 726 ? -25.211 -11.623 25.572 1.00 93.56 726 LEU A C 1
ATOM 5569 O O . LEU A 1 726 ? -24.168 -12.172 25.212 1.00 93.56 726 LEU A O 1
ATOM 5573 N N . VAL A 1 727 ? -25.413 -11.175 26.806 1.00 93.19 727 VAL A N 1
ATOM 5574 C CA . VAL A 1 727 ? -24.604 -11.512 27.978 1.00 93.19 727 VAL A CA 1
ATOM 5575 C C . VAL A 1 727 ? -25.538 -12.195 28.972 1.00 93.19 727 VAL A C 1
ATOM 5577 O O . VAL A 1 727 ? -26.383 -11.555 29.586 1.00 93.19 727 VAL A O 1
ATOM 5580 N N . ASP A 1 728 ? -25.429 -13.511 29.086 1.00 94.81 728 ASP A N 1
ATOM 5581 C CA . ASP A 1 728 ? -26.243 -14.323 29.981 1.00 94.81 728 ASP A CA 1
ATOM 5582 C C . ASP A 1 728 ? -25.430 -14.684 31.228 1.00 94.81 728 ASP A C 1
ATOM 5584 O O . ASP A 1 728 ? -24.604 -15.601 31.228 1.00 94.81 728 ASP A O 1
ATOM 5588 N N . ARG A 1 729 ? -25.656 -13.915 32.296 1.00 95.00 729 ARG A N 1
ATOM 5589 C CA . ARG A 1 729 ? -25.075 -14.110 33.633 1.00 95.00 729 ARG A CA 1
ATOM 5590 C C . ARG A 1 729 ? -25.966 -14.970 34.519 1.00 95.00 729 ARG A C 1
ATOM 5592 O O . ARG A 1 729 ? -25.698 -15.090 35.712 1.00 95.00 729 ARG A O 1
ATOM 5599 N N . THR A 1 730 ? -27.041 -15.532 33.966 1.00 95.81 730 THR A N 1
ATOM 5600 C CA . THR A 1 730 ? -27.891 -16.477 34.693 1.00 95.81 730 THR A CA 1
ATOM 5601 C C . THR A 1 730 ? -27.276 -17.873 34.729 1.00 95.81 730 THR A C 1
ATOM 5603 O O . THR A 1 730 ? -27.598 -18.644 35.632 1.00 95.81 730 THR A O 1
ATOM 5606 N N . VAL A 1 731 ? -26.358 -18.153 33.795 1.00 95.62 731 VAL A N 1
ATOM 5607 C CA . VAL A 1 731 ? -25.581 -19.390 33.665 1.00 95.62 731 VAL A CA 1
ATOM 5608 C C . VAL A 1 731 ? -24.079 -19.135 33.774 1.00 95.62 731 VAL A C 1
ATOM 5610 O O . VAL A 1 731 ? -23.604 -18.012 33.594 1.00 95.62 731 VAL A O 1
ATOM 5613 N N . VAL A 1 732 ? -23.321 -20.197 34.051 1.00 94.06 732 VAL A N 1
ATOM 5614 C CA . VAL A 1 732 ? -21.871 -20.138 34.283 1.00 94.06 732 VAL A CA 1
ATOM 5615 C C . VAL A 1 732 ? -21.168 -21.186 33.426 1.00 94.06 732 VAL A C 1
ATOM 5617 O O . VAL A 1 732 ? -21.522 -22.364 33.462 1.00 94.06 732 VAL A O 1
ATOM 5620 N N . ARG A 1 733 ? -20.162 -20.764 32.658 1.00 91.00 733 ARG A N 1
ATOM 5621 C CA . ARG A 1 733 ? -19.290 -21.637 31.859 1.00 91.00 733 ARG A CA 1
ATOM 5622 C C . ARG A 1 733 ? -18.260 -22.365 32.736 1.00 91.00 733 ARG A C 1
ATOM 5624 O O . ARG A 1 733 ? -18.034 -22.009 33.894 1.00 91.00 733 ARG A O 1
ATOM 5631 N N . ALA A 1 734 ? -17.587 -23.363 32.166 1.00 88.19 734 ALA A N 1
ATOM 5632 C CA . ALA A 1 734 ? -16.567 -24.161 32.853 1.00 88.19 734 ALA A CA 1
ATOM 5633 C C . ALA A 1 734 ? -15.305 -23.365 33.252 1.00 88.19 734 ALA A C 1
ATOM 5635 O O . ALA A 1 734 ? -14.503 -23.834 34.056 1.00 88.19 734 ALA A O 1
ATOM 5636 N N . ASP A 1 735 ? -15.135 -22.143 32.754 1.00 86.88 735 ASP A N 1
ATOM 5637 C CA . ASP A 1 735 ? -14.105 -21.177 33.166 1.00 86.88 735 ASP A CA 1
ATOM 5638 C C . ASP A 1 735 ? -14.611 -20.185 34.240 1.00 86.88 735 ASP A C 1
ATOM 5640 O O . ASP A 1 735 ? -13.856 -19.347 34.722 1.00 86.88 735 ASP A O 1
ATOM 5644 N N . GLY A 1 736 ? -15.883 -20.282 34.647 1.00 87.75 736 GLY A N 1
ATOM 5645 C CA . GLY A 1 736 ? -16.526 -19.370 35.597 1.00 87.75 736 GLY A CA 1
ATOM 5646 C C . GLY A 1 736 ? -17.100 -18.099 34.960 1.00 87.75 736 GLY A C 1
ATOM 5647 O O . GLY A 1 736 ? -17.758 -17.318 35.653 1.00 87.75 736 GLY A O 1
ATOM 5648 N N . ALA A 1 737 ? -16.895 -17.881 33.661 1.00 88.12 737 ALA A N 1
ATOM 5649 C CA . ALA A 1 737 ? -17.413 -16.721 32.951 1.00 88.12 737 ALA A CA 1
ATOM 5650 C C . ALA A 1 737 ? -18.919 -16.863 32.648 1.00 88.12 737 ALA A C 1
ATOM 5652 O O . ALA A 1 737 ? -19.439 -17.979 32.531 1.00 88.12 737 ALA A O 1
ATOM 5653 N N . PRO A 1 738 ? -19.646 -15.742 32.488 1.00 91.25 738 PRO A N 1
ATOM 5654 C CA . PRO A 1 738 ? -20.995 -15.776 31.935 1.00 91.25 738 PRO A CA 1
ATOM 5655 C C . PRO A 1 738 ? -20.966 -16.223 30.469 1.00 91.25 738 PRO A C 1
ATOM 5657 O O . PRO A 1 738 ? -19.949 -16.115 29.776 1.00 91.25 738 PRO A O 1
ATOM 5660 N N . ARG A 1 739 ? -22.111 -16.670 29.956 1.00 91.00 739 ARG A N 1
ATOM 5661 C CA . ARG A 1 739 ? -22.243 -16.994 28.535 1.00 91.00 739 ARG A CA 1
ATOM 5662 C C . ARG A 1 739 ? -22.401 -15.708 27.724 1.00 91.00 739 ARG A C 1
ATOM 5664 O O . ARG A 1 739 ? -23.279 -14.896 27.995 1.00 91.00 739 ARG A O 1
ATOM 5671 N N . VAL A 1 740 ? -21.574 -15.527 26.696 1.00 91.31 740 VAL A N 1
ATOM 5672 C CA . VAL A 1 740 ? -21.621 -14.353 25.811 1.00 91.31 740 VAL A CA 1
ATOM 5673 C C . VAL A 1 740 ? -21.823 -14.809 24.375 1.00 91.31 740 VAL A C 1
ATOM 5675 O O . VAL A 1 740 ? -21.067 -15.638 23.875 1.00 91.31 740 VAL A O 1
ATOM 5678 N N . LEU A 1 741 ? -22.827 -14.250 23.701 1.00 91.69 741 LEU A N 1
ATOM 5679 C CA . LEU A 1 741 ? -23.072 -14.485 22.279 1.00 91.69 741 LEU A CA 1
ATOM 5680 C C . LEU A 1 741 ? -22.802 -13.228 21.470 1.00 91.69 741 LEU A C 1
ATOM 5682 O O . LEU A 1 741 ? -22.965 -12.108 21.958 1.00 91.69 741 LEU A O 1
ATOM 5686 N N . TYR A 1 742 ? -22.436 -13.435 20.211 1.00 93.38 742 TYR A N 1
ATOM 5687 C CA . TYR A 1 742 ? -22.087 -12.379 19.275 1.00 93.38 742 TYR A CA 1
ATOM 5688 C C . TYR A 1 742 ? -22.965 -12.470 18.031 1.00 93.38 742 TYR A C 1
ATOM 5690 O O . TYR A 1 742 ? -23.261 -13.555 17.533 1.00 93.38 742 TYR A O 1
ATOM 5698 N N . ARG A 1 743 ? -23.336 -11.311 17.491 1.00 93.56 743 ARG A N 1
ATOM 5699 C CA . ARG A 1 743 ? -23.926 -11.183 16.156 1.00 93.56 743 ARG A CA 1
ATOM 5700 C C . ARG A 1 743 ? -22.852 -10.887 15.121 1.00 93.56 743 ARG A C 1
ATOM 5702 O O . ARG A 1 743 ? -21.780 -10.385 15.448 1.00 93.56 743 ARG A O 1
ATOM 5709 N N . GLY A 1 744 ? -23.185 -11.113 13.854 1.00 93.38 744 GLY A N 1
ATOM 5710 C CA . GLY A 1 744 ? -22.283 -10.841 12.734 1.00 93.38 744 GLY A CA 1
ATOM 5711 C C . GLY A 1 744 ? -21.241 -11.934 12.497 1.00 93.38 744 GLY A C 1
ATOM 5712 O O . GLY A 1 744 ? -20.272 -11.704 11.775 1.00 93.38 744 GLY A O 1
ATOM 5713 N N . ILE A 1 745 ? -21.457 -13.118 13.072 1.00 93.75 745 ILE A N 1
ATOM 5714 C CA . ILE A 1 745 ? -20.713 -14.344 12.783 1.00 93.75 745 ILE A CA 1
ATOM 5715 C C . ILE A 1 745 ? -21.474 -15.116 11.703 1.00 93.75 745 ILE A C 1
ATOM 5717 O O . ILE A 1 745 ? -22.678 -15.325 11.826 1.00 93.75 745 ILE A O 1
ATOM 5721 N N . ALA A 1 746 ? -20.778 -15.496 10.634 1.00 93.56 746 ALA A N 1
ATOM 5722 C CA . ALA A 1 746 ? -21.307 -16.340 9.566 1.00 93.56 746 ALA A CA 1
ATOM 5723 C C . ALA A 1 746 ? -21.121 -17.830 9.881 1.00 93.56 746 ALA A C 1
ATOM 5725 O O . ALA A 1 746 ? -22.016 -18.626 9.619 1.00 93.56 746 ALA A O 1
ATOM 5726 N N . ALA A 1 747 ? -19.962 -18.196 10.437 1.00 92.31 747 ALA A N 1
ATOM 5727 C CA . ALA A 1 747 ? -19.633 -19.555 10.854 1.00 92.31 747 ALA A CA 1
ATOM 5728 C C . ALA A 1 747 ? -18.525 -19.545 11.921 1.00 92.31 747 ALA A C 1
ATOM 5730 O O . ALA A 1 747 ? -17.738 -18.597 11.998 1.00 92.31 747 ALA A O 1
ATOM 5731 N N . GLY A 1 748 ? -18.448 -20.615 12.714 1.00 88.62 748 GLY A N 1
ATOM 5732 C CA . GLY A 1 748 ? -17.441 -20.787 13.764 1.00 88.62 748 GLY A CA 1
ATOM 5733 C C . GLY A 1 748 ? -17.787 -20.094 15.087 1.00 88.62 748 GLY A C 1
ATOM 5734 O O . GLY A 1 748 ? -18.897 -19.605 15.287 1.00 88.62 748 GLY A O 1
ATOM 5735 N N . ASN A 1 749 ? -16.819 -20.075 16.007 1.00 83.12 749 ASN A N 1
ATOM 5736 C CA . ASN A 1 749 ? -16.950 -19.500 17.347 1.00 83.12 749 ASN A CA 1
ATOM 5737 C C . ASN A 1 749 ? -15.773 -18.559 17.644 1.00 83.12 749 ASN A C 1
ATOM 5739 O O . ASN A 1 749 ? -14.648 -18.796 17.207 1.00 83.12 749 ASN A O 1
ATOM 5743 N N . VAL A 1 750 ? -16.021 -17.510 18.427 1.00 85.81 750 VAL A N 1
ATOM 5744 C CA . VAL A 1 750 ? -15.030 -16.494 18.806 1.00 85.81 750 VAL A CA 1
ATOM 5745 C C . VAL A 1 750 ? -13.842 -17.050 19.593 1.00 85.81 750 VAL A C 1
ATOM 5747 O O . VAL A 1 750 ? -12.758 -16.477 19.536 1.00 85.81 750 VAL A O 1
ATOM 5750 N N . ALA A 1 751 ? -14.021 -18.186 20.275 1.00 82.81 751 ALA A N 1
ATOM 5751 C CA . ALA A 1 751 ? -12.950 -18.897 20.973 1.00 82.81 751 ALA A CA 1
ATOM 5752 C C . ALA A 1 751 ? -11.946 -19.579 20.020 1.00 82.81 751 ALA A C 1
ATOM 5754 O O . ALA A 1 751 ? -10.859 -19.956 20.447 1.00 82.81 751 ALA A O 1
ATOM 5755 N N . GLN A 1 752 ? -12.282 -19.724 18.731 1.00 85.56 752 GLN A N 1
ATOM 5756 C CA . GLN A 1 752 ? -11.427 -20.326 17.704 1.00 85.56 752 GLN A CA 1
ATOM 5757 C C . GLN A 1 752 ? -11.233 -19.353 16.525 1.00 85.56 752 GLN A C 1
ATOM 5759 O O . GLN A 1 752 ? -11.811 -19.550 15.453 1.00 85.56 752 GLN A O 1
ATOM 5764 N N . PRO A 1 753 ? -10.403 -18.300 16.679 1.00 82.62 753 PRO A N 1
ATOM 5765 C CA . PRO A 1 753 ? -10.275 -17.236 15.679 1.00 82.62 753 PRO A CA 1
ATOM 5766 C C . PRO A 1 753 ? -9.895 -17.721 14.273 1.00 82.62 753 PRO A C 1
ATOM 5768 O O . PRO A 1 753 ? -10.309 -17.118 13.287 1.00 82.62 753 PRO A O 1
ATOM 5771 N N . ALA A 1 754 ? -9.143 -18.822 14.163 1.00 85.38 754 ALA A N 1
ATOM 5772 C CA . ALA A 1 754 ? -8.737 -19.393 12.878 1.00 85.38 754 ALA A CA 1
ATOM 5773 C C . ALA A 1 754 ? -9.914 -19.959 12.058 1.00 85.38 754 ALA A C 1
ATOM 5775 O O . ALA A 1 754 ? -9.867 -19.922 10.831 1.00 85.38 754 ALA A O 1
ATOM 5776 N N . ALA A 1 755 ? -10.972 -20.436 12.723 1.00 87.19 755 ALA A N 1
ATOM 5777 C CA . ALA A 1 755 ? -12.176 -20.994 12.099 1.00 87.19 755 ALA A CA 1
ATOM 5778 C C . ALA A 1 755 ? -13.372 -20.019 12.114 1.00 87.19 755 ALA A C 1
ATOM 5780 O O . ALA A 1 755 ? -14.449 -20.338 11.611 1.00 87.19 755 ALA A O 1
ATOM 5781 N N . LEU A 1 756 ? -13.200 -18.828 12.694 1.00 91.81 756 LEU A N 1
ATOM 5782 C CA . LEU A 1 756 ? -14.243 -17.815 12.810 1.00 91.81 756 LEU A CA 1
ATOM 5783 C C . LEU A 1 756 ? -14.395 -17.041 11.501 1.00 91.81 756 LEU A C 1
ATOM 5785 O O . LEU A 1 756 ? -13.486 -16.310 11.121 1.00 91.81 756 LEU A O 1
ATOM 5789 N N . PHE A 1 757 ? -15.562 -17.125 10.864 1.00 94.50 757 PHE A N 1
ATOM 5790 C CA . PHE A 1 757 ? -15.927 -16.318 9.700 1.00 94.50 757 PHE A CA 1
ATOM 5791 C C . PHE A 1 757 ? -16.914 -15.222 10.089 1.00 94.50 757 PHE A C 1
ATOM 5793 O O . PHE A 1 757 ? -17.996 -15.495 10.610 1.00 94.50 757 PHE A O 1
ATOM 5800 N N . LEU A 1 758 ? -16.576 -13.971 9.786 1.00 95.50 758 LEU A N 1
ATOM 5801 C CA . LEU A 1 758 ? -17.393 -12.809 10.123 1.00 95.50 758 LEU A CA 1
ATOM 5802 C C . LEU A 1 758 ? -18.173 -12.306 8.907 1.00 95.50 758 LEU A C 1
ATOM 5804 O O . LEU A 1 758 ? -17.615 -12.082 7.831 1.00 95.50 758 LEU A O 1
ATOM 5808 N N . ALA A 1 759 ? -19.465 -12.059 9.099 1.00 93.81 759 ALA A N 1
ATOM 5809 C CA . ALA A 1 759 ? -20.299 -11.321 8.156 1.00 93.81 759 ALA A CA 1
ATOM 5810 C C . ALA A 1 759 ? -20.372 -9.822 8.495 1.00 93.81 759 ALA A C 1
ATOM 5812 O O . ALA A 1 759 ? -20.709 -9.017 7.621 1.00 93.81 759 ALA A O 1
ATOM 5813 N N . GLY A 1 760 ? -20.098 -9.441 9.746 1.00 93.44 760 GLY A N 1
ATOM 5814 C CA . GLY A 1 760 ? -20.468 -8.127 10.270 1.00 93.44 760 GLY A CA 1
ATOM 5815 C C . GLY A 1 760 ? -21.987 -7.989 10.428 1.00 93.44 760 GLY A C 1
ATOM 5816 O O . GLY A 1 760 ? -22.737 -8.942 10.209 1.00 93.44 760 GLY A O 1
ATOM 5817 N N . TYR A 1 761 ? -22.472 -6.811 10.810 1.00 92.94 761 TYR A N 1
ATOM 5818 C CA . TYR A 1 761 ? -23.900 -6.594 11.055 1.00 92.94 761 TYR A CA 1
ATOM 5819 C C . TYR A 1 761 ? -24.356 -5.170 10.716 1.00 92.94 761 TYR A C 1
ATOM 5821 O O . TYR A 1 761 ? -23.551 -4.251 10.558 1.00 92.94 761 TYR A O 1
ATOM 5829 N N . GLN A 1 762 ? -25.670 -5.001 10.571 1.00 90.12 762 GLN A N 1
ATOM 5830 C CA . GLN A 1 762 ? -26.311 -3.695 10.440 1.00 90.12 762 GLN A CA 1
ATOM 5831 C C . GLN A 1 762 ? -26.794 -3.234 11.827 1.00 90.12 762 GLN A C 1
ATOM 5833 O O . GLN A 1 762 ? -27.533 -3.985 12.471 1.00 90.12 762 GLN A O 1
ATOM 5838 N N . PRO A 1 763 ? -26.398 -2.039 12.300 1.00 90.88 763 PRO A N 1
ATOM 5839 C CA . PRO A 1 763 ? -26.876 -1.502 13.574 1.00 90.88 763 PRO A CA 1
ATOM 5840 C C . PRO A 1 763 ? -28.393 -1.265 13.592 1.00 90.88 763 PRO A C 1
ATOM 5842 O O . PRO A 1 763 ? -28.994 -0.976 12.555 1.00 90.88 763 PRO A O 1
ATOM 5845 N N . ALA A 1 764 ? -29.009 -1.333 14.776 1.00 89.69 764 ALA A N 1
ATOM 5846 C CA . ALA A 1 764 ? -30.350 -0.778 14.974 1.00 89.69 764 ALA A CA 1
ATOM 5847 C C . ALA A 1 764 ? -30.283 0.749 15.025 1.00 89.69 764 ALA A C 1
ATOM 5849 O O . ALA A 1 764 ? -29.244 1.316 15.360 1.00 89.69 764 ALA A O 1
ATOM 5850 N N . LEU A 1 765 ? -31.408 1.408 14.756 1.00 87.69 765 LEU A N 1
ATOM 5851 C CA . LEU A 1 765 ? -31.561 2.838 15.003 1.00 87.69 765 LEU A CA 1
ATOM 5852 C C . LEU A 1 765 ? -32.300 3.063 16.325 1.00 87.69 765 LEU A C 1
ATOM 5854 O O . LEU A 1 765 ? -33.313 2.419 16.618 1.00 87.69 765 LEU A O 1
ATOM 5858 N N . VAL A 1 766 ? -31.782 3.988 17.129 1.00 87.56 766 VAL A N 1
ATOM 5859 C CA . VAL A 1 766 ? -32.374 4.406 18.404 1.00 87.56 766 VAL A CA 1
ATOM 5860 C C . VAL A 1 766 ? -32.516 5.920 18.451 1.00 87.56 766 VAL A C 1
ATOM 5862 O O . VAL A 1 766 ? -31.693 6.639 17.887 1.00 87.56 766 VAL A O 1
ATOM 5865 N N . ARG A 1 767 ? -33.550 6.420 19.133 1.00 86.25 767 ARG A N 1
ATOM 5866 C CA . ARG A 1 767 ? -33.701 7.854 19.400 1.00 86.25 767 ARG A CA 1
ATOM 5867 C C . ARG A 1 767 ? -32.866 8.225 20.615 1.00 86.25 767 ARG A C 1
ATOM 5869 O O . ARG A 1 767 ? -33.213 7.871 21.742 1.00 86.25 767 ARG A O 1
ATOM 5876 N N . LEU A 1 768 ? -31.768 8.926 20.359 1.00 82.19 768 LEU A N 1
ATOM 5877 C CA . LEU A 1 768 ? -30.811 9.376 21.360 1.00 82.19 768 LEU A CA 1
ATOM 5878 C C . LEU A 1 768 ? -30.881 10.899 21.486 1.00 82.19 768 LEU A C 1
ATOM 5880 O O . LEU A 1 768 ? -30.793 11.602 20.475 1.00 82.19 768 LEU A O 1
ATOM 5884 N N . ARG A 1 769 ? -30.991 11.411 22.713 1.00 78.38 769 ARG A N 1
ATOM 5885 C CA . ARG A 1 769 ? -30.772 12.833 23.001 1.00 78.38 769 ARG A CA 1
ATOM 5886 C C . ARG A 1 769 ? -29.266 13.123 23.021 1.00 78.38 769 ARG A C 1
ATOM 5888 O O . ARG A 1 769 ? -28.534 12.538 23.815 1.00 78.38 769 ARG A O 1
ATOM 5895 N N . GLY A 1 770 ? -28.802 13.970 22.103 1.00 67.19 770 GLY A N 1
ATOM 5896 C CA . GLY A 1 770 ? -27.413 14.429 22.041 1.00 67.19 770 GLY A CA 1
ATOM 5897 C C . GLY A 1 770 ? -27.098 15.487 23.103 1.00 67.19 770 GLY A C 1
ATOM 5898 O O . GLY A 1 770 ? -28.005 16.006 23.750 1.00 67.19 770 GLY A O 1
ATOM 5899 N N . GLY A 1 771 ? -25.813 15.836 23.251 1.00 60.06 771 GLY A N 1
ATOM 5900 C CA . GLY A 1 771 ? -25.367 16.893 24.179 1.00 60.06 771 GLY A CA 1
ATOM 5901 C C . GLY A 1 771 ? -25.962 18.272 23.869 1.00 60.06 771 GLY A C 1
ATOM 5902 O O . GLY A 1 771 ? -26.218 19.053 24.769 1.00 60.06 771 GLY A O 1
ATOM 5903 N N . ASP A 1 772 ? -26.338 18.506 22.609 1.00 64.25 772 ASP A N 1
ATOM 5904 C CA . ASP A 1 772 ? -27.035 19.715 22.162 1.00 64.25 772 ASP A CA 1
ATOM 5905 C C . ASP A 1 772 ? -28.547 19.719 22.454 1.00 64.25 772 ASP A C 1
ATOM 5907 O O . ASP A 1 772 ? -29.285 20.524 21.887 1.00 64.25 772 ASP A O 1
ATOM 5911 N N . GLY A 1 773 ? -29.034 18.775 23.264 1.00 72.00 773 GLY A N 1
ATOM 5912 C CA . GLY A 1 773 ? -30.445 18.611 23.619 1.00 72.00 773 GLY A CA 1
ATOM 5913 C C . GLY A 1 773 ? -31.325 18.033 22.503 1.00 72.00 773 GLY A C 1
ATOM 5914 O O . GLY A 1 773 ? -32.452 17.600 22.765 1.00 72.00 773 GLY A O 1
ATOM 5915 N N . ALA A 1 774 ? -30.831 17.958 21.264 1.00 79.00 774 ALA A N 1
ATOM 5916 C CA . ALA A 1 774 ? -31.600 17.460 20.134 1.00 79.00 774 ALA A CA 1
ATOM 5917 C C . ALA A 1 774 ? -31.657 15.928 20.123 1.00 79.00 774 ALA A C 1
ATOM 5919 O O . ALA A 1 774 ? -30.664 15.227 20.325 1.00 79.00 774 ALA A O 1
ATOM 5920 N N . THR A 1 775 ? -32.847 15.397 19.850 1.00 85.50 775 THR A N 1
ATOM 5921 C CA . THR A 1 775 ? -33.075 13.954 19.723 1.00 85.50 775 THR A CA 1
ATOM 5922 C C . THR A 1 775 ? -32.907 13.529 18.275 1.00 85.50 775 THR A C 1
ATOM 5924 O O . THR A 1 775 ? -33.608 14.037 17.403 1.00 85.50 775 THR A O 1
ATOM 5927 N N . ARG A 1 776 ? -32.006 12.578 18.018 1.00 87.75 776 ARG A N 1
ATOM 5928 C CA . ARG A 1 776 ? -31.720 12.072 16.669 1.00 87.75 776 ARG A CA 1
ATOM 5929 C C . ARG A 1 776 ? -31.750 10.550 16.614 1.00 87.75 776 ARG A C 1
ATOM 5931 O O . ARG A 1 776 ? -31.519 9.880 17.619 1.00 87.75 776 ARG A O 1
ATOM 5938 N N . LEU A 1 777 ? -32.034 10.015 15.428 1.00 89.69 777 LEU A N 1
ATOM 5939 C CA . LEU A 1 777 ? -31.845 8.608 15.096 1.00 89.69 777 LEU A CA 1
ATOM 5940 C C . LEU A 1 777 ? -30.350 8.314 14.986 1.00 89.69 777 LEU A C 1
ATOM 5942 O O . LEU A 1 777 ? -29.674 8.842 14.104 1.00 89.69 777 LEU A O 1
ATOM 5946 N N . THR 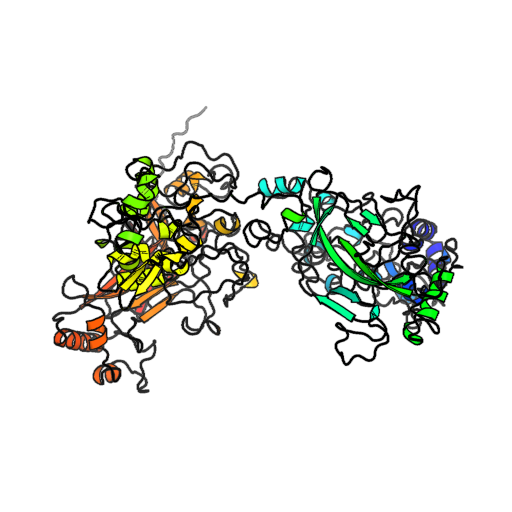A 1 778 ? -29.862 7.458 15.874 1.00 89.00 778 THR A N 1
ATOM 5947 C CA . THR A 1 778 ? -28.446 7.123 16.033 1.00 89.00 778 THR A CA 1
ATOM 5948 C C . THR A 1 778 ? -28.264 5.611 15.900 1.00 89.00 778 THR A C 1
ATOM 5950 O O . THR A 1 778 ? -29.075 4.860 16.452 1.00 89.00 778 THR A O 1
ATOM 5953 N N . PRO A 1 779 ? -27.230 5.131 15.184 1.00 91.75 779 PRO A N 1
ATOM 5954 C CA . PRO A 1 779 ? -26.948 3.707 15.100 1.00 91.75 779 PRO A CA 1
ATOM 5955 C C . PRO A 1 779 ? -26.453 3.180 16.450 1.00 91.75 779 PRO A C 1
ATOM 5957 O O . PRO A 1 779 ? -25.580 3.773 17.084 1.00 91.75 779 PRO A O 1
ATOM 5960 N N . ALA A 1 780 ? -26.994 2.046 16.883 1.00 91.44 780 ALA A N 1
ATOM 5961 C CA . ALA A 1 780 ? -26.591 1.369 18.104 1.00 91.44 780 ALA A CA 1
ATOM 5962 C C . ALA A 1 780 ? -26.602 -0.152 17.935 1.00 91.44 780 ALA A C 1
ATOM 5964 O O . ALA A 1 780 ? -27.440 -0.726 17.229 1.00 91.44 780 ALA A O 1
ATOM 5965 N N . ASN A 1 781 ? -25.691 -0.821 18.637 1.00 93.50 781 ASN A N 1
ATOM 5966 C CA . ASN A 1 781 ? -25.797 -2.254 18.850 1.00 93.50 781 ASN A CA 1
ATOM 5967 C C . ASN A 1 781 ? -26.690 -2.539 20.059 1.00 93.50 781 ASN A C 1
ATOM 5969 O O . ASN A 1 781 ? -26.537 -1.902 21.095 1.00 93.50 781 ASN A O 1
ATOM 5973 N N . LEU A 1 782 ? -27.604 -3.500 19.946 1.00 92.50 782 LEU A N 1
ATOM 5974 C CA . LEU A 1 782 ? -28.486 -3.882 21.051 1.00 92.50 782 LEU A CA 1
ATOM 5975 C C . LEU A 1 782 ? -27.924 -5.125 21.734 1.00 92.50 782 LEU A C 1
ATOM 5977 O O . LEU A 1 782 ? -27.838 -6.165 21.083 1.00 92.50 782 LEU A O 1
ATOM 5981 N N . VAL A 1 783 ? -27.583 -5.042 23.017 1.00 93.00 783 VAL A N 1
ATOM 5982 C CA . VAL A 1 783 ? -27.130 -6.191 23.811 1.00 93.00 783 VAL A CA 1
ATOM 5983 C C . VAL A 1 783 ? -28.179 -6.495 24.869 1.00 93.00 783 VAL A C 1
ATOM 5985 O O . VAL A 1 783 ? -28.541 -5.612 25.644 1.00 93.00 783 VAL A O 1
ATOM 5988 N N . ALA A 1 784 ? -28.667 -7.729 24.903 1.00 94.19 784 ALA A N 1
ATOM 5989 C CA . ALA A 1 784 ? -29.471 -8.209 26.016 1.00 94.19 784 ALA A CA 1
ATOM 5990 C C . ALA A 1 784 ? -28.540 -8.692 27.142 1.00 94.19 784 ALA A C 1
ATOM 5992 O O . ALA A 1 784 ? -27.637 -9.483 26.887 1.00 94.19 784 ALA A O 1
ATOM 5993 N N . ASP A 1 785 ? -28.728 -8.206 28.363 1.00 92.38 785 ASP A N 1
ATOM 5994 C CA . ASP A 1 785 ? -27.977 -8.595 29.560 1.00 92.38 785 ASP A CA 1
ATOM 5995 C C . ASP A 1 785 ? -28.958 -9.213 30.557 1.00 92.38 785 ASP A C 1
ATOM 5997 O O . ASP A 1 785 ? -29.962 -8.592 30.904 1.00 92.38 785 ASP A O 1
ATOM 6001 N N . TYR A 1 786 ? -28.702 -10.448 30.973 1.00 95.38 786 TYR A N 1
ATOM 6002 C CA . TYR A 1 786 ? -29.542 -11.174 31.917 1.00 95.38 786 TYR A CA 1
ATOM 6003 C C . TYR A 1 786 ? -28.745 -11.541 33.155 1.00 95.38 786 TYR A C 1
ATOM 6005 O O . TYR A 1 786 ? -27.625 -12.037 33.053 1.00 95.38 786 TYR A O 1
ATOM 6013 N N . GLY A 1 787 ? -29.344 -11.361 34.327 1.00 95.19 787 GLY A N 1
ATOM 6014 C CA . GLY A 1 787 ? -28.719 -11.707 35.596 1.00 95.19 787 GLY A CA 1
ATOM 6015 C C . GLY A 1 787 ? -29.731 -12.002 36.692 1.00 95.19 787 GLY A C 1
ATOM 6016 O O . GLY A 1 787 ? -30.932 -11.786 36.535 1.00 95.19 787 GLY A O 1
ATOM 6017 N N . TRP A 1 788 ? -29.219 -12.507 37.810 1.00 96.88 788 TRP A N 1
ATOM 6018 C CA . TRP A 1 788 ? -30.002 -12.769 39.012 1.00 96.88 788 TRP A CA 1
ATOM 6019 C C . TRP A 1 788 ? -30.083 -11.518 39.890 1.00 96.88 788 TRP A C 1
ATOM 6021 O O . TRP A 1 788 ? -29.076 -10.836 40.091 1.00 96.88 788 TRP A O 1
ATOM 6031 N N . VAL A 1 789 ? -31.262 -11.239 40.443 1.00 94.88 789 VAL A N 1
ATOM 6032 C CA . VAL A 1 789 ? -31.508 -10.145 41.391 1.00 94.88 789 VAL A CA 1
ATOM 6033 C C . VAL A 1 789 ? -32.290 -10.634 42.608 1.00 94.88 789 VAL A C 1
ATOM 6035 O O . VAL A 1 789 ? -33.148 -11.506 42.486 1.00 94.88 789 VAL A O 1
ATOM 6038 N N . VAL A 1 790 ? -32.027 -10.045 43.775 1.00 94.94 790 VAL A N 1
ATOM 6039 C CA . VAL A 1 790 ? -32.887 -10.143 44.966 1.00 94.94 790 VAL A CA 1
ATOM 6040 C C . VAL A 1 790 ? -33.546 -8.780 45.156 1.00 94.94 790 VAL A C 1
ATOM 6042 O O . VAL A 1 790 ? -32.880 -7.780 45.437 1.00 94.94 790 VAL A O 1
ATOM 6045 N N . GLY A 1 791 ? -34.855 -8.709 44.910 1.00 89.94 791 GLY A N 1
ATOM 6046 C CA . GLY A 1 791 ? -35.548 -7.431 44.744 1.00 89.94 791 GLY A CA 1
ATOM 6047 C C . GLY A 1 791 ? -34.973 -6.650 43.557 1.00 89.94 791 GLY A C 1
ATOM 6048 O O . GLY A 1 791 ? -35.143 -7.044 42.407 1.00 89.94 791 GLY A O 1
ATOM 6049 N N . GLN A 1 792 ? -34.276 -5.545 43.835 1.00 82.50 792 GLN A N 1
ATOM 6050 C CA . GLN A 1 792 ? -33.595 -4.721 42.823 1.00 82.50 792 GLN A CA 1
ATOM 6051 C C . GLN A 1 792 ? -32.071 -4.926 42.797 1.00 82.50 792 GLN A C 1
ATOM 6053 O O . GLN A 1 792 ? -31.406 -4.423 41.893 1.00 82.50 792 GLN A O 1
ATOM 6058 N N . GLN A 1 793 ? -31.509 -5.637 43.778 1.00 86.69 793 GLN A N 1
ATOM 6059 C CA . GLN A 1 793 ? -30.063 -5.750 43.951 1.00 86.69 793 GLN A CA 1
ATOM 6060 C C . GLN A 1 793 ? -29.498 -6.918 43.133 1.00 86.69 793 GLN A C 1
ATOM 6062 O O . GLN A 1 793 ? -29.992 -8.041 43.278 1.00 86.69 793 GLN A O 1
ATOM 6067 N N . PRO A 1 794 ? -28.466 -6.701 42.295 1.00 90.25 794 PRO A N 1
ATOM 6068 C CA . PRO A 1 794 ? -27.790 -7.779 41.581 1.00 90.25 794 PRO A CA 1
ATOM 6069 C C . PRO A 1 794 ? -27.166 -8.800 42.536 1.00 90.25 794 PRO A C 1
ATOM 6071 O O . PRO A 1 794 ? -26.469 -8.440 43.485 1.00 90.25 794 PRO A O 1
ATOM 6074 N N . VAL A 1 795 ? -27.363 -10.086 42.255 1.00 93.38 795 VAL A N 1
ATOM 6075 C CA . VAL A 1 795 ? -26.667 -11.168 42.960 1.00 93.38 795 VAL A CA 1
ATOM 6076 C C . VAL A 1 795 ? -25.203 -11.186 42.521 1.00 93.38 795 VAL A C 1
ATOM 6078 O O . VAL A 1 795 ? -24.898 -11.152 41.328 1.00 93.38 795 VAL A O 1
ATOM 6081 N N . ALA A 1 796 ? -24.281 -11.257 43.484 1.00 90.19 796 ALA A N 1
ATOM 6082 C CA . ALA A 1 796 ? -22.848 -11.262 43.204 1.00 90.19 796 ALA A CA 1
ATOM 6083 C C . ALA A 1 796 ? -22.447 -12.432 42.285 1.00 90.19 796 ALA A C 1
ATOM 6085 O O . ALA A 1 796 ? -22.846 -13.574 42.510 1.00 90.19 796 ALA A O 1
ATOM 6086 N N . ALA A 1 797 ? -21.589 -12.174 41.292 1.00 89.19 797 ALA A N 1
ATOM 6087 C CA . ALA A 1 797 ? -21.161 -13.191 40.323 1.00 89.19 797 ALA A CA 1
ATOM 6088 C C . ALA A 1 797 ? -20.554 -14.442 40.990 1.00 89.19 797 ALA A C 1
ATOM 6090 O O . ALA A 1 797 ? -20.826 -15.559 40.560 1.00 89.19 797 ALA A O 1
ATOM 6091 N N . ALA A 1 798 ? -19.811 -14.269 42.089 1.00 90.69 798 ALA A N 1
ATOM 6092 C CA . ALA A 1 798 ? -19.245 -15.374 42.864 1.00 90.69 798 ALA A CA 1
ATOM 6093 C C . ALA A 1 798 ? -20.318 -16.300 43.474 1.00 90.69 798 ALA A C 1
ATOM 6095 O O . ALA A 1 798 ? -20.108 -17.509 43.572 1.00 90.69 798 ALA A O 1
ATOM 6096 N N . LEU A 1 799 ? -21.484 -15.762 43.859 1.00 94.50 799 LEU A N 1
ATOM 6097 C CA . LEU A 1 799 ? -22.611 -16.570 44.338 1.00 94.50 799 LEU A CA 1
ATOM 6098 C C . LEU A 1 799 ? -23.211 -17.401 43.205 1.00 94.50 799 LEU A C 1
ATOM 6100 O O . LEU A 1 799 ? -23.460 -18.590 43.388 1.00 94.50 799 LEU A O 1
ATOM 6104 N N . VAL A 1 800 ? -23.383 -16.801 42.024 1.00 95.62 800 VAL A N 1
ATOM 6105 C CA . VAL A 1 800 ? -23.889 -17.504 40.834 1.00 95.62 800 VAL A CA 1
ATOM 6106 C C . VAL A 1 800 ? -22.914 -18.601 40.395 1.00 95.62 800 VAL A C 1
ATOM 6108 O O . VAL A 1 800 ? -23.338 -19.718 40.112 1.00 95.62 800 VAL A O 1
ATOM 6111 N N . GLN A 1 801 ? -21.604 -18.339 40.426 1.00 95.56 801 GLN A N 1
ATOM 6112 C CA . GLN A 1 801 ? -20.573 -19.350 40.165 1.00 95.56 801 GLN A CA 1
ATOM 6113 C C . GLN A 1 801 ? -20.680 -20.537 41.124 1.00 95.56 801 GLN A C 1
ATOM 6115 O O . GLN A 1 801 ? -20.776 -21.675 40.664 1.00 95.56 801 GLN A O 1
ATOM 6120 N N . ARG A 1 802 ? -20.758 -20.282 42.437 1.00 95.50 802 ARG A N 1
ATOM 6121 C CA . ARG A 1 802 ? -20.930 -21.335 43.452 1.00 95.50 802 ARG A CA 1
ATOM 6122 C C . ARG A 1 802 ? -22.245 -22.104 43.306 1.00 95.50 802 ARG A C 1
ATOM 6124 O O . ARG A 1 802 ? -22.298 -23.286 43.648 1.00 95.50 802 ARG A O 1
ATOM 6131 N N . ALA A 1 803 ? -23.297 -21.462 42.795 1.00 95.88 803 ALA A N 1
ATOM 6132 C CA . ALA A 1 803 ? -24.575 -22.120 42.530 1.00 95.88 803 ALA A CA 1
ATOM 6133 C C . ALA A 1 803 ? -24.469 -23.159 41.406 1.00 95.88 803 ALA A C 1
ATOM 6135 O O . ALA A 1 803 ? -25.126 -24.195 41.488 1.00 95.88 803 ALA A O 1
ATOM 6136 N N . PHE A 1 804 ? -23.624 -22.917 40.399 1.00 96.00 804 PHE A N 1
ATOM 6137 C CA . PHE A 1 804 ? -23.420 -23.825 39.266 1.00 96.00 804 PHE A CA 1
ATOM 6138 C C . PHE A 1 804 ? -22.356 -24.890 39.518 1.00 96.00 804 PHE A C 1
ATOM 6140 O O . PHE A 1 804 ? -22.518 -26.026 39.073 1.00 96.00 804 PHE A O 1
ATOM 6147 N N . ARG A 1 805 ? -21.271 -24.537 40.210 1.00 93.69 805 ARG A N 1
ATOM 6148 C CA . ARG A 1 805 ? -20.079 -25.383 40.289 1.00 93.69 805 ARG A CA 1
ATOM 6149 C C . ARG A 1 805 ? -19.247 -25.161 41.547 1.00 93.69 805 ARG A C 1
ATOM 6151 O O . ARG A 1 805 ? -19.333 -24.114 42.187 1.00 93.69 805 ARG A O 1
ATOM 6158 N N . ASP A 1 806 ? -18.410 -26.144 41.858 1.00 91.12 806 ASP A N 1
ATOM 6159 C CA . ASP A 1 806 ? -17.332 -26.062 42.844 1.00 91.12 806 ASP A CA 1
ATOM 6160 C C . ASP A 1 806 ? -15.967 -26.376 42.185 1.00 91.12 806 ASP A C 1
ATOM 6162 O O . ASP A 1 806 ? -15.840 -26.391 40.955 1.00 91.12 806 ASP A O 1
ATOM 6166 N N . ALA A 1 807 ? -14.928 -26.591 42.999 1.00 88.06 807 ALA A N 1
ATOM 6167 C CA . ALA A 1 807 ? -13.583 -26.919 42.519 1.00 88.06 807 ALA A CA 1
ATOM 6168 C C . ALA A 1 807 ? -13.502 -28.254 41.745 1.00 88.06 807 ALA A C 1
ATOM 6170 O O . ALA A 1 807 ? -12.548 -28.456 40.999 1.00 88.06 807 ALA A O 1
ATOM 6171 N N . ARG A 1 808 ? -14.487 -29.150 41.897 1.00 88.12 808 ARG A N 1
ATOM 6172 C CA . ARG A 1 808 ? -14.560 -30.461 41.229 1.00 88.12 808 ARG A CA 1
ATOM 6173 C C . ARG A 1 808 ? -15.324 -30.421 39.904 1.00 88.12 808 ARG A C 1
ATOM 6175 O O . ARG A 1 808 ? -15.250 -31.383 39.150 1.00 88.12 808 ARG A O 1
ATOM 6182 N N . GLY A 1 809 ? -16.032 -29.331 39.602 1.00 90.50 809 GLY A N 1
ATOM 6183 C CA . GLY A 1 809 ? -16.818 -29.184 38.375 1.00 90.50 809 GLY A CA 1
ATOM 6184 C C . GLY A 1 809 ? -18.245 -28.711 38.638 1.00 90.50 809 GLY A C 1
ATOM 6185 O O . GLY A 1 809 ? -18.541 -28.136 39.686 1.00 90.50 809 GLY A O 1
ATOM 6186 N N . TYR A 1 810 ? -19.126 -28.906 37.657 1.00 94.62 810 TYR A N 1
ATOM 6187 C CA . TYR A 1 810 ? -20.551 -28.607 37.805 1.00 94.62 810 TYR A CA 1
ATOM 6188 C C . TYR A 1 810 ? -21.200 -29.506 38.862 1.00 94.62 810 TYR A C 1
ATOM 6190 O O . TYR A 1 810 ? -20.863 -30.682 38.984 1.00 94.62 810 TYR A O 1
ATOM 6198 N N . HIS A 1 811 ? -22.158 -28.964 39.618 1.00 94.94 811 HIS A N 1
ATOM 6199 C CA . HIS A 1 811 ? -22.938 -29.774 40.560 1.00 94.94 811 HIS A CA 1
ATOM 6200 C C . HIS A 1 811 ? -23.754 -30.829 39.804 1.00 94.94 811 HIS A C 1
ATOM 6202 O O . HIS A 1 811 ? -24.328 -30.524 38.760 1.00 94.94 811 HIS A O 1
ATOM 6208 N N . ALA A 1 812 ? -23.872 -32.040 40.355 1.00 93.56 812 ALA A N 1
ATOM 6209 C CA . ALA A 1 812 ? -24.563 -33.159 39.699 1.00 93.56 812 ALA A CA 1
ATOM 6210 C C . ALA A 1 812 ? -26.006 -32.821 39.275 1.00 93.56 812 ALA A C 1
ATOM 6212 O O . ALA A 1 812 ? -26.422 -33.157 38.173 1.00 93.56 812 ALA A O 1
ATOM 6213 N N . GLU A 1 813 ? -26.747 -32.086 40.111 1.00 93.12 813 GLU A N 1
ATOM 6214 C CA . GLU A 1 813 ? -28.108 -31.626 39.792 1.00 93.12 813 GLU A CA 1
ATOM 6215 C C . GLU A 1 813 ? -28.144 -30.641 38.611 1.00 93.12 813 GLU A C 1
ATOM 6217 O O . GLU A 1 813 ? -29.109 -30.613 37.854 1.00 93.12 813 GLU A O 1
ATOM 6222 N N . VAL A 1 814 ? -27.098 -29.819 38.459 1.00 94.38 814 VAL A N 1
ATOM 6223 C CA . VAL A 1 814 ? -26.973 -28.845 37.365 1.00 94.38 814 VAL A CA 1
ATOM 6224 C C . VAL A 1 814 ? -26.653 -29.568 36.063 1.00 94.38 814 VAL A C 1
ATOM 6226 O O . VAL A 1 814 ? -27.279 -29.262 35.053 1.00 94.38 814 VAL A O 1
ATOM 6229 N N . LEU A 1 815 ? -25.746 -30.550 36.090 1.00 93.88 815 LEU A N 1
ATOM 6230 C CA . LEU A 1 815 ? -25.487 -31.415 34.936 1.00 93.88 815 LEU A CA 1
ATOM 6231 C C . LEU A 1 815 ? -26.760 -32.148 34.523 1.00 93.88 815 LEU A C 1
ATOM 6233 O O . LEU A 1 815 ? -27.228 -31.938 33.414 1.00 93.88 815 LEU A O 1
ATOM 6237 N N . ALA A 1 816 ? -27.406 -32.871 35.441 1.00 93.19 816 ALA A N 1
ATOM 6238 C CA . ALA A 1 816 ? -28.628 -33.624 35.152 1.00 93.19 816 ALA A CA 1
ATOM 6239 C C . ALA A 1 816 ? -29.764 -32.771 34.555 1.00 93.19 816 ALA A C 1
ATOM 6241 O O . ALA A 1 816 ? -30.619 -33.287 33.841 1.00 93.19 816 ALA A O 1
ATOM 6242 N N . ALA A 1 817 ? -29.802 -31.471 34.861 1.00 94.12 817 ALA A N 1
ATOM 6243 C CA . ALA A 1 817 ? -30.823 -30.569 34.347 1.00 94.12 817 ALA A CA 1
ATOM 6244 C C . ALA A 1 817 ? -30.459 -29.893 33.015 1.00 94.12 817 ALA A C 1
ATOM 6246 O O . ALA A 1 817 ? -31.373 -29.487 32.292 1.00 94.12 817 ALA A O 1
ATOM 6247 N N . LEU A 1 818 ? -29.173 -29.676 32.716 1.00 94.31 818 LEU A N 1
ATOM 6248 C CA . LEU A 1 818 ? -28.731 -28.893 31.554 1.00 94.31 818 LEU A CA 1
ATOM 6249 C C . LEU A 1 818 ? -28.069 -29.745 30.463 1.00 94.31 818 LEU A C 1
ATOM 6251 O O . LEU A 1 818 ? -28.250 -29.414 29.291 1.00 94.31 818 LEU A O 1
ATOM 6255 N N . ASP A 1 819 ? -27.359 -30.807 30.835 1.00 93.06 819 ASP A N 1
ATOM 6256 C CA . ASP A 1 819 ? -26.690 -31.748 29.933 1.00 93.06 819 ASP A CA 1
ATOM 6257 C C . ASP A 1 819 ? -27.753 -32.573 29.204 1.00 93.06 819 ASP A C 1
ATOM 6259 O O . ASP A 1 819 ? -28.402 -33.453 29.769 1.00 93.06 819 ASP A O 1
ATOM 6263 N N . SER A 1 820 ? -28.031 -32.179 27.966 1.00 89.69 820 SER A N 1
ATOM 6264 C CA . SER A 1 820 ? -29.163 -32.700 27.208 1.00 89.69 820 SER A CA 1
ATOM 6265 C C . SER A 1 820 ? -28.769 -33.906 26.360 1.00 89.69 820 SER A C 1
ATOM 6267 O O . SER A 1 820 ? -29.659 -34.634 25.920 1.00 89.69 820 SER A O 1
ATOM 6269 N N . ASP A 1 821 ? -27.477 -34.091 26.085 1.00 91.38 821 ASP A N 1
ATOM 6270 C CA . ASP A 1 821 ? -26.951 -35.244 25.352 1.00 91.38 821 ASP A CA 1
ATOM 6271 C C . ASP A 1 821 ? -26.267 -36.293 26.242 1.00 91.38 821 ASP A C 1
ATOM 6273 O O . ASP A 1 821 ? -26.031 -37.410 25.779 1.00 91.38 821 ASP A O 1
ATOM 6277 N N . GLY A 1 822 ? -26.061 -35.983 27.523 1.00 89.19 822 GLY A N 1
ATOM 6278 C CA . GLY A 1 822 ? -25.559 -36.906 28.531 1.00 89.19 822 GLY A CA 1
ATOM 6279 C C . GLY A 1 822 ? -24.058 -37.162 28.426 1.00 89.19 822 GLY A C 1
ATOM 6280 O O . GLY A 1 822 ? -23.599 -38.203 28.903 1.00 89.19 822 GLY A O 1
ATOM 6281 N N . ASP A 1 823 ? -23.295 -36.271 27.784 1.00 89.88 823 ASP A N 1
ATOM 6282 C CA . ASP A 1 823 ? -21.848 -36.425 27.607 1.00 89.88 823 ASP A CA 1
ATOM 6283 C C . ASP A 1 823 ? -21.022 -36.015 28.846 1.00 89.88 823 ASP A C 1
ATOM 6285 O O . ASP A 1 823 ? -19.798 -36.191 28.882 1.00 89.88 823 ASP A O 1
ATOM 6289 N N . GLY A 1 824 ? -21.689 -35.522 29.896 1.00 85.88 824 GLY A N 1
ATOM 6290 C CA . GLY A 1 824 ? -21.083 -35.078 31.147 1.00 85.88 824 GLY A CA 1
ATOM 6291 C C . GLY A 1 824 ? -20.442 -33.691 31.065 1.00 85.88 824 GLY A C 1
ATOM 6292 O O . GLY A 1 824 ? -19.822 -33.242 32.036 1.00 85.88 824 GLY A O 1
ATOM 6293 N N . GLN A 1 825 ? -20.570 -32.998 29.935 1.00 86.75 825 GLN A N 1
ATOM 6294 C CA . GLN A 1 825 ? -20.129 -31.630 29.708 1.00 86.75 825 GLN A CA 1
ATOM 6295 C C . GLN A 1 825 ? -21.338 -30.739 29.406 1.00 86.75 825 GLN A C 1
ATOM 6297 O O . GLN A 1 825 ? -22.433 -31.191 29.112 1.00 86.75 825 GLN A O 1
ATOM 6302 N N . LEU A 1 826 ? -21.162 -29.423 29.547 1.00 89.62 826 LEU A N 1
ATOM 6303 C CA . LEU A 1 826 ? -22.206 -28.467 29.178 1.00 89.62 826 LEU A CA 1
ATOM 6304 C C . LEU A 1 826 ? -21.724 -27.644 27.995 1.00 89.62 826 LEU A C 1
ATOM 6306 O O . LEU A 1 826 ? -20.939 -26.701 28.153 1.00 89.62 826 LEU A O 1
ATOM 6310 N N . ALA A 1 827 ? -22.211 -27.985 26.804 1.00 85.12 827 ALA A N 1
ATOM 6311 C CA . ALA A 1 827 ? -21.946 -27.213 25.606 1.00 85.12 827 ALA A CA 1
ATOM 6312 C C . ALA A 1 827 ? -22.683 -25.862 25.641 1.00 85.12 827 ALA A C 1
ATOM 6314 O O . ALA A 1 827 ? -23.680 -25.653 26.339 1.00 85.12 827 ALA A O 1
ATOM 6315 N N . ASP A 1 828 ? -22.253 -24.920 24.796 1.00 80.25 828 ASP A N 1
ATOM 6316 C CA . ASP A 1 828 ? -22.885 -23.596 24.715 1.00 80.25 828 ASP A CA 1
ATOM 6317 C C . ASP A 1 828 ? -24.379 -23.662 24.353 1.00 80.25 828 ASP A C 1
ATOM 6319 O O . ASP A 1 828 ? -25.140 -22.769 24.718 1.00 80.25 828 ASP A O 1
ATOM 6323 N N . ARG A 1 829 ? -24.835 -24.708 23.652 1.00 84.44 829 ARG A N 1
ATOM 6324 C CA . ARG A 1 829 ? -26.262 -24.902 23.335 1.00 84.44 829 ARG A CA 1
ATOM 6325 C C . ARG A 1 829 ? -27.096 -25.363 24.538 1.00 84.44 829 ARG A C 1
ATOM 6327 O O . ARG A 1 829 ? -28.306 -25.166 24.521 1.00 84.44 829 ARG A O 1
ATOM 6334 N N . GLU A 1 830 ? -26.460 -25.932 25.557 1.00 90.50 830 GLU A N 1
ATOM 6335 C CA . GLU A 1 830 ? -27.079 -26.526 26.752 1.00 90.50 830 GLU A CA 1
ATOM 6336 C C . GLU A 1 830 ? -27.097 -25.567 27.937 1.00 90.50 830 GLU A C 1
ATOM 6338 O O . GLU A 1 830 ? -28.053 -25.558 28.715 1.00 90.50 830 GLU A O 1
ATOM 6343 N N . LEU A 1 831 ? -26.093 -24.685 28.017 1.00 91.56 831 LEU A N 1
ATOM 6344 C CA . LEU A 1 831 ? -25.996 -23.587 28.983 1.00 91.56 831 LEU A CA 1
ATOM 6345 C C . LEU A 1 831 ? -27.063 -22.508 28.734 1.00 91.56 831 LEU A C 1
ATOM 6347 O O . LEU A 1 831 ? -26.772 -21.394 28.288 1.00 91.56 831 LEU A O 1
ATOM 6351 N N . ARG A 1 832 ? -28.324 -22.844 29.005 1.00 93.12 832 ARG A N 1
ATOM 6352 C CA . ARG A 1 832 ? -29.493 -21.964 28.917 1.00 93.12 832 ARG A CA 1
ATOM 6353 C C . ARG A 1 832 ? -30.536 -22.338 29.968 1.00 93.12 832 ARG A C 1
ATOM 6355 O O . ARG A 1 832 ? -30.892 -23.506 30.106 1.00 93.12 832 ARG A O 1
ATOM 6362 N N . LEU A 1 833 ? -31.067 -21.334 30.666 1.00 94.88 833 LEU A N 1
ATOM 6363 C CA . LEU A 1 833 ? -32.229 -21.483 31.550 1.00 94.88 833 LEU A CA 1
ATOM 6364 C C . LEU A 1 833 ? -33.512 -21.224 30.757 1.00 94.88 833 LEU A C 1
ATOM 6366 O O . LEU A 1 833 ? -34.110 -20.157 30.844 1.00 94.88 833 LEU A O 1
ATOM 6370 N N . ASP A 1 834 ? -33.901 -22.183 29.926 1.00 90.75 834 ASP A N 1
ATOM 6371 C CA . ASP A 1 834 ? -35.020 -22.086 28.982 1.00 90.75 834 ASP A CA 1
ATOM 6372 C C . ASP A 1 834 ? -36.322 -22.741 29.476 1.00 90.75 834 ASP A C 1
ATOM 6374 O O . ASP A 1 834 ? -37.360 -22.594 28.830 1.00 90.75 834 ASP A O 1
ATOM 6378 N N . THR A 1 835 ? -36.302 -23.405 30.637 1.00 91.88 835 THR A N 1
ATOM 6379 C CA . THR A 1 835 ? -37.482 -24.036 31.249 1.00 91.88 835 THR A CA 1
ATOM 6380 C C . THR A 1 835 ? -37.688 -23.590 32.702 1.00 91.88 835 THR A C 1
ATOM 6382 O O . THR A 1 835 ? -36.710 -23.301 33.401 1.00 91.88 835 THR A O 1
ATOM 6385 N N . PRO A 1 836 ? -38.938 -23.582 33.213 1.00 94.38 836 PRO A N 1
ATOM 6386 C CA . PRO A 1 836 ? -39.215 -23.254 34.615 1.00 94.38 836 PRO A CA 1
ATOM 6387 C C . PRO A 1 836 ? -38.460 -24.145 35.611 1.00 94.38 836 PRO A C 1
ATOM 6389 O O . PRO A 1 836 ? -37.993 -23.658 36.637 1.00 94.38 836 PRO A O 1
ATOM 6392 N N . ALA A 1 837 ? -38.280 -25.431 35.286 1.00 94.69 837 ALA A N 1
ATOM 6393 C CA . ALA A 1 837 ? -37.555 -26.382 36.127 1.00 94.69 837 ALA A CA 1
ATOM 6394 C C . ALA A 1 837 ? -36.074 -26.000 36.300 1.00 94.69 837 ALA A C 1
ATOM 6396 O O . ALA A 1 837 ? -35.568 -25.980 37.422 1.00 94.69 837 ALA A O 1
ATOM 6397 N N . LYS A 1 838 ? -35.395 -25.617 35.208 1.00 95.88 838 LYS A N 1
ATOM 6398 C CA . LYS A 1 838 ? -33.997 -25.160 35.254 1.00 95.88 838 LYS A CA 1
ATOM 6399 C C . LYS A 1 838 ? -33.845 -23.879 36.077 1.00 95.88 838 LYS A C 1
ATOM 6401 O O . LYS A 1 838 ? -32.911 -23.760 36.866 1.00 95.88 838 LYS A O 1
ATOM 6406 N N . VAL A 1 839 ? -34.775 -22.932 35.930 1.00 96.88 839 VAL A N 1
ATOM 6407 C CA . VAL A 1 839 ? -34.777 -21.686 36.717 1.00 96.88 839 VAL A CA 1
ATOM 6408 C C . VAL A 1 839 ? -34.970 -21.983 38.205 1.00 96.88 839 VAL A C 1
ATOM 6410 O O . VAL A 1 839 ? -34.202 -21.488 39.028 1.00 96.88 839 VAL A O 1
ATOM 6413 N N . ALA A 1 840 ? -35.954 -22.817 38.552 1.00 96.19 840 ALA A N 1
ATOM 6414 C CA . ALA A 1 840 ? -36.250 -23.180 39.936 1.00 96.19 840 ALA A CA 1
ATOM 6415 C C . ALA A 1 840 ? -35.066 -23.883 40.619 1.00 96.19 840 ALA A C 1
ATOM 6417 O O . ALA A 1 840 ? -34.755 -23.578 41.771 1.00 96.19 840 ALA A O 1
ATOM 6418 N N . LEU A 1 841 ? -34.366 -24.765 39.897 1.00 96.94 841 LEU A N 1
ATOM 6419 C CA . LEU A 1 841 ? -33.154 -25.423 40.383 1.00 96.94 841 LEU A CA 1
ATOM 6420 C C . LEU A 1 841 ? -32.086 -24.402 40.796 1.00 96.94 841 LEU A C 1
ATOM 6422 O O . LEU A 1 841 ? -31.607 -24.427 41.930 1.00 96.94 841 LEU A O 1
ATOM 6426 N N . VAL A 1 842 ? -31.725 -23.483 39.898 1.00 97.25 842 VAL A N 1
ATOM 6427 C CA . VAL A 1 842 ? -30.670 -22.496 40.175 1.00 97.25 842 VAL A CA 1
ATOM 6428 C C . VAL A 1 842 ? -31.102 -21.520 41.272 1.00 97.25 842 VAL A C 1
ATOM 6430 O O . VAL A 1 842 ? -30.306 -21.221 42.162 1.00 97.25 842 VAL A O 1
ATOM 6433 N N . ALA A 1 843 ? -32.365 -21.083 41.278 1.00 96.38 843 ALA A N 1
ATOM 6434 C CA . ALA A 1 843 ? -32.905 -20.213 42.323 1.00 96.38 843 ALA A CA 1
ATOM 6435 C C . ALA A 1 843 ? -32.834 -20.869 43.714 1.00 96.38 843 ALA A C 1
ATOM 6437 O O . ALA A 1 843 ? -32.422 -20.225 44.679 1.00 96.38 843 ALA A O 1
ATOM 6438 N N . LYS A 1 844 ? -33.155 -22.168 43.816 1.00 96.56 844 LYS A N 1
ATOM 6439 C CA . LYS A 1 844 ? -33.025 -22.947 45.058 1.00 96.56 844 LYS A CA 1
ATOM 6440 C C . LYS A 1 844 ? -31.577 -22.981 45.549 1.00 96.56 844 LYS A C 1
ATOM 6442 O O . LYS A 1 844 ? -31.326 -22.786 46.737 1.00 96.56 844 LYS A O 1
ATOM 6447 N N . ARG A 1 845 ? -30.615 -23.186 44.643 1.00 96.50 845 ARG A N 1
ATOM 6448 C CA . ARG A 1 845 ? -29.185 -23.186 44.993 1.00 96.50 845 ARG A CA 1
ATOM 6449 C C . ARG A 1 845 ? -28.704 -21.801 45.426 1.00 96.50 845 ARG A C 1
ATOM 6451 O O . ARG A 1 845 ? -27.976 -21.697 46.405 1.00 96.50 845 ARG A O 1
ATOM 6458 N N . LEU A 1 846 ? -29.146 -20.736 44.760 1.00 97.06 846 LEU A N 1
ATOM 6459 C CA . LEU A 1 846 ? -28.843 -19.358 45.160 1.00 97.06 846 LEU A CA 1
ATOM 6460 C C . LEU A 1 846 ? -29.416 -19.009 46.538 1.00 97.06 846 LEU A C 1
ATOM 6462 O O . LEU A 1 846 ? -28.715 -18.405 47.350 1.00 97.06 846 LEU A O 1
ATOM 6466 N N . ALA A 1 847 ? -30.640 -19.448 46.840 1.00 95.50 847 ALA A N 1
ATOM 6467 C CA . ALA A 1 847 ? -31.240 -19.276 48.159 1.00 95.50 847 ALA A CA 1
ATOM 6468 C C . ALA A 1 847 ? -30.391 -19.937 49.258 1.00 95.50 847 ALA A C 1
ATOM 6470 O O . ALA A 1 847 ? -30.084 -19.292 50.259 1.00 95.50 847 ALA A O 1
ATOM 6471 N N . ALA A 1 848 ? -29.920 -21.169 49.027 1.00 95.31 848 ALA A N 1
ATOM 6472 C CA . ALA A 1 848 ? -29.029 -21.879 49.949 1.00 95.31 848 ALA A CA 1
ATOM 6473 C C . ALA A 1 848 ? -27.659 -21.194 50.143 1.00 95.31 848 ALA A C 1
ATOM 6475 O O . ALA A 1 848 ? -26.978 -21.443 51.133 1.00 95.31 848 ALA A O 1
ATOM 6476 N N . LEU A 1 849 ? -27.251 -20.322 49.216 1.00 95.69 849 LEU A N 1
ATOM 6477 C CA . LEU A 1 849 ? -25.977 -19.598 49.251 1.00 95.69 849 LEU A CA 1
ATOM 6478 C C . LEU A 1 849 ? -26.096 -18.168 49.803 1.00 95.69 849 LEU A C 1
ATOM 6480 O O . LEU A 1 849 ? -25.102 -17.440 49.779 1.00 95.69 849 LEU A O 1
ATOM 6484 N N . GLY A 1 850 ? -27.274 -17.776 50.304 1.00 93.44 850 GLY A N 1
ATOM 6485 C CA . GLY A 1 850 ? -27.516 -16.463 50.912 1.00 93.44 850 GLY A CA 1
ATOM 6486 C C . GLY A 1 850 ? -28.209 -15.444 50.002 1.00 93.44 850 GLY A C 1
ATOM 6487 O O . GLY A 1 850 ? -28.182 -14.256 50.302 1.00 93.44 850 GLY A O 1
ATOM 6488 N N . ALA A 1 851 ? -28.835 -15.882 48.905 1.00 94.25 851 ALA A N 1
ATOM 6489 C CA . ALA A 1 851 ? -29.645 -15.035 48.023 1.00 94.25 851 ALA A CA 1
ATOM 6490 C C . ALA A 1 851 ? -31.102 -15.546 47.919 1.00 94.25 851 ALA A C 1
ATOM 6492 O O . ALA A 1 851 ? -31.528 -15.988 46.846 1.00 94.25 851 ALA A O 1
ATOM 6493 N N . PRO A 1 852 ? -31.879 -15.555 49.023 1.00 94.00 852 PRO A N 1
ATOM 6494 C CA . PRO A 1 852 ? -33.269 -16.010 49.004 1.00 94.00 852 PRO A CA 1
ATOM 6495 C C . PRO A 1 852 ? -34.140 -15.098 48.128 1.00 94.00 852 PRO A C 1
ATOM 6497 O O . PRO A 1 852 ? -33.972 -13.881 48.119 1.00 94.00 852 PRO A O 1
ATOM 6500 N N . GLY A 1 853 ? -35.078 -15.687 47.381 1.00 92.62 853 GLY A N 1
ATOM 6501 C CA . GLY A 1 853 ? -35.957 -14.935 46.477 1.00 92.62 853 GLY A CA 1
ATOM 6502 C C . GLY A 1 853 ? -35.273 -14.418 45.204 1.00 92.62 853 GLY A C 1
ATOM 6503 O O . GLY A 1 853 ? -35.783 -13.492 44.576 1.00 92.62 853 GLY A O 1
ATOM 6504 N N . ALA A 1 854 ? -34.125 -14.989 44.822 1.00 96.06 854 ALA A N 1
ATOM 6505 C CA . ALA A 1 854 ? -33.445 -14.630 43.584 1.00 96.06 854 ALA A CA 1
ATOM 6506 C C . ALA A 1 854 ? -34.348 -14.872 42.357 1.00 96.06 854 ALA A C 1
ATOM 6508 O O . ALA A 1 854 ? -34.880 -15.965 42.165 1.00 96.06 854 ALA A O 1
ATOM 6509 N N . THR A 1 855 ? -34.487 -13.856 41.506 1.00 96.50 855 THR A N 1
ATOM 6510 C CA . THR A 1 855 ? -35.240 -13.906 40.241 1.00 96.50 855 THR A CA 1
ATOM 6511 C C . THR A 1 855 ? -34.369 -13.441 39.079 1.00 96.50 855 THR A C 1
ATOM 6513 O O . THR A 1 855 ? -33.375 -12.741 39.277 1.00 96.50 855 THR A O 1
ATOM 6516 N N . ILE A 1 856 ? -34.711 -13.850 37.855 1.00 96.69 856 ILE A N 1
ATOM 6517 C CA . ILE A 1 856 ? -34.002 -13.410 36.651 1.00 96.69 856 ILE A CA 1
ATOM 6518 C C . ILE A 1 856 ? -34.548 -12.049 36.216 1.00 96.69 856 ILE A C 1
ATOM 6520 O O . ILE A 1 856 ? -35.757 -11.862 36.091 1.00 96.69 856 ILE A O 1
ATOM 6524 N N . ARG A 1 857 ? -33.643 -11.120 35.913 1.00 95.06 857 ARG A N 1
ATOM 6525 C CA . ARG A 1 857 ? -33.941 -9.835 35.283 1.00 95.06 857 ARG A CA 1
ATOM 6526 C C . ARG A 1 857 ? -33.176 -9.721 33.972 1.00 95.06 857 ARG A C 1
ATOM 6528 O O . ARG A 1 857 ? -31.987 -10.027 33.923 1.00 95.06 857 ARG A O 1
ATOM 6535 N N . GLY A 1 858 ? -33.867 -9.269 32.929 1.00 92.12 858 GLY A N 1
ATOM 6536 C CA . GLY A 1 858 ? -33.280 -8.953 31.632 1.00 92.12 858 GLY A CA 1
ATOM 6537 C C . GLY A 1 858 ? -33.291 -7.453 31.367 1.00 92.12 858 GLY A C 1
ATOM 6538 O O . GLY A 1 858 ? -34.294 -6.784 31.609 1.00 92.12 858 GLY A O 1
ATOM 6539 N N . GLU A 1 859 ? -32.202 -6.936 30.816 1.00 91.25 859 GLU A N 1
ATOM 6540 C CA . GLU A 1 859 ? -32.071 -5.559 30.355 1.00 91.25 859 GLU A CA 1
ATOM 6541 C C . GLU A 1 859 ? -31.608 -5.534 28.899 1.00 91.25 859 GLU A C 1
ATOM 6543 O O . GLU A 1 859 ? -30.682 -6.239 28.509 1.00 91.25 859 GLU A O 1
ATOM 6548 N N . LEU A 1 860 ? -32.227 -4.694 28.078 1.00 90.12 860 LEU A N 1
ATOM 6549 C CA . LEU A 1 860 ? -31.757 -4.394 26.736 1.00 90.12 860 LEU A CA 1
ATOM 6550 C C . LEU A 1 860 ? -30.965 -3.090 26.780 1.00 90.12 860 LEU A C 1
ATOM 6552 O O . LEU A 1 860 ? -31.527 -2.026 27.037 1.00 90.12 860 LEU A O 1
ATOM 6556 N N . ARG A 1 861 ? -29.669 -3.164 26.489 1.00 88.31 861 ARG A N 1
ATOM 6557 C CA . ARG A 1 861 ? -28.757 -2.018 26.483 1.00 88.31 861 ARG A CA 1
ATOM 6558 C C . ARG A 1 861 ? -28.354 -1.662 25.056 1.00 88.31 861 ARG A C 1
ATOM 6560 O O . ARG A 1 861 ? -27.698 -2.469 24.390 1.00 88.31 861 ARG A O 1
ATOM 6567 N N . PRO A 1 862 ? -28.721 -0.470 24.563 1.00 87.31 862 PRO A N 1
ATOM 6568 C CA . PRO A 1 862 ? -28.200 0.028 23.300 1.00 87.31 862 PRO A CA 1
ATOM 6569 C C . PRO A 1 862 ? -26.830 0.676 23.509 1.00 87.31 862 PRO A C 1
ATOM 6571 O O . PRO A 1 862 ? -26.660 1.535 24.369 1.00 87.31 862 PRO A O 1
ATOM 6574 N N . TYR A 1 863 ? -25.866 0.291 22.681 1.00 88.00 863 TYR A N 1
ATOM 6575 C CA . TYR A 1 863 ? -24.525 0.860 22.633 1.00 88.00 863 TYR A CA 1
ATOM 6576 C C . TYR A 1 863 ? -24.374 1.696 21.359 1.00 88.00 863 TYR A C 1
ATOM 6578 O O . TYR A 1 863 ? -24.237 1.111 20.279 1.00 88.00 863 TYR A O 1
ATOM 6586 N N . PRO A 1 864 ? -24.430 3.039 21.455 1.00 87.69 864 PRO A N 1
ATOM 6587 C CA . PRO A 1 864 ? -24.283 3.923 20.305 1.00 87.69 864 PRO A CA 1
ATOM 6588 C C . PRO A 1 864 ? -22.938 3.754 19.591 1.00 87.69 864 PRO A C 1
ATOM 6590 O O . PRO A 1 864 ? -21.904 3.490 20.212 1.00 87.69 864 PRO A O 1
ATOM 6593 N N . ILE A 1 865 ? -22.964 3.935 18.275 1.00 90.94 865 ILE A N 1
ATOM 6594 C CA . ILE A 1 865 ? -21.827 3.741 17.376 1.00 90.94 865 ILE A CA 1
ATOM 6595 C C . ILE A 1 865 ? -21.441 5.097 16.779 1.00 90.94 865 ILE A C 1
ATOM 6597 O O . ILE A 1 865 ? -22.265 5.749 16.144 1.00 90.94 865 ILE A O 1
ATOM 6601 N N . HIS A 1 866 ? -20.191 5.510 16.993 1.00 88.31 866 HIS A N 1
ATOM 6602 C CA . HIS A 1 866 ? -19.663 6.826 16.602 1.00 88.31 866 HIS A CA 1
ATOM 6603 C C . HIS A 1 866 ? -18.421 6.751 15.694 1.00 88.31 866 HIS A C 1
ATOM 6605 O O . HIS A 1 866 ? -18.137 7.682 14.947 1.00 88.31 866 HIS A O 1
ATOM 6611 N N . HIS A 1 867 ? -17.698 5.636 15.746 1.00 91.81 867 HIS A N 1
ATOM 6612 C CA . HIS A 1 867 ? -16.574 5.269 14.890 1.00 91.81 867 HIS A CA 1
ATOM 6613 C C . HIS A 1 867 ? -17.013 4.191 13.895 1.00 91.81 867 HIS A C 1
ATOM 6615 O O . HIS A 1 867 ? -18.142 3.699 13.937 1.00 91.81 867 HIS A O 1
ATOM 6621 N N . GLY A 1 868 ? -16.114 3.792 13.001 1.00 91.81 868 GLY A N 1
ATOM 6622 C CA . GLY A 1 868 ? -16.458 2.917 11.885 1.00 91.81 868 GLY A CA 1
ATOM 6623 C C . GLY A 1 868 ? -16.942 3.697 10.664 1.00 91.81 868 GLY A C 1
ATOM 6624 O O . GLY A 1 868 ? -17.634 3.144 9.809 1.00 91.81 868 GLY A O 1
ATOM 6625 N N . VAL A 1 869 ? -16.648 5.002 10.607 1.00 93.25 869 VAL A N 1
ATOM 6626 C CA . VAL A 1 869 ? -17.118 5.874 9.527 1.00 93.25 869 VAL A CA 1
ATOM 6627 C C . VAL A 1 869 ? -16.442 5.474 8.222 1.00 93.25 869 VAL A C 1
ATOM 6629 O O . VAL A 1 869 ? -15.222 5.546 8.084 1.00 93.25 869 VAL A O 1
ATOM 6632 N N . GLY A 1 870 ? -17.253 5.050 7.255 1.00 89.31 870 GLY A N 1
ATOM 6633 C CA . GLY A 1 870 ? -16.784 4.614 5.946 1.00 89.31 870 GLY A CA 1
ATOM 6634 C C . GLY A 1 870 ? -16.508 5.765 4.975 1.00 89.31 870 GLY A C 1
ATOM 6635 O O . GLY A 1 870 ? -16.736 6.945 5.246 1.00 89.31 870 GLY A O 1
ATOM 6636 N N . LEU A 1 871 ? -16.053 5.404 3.774 1.00 85.44 871 LEU A N 1
ATOM 6637 C CA . LEU A 1 871 ? -15.941 6.336 2.649 1.00 85.44 871 LEU A CA 1
ATOM 6638 C C . LEU A 1 871 ? -17.316 6.913 2.275 1.00 85.44 871 LEU A C 1
ATOM 6640 O O . LEU A 1 871 ? -18.335 6.241 2.403 1.00 85.44 871 LEU A O 1
ATOM 6644 N N . GLY A 1 872 ? -17.357 8.121 1.703 1.00 81.81 872 GLY A N 1
ATOM 6645 C CA . GLY A 1 872 ? -18.620 8.730 1.252 1.00 81.81 872 GLY A CA 1
ATOM 6646 C C . GLY A 1 872 ? -19.386 7.901 0.207 1.00 81.81 872 GLY A C 1
ATOM 6647 O O . GLY A 1 872 ? -20.604 8.007 0.121 1.00 81.81 872 GLY A O 1
ATOM 6648 N N . SER A 1 873 ? -18.695 7.044 -0.554 1.00 79.19 873 SER A N 1
ATOM 6649 C CA . SER A 1 873 ? -19.307 6.069 -1.472 1.00 79.19 873 SER A CA 1
ATOM 6650 C C . SER A 1 873 ? -19.888 4.833 -0.778 1.00 79.19 873 SER A C 1
ATOM 6652 O O . SER A 1 873 ? -20.653 4.108 -1.400 1.00 79.19 873 SER A O 1
ATOM 6654 N N . ALA A 1 874 ? -19.497 4.568 0.470 1.00 83.31 874 ALA A N 1
ATOM 6655 C CA . ALA A 1 874 ? -20.030 3.495 1.307 1.00 83.31 874 ALA A CA 1
ATOM 6656 C C . ALA A 1 874 ? -21.149 3.985 2.246 1.00 83.31 874 ALA A C 1
ATOM 6658 O O . ALA A 1 874 ? -21.826 3.167 2.866 1.00 83.31 874 ALA A O 1
ATOM 6659 N N . ALA A 1 875 ? -21.348 5.306 2.351 1.00 87.88 875 ALA A N 1
ATOM 6660 C CA . ALA A 1 875 ? -22.470 5.878 3.082 1.00 87.88 875 ALA A CA 1
ATOM 6661 C C . ALA A 1 875 ? -23.797 5.403 2.476 1.00 87.88 875 ALA A C 1
ATOM 6663 O O . ALA A 1 875 ? -23.916 5.251 1.258 1.00 87.88 875 ALA A O 1
ATOM 6664 N N . ASN A 1 876 ? -24.807 5.193 3.319 1.00 87.31 876 ASN A N 1
ATOM 6665 C CA . ASN A 1 876 ? -26.134 4.838 2.844 1.00 87.31 876 ASN A CA 1
ATOM 6666 C C . ASN A 1 876 ? -26.756 6.013 2.071 1.00 87.31 876 ASN A C 1
ATOM 6668 O O . ASN A 1 876 ? -27.164 7.004 2.672 1.00 87.31 876 ASN A O 1
ATOM 6672 N N . GLN A 1 877 ? -26.828 5.878 0.747 1.00 87.69 877 GLN A N 1
ATOM 6673 C CA . GLN A 1 877 ? -27.518 6.811 -0.154 1.00 87.69 877 GLN A CA 1
ATOM 6674 C C . GLN A 1 877 ? -28.840 6.235 -0.681 1.00 87.69 877 GLN A C 1
ATOM 6676 O O . GLN A 1 877 ? -29.511 6.856 -1.499 1.00 87.69 877 GLN A O 1
ATOM 6681 N N . ASP A 1 878 ? -29.213 5.043 -0.216 1.00 84.69 878 ASP A N 1
ATOM 6682 C CA . ASP A 1 878 ? -30.440 4.359 -0.592 1.00 84.69 878 ASP A CA 1
ATOM 6683 C C . ASP A 1 878 ? -31.538 4.670 0.431 1.00 84.69 878 ASP A C 1
ATOM 6685 O O . ASP A 1 878 ? -31.572 4.135 1.547 1.00 84.69 878 ASP A O 1
ATOM 6689 N N . CYS A 1 879 ? -32.452 5.559 0.034 1.00 84.50 879 CYS A N 1
ATOM 6690 C CA . CYS A 1 879 ? -33.577 5.986 0.859 1.00 84.50 879 CYS A CA 1
ATOM 6691 C C . CYS A 1 879 ? -34.468 4.811 1.288 1.00 84.50 879 CYS A C 1
ATOM 6693 O O . CYS A 1 879 ? -35.045 4.864 2.374 1.00 84.50 879 CYS A O 1
ATOM 6695 N N . THR A 1 880 ? -34.560 3.742 0.487 1.00 79.00 880 THR A N 1
ATOM 6696 C CA . THR A 1 880 ? -35.472 2.614 0.746 1.00 79.00 880 THR A CA 1
ATOM 6697 C C . THR A 1 880 ? -35.092 1.816 1.992 1.00 79.00 880 THR A C 1
ATOM 6699 O O . THR A 1 880 ? -35.943 1.164 2.593 1.00 79.00 880 THR A O 1
ATOM 6702 N N . ARG A 1 881 ? -33.842 1.930 2.459 1.00 77.25 881 ARG A N 1
ATOM 6703 C CA . ARG A 1 881 ? -33.392 1.287 3.703 1.00 77.25 881 ARG A CA 1
ATOM 6704 C C . ARG A 1 881 ? -34.042 1.860 4.959 1.00 77.25 881 ARG A C 1
ATOM 6706 O O . ARG A 1 881 ? -34.194 1.131 5.935 1.00 77.25 881 ARG A O 1
ATOM 6713 N N . CYS A 1 882 ? -34.394 3.143 4.937 1.00 78.75 882 CYS A N 1
ATOM 6714 C CA . CYS A 1 882 ? -35.079 3.824 6.041 1.00 78.75 882 CYS A CA 1
ATOM 6715 C C . CYS A 1 882 ? -36.556 4.089 5.718 1.00 78.75 882 CYS A C 1
ATOM 6717 O O . CYS A 1 882 ? -37.384 4.170 6.621 1.00 78.75 882 CYS A O 1
ATOM 6719 N N . HIS A 1 883 ? -36.889 4.186 4.429 1.00 81.50 883 HIS A N 1
ATOM 6720 C CA . HIS A 1 883 ? -38.236 4.397 3.908 1.00 81.50 883 HIS A CA 1
ATOM 6721 C C . HIS A 1 883 ? -38.671 3.217 3.021 1.00 81.50 883 HIS A C 1
ATOM 6723 O O . HIS A 1 883 ? -38.849 3.394 1.813 1.00 81.50 883 HIS A O 1
ATOM 6729 N N . PRO A 1 884 ? -38.807 2.000 3.582 1.00 71.31 884 PRO A N 1
ATOM 6730 C CA . PRO A 1 884 ? -39.265 0.844 2.820 1.00 71.31 884 PRO A CA 1
ATOM 6731 C C . PRO A 1 884 ? -40.702 1.058 2.323 1.00 71.31 884 PRO A C 1
ATOM 6733 O O . PRO A 1 884 ? -41.500 1.722 2.989 1.00 71.31 884 PRO A O 1
ATOM 6736 N N . SER A 1 885 ? -41.057 0.477 1.173 1.00 69.44 885 SER A N 1
ATOM 6737 C CA . SER A 1 885 ? -42.463 0.391 0.759 1.00 69.44 885 SER A CA 1
ATOM 6738 C C . SER A 1 885 ? -43.261 -0.452 1.762 1.00 69.44 885 SER A C 1
ATOM 6740 O O . SER A 1 885 ? -42.686 -1.236 2.521 1.00 69.44 885 SER A O 1
ATOM 6742 N N . ALA A 1 886 ? -44.589 -0.300 1.782 1.00 66.75 886 ALA A N 1
ATOM 6743 C CA . ALA A 1 886 ? -45.455 -1.046 2.701 1.00 66.75 886 ALA A CA 1
ATOM 6744 C C . ALA A 1 886 ? -45.252 -2.575 2.610 1.00 66.75 886 ALA A C 1
ATOM 6746 O O . ALA A 1 886 ? -45.339 -3.259 3.632 1.00 66.75 886 ALA A O 1
ATOM 6747 N N . ASP A 1 887 ? -44.896 -3.064 1.417 1.00 65.44 887 ASP A N 1
ATOM 6748 C CA . ASP A 1 887 ? -44.697 -4.483 1.098 1.00 65.44 887 ASP A CA 1
ATOM 6749 C C . ASP A 1 887 ? -43.238 -4.957 1.231 1.00 65.44 887 ASP A C 1
ATOM 6751 O O . ASP A 1 887 ? -42.951 -6.147 1.102 1.00 65.44 887 ASP A O 1
ATOM 6755 N N . ALA A 1 888 ? -42.284 -4.056 1.494 1.00 65.81 888 ALA A N 1
ATOM 6756 C CA . ALA A 1 888 ? -40.878 -4.428 1.606 1.00 65.81 888 ALA A CA 1
ATOM 6757 C C . ALA A 1 888 ? -40.571 -5.142 2.935 1.00 65.81 888 ALA A C 1
ATOM 6759 O O . ALA A 1 888 ? -41.009 -4.751 4.023 1.00 65.81 888 ALA A O 1
ATOM 6760 N N . THR A 1 889 ? -39.742 -6.186 2.858 1.00 66.69 889 THR A N 1
ATOM 6761 C CA . THR A 1 889 ? -39.253 -6.915 4.034 1.00 66.69 889 THR A CA 1
ATOM 6762 C C . THR A 1 889 ? -38.424 -5.999 4.927 1.00 66.69 889 THR A C 1
ATOM 6764 O O . THR A 1 889 ? -37.390 -5.476 4.510 1.00 66.69 889 THR A O 1
ATOM 6767 N N . ARG A 1 890 ? -38.857 -5.831 6.180 1.00 70.44 890 ARG A N 1
ATOM 6768 C CA . ARG A 1 890 ? -38.168 -4.969 7.147 1.00 70.44 890 ARG A CA 1
ATOM 6769 C C . ARG A 1 890 ? -36.825 -5.558 7.572 1.00 70.44 890 ARG A C 1
ATOM 6771 O O . ARG A 1 890 ? -36.760 -6.769 7.820 1.00 70.44 890 ARG A O 1
ATOM 6778 N N . PRO A 1 891 ? -35.792 -4.718 7.765 1.00 72.81 891 PRO A N 1
ATOM 6779 C CA . PRO A 1 891 ? -34.613 -5.104 8.520 1.00 72.81 891 PRO A CA 1
ATOM 6780 C C . PRO A 1 891 ? -35.008 -5.762 9.846 1.00 72.81 891 PRO A C 1
ATOM 6782 O O . PRO A 1 891 ? -35.736 -5.195 10.666 1.00 72.81 891 PRO A O 1
ATOM 6785 N N . ARG A 1 892 ? -34.534 -6.993 10.033 1.00 84.94 892 ARG A N 1
ATOM 6786 C CA . ARG A 1 892 ? -34.710 -7.770 11.256 1.00 84.94 892 ARG A CA 1
ATOM 6787 C C . ARG A 1 892 ? -33.429 -8.516 11.576 1.00 84.94 892 ARG A C 1
ATOM 6789 O O . ARG A 1 892 ? -32.752 -8.992 10.666 1.00 84.94 892 ARG A O 1
ATOM 6796 N N . PHE A 1 893 ? -33.111 -8.635 12.854 1.00 88.25 893 PHE A N 1
ATOM 6797 C CA . PHE A 1 893 ? -31.983 -9.441 13.308 1.00 88.25 893 PHE A CA 1
ATOM 6798 C C . PHE A 1 893 ? -32.262 -10.034 14.688 1.00 88.25 893 PHE A C 1
ATOM 6800 O O . PHE A 1 893 ? -33.024 -9.473 15.481 1.00 88.25 893 PHE A O 1
ATOM 6807 N N . SER A 1 894 ? -31.629 -11.172 14.972 1.00 90.19 894 SER A N 1
ATOM 6808 C CA . SER A 1 894 ? -31.689 -11.794 16.292 1.00 90.19 894 SER A CA 1
ATOM 6809 C C . SER A 1 894 ? -30.878 -10.984 17.302 1.00 90.19 894 SER A C 1
ATOM 6811 O O . SER A 1 894 ? -29.707 -10.668 17.074 1.00 90.19 894 SER A O 1
ATOM 6813 N N . VAL A 1 895 ? -31.524 -10.609 18.406 1.00 91.50 895 VAL A N 1
ATOM 6814 C CA . VAL A 1 895 ? -30.877 -10.016 19.580 1.00 91.50 895 VAL A CA 1
ATOM 6815 C C . VAL A 1 895 ? -30.351 -11.137 20.469 1.00 91.50 895 VAL A C 1
ATOM 6817 O O . VAL A 1 895 ? -29.166 -11.153 20.798 1.00 91.50 895 VAL A O 1
ATOM 6820 N N . ALA A 1 896 ? -31.215 -12.099 20.792 1.00 92.25 896 ALA A N 1
ATOM 6821 C CA . ALA A 1 896 ? -30.884 -13.282 21.573 1.00 92.25 896 ALA A CA 1
ATOM 6822 C C . ALA A 1 896 ? -31.598 -14.515 20.988 1.00 92.25 896 ALA A C 1
ATOM 6824 O O . ALA A 1 896 ? -32.761 -14.407 20.595 1.00 92.25 896 ALA A O 1
ATOM 6825 N N . PRO A 1 897 ? -30.949 -15.691 20.936 1.00 90.31 897 PRO A N 1
ATOM 6826 C CA . PRO A 1 897 ? -31.566 -16.905 20.398 1.00 90.31 897 PRO A CA 1
ATOM 6827 C C . PRO A 1 897 ? -32.645 -17.504 21.314 1.00 90.31 897 PRO A C 1
ATOM 6829 O O . PRO A 1 897 ? -33.412 -18.343 20.865 1.00 90.31 897 PRO A O 1
ATOM 6832 N N . PHE A 1 898 ? -32.722 -17.080 22.577 1.00 91.25 898 PHE A N 1
ATOM 6833 C CA . PHE A 1 898 ? -33.773 -17.437 23.535 1.00 91.25 898 PHE A CA 1
ATOM 6834 C C . PHE A 1 898 ? -33.869 -16.353 24.625 1.00 91.25 898 PHE A C 1
ATOM 6836 O O . PHE A 1 898 ? -33.030 -15.451 24.678 1.00 91.25 898 PHE A O 1
ATOM 6843 N N . LEU A 1 899 ? -34.877 -16.453 25.496 1.00 92.75 899 LEU A N 1
ATOM 6844 C CA . LEU A 1 899 ? -35.064 -15.592 26.669 1.00 92.75 899 LEU A CA 1
ATOM 6845 C C . LEU A 1 899 ? -34.755 -16.387 27.954 1.00 92.75 899 LEU A C 1
ATOM 6847 O O . LEU A 1 899 ? -35.537 -17.287 28.279 1.00 92.75 899 LEU A O 1
ATOM 6851 N N . PRO A 1 900 ? -33.669 -16.087 28.694 1.00 94.75 900 PRO A N 1
ATOM 6852 C CA . PRO A 1 900 ? -33.414 -16.685 30.004 1.00 94.75 900 PRO A CA 1
ATOM 6853 C C . PRO A 1 900 ? -34.613 -16.522 30.947 1.00 94.75 900 PRO A C 1
ATOM 6855 O O . PRO A 1 900 ? -35.127 -15.422 31.147 1.00 94.75 900 PRO A O 1
ATOM 6858 N N . GLY A 1 901 ? -35.106 -17.642 31.471 1.00 92.62 901 GLY A N 1
ATOM 6859 C CA . GLY A 1 901 ? -36.296 -17.732 32.316 1.00 92.62 901 GLY A CA 1
ATOM 6860 C C . GLY A 1 901 ? -37.593 -17.249 31.670 1.00 92.62 901 GLY A C 1
ATOM 6861 O O . GLY A 1 901 ? -38.517 -16.885 32.389 1.00 92.62 901 GLY A O 1
ATOM 6862 N N . ALA A 1 902 ? -37.657 -17.191 30.334 1.00 91.38 902 ALA A N 1
ATOM 6863 C CA . ALA A 1 902 ? -38.737 -16.544 29.586 1.00 91.38 902 ALA A CA 1
ATOM 6864 C C . ALA A 1 902 ? -38.961 -15.061 29.966 1.00 91.38 902 ALA A C 1
ATOM 6866 O O . ALA A 1 902 ? -40.028 -14.505 29.704 1.00 91.38 902 ALA A O 1
ATOM 6867 N N . VAL A 1 903 ? -37.951 -14.403 30.548 1.00 93.94 903 VAL A N 1
ATOM 6868 C CA . VAL A 1 903 ? -38.044 -13.016 31.012 1.00 93.94 903 VAL A CA 1
ATOM 6869 C C . VAL A 1 903 ? -37.875 -12.048 29.843 1.00 93.94 903 VAL A C 1
ATOM 6871 O O . VAL A 1 903 ? -36.878 -12.074 29.112 1.00 93.94 903 VAL A O 1
ATOM 6874 N N . TRP A 1 904 ? -38.852 -11.157 29.677 1.00 93.19 904 TRP A N 1
ATOM 6875 C CA . TRP A 1 904 ? -38.783 -10.079 28.695 1.00 93.19 904 TRP A CA 1
ATOM 6876 C C . TRP A 1 904 ? -37.827 -8.976 29.175 1.00 93.19 904 TRP A C 1
ATOM 6878 O O . TRP A 1 904 ? -37.968 -8.521 30.312 1.00 93.19 904 TRP A O 1
ATOM 6888 N N . PRO A 1 905 ? -36.861 -8.526 28.354 1.00 92.44 905 PRO A N 1
ATOM 6889 C CA . PRO A 1 905 ? -35.907 -7.524 28.798 1.00 92.44 905 PRO A CA 1
ATOM 6890 C C . PRO A 1 905 ? -36.531 -6.126 28.799 1.00 92.44 905 PRO A C 1
ATOM 6892 O O . PRO A 1 905 ? -37.256 -5.749 27.873 1.00 92.44 905 PRO A O 1
ATOM 6895 N N . THR A 1 906 ? -36.207 -5.324 29.810 1.00 88.94 906 THR A N 1
ATOM 6896 C CA . THR A 1 906 ? -36.585 -3.906 29.862 1.00 88.94 906 THR A CA 1
ATOM 6897 C C . THR A 1 906 ? -35.509 -3.046 29.205 1.00 88.94 906 THR A C 1
ATOM 6899 O O . THR A 1 906 ? -34.320 -3.342 29.295 1.00 88.94 906 THR A O 1
ATOM 6902 N N . LEU A 1 907 ? -35.899 -1.983 28.498 1.00 83.31 907 LEU A N 1
ATOM 6903 C CA . LEU A 1 907 ? -34.926 -1.059 27.912 1.00 83.31 907 LEU A CA 1
ATOM 6904 C C . LEU A 1 907 ? -34.206 -0.312 29.042 1.00 83.31 907 LEU A C 1
ATOM 6906 O O . LEU A 1 907 ? -34.844 0.408 29.808 1.00 83.31 907 LEU A O 1
ATOM 6910 N N . ALA A 1 908 ? -32.893 -0.496 29.153 1.00 74.75 908 ALA A N 1
ATOM 6911 C CA . ALA A 1 908 ? -32.104 0.150 30.191 1.00 74.75 908 ALA A CA 1
ATOM 6912 C C . ALA A 1 908 ? -31.868 1.631 29.868 1.00 74.75 908 ALA A C 1
ATOM 6914 O O . ALA A 1 908 ? -31.582 1.991 28.722 1.00 74.75 908 ALA A O 1
ATOM 6915 N N . ALA A 1 909 ? -31.907 2.478 30.897 1.00 59.19 909 ALA A N 1
ATOM 6916 C CA . ALA A 1 909 ? -31.396 3.839 30.804 1.00 59.19 909 ALA A CA 1
ATOM 6917 C C . ALA A 1 909 ? -29.863 3.798 30.678 1.00 59.19 909 ALA A C 1
ATOM 6919 O O . ALA A 1 909 ? -29.183 3.122 31.450 1.00 59.19 909 ALA A O 1
ATOM 6920 N N . THR A 1 910 ? -29.296 4.510 29.706 1.00 52.56 910 THR A N 1
ATOM 6921 C CA . THR A 1 910 ? -27.840 4.655 29.574 1.00 52.56 910 THR A CA 1
ATOM 6922 C C . THR A 1 910 ? -27.336 5.877 30.333 1.00 52.56 910 THR A C 1
ATOM 6924 O O . THR A 1 910 ? -27.890 6.967 30.218 1.00 52.56 910 THR A O 1
ATOM 6927 N N . SER A 1 911 ? -26.232 5.724 31.066 1.00 45.75 911 SER A N 1
ATOM 6928 C CA . SER A 1 911 ? -25.546 6.832 31.739 1.00 45.75 911 SER A CA 1
ATOM 6929 C C . SER A 1 911 ? -25.080 7.896 30.732 1.00 45.75 911 SER A C 1
ATOM 6931 O O . SER A 1 911 ? -24.283 7.585 29.842 1.00 45.75 911 SER A O 1
ATOM 6933 N N . GLY A 1 912 ? -25.532 9.144 30.887 1.00 48.19 912 GLY A N 1
ATOM 6934 C CA . GLY A 1 912 ? -25.026 10.308 30.142 1.00 48.19 912 GLY A CA 1
ATOM 6935 C C . GLY A 1 912 ? -25.630 10.557 28.753 1.00 48.19 912 GLY A C 1
ATOM 6936 O O . GLY A 1 912 ? -25.232 11.508 28.087 1.00 48.19 912 GLY A O 1
ATOM 6937 N N . ALA A 1 913 ? -26.587 9.740 28.308 1.00 49.97 913 ALA A N 1
ATOM 6938 C CA . ALA A 1 913 ? -27.466 10.058 27.186 1.00 49.97 913 ALA A CA 1
ATOM 6939 C C . ALA A 1 913 ? -28.806 9.360 27.413 1.00 49.97 913 ALA A C 1
ATOM 6941 O O . ALA A 1 913 ? -28.854 8.141 27.583 1.00 49.97 913 ALA A O 1
ATOM 6942 N N . GLU A 1 914 ? -29.890 10.126 27.427 1.00 54.62 914 GLU A N 1
ATOM 6943 C CA . GLU A 1 914 ? -31.226 9.572 27.593 1.00 54.62 914 GLU A CA 1
ATOM 6944 C C . GLU A 1 914 ? -31.627 8.888 26.279 1.00 54.62 914 GLU A C 1
ATOM 6946 O O . GLU A 1 914 ? -31.908 9.541 25.268 1.00 54.62 914 GLU A O 1
ATOM 6951 N N . ILE A 1 915 ? -31.567 7.555 26.256 1.00 60.50 915 ILE A N 1
ATOM 6952 C CA . ILE A 1 915 ? -32.163 6.772 25.175 1.00 60.50 915 ILE A CA 1
ATOM 6953 C C . ILE A 1 915 ? -33.662 6.813 25.390 1.00 60.50 915 ILE A C 1
ATOM 6955 O O . ILE A 1 915 ? -34.186 6.239 26.339 1.00 60.50 915 ILE A O 1
ATOM 6959 N N . ILE A 1 916 ? -34.343 7.495 24.480 1.00 61.62 916 ILE A N 1
ATOM 6960 C CA . ILE A 1 916 ? -35.765 7.783 24.624 1.00 61.62 916 ILE A CA 1
ATOM 6961 C C . ILE A 1 916 ? -36.587 6.574 24.169 1.00 61.62 916 ILE A C 1
ATOM 6963 O O . ILE A 1 916 ? -37.550 6.189 24.827 1.00 61.62 916 ILE A O 1
ATOM 6967 N N . LYS A 1 917 ? -36.226 5.962 23.029 1.00 75.69 917 LYS A N 1
ATOM 6968 C CA . LYS A 1 917 ? -36.942 4.803 22.466 1.00 75.69 917 LYS A CA 1
ATOM 6969 C C . LYS A 1 917 ? -36.150 4.108 21.352 1.00 75.69 917 LYS A C 1
ATOM 6971 O O . LYS A 1 917 ? -35.354 4.740 20.656 1.00 75.69 917 LYS A O 1
ATOM 6976 N N . LEU A 1 918 ? -36.430 2.823 21.130 1.00 81.31 918 LEU A N 1
ATOM 6977 C CA . LEU A 1 918 ? -36.055 2.107 19.904 1.00 81.31 918 LEU A CA 1
ATOM 6978 C C . LEU A 1 918 ? -36.867 2.619 18.701 1.00 81.31 918 LEU A C 1
ATOM 6980 O O . LEU A 1 918 ? -38.067 2.868 18.826 1.00 81.31 918 LEU A O 1
ATOM 6984 N N . ASP A 1 919 ? -36.249 2.702 17.521 1.00 80.19 919 ASP A N 1
ATOM 6985 C CA . ASP A 1 919 ? -36.955 2.967 16.257 1.00 80.19 919 ASP A CA 1
ATOM 6986 C C . ASP A 1 919 ? -37.415 1.643 15.614 1.00 80.19 919 ASP A C 1
ATOM 6988 O O . ASP A 1 919 ? -36.986 1.229 14.537 1.00 80.19 919 ASP A O 1
ATOM 6992 N N . GLY A 1 920 ? -38.219 0.885 16.362 1.00 82.44 920 GLY A N 1
ATOM 6993 C CA . GLY A 1 920 ? -38.665 -0.460 16.006 1.00 82.44 920 GLY A CA 1
ATOM 6994 C C . GLY A 1 920 ? -39.325 -1.192 17.171 1.00 82.44 920 GLY A C 1
ATOM 6995 O O . GLY A 1 920 ? -39.596 -0.602 18.217 1.00 82.44 920 GLY A O 1
ATOM 6996 N N . GLU A 1 921 ? -39.574 -2.483 16.981 1.00 86.56 921 GLU A N 1
ATOM 6997 C CA . GLU A 1 921 ? -40.188 -3.372 17.966 1.00 86.56 921 GLU A CA 1
ATOM 6998 C C . GLU A 1 921 ? -39.297 -4.588 18.246 1.00 86.56 921 GLU A C 1
ATOM 7000 O O . GLU A 1 921 ? -38.587 -5.087 17.367 1.00 86.56 921 GLU A O 1
ATOM 7005 N N . LEU A 1 922 ? -39.346 -5.068 19.487 1.00 89.50 922 LEU A N 1
ATOM 7006 C CA . LEU A 1 922 ? -38.858 -6.393 19.841 1.00 89.50 922 LEU A CA 1
ATOM 7007 C C . LEU A 1 922 ? -40.016 -7.380 19.735 1.00 89.50 922 LEU A C 1
ATOM 7009 O O . LEU A 1 922 ? -41.100 -7.120 20.252 1.00 89.50 922 LEU A O 1
ATOM 7013 N N . VAL A 1 923 ? -39.780 -8.516 19.089 1.00 90.81 923 VAL A N 1
ATOM 7014 C CA . VAL A 1 923 ? -40.767 -9.587 18.940 1.00 90.81 923 VAL A CA 1
ATOM 7015 C C . VAL A 1 923 ? -40.168 -10.913 19.379 1.00 90.81 923 VAL A C 1
ATOM 7017 O O . VAL A 1 923 ? -39.001 -11.200 19.100 1.00 90.81 923 VAL A O 1
ATOM 7020 N N . ARG A 1 924 ? -40.981 -11.736 20.044 1.00 90.94 924 ARG A N 1
ATOM 7021 C CA . ARG A 1 924 ? -40.654 -13.143 20.276 1.00 90.94 924 ARG A CA 1
ATOM 7022 C C . ARG A 1 924 ? -40.980 -13.925 19.011 1.00 90.94 924 ARG A C 1
ATOM 7024 O O . ARG A 1 924 ? -42.121 -13.893 18.553 1.00 90.94 924 ARG A O 1
ATOM 7031 N N . ALA A 1 925 ? -39.994 -14.587 18.425 1.00 88.75 925 ALA A N 1
ATOM 7032 C CA . ALA A 1 925 ? -40.229 -15.505 17.320 1.00 88.75 925 ALA A CA 1
ATOM 7033 C C . ALA A 1 925 ? -40.812 -16.835 17.825 1.00 88.75 925 ALA A C 1
ATOM 7035 O O . ALA A 1 925 ? -40.776 -17.136 19.020 1.00 88.75 925 ALA A O 1
ATOM 7036 N N . ALA A 1 926 ? -41.363 -17.629 16.904 1.00 86.88 926 ALA A N 1
ATOM 7037 C CA . ALA A 1 926 ? -41.972 -18.923 17.220 1.00 86.88 926 ALA A CA 1
ATOM 7038 C C . ALA A 1 926 ? -40.971 -19.917 17.837 1.00 86.88 926 ALA A C 1
ATOM 7040 O O . ALA A 1 926 ? -41.349 -20.725 18.677 1.00 86.88 926 ALA A O 1
ATOM 7041 N N . ASP A 1 927 ? -39.690 -19.803 17.479 1.00 85.50 927 ASP A N 1
ATOM 7042 C CA . ASP A 1 927 ? -38.582 -20.580 18.049 1.00 85.50 927 ASP A CA 1
ATOM 7043 C C . ASP A 1 927 ? -38.136 -20.093 19.445 1.00 85.50 927 ASP A C 1
ATOM 7045 O O . ASP A 1 927 ? -37.185 -20.618 20.018 1.00 85.50 927 ASP A O 1
ATOM 7049 N N . GLY A 1 928 ? -38.810 -19.082 20.005 1.00 86.12 928 GLY A N 1
ATOM 7050 C CA . GLY A 1 928 ? -38.505 -18.501 21.309 1.00 86.12 928 GLY A CA 1
ATOM 7051 C C . GLY A 1 928 ? -37.410 -17.431 21.297 1.00 86.12 928 GLY A C 1
ATOM 7052 O O . GLY A 1 928 ? -37.135 -16.860 22.356 1.00 86.12 928 GLY A O 1
ATOM 7053 N N . SER A 1 929 ? -36.821 -17.121 20.138 1.00 91.12 929 SER A N 1
ATOM 7054 C CA . SER A 1 929 ? -35.785 -16.094 20.011 1.00 91.12 929 SER A CA 1
ATOM 7055 C C . SER A 1 929 ? -36.340 -14.670 20.125 1.00 91.12 929 SER A C 1
ATOM 7057 O O . SER A 1 929 ? -37.496 -14.386 19.801 1.00 91.12 929 SER A O 1
ATOM 7059 N N . LEU A 1 930 ? -35.497 -13.751 20.599 1.00 93.31 930 LEU A N 1
ATOM 7060 C CA . LEU A 1 930 ? -35.784 -12.323 20.675 1.00 93.31 930 LEU A CA 1
ATOM 7061 C C . LEU A 1 930 ? -35.258 -11.633 19.418 1.00 93.31 930 LEU A C 1
ATOM 7063 O O . LEU A 1 930 ? -34.047 -11.536 19.206 1.00 93.31 930 LEU A O 1
ATOM 7067 N N . ILE A 1 931 ? -36.165 -11.115 18.598 1.00 92.19 931 ILE A N 1
ATOM 7068 C CA . ILE A 1 931 ? -35.852 -10.476 17.321 1.00 92.19 931 ILE A CA 1
ATOM 7069 C C . ILE A 1 931 ? -36.144 -8.980 17.415 1.00 92.19 931 ILE A C 1
ATOM 7071 O O . ILE A 1 931 ? -37.225 -8.581 17.839 1.00 92.19 931 ILE A O 1
ATOM 7075 N N . TYR A 1 932 ? -35.211 -8.147 16.957 1.00 90.69 932 TYR A N 1
ATOM 7076 C CA . TYR A 1 932 ? -35.501 -6.746 16.658 1.00 90.69 932 TYR A CA 1
ATOM 7077 C C . TYR A 1 932 ? -36.026 -6.629 15.228 1.00 90.69 932 TYR A C 1
ATOM 7079 O O . TYR A 1 932 ? -35.471 -7.230 14.303 1.00 90.69 932 TYR A O 1
ATOM 7087 N N . ARG A 1 933 ? -37.073 -5.827 15.045 1.00 86.31 933 ARG A N 1
ATOM 7088 C CA . ARG A 1 933 ? -37.657 -5.480 13.750 1.00 86.31 933 ARG A CA 1
ATOM 7089 C C . ARG A 1 933 ? -37.786 -3.962 13.654 1.00 86.31 933 ARG A C 1
ATOM 7091 O O . ARG A 1 933 ? -38.345 -3.337 14.552 1.00 86.31 933 ARG A O 1
ATOM 7098 N N . SER A 1 934 ? -37.302 -3.366 12.566 1.00 80.19 934 SER A N 1
ATOM 7099 C CA . SER A 1 934 ? -37.413 -1.915 12.367 1.00 80.19 934 SER A CA 1
ATOM 7100 C C . SER A 1 934 ? -38.875 -1.447 12.258 1.00 80.19 934 SER A C 1
ATOM 7102 O O . SER A 1 934 ? -39.775 -2.227 11.912 1.00 80.19 934 SER A O 1
ATOM 7104 N N . ALA A 1 935 ? -39.117 -0.164 12.542 1.00 73.50 935 ALA A N 1
ATOM 7105 C CA . ALA A 1 935 ? -40.449 0.443 12.479 1.00 73.50 935 ALA A CA 1
ATOM 7106 C C . ALA A 1 935 ? -41.084 0.374 11.069 1.00 73.50 935 ALA A C 1
ATOM 7108 O O . ALA A 1 935 ? -40.383 0.323 10.055 1.00 73.50 935 ALA A O 1
ATOM 7109 N N . ARG A 1 936 ? -42.429 0.366 10.998 1.00 61.81 936 ARG A N 1
ATOM 7110 C CA . ARG A 1 936 ? -43.171 0.609 9.742 1.00 61.81 936 ARG A CA 1
ATOM 7111 C C . ARG A 1 936 ? -43.042 2.090 9.359 1.00 61.81 936 ARG A C 1
ATOM 7113 O O . ARG A 1 936 ? -43.017 2.924 10.265 1.00 61.81 936 ARG A O 1
ATOM 7120 N N . PRO A 1 937 ? -43.068 2.446 8.062 1.00 54.16 937 PRO A N 1
ATOM 7121 C CA . PRO A 1 937 ? -43.384 3.814 7.676 1.00 54.16 937 PRO A CA 1
ATOM 7122 C C . PRO A 1 937 ? -44.734 4.201 8.292 1.00 54.16 937 PRO A C 1
ATOM 7124 O O . PRO A 1 937 ? -45.672 3.398 8.269 1.00 54.16 937 PRO A O 1
ATOM 7127 N N . LEU A 1 938 ? -44.847 5.417 8.830 1.00 42.97 938 LEU A N 1
ATOM 7128 C CA . LEU A 1 938 ? -46.163 5.990 9.100 1.00 42.97 938 LEU A CA 1
ATOM 7129 C C . LEU A 1 938 ? -46.906 6.025 7.759 1.00 42.97 938 LEU A C 1
ATOM 7131 O O . LEU A 1 938 ? -46.412 6.629 6.803 1.00 42.97 938 LEU A O 1
ATOM 7135 N N . ALA A 1 939 ? -48.060 5.356 7.671 1.00 38.94 939 ALA A N 1
ATOM 7136 C CA . ALA A 1 939 ? -48.989 5.601 6.574 1.00 38.94 939 ALA A CA 1
ATOM 7137 C C . ALA A 1 939 ? -49.199 7.117 6.517 1.00 38.94 939 ALA A C 1
ATOM 7139 O O . ALA A 1 939 ? -49.358 7.732 7.575 1.00 38.94 939 ALA A O 1
ATOM 7140 N N . ARG A 1 940 ? -49.111 7.728 5.326 1.00 38.47 940 ARG A N 1
ATOM 7141 C CA . ARG A 1 940 ? -49.408 9.157 5.163 1.00 38.47 940 ARG A CA 1
ATOM 7142 C C . ARG A 1 940 ? -50.740 9.410 5.862 1.00 38.47 940 ARG A C 1
ATOM 7144 O O . ARG A 1 940 ? -51.769 8.963 5.369 1.00 38.47 940 ARG A O 1
ATOM 7151 N N . ALA A 1 941 ? -50.708 10.086 7.009 1.00 34.56 941 ALA A N 1
ATOM 7152 C CA . ALA A 1 941 ? -51.907 10.695 7.540 1.00 34.56 941 ALA A CA 1
ATOM 7153 C C . ALA A 1 941 ? -52.425 11.574 6.405 1.00 34.56 941 ALA A C 1
ATOM 7155 O O . ALA A 1 941 ? -51.649 12.352 5.840 1.00 34.56 941 ALA A O 1
ATOM 7156 N N . GLU A 1 942 ? -53.676 11.366 6.013 1.00 34.94 942 GLU A N 1
ATOM 7157 C CA . GLU A 1 942 ? -54.380 12.190 5.045 1.00 34.94 942 GLU A CA 1
ATOM 7158 C C . GLU A 1 942 ? -54.355 13.638 5.545 1.00 34.94 942 GLU A C 1
ATOM 7160 O O . GLU A 1 942 ? -55.250 14.108 6.242 1.00 34.94 942 GLU A O 1
ATOM 7165 N N . GLN A 1 943 ? -53.290 14.368 5.220 1.00 36.12 943 GLN A N 1
ATOM 7166 C CA . GLN A 1 943 ? -53.300 15.812 5.267 1.00 36.12 943 GLN A CA 1
ATOM 7167 C C . GLN A 1 943 ? -54.250 16.228 4.154 1.00 36.12 943 GLN A C 1
ATOM 7169 O O . GLN A 1 943 ? -53.859 16.369 2.996 1.00 36.12 943 GLN A O 1
ATOM 7174 N N . ARG A 1 944 ? -55.529 16.370 4.514 1.00 36.97 944 ARG A N 1
ATOM 7175 C CA . ARG A 1 944 ? -56.489 17.179 3.776 1.00 36.97 944 ARG A CA 1
ATOM 7176 C C . ARG A 1 944 ? -55.871 18.566 3.623 1.00 36.97 944 ARG A C 1
ATOM 7178 O O . ARG A 1 944 ? -55.947 19.394 4.524 1.00 36.97 944 ARG A O 1
ATOM 7185 N N . THR A 1 945 ? -55.206 18.803 2.503 1.00 33.12 945 THR A N 1
ATOM 7186 C CA . THR A 1 945 ? -54.810 20.143 2.082 1.00 33.12 945 THR A CA 1
ATOM 7187 C C . THR A 1 945 ? -56.085 20.939 1.802 1.00 33.12 945 THR A C 1
ATOM 7189 O O . THR A 1 945 ? -56.889 20.485 0.979 1.00 33.12 945 THR A O 1
ATOM 7192 N N . PRO A 1 946 ? -56.305 22.105 2.436 1.00 39.38 946 PRO A N 1
ATOM 7193 C CA . PRO A 1 946 ? -57.347 23.018 1.998 1.00 39.38 946 PRO A CA 1
ATOM 7194 C C . PRO A 1 946 ? -56.997 23.486 0.584 1.00 39.38 946 PRO A C 1
ATOM 7196 O O . PRO A 1 946 ? -55.863 23.878 0.305 1.00 39.38 946 PRO A O 1
ATOM 7199 N N . ARG A 1 947 ? -57.969 23.399 -0.319 1.00 32.88 947 ARG A N 1
ATOM 7200 C CA . ARG A 1 947 ? -57.868 23.877 -1.700 1.00 32.88 947 ARG A CA 1
ATOM 7201 C C . ARG A 1 947 ? -57.610 25.398 -1.665 1.00 32.88 947 ARG A C 1
ATOM 7203 O O . ARG A 1 947 ? -58.413 26.095 -1.046 1.00 32.88 947 ARG A O 1
ATOM 7210 N N . PRO A 1 948 ? -56.541 25.933 -2.279 1.00 35.25 948 PRO A N 1
ATOM 7211 C CA . PRO A 1 948 ? -56.378 27.379 -2.385 1.00 35.25 948 PRO A CA 1
ATOM 7212 C C . PRO A 1 948 ? -57.431 27.942 -3.357 1.00 35.25 948 PRO A C 1
ATOM 7214 O O . PRO A 1 948 ? -57.786 27.257 -4.325 1.00 35.25 948 PRO A O 1
ATOM 7217 N N . PRO A 1 949 ? -57.964 29.152 -3.110 1.00 40.16 949 PRO A N 1
ATOM 7218 C CA . PRO A 1 949 ? -58.945 29.757 -3.994 1.00 40.16 949 PRO A CA 1
ATOM 7219 C C . PRO A 1 949 ? -58.280 30.121 -5.322 1.00 40.16 949 PRO A C 1
ATOM 7221 O O . PRO A 1 949 ? -57.177 30.662 -5.368 1.00 40.16 949 PRO A O 1
ATOM 7224 N N . SER A 1 950 ? -58.968 29.806 -6.412 1.00 45.56 950 SER A N 1
ATOM 7225 C CA . SER A 1 950 ? -58.624 30.261 -7.752 1.00 45.56 950 SER A CA 1
ATOM 7226 C C . SER A 1 950 ? -58.760 31.782 -7.833 1.00 45.56 950 SER A C 1
ATOM 7228 O O . SER A 1 950 ? -59.868 32.300 -7.693 1.00 45.56 950 SER A O 1
ATOM 7230 N N . GLY A 1 951 ? -57.661 32.480 -8.106 1.00 36.97 951 GLY A N 1
ATOM 7231 C CA . GLY A 1 951 ? -57.651 33.912 -8.386 1.00 36.97 951 GLY A CA 1
ATOM 7232 C C . GLY A 1 951 ? -56.552 34.254 -9.387 1.00 36.97 951 GLY A C 1
ATOM 7233 O O . GLY A 1 951 ? -55.384 34.006 -9.110 1.00 36.97 951 GLY A O 1
ATOM 7234 N N . LYS A 1 952 ? -56.980 34.772 -10.545 1.00 39.12 952 LYS A N 1
ATOM 7235 C CA . LYS A 1 952 ? -56.216 35.551 -11.543 1.00 39.12 952 LYS A CA 1
ATOM 7236 C C . LYS A 1 952 ? -55.528 36.729 -10.814 1.00 39.12 952 LYS A C 1
ATOM 7238 O O . LYS A 1 952 ? -56.094 37.187 -9.826 1.00 39.12 952 LYS A O 1
ATOM 7243 N N . GLU A 1 953 ? -54.334 37.216 -11.136 1.00 34.72 953 GLU A N 1
ATOM 7244 C CA . GLU A 1 953 ? -53.684 37.615 -12.399 1.00 34.72 953 GLU A CA 1
ATOM 7245 C C . GLU A 1 953 ? -52.165 37.401 -12.329 1.00 34.72 953 GLU A C 1
ATOM 7247 O O . GLU A 1 953 ? -51.606 37.497 -11.209 1.00 34.72 953 GLU A O 1
#

Secondary structure (DSSP, 8-state):
-PPTTS--TTPPP-PPPPP-TT---SPPSSHHHHHHHHHHH-TTHHHHHHTSHHHHS--SEEEPTTSSSEEE-STTT---SSS--STT-HHHHGGGSSBS---STT--TT-GGGB-SHHHH--SS---BPTTSTTPBPTT--HHHHHHH--S--HHHHHHHHTB-SSSBTSS-SS--GGGGS--TTT-HHHHTS---HHHHS-EETTEE----TTT----TT---GGGT--S---SSHHHHHHTTTB-HHHHH---B-SSS-EEEEEEGGGTT---S---TTTEETTTEEEEEESSBPPEEEEE-S-B--PPTT-B--TTS-EES--B---SS-TT-EEEEEEEEEEEEEEETTT-BB-----SSTTSHHHH--HHHHHHHHHHHHT----S-EEEEEEEEEEE--S----TTSS--HHHHSSTT-S--TTTTT-SS-TTPPPPP-PPPEE-BBTTS-BHHHH-PPB-HHHHHTTTS-TTSHHHHHHHHHHHS--GGGS-HHHHHHHTTSS--TTSSSPPP-THHHHBTT--HHHHHHHHHSS-GGGGTGGGGGGGTSEEEETTEEEE-GGGS-TTSEE---B-SPPHHHHHHHHS-EE--SSPP---TTSS-HHHHHH---EE-SBGGGSSSEETTGGG--SBS-HHHHTT--HHHHSS-SS--TTS-S---TT-PPPTTPPPPGGGTS-STTT-TTSSSHHHHHHHB-HHHHHTS-BSS-EEEEEE-SS--TTSPPEEEEESEEES-TT-TTT-EE--BPPEEEEEE-TTS-EEEEEEEEEEEEEEEETTEEPPHHHHHHHHEETTEE-HHHHHHH-SS-SSS--TTT----SHHHHHHHHHHHHHTT-TT-EEEEEEEEEE-------TTTS---GGGTS--TTSPPPEEEEESS-GGGPPPEEPPBTTB-EEEESEEEEE-TTS-EEEEEPPPPP-----PPPPPP---

Radius of gyration: 36.81 Å; chains: 1; bounding box: 104×74×104 Å